Protein AF-A0A7K2BWK0-F1 (afdb_monomer)

Secondary structure (DSSP, 8-state):
-HHHHHTS-HHHHHHHHHHHHHHHHHHHHHHS----------TT----SS-TT---EEEEEEEE-BHHHHSTTSSSGGGHHHHHHHHHHHHHHTTSTTEEEEEEEESSSEEEEE-------TTS--SPPHHHHHHTT--SB-B-HHHHHHHHHHHHTTS-TTSEEEEEEEE-S--B-SSS--HHHHHHHHHHHHHIIIIIHHHHHHTTEEEEEEE-TTHHHHHHT-SSHHHHHHHHHHHHHHHHHH--TT-TTTTTSPPPGGGTT-----EEEEEHHHH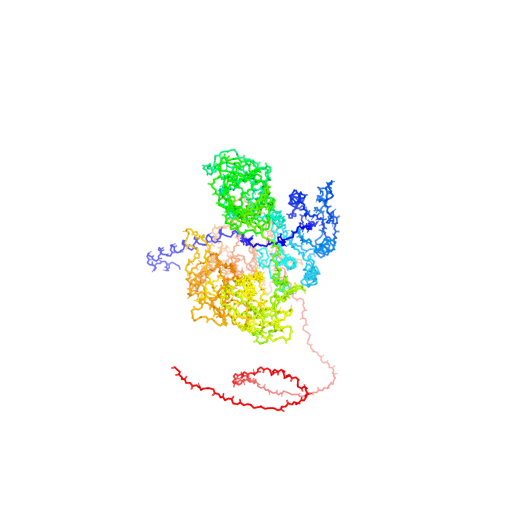TTHHHHHHGGG-TT-EE-TT--EE-TT-EEE---B--GGGEEEEEEEEESEEEEEEEEES-TTS-TTSS-PEEPPTT--EEEEEHHHHTTPPTTBEEEEEEEE-TT-S-SSEEEEEEEEESSSSEEEEEEEE-TT--B-SEEETT-EEEEEEE-TTS-SPEEEEEEEESS---PPP--EEEEETTTEEEEEEE----SS-EEEEEEEEEEEETTHHHHHGGG-PEEEEEEEEEEEEPPPP---------PPPPPEEEE--PPPEEEEEEETTEEEEEEEEEEEEEE--SS---TT-EEEEEEE-SSTTS-EEEE-TTSPEE-SEEPTTTS-SEEEEEEPPPPTT------EEEEEEEEEEBTTB----EEEEEEE-------SS--EEE-TTPPPEESS-TTSBPPSSPPEEEE--EEE--SSSEEEEEEEEEE-S---TTT-SPPTT--EEE-S-TT--TTSSEEEE-TT-EES-EEEEESSPPPSS-EEEEEEEEEEEEEE-TTS-EEEEEEEEEEEEEEEBPPP-HHHHHHHHHHHHHHHHHHHHHHHHHSS-PPPGGGEEEEEEEEEEEEETTEEEEETSTT--B-GGG-EEPEEETTEEEETTEEEEEEPPPTT-HHHHHTT-EEEEE-SSS-EEEEEESBPTT--TT-EESS-SSEEEEEEE---TT--S--EEEEEEEEETT-TT--B-HHHHHHHHHHHHHHHHHHSS-------PPP----------------PPPPP--PPP-PPPP-PPPPPPPPPP--------------PPPP---

Nearest PDB structures (foldseek):
  7b7p-assembly2_B  TM=6.180E-01  e=2.536E-04  Streptococcus sanguinis
  8fd7-assembly1_D  TM=4.315E-01  e=7.868E-04  Oryctolagus cuniculus
  8we9-assembly1_D  TM=4.384E-01  e=1.188E-03  Homo sapiens
  8x93-assembly1_B  TM=3.116E-01  e=3.879E-03  Homo sapiens
  8if4-assembly1_A  TM=3.061E-01  e=5.561E-03  Homo sapiens

Sequence (1068 aa):
MRIARRLMPARVRRGLAVCAAVAAASAAAVLHGASPATAQSSTGGGYRPCDPATRTVDLLLMMDESGSLNGPGGNDPGGEQRRSALEQIRGDLSKRPGVHVALIGFDEEPRLHAPSFAPAAADGDQHPSDAEIEAAMGAEFHTHYGVALEAAVAAFEQARPDSCRVMVWFTDGLHDPEPGFSEEETRTAEDLRGRLCGTMKQRFAHERIQTFAVLLGQSFQRGLSASDPYRRGMAEASMDVIRAFTGHLDSPVVAEVPTAPDCRDIRERSGEILTVANVLDLPNRLIEPTLTGFRDWTDCERLRDGSRVASGELPAGAFIEEIQVLAYGGEISRFRLLDSPQAGPDDGDWQRLPAGSRRLALASGDLQGLPAGWSLGLEVVQDGSSEYREVTLACYSRPVGEPLTMHATVVDAEGAVLAELAAGASHTLRVDMWPYECPLDEAAFVLVPEYPTTPIRNRACEQGQYADFDYRSGRPDDATRVVRLEGRVEPRFAANLWGRQSELVAEVAADFTVLAPPPTTTTTTAPPAPQPPTLECEESPPRVEGDWQGGAFSGRIVASECRVNLPEDGAPTDGAGSVGVAAPSGDVTYHLERPDGTRITGRLGRDDLPEQFRVVSEPLAPQGPWDLDGELQVTLDWQLPDRPAEPQAERLVVPPLPVPVPDPPTLDCSDSTPTLVNAGDGEVPVDPLRAVADCTATGPGIGELLLTAAWSADSAADDSGRGLPESLDWRFDSGPGLAADGSRLRLGSGERLTALEFVSTAPLDNARLEGAGSLTVEAVWLLPWSEQRVIAQEDLRVELDLRARSNPWLAALLALIAAVLTYTMLYGMMARSNRLPPAGGFFATRVEFATQRRPTGLHFAGLENFSLEAADMEAISGTRQQLRVFDLRIDAERPRWWQIASVLSSGWGRPSRPQGSHSFAAKPAGPRAQPGTTAGQFSELAVIALTDAGPGMADTPDGVAYVLVPKRREDRRFESRDLADLLRPVGELLAAESTPDAGTTSTSDAHEPGRDASPPARGASSPEAPPTRARDEPPSRTAPPPRPRPRTDGGPDDSPPRGREPPPRMPR

Mean predicted aligned error: 20.71 Å

Foldseek 3Di:
DVVVVVPDDPVVVVVVVVVVVVVVVVVVCVVVVPPPPPLQWPVVPPDQLDDLVAQAAEEEEEFEQACLQCPDVHLPDLCVLVLVLLVLLCVLQVPDFRYFYFYWYDFLAIRGLLLASDGPDPDDDSHRDSVSSSVRNHDHGFHAPVRSLVSLLVSLVNPDLRHRAEYEHEDQLFHQNDPDLDPVSLVVLVVVLLCLLPDSLVSCVVSLYAYEYEHGGCLLVCQCVDPDPSSNSRSLSSLLSVCQNQVPCVGSVCVPRDHDPSNVPSNDGRYDYHYSLQSLLVSVSVCVSNPRQKFWQPQFDWFAAQDKDKAFWAFQLLFFFKKKKFKGQWAFQWKDKFLAPPQPSPDDDIDGDPPSHRMDMQGSVNRLHRHTGIMMITGIHGDPSHSDRTMGMTMITHTDDPPAEWEWFKAAPVGDTAQEAEAFDKIKIKIFQPVHWDDWPDKFKAFVVGDPWDTWDFPDDPPTGITITITTHHQDPAWDWGFKIKIWIQGPRLCSGRNPPRIGIYIYTYTHIYHHHDPPDPDDDDPDDDDAWDKDWDLDAKDWDWDDDPQFTWTKIWQTKMFTHDDPPDDDQDKKKDKDKDWPDDQWDKFKADPVRHTDDDIDHPVRDDRIIIIMIDIHGRADPCQPFGKMKIWMWIDDPPDHTDIDIDIGTHPGDPPPFPFDKDKDQPPWAWDWPQCVVLAQDQWWTKTKTQIKIWAGQAFKKKKFKDKAFDPPPDPPNQEDPRQFDKFFPDDDQQDPVRGMRIGHHGDMDRMTMMTTPGRDDQAFHFGKIWIKMWIWGQGPVRDIDTDDIDTHMYGRGHHGDDDVVVVVVVVVVVVVVVVVVLVVLQVQLQFADAQQFKWKAKDKWFWDQDPVFIDTPPLQPDWDAPVRTHRWDDGRQWTGQPQKIWGFDGDDSVPVVCSVQSGKIAIDGPDADWFKDKPVADPPCPGRMHGRYDQKMKMKIWHDDDPPDPGTTMMMIMIIHGPVPNPDTPDSVNVCVRCVVVRVVVRVVPDPDPDPDDDDDDDDDDDDDDDDDDDDDDDDDDDDDDDDDDDDDDDDDDDDDDDDDDDDDDDDDDDDDDDDDDDD

pLDDT: mean 76.36, std 17.42, range [26.73, 97.38]

Radius of gyration: 49.66 Å; Cα contacts (8 Å, |Δi|>4): 2113; chains: 1; bounding box: 101×95×160 Å

Solvent-accessible surface area (backbone atoms only — not comparable to full-atom values): 60287 Å² total; per-residue (Å²): 108,78,65,66,63,75,74,59,58,73,67,57,53,52,50,52,52,50,53,49,49,50,52,47,49,53,48,48,51,57,71,73,56,71,58,79,82,75,72,77,64,77,82,77,68,88,78,67,83,44,62,58,87,38,72,29,37,40,36,36,40,38,29,52,13,16,19,68,32,27,25,96,86,28,56,31,51,78,23,54,64,60,48,54,49,49,54,49,42,44,67,68,41,68,79,39,86,48,50,24,40,20,32,34,23,23,20,80,54,66,40,76,63,33,66,49,64,57,77,62,54,99,83,64,84,52,49,72,47,74,68,40,52,59,64,39,34,47,74,68,45,38,29,29,60,72,44,43,54,53,50,50,51,61,42,54,74,72,41,68,91,79,39,38,33,36,37,40,36,42,37,44,46,59,52,43,71,62,93,65,89,36,74,67,56,40,48,51,40,48,51,49,35,55,45,37,52,44,65,49,43,52,49,38,59,72,66,51,46,22,28,39,40,33,34,36,65,57,57,30,59,53,21,58,67,39,89,49,68,50,48,18,50,29,19,49,33,29,47,48,44,54,33,55,58,11,20,39,64,78,36,60,91,49,52,84,57,83,78,50,83,75,49,67,81,62,72,67,65,32,37,38,76,40,46,61,59,51,50,82,36,44,52,52,67,64,46,58,34,65,48,60,80,46,41,65,28,73,66,51,62,79,37,59,68,70,40,71,48,64,49,64,47,28,38,28,19,45,54,35,34,32,40,40,38,35,36,34,39,27,24,41,47,28,38,38,81,34,88,42,77,84,57,52,101,82,65,80,84,70,46,74,47,62,89,79,27,32,62,49,77,43,47,33,90,78,25,49,86,41,60,58,39,19,25,52,34,40,34,38,41,52,40,92,71,26,88,47,90,43,27,37,47,50,36,34,34,20,64,42,68,79,59,36,76,34,42,34,47,40,22,49,98,88,65,50,80,44,58,68,40,61,44,65,41,79,39,34,36,37,32,42,38,67,83,38,63,53,58,62,74,47,55,47,57,43,49,64,76,82,57,94,52,74,78,27,47,78,75,50,64,60,90,47,47,35,43,34,25,49,36,54,43,53,78,51,92,52,71,42,75,47,55,44,31,43,31,38,37,24,49,33,44,24,48,54,46,37,38,97,64,29,65,40,47,32,35,35,41,29,74,36,30,38,38,42,72,80,76,85,81,82,84,79,94,69,80,89,65,83,72,72,68,45,78,50,64,50,92,49,78,58,44,78,55,63,52,80,59,95,89,29,44,54,31,30,46,39,45,36,56,33,34,52,49,70,61,91,82,77,73,69,94,82,41,49,31,34,69,50,67,47,64,85,57,92,88,60,60,62,45,43,23,35,90,86,67,49,73,65,81,64,77,31,49,73,92,65,58,60,60,46,35,31,44,33,39,53,76,49,65,51,84,58,88,71,80,48,64,51,58,36,38,39,35,42,36,45,35,49,99,89,47,81,58,64,69,46,72,48,80,44,75,36,66,73,59,83,73,83,71,65,56,74,57,47,74,48,48,96,86,35,59,46,42,62,73,62,37,84,86,35,32,47,36,86,54,47,52,34,33,40,24,65,27,36,35,37,19,10,62,67,39,33,30,38,36,37,60,45,65,45,64,55,89,72,57,54,94,80,79,44,35,64,64,88,77,65,47,56,26,48,68,65,66,66,61,51,40,95,85,21,58,36,36,34,28,46,58,76,37,74,42,70,53,48,34,33,28,37,81,55,54,60,72,83,45,60,38,46,48,48,28,35,40,37,38,38,35,32,39,38,40,87,85,79,49,74,42,80,77,46,73,46,76,31,56,38,77,43,70,26,37,40,55,81,58,69,67,60,53,52,51,50,52,51,52,50,53,51,51,54,51,51,51,54,51,52,45,57,67,55,20,51,38,36,64,59,26,88,49,30,30,29,39,77,46,78,33,46,37,43,84,47,101,92,34,62,41,64,50,73,55,83,80,42,68,51,56,79,87,72,42,44,78,36,45,61,44,38,50,33,38,36,50,91,72,42,35,32,35,45,44,76,60,58,88,86,40,56,71,44,44,71,60,32,18,26,25,39,65,47,54,94,73,74,64,63,53,42,40,36,42,57,49,16,88,85,70,53,84,30,22,20,36,13,66,68,76,49,40,41,37,39,38,34,44,61,68,58,99,85,64,90,70,61,45,53,32,37,37,37,41,36,43,44,58,92,53,83,86,64,76,51,53,36,64,62,52,49,67,62,46,48,65,50,40,52,55,54,38,67,73,64,63,74,85,83,74,87,79,84,83,80,89,80,90,87,89,88,85,89,84,87,86,89,79,92,83,88,83,83,92,80,80,82,85,84,77,79,92,75,81,84,85,75,86,79,78,82,84,82,78,86,78,82,89,84,84,87,86,82,88,89,86,87,89,87,81,92,82,85,86,82,89,84,84,134

Structure (mmCIF, N/CA/C/O backbone):
data_AF-A0A7K2BWK0-F1
#
_entry.id   AF-A0A7K2BWK0-F1
#
loop_
_atom_site.group_PDB
_atom_site.id
_atom_site.type_symbol
_atom_site.label_atom_id
_atom_site.label_alt_id
_atom_site.label_comp_id
_atom_site.label_asym_id
_atom_site.label_entity_id
_atom_site.label_seq_id
_atom_site.pdbx_PDB_ins_code
_atom_site.Cartn_x
_atom_site.Cartn_y
_atom_site.Cartn_z
_atom_site.occupancy
_atom_site.B_iso_or_equiv
_atom_site.auth_seq_id
_atom_site.auth_comp_id
_atom_site.auth_asym_id
_atom_site.auth_atom_id
_atom_site.pdbx_PDB_model_num
ATOM 1 N N . MET A 1 1 ? -3.182 -0.959 -64.143 1.00 35.00 1 MET A N 1
ATOM 2 C CA . MET A 1 1 ? -3.763 0.206 -63.423 1.00 35.00 1 MET A CA 1
ATOM 3 C C . MET A 1 1 ? -4.706 1.092 -64.252 1.00 35.00 1 MET A C 1
ATOM 5 O O . MET A 1 1 ? -5.789 1.380 -63.761 1.00 35.00 1 MET A O 1
ATOM 9 N N . ARG A 1 2 ? -4.382 1.523 -65.487 1.00 33.59 2 ARG A N 1
ATOM 10 C CA . ARG A 1 2 ? -5.317 2.349 -66.300 1.00 33.59 2 ARG A CA 1
ATOM 11 C C . ARG A 1 2 ? -6.608 1.617 -66.718 1.00 33.59 2 ARG A C 1
ATOM 13 O O . ARG A 1 2 ? -7.650 2.255 -66.795 1.00 33.59 2 ARG A O 1
ATOM 20 N N . ILE A 1 3 ? -6.549 0.295 -66.901 1.00 39.06 3 ILE A N 1
ATOM 21 C CA . ILE A 1 3 ? -7.714 -0.549 -67.233 1.00 39.06 3 ILE A CA 1
ATOM 22 C C . ILE A 1 3 ? -8.586 -0.806 -65.989 1.00 39.06 3 ILE A C 1
ATOM 24 O O . ILE A 1 3 ? -9.789 -0.581 -66.037 1.00 39.06 3 ILE A O 1
ATOM 28 N N . ALA A 1 4 ? -7.979 -1.113 -64.836 1.00 37.38 4 ALA A N 1
ATOM 29 C CA . ALA A 1 4 ? -8.693 -1.250 -63.557 1.00 37.38 4 ALA A CA 1
ATOM 30 C C . ALA A 1 4 ? -9.392 0.050 -63.113 1.00 37.38 4 ALA A C 1
ATOM 32 O O . ALA A 1 4 ? -10.470 0.009 -62.529 1.00 37.38 4 ALA A O 1
ATOM 33 N N . ARG A 1 5 ? -8.837 1.224 -63.461 1.00 41.59 5 ARG A N 1
ATOM 34 C CA . ARG A 1 5 ? -9.531 2.498 -63.246 1.00 41.59 5 ARG A CA 1
ATOM 35 C C . ARG A 1 5 ? -10.825 2.582 -64.056 1.00 41.59 5 ARG A C 1
ATOM 37 O O . ARG A 1 5 ? -11.792 3.093 -63.521 1.00 41.59 5 ARG A O 1
ATOM 44 N N . ARG A 1 6 ? -10.906 2.093 -65.296 1.00 46.28 6 ARG A N 1
ATOM 45 C CA . ARG A 1 6 ? -12.100 2.298 -66.145 1.00 46.28 6 ARG A CA 1
ATOM 46 C C . ARG A 1 6 ? -13.299 1.399 -65.815 1.00 46.28 6 ARG A C 1
ATOM 48 O O . ARG A 1 6 ? -14.389 1.727 -66.260 1.00 46.28 6 ARG A O 1
ATOM 55 N N . LEU A 1 7 ? -13.126 0.341 -65.020 1.00 47.97 7 LEU A N 1
ATOM 56 C CA . LEU A 1 7 ? -14.171 -0.667 -64.781 1.00 47.97 7 LEU A CA 1
ATOM 57 C C . LEU A 1 7 ? -14.845 -0.607 -63.397 1.00 47.97 7 LEU A C 1
ATOM 59 O O . LEU A 1 7 ? -15.779 -1.361 -63.156 1.00 47.97 7 LEU A O 1
ATOM 63 N N . MET A 1 8 ? -14.423 0.279 -62.485 1.00 41.50 8 MET A N 1
ATOM 64 C CA . MET A 1 8 ? -15.043 0.366 -61.152 1.00 41.50 8 MET A CA 1
ATOM 65 C C . MET A 1 8 ? -16.162 1.424 -61.089 1.00 41.50 8 MET A C 1
ATOM 67 O O . MET A 1 8 ? -15.903 2.584 -61.437 1.00 41.50 8 MET A O 1
ATOM 71 N N . PRO A 1 9 ? -17.367 1.075 -60.589 1.00 62.97 9 PRO A N 1
ATOM 72 C CA . PRO A 1 9 ? -18.463 2.019 -60.387 1.00 62.97 9 PRO A CA 1
ATOM 73 C C . PRO A 1 9 ? -18.053 3.162 -59.449 1.00 62.97 9 PRO A C 1
ATOM 75 O O . PRO A 1 9 ? -17.320 2.961 -58.479 1.00 62.97 9 PRO A O 1
ATOM 78 N N . ALA A 1 10 ? -18.567 4.370 -59.690 1.00 54.69 10 ALA A N 1
ATOM 79 C CA . ALA A 1 10 ? -18.209 5.569 -58.923 1.00 54.69 10 ALA A CA 1
ATOM 80 C C . ALA A 1 10 ? -18.446 5.437 -57.401 1.00 54.69 10 ALA A C 1
ATOM 82 O O . ALA A 1 10 ? -17.726 6.053 -56.616 1.00 54.69 10 ALA A O 1
ATOM 83 N N . ARG A 1 11 ? -19.396 4.589 -56.975 1.00 51.50 11 ARG A N 1
ATOM 84 C CA . ARG A 1 11 ? -19.649 4.281 -55.555 1.00 51.50 11 ARG A CA 1
ATOM 85 C C . ARG A 1 11 ? -18.518 3.471 -54.909 1.00 51.50 11 ARG A C 1
ATOM 87 O O . ARG A 1 11 ? -18.116 3.792 -53.798 1.00 51.50 11 ARG A O 1
ATOM 94 N N . VAL A 1 12 ? -17.925 2.521 -55.635 1.00 55.09 12 VAL A N 1
ATOM 95 C CA . VAL A 1 12 ? -16.768 1.734 -55.164 1.00 55.09 12 VAL A CA 1
ATOM 96 C C . VAL A 1 12 ? -15.527 2.617 -55.045 1.00 55.09 12 VAL A C 1
ATOM 98 O O . VAL A 1 12 ? -14.749 2.464 -54.113 1.00 55.09 12 VAL A O 1
ATOM 101 N N . ARG A 1 13 ? -15.371 3.615 -55.926 1.00 51.03 13 ARG A N 1
ATOM 102 C CA . ARG A 1 13 ? -14.276 4.595 -55.825 1.00 51.03 13 ARG A CA 1
ATOM 103 C C . ARG A 1 13 ? -14.393 5.511 -54.606 1.00 51.03 13 ARG A C 1
ATOM 105 O O . ARG A 1 13 ? -13.365 5.839 -54.027 1.00 51.03 13 ARG A O 1
ATOM 112 N N . ARG A 1 14 ? -15.610 5.919 -54.220 1.00 57.03 14 ARG A N 1
ATOM 113 C CA . ARG A 1 14 ? -15.824 6.692 -52.984 1.00 57.03 14 ARG A CA 1
ATOM 114 C C . ARG A 1 14 ? -15.580 5.828 -51.745 1.00 57.03 14 ARG A C 1
ATOM 116 O O . ARG A 1 14 ? -14.888 6.285 -50.849 1.00 57.03 14 ARG A O 1
ATOM 123 N N . GLY A 1 15 ? -16.030 4.570 -51.751 1.00 51.59 15 GLY A N 1
ATOM 124 C CA . GLY A 1 15 ? -15.727 3.608 -50.683 1.00 51.59 15 GLY A CA 1
ATOM 125 C C . GLY A 1 15 ? -14.226 3.348 -50.521 1.00 51.59 15 GLY A C 1
ATOM 126 O O . GLY A 1 15 ? -13.704 3.467 -49.422 1.00 51.59 15 GLY A O 1
ATOM 127 N N . LEU A 1 16 ? -13.496 3.104 -51.617 1.00 46.19 16 LEU A N 1
ATOM 128 C CA . LEU A 1 16 ? -12.043 2.893 -51.569 1.00 46.19 16 LEU A CA 1
ATOM 129 C C . LEU A 1 16 ? -11.264 4.147 -51.159 1.00 46.19 16 LEU A C 1
ATOM 131 O O . LEU A 1 16 ? -10.225 4.020 -50.525 1.00 46.19 16 LEU A O 1
ATOM 135 N N . ALA A 1 17 ? -11.735 5.345 -51.517 1.00 47.84 17 ALA A N 1
ATOM 136 C CA . ALA A 1 17 ? -11.103 6.594 -51.096 1.00 47.84 17 ALA A CA 1
ATOM 137 C C . ALA A 1 17 ? -11.322 6.867 -49.600 1.00 47.84 17 ALA A C 1
ATOM 139 O O . ALA A 1 17 ? -10.394 7.316 -48.939 1.00 47.84 17 ALA A O 1
ATOM 140 N N . VAL A 1 18 ? -12.502 6.541 -49.062 1.00 57.97 18 VAL A N 1
ATOM 141 C CA . VAL A 1 18 ? -12.787 6.635 -47.622 1.00 57.97 18 VAL A CA 1
ATOM 142 C C . VAL A 1 18 ? -12.008 5.570 -46.850 1.00 57.97 18 VAL A C 1
ATOM 144 O O . VAL A 1 18 ? -11.340 5.914 -45.888 1.00 57.97 18 VAL A O 1
ATOM 147 N N . CYS A 1 19 ? -11.967 4.315 -47.307 1.00 50.94 19 CYS A N 1
ATOM 148 C CA . CYS A 1 19 ? -11.146 3.277 -46.672 1.00 50.94 19 CYS A CA 1
ATOM 149 C C . CYS A 1 19 ? -9.644 3.575 -46.758 1.00 50.94 19 CYS A C 1
ATOM 151 O O . CYS A 1 19 ? -8.927 3.303 -45.807 1.00 50.94 19 CYS A O 1
ATOM 153 N N . ALA A 1 20 ? -9.157 4.159 -47.858 1.00 47.72 20 ALA A N 1
ATOM 154 C CA . ALA A 1 20 ? -7.760 4.577 -47.970 1.00 47.72 20 ALA A CA 1
ATOM 155 C C . ALA A 1 20 ? -7.449 5.811 -47.110 1.00 47.72 20 ALA A C 1
ATOM 157 O O . ALA A 1 20 ? -6.346 5.901 -46.589 1.00 47.72 20 ALA A O 1
ATOM 158 N N . ALA A 1 21 ? -8.398 6.737 -46.933 1.00 47.12 21 ALA A N 1
ATOM 159 C CA . ALA A 1 21 ? -8.248 7.882 -46.037 1.00 47.12 21 ALA A CA 1
ATOM 160 C C . ALA A 1 21 ? -8.300 7.462 -44.561 1.00 47.12 21 ALA A C 1
ATOM 162 O O . ALA A 1 21 ? -7.495 7.946 -43.778 1.00 47.12 21 ALA A O 1
ATOM 163 N N . VAL A 1 22 ? -9.174 6.517 -44.201 1.00 52.81 22 VAL A N 1
ATOM 164 C CA . VAL A 1 22 ? -9.228 5.919 -42.859 1.00 52.81 22 VAL A CA 1
ATOM 165 C C . VAL A 1 22 ? -7.966 5.100 -42.604 1.00 52.81 22 VAL A C 1
ATOM 167 O O . VAL A 1 22 ? -7.306 5.342 -41.611 1.00 52.81 22 VAL A O 1
ATOM 170 N N . ALA A 1 23 ? -7.533 4.238 -43.529 1.00 45.94 23 ALA A N 1
ATOM 171 C CA . ALA A 1 23 ? -6.286 3.483 -43.381 1.00 45.94 23 ALA A CA 1
ATOM 172 C C . ALA A 1 23 ? -5.037 4.383 -43.356 1.00 45.94 23 ALA A C 1
ATOM 174 O O . ALA A 1 23 ? -4.087 4.073 -42.646 1.00 45.94 23 ALA A O 1
ATOM 175 N N . ALA A 1 24 ? -5.026 5.504 -44.086 1.00 42.59 24 ALA A N 1
ATOM 176 C CA . ALA A 1 24 ? -3.943 6.485 -44.026 1.00 42.59 24 ALA A CA 1
ATOM 177 C C . ALA A 1 24 ? -3.978 7.319 -42.735 1.00 42.59 24 ALA A C 1
ATOM 179 O O . ALA A 1 24 ? -2.916 7.631 -42.210 1.00 42.59 24 ALA A O 1
ATOM 180 N N . ALA A 1 25 ? -5.160 7.637 -42.197 1.00 45.94 25 ALA A N 1
ATOM 181 C CA . ALA A 1 25 ? -5.308 8.285 -40.895 1.00 45.94 25 ALA A CA 1
ATOM 182 C C . ALA A 1 25 ? -4.920 7.338 -39.747 1.00 45.94 25 ALA A C 1
ATOM 184 O O . ALA A 1 25 ? -4.208 7.749 -38.839 1.00 45.94 25 ALA A O 1
ATOM 185 N N . SER A 1 26 ? -5.282 6.054 -39.832 1.00 42.75 26 SER A N 1
ATOM 186 C CA . SER A 1 26 ? -4.853 5.007 -38.898 1.00 42.75 26 SER A CA 1
ATOM 187 C C . SER A 1 26 ? -3.348 4.743 -38.992 1.00 42.75 26 SER A C 1
ATOM 189 O O . SER A 1 26 ? -2.686 4.634 -37.969 1.00 42.75 26 SER A O 1
ATOM 191 N N . ALA A 1 27 ? -2.768 4.711 -40.196 1.00 39.22 27 ALA A N 1
ATOM 192 C CA . ALA A 1 27 ? -1.323 4.559 -40.371 1.00 39.22 27 ALA A CA 1
ATOM 193 C C . ALA A 1 27 ? -0.542 5.806 -39.921 1.00 39.22 27 ALA A C 1
ATOM 195 O O . ALA A 1 27 ? 0.548 5.670 -39.378 1.00 39.22 27 ALA A O 1
ATOM 196 N N . ALA A 1 28 ? -1.089 7.014 -40.098 1.00 38.66 28 ALA A N 1
ATOM 197 C CA . ALA A 1 28 ? -0.490 8.248 -39.590 1.00 38.66 28 ALA A CA 1
ATOM 198 C C . ALA A 1 28 ? -0.581 8.355 -38.058 1.00 38.66 28 ALA A C 1
ATOM 200 O O . ALA A 1 28 ? 0.373 8.829 -37.449 1.00 38.66 28 ALA A O 1
ATOM 201 N N . ALA A 1 29 ? -1.661 7.856 -37.444 1.00 40.41 29 ALA A N 1
ATOM 202 C CA . ALA A 1 29 ? -1.792 7.738 -35.990 1.00 40.41 29 ALA A CA 1
ATOM 203 C C . ALA A 1 29 ? -0.828 6.693 -35.398 1.00 40.41 29 ALA A C 1
ATOM 205 O O . ALA A 1 29 ? -0.280 6.912 -34.327 1.00 40.41 29 ALA A O 1
ATOM 206 N N . VAL A 1 30 ? -0.541 5.603 -36.121 1.00 43.22 30 VAL A N 1
ATOM 207 C CA . VAL A 1 30 ? 0.469 4.605 -35.716 1.00 43.22 30 VAL A CA 1
ATOM 208 C C . VAL A 1 30 ? 1.903 5.114 -35.939 1.00 43.22 30 VAL A C 1
ATOM 210 O O . VAL A 1 30 ? 2.787 4.813 -35.147 1.00 43.22 30 VAL A O 1
ATOM 213 N N . LEU A 1 31 ? 2.154 5.928 -36.972 1.00 33.53 31 LEU A N 1
ATOM 214 C CA . LEU A 1 31 ? 3.492 6.468 -37.276 1.00 33.53 31 LEU A CA 1
ATOM 215 C C . LEU A 1 31 ? 3.853 7.754 -36.509 1.00 33.53 31 LEU A C 1
ATOM 217 O O . LEU A 1 31 ? 5.035 8.065 -36.417 1.00 33.53 31 LEU A O 1
ATOM 221 N N . HIS A 1 32 ? 2.879 8.488 -35.957 1.00 33.72 32 HIS A N 1
ATOM 222 C CA . HIS A 1 32 ? 3.110 9.600 -35.012 1.00 33.72 32 HIS A CA 1
ATOM 223 C C . HIS A 1 32 ? 2.807 9.219 -33.551 1.00 33.72 32 HIS A C 1
ATOM 225 O O . HIS A 1 32 ? 2.959 10.054 -32.667 1.00 33.72 32 HIS A O 1
ATOM 231 N N . GLY A 1 33 ? 2.382 7.976 -33.300 1.00 27.59 33 GLY A N 1
ATOM 232 C CA . GLY A 1 33 ? 2.081 7.438 -31.970 1.00 27.59 33 GLY A CA 1
ATOM 233 C C . GLY A 1 33 ? 3.168 6.535 -31.388 1.00 27.59 33 GLY A C 1
ATOM 234 O O . GLY A 1 33 ? 2.997 6.038 -30.282 1.00 27.59 33 GLY A O 1
ATOM 235 N N . ALA A 1 34 ? 4.291 6.335 -32.086 1.00 28.53 34 ALA A N 1
ATOM 236 C CA . ALA A 1 34 ? 5.487 5.755 -31.481 1.00 28.53 34 ALA A CA 1
ATOM 237 C C . ALA A 1 34 ? 6.211 6.825 -30.646 1.00 28.53 34 ALA A C 1
ATOM 239 O O . ALA A 1 34 ? 7.342 7.209 -30.938 1.00 28.53 34 ALA A O 1
ATOM 240 N N . SER A 1 35 ? 5.535 7.326 -29.610 1.00 28.62 35 SER A N 1
ATOM 241 C CA . SER A 1 35 ? 6.254 7.689 -28.393 1.00 28.62 35 SER A CA 1
ATOM 242 C C . SER A 1 35 ? 6.980 6.424 -27.918 1.00 28.62 35 SER A C 1
ATOM 244 O O . SER A 1 35 ? 6.419 5.333 -28.081 1.00 28.62 35 SER A O 1
ATOM 246 N N . PRO A 1 36 ? 8.208 6.510 -27.374 1.00 26.95 36 PRO A N 1
ATOM 247 C CA . PRO A 1 36 ? 8.771 5.374 -26.652 1.00 26.95 36 PRO A CA 1
ATOM 248 C C . PRO A 1 36 ? 7.708 4.908 -25.659 1.00 26.95 36 PRO A C 1
ATOM 250 O O . PRO A 1 36 ? 7.060 5.747 -25.033 1.00 26.95 36 PRO A O 1
ATOM 253 N N . ALA A 1 37 ? 7.455 3.600 -25.617 1.00 26.73 37 ALA A N 1
ATOM 254 C CA . ALA A 1 37 ? 6.508 3.010 -24.692 1.00 26.73 37 ALA A CA 1
ATOM 255 C C . ALA A 1 37 ? 6.851 3.507 -23.282 1.00 26.73 37 ALA A C 1
ATOM 257 O O . ALA A 1 37 ? 7.835 3.079 -22.687 1.00 26.73 37 ALA A O 1
ATOM 258 N N . THR A 1 38 ? 6.081 4.465 -22.773 1.00 30.30 38 THR A N 1
ATOM 259 C CA . THR A 1 38 ? 6.035 4.750 -21.350 1.00 30.30 38 THR A CA 1
ATOM 260 C C . THR A 1 38 ? 5.363 3.533 -20.745 1.00 30.30 38 THR A C 1
ATOM 262 O O . THR A 1 38 ? 4.146 3.371 -20.845 1.00 30.30 38 THR A O 1
ATOM 265 N N . ALA A 1 39 ? 6.187 2.619 -20.232 1.00 31.70 39 ALA A N 1
ATOM 266 C CA . ALA A 1 39 ? 5.741 1.499 -19.427 1.00 31.70 39 ALA A CA 1
ATOM 267 C C . ALA A 1 39 ? 4.791 2.057 -18.360 1.00 31.70 39 ALA A C 1
ATOM 269 O O . ALA A 1 39 ? 5.171 2.915 -17.565 1.00 31.70 39 ALA A O 1
ATOM 270 N N . GLN A 1 40 ? 3.519 1.661 -18.417 1.00 29.38 40 GLN A N 1
ATOM 271 C CA . GLN A 1 40 ? 2.578 1.983 -17.355 1.00 29.38 40 GLN A CA 1
ATOM 272 C C . GLN A 1 40 ? 3.032 1.217 -16.127 1.00 29.38 40 GLN A C 1
ATOM 274 O O . GLN A 1 40 ? 2.980 -0.012 -16.113 1.00 29.38 40 GLN A O 1
ATOM 279 N N . SER A 1 41 ? 3.512 1.959 -15.136 1.00 35.59 41 SER A N 1
ATOM 280 C CA . SER A 1 41 ? 3.942 1.376 -13.888 1.00 35.59 41 SER A CA 1
ATOM 281 C C . SER A 1 41 ? 2.755 0.983 -13.018 1.00 35.59 41 SER A C 1
ATOM 283 O O . SER A 1 41 ? 1.930 1.830 -12.685 1.00 35.59 41 SER A O 1
ATOM 285 N N . SER A 1 42 ? 2.663 -0.294 -12.644 1.00 33.38 42 SER A N 1
ATOM 286 C CA . SER A 1 42 ? 1.774 -0.802 -11.595 1.00 33.38 42 SER A CA 1
ATOM 287 C C . SER A 1 42 ? 2.356 -0.497 -10.206 1.00 33.38 42 SER A C 1
ATOM 289 O O . SER A 1 42 ? 2.557 -1.385 -9.389 1.00 33.38 42 SER A O 1
ATOM 291 N N . THR A 1 43 ? 2.655 0.769 -9.907 1.00 40.53 43 THR A N 1
ATOM 292 C CA . THR A 1 43 ? 3.242 1.199 -8.617 1.00 40.53 43 THR A CA 1
ATOM 293 C C . THR A 1 43 ? 2.222 1.352 -7.479 1.00 40.53 43 THR A C 1
ATOM 295 O O . THR A 1 43 ? 2.507 1.989 -6.469 1.00 40.53 43 THR A O 1
ATOM 298 N N . GLY A 1 44 ? 1.044 0.732 -7.608 1.00 42.06 44 GLY A N 1
ATOM 299 C CA . GLY A 1 44 ? 0.032 0.639 -6.549 1.00 42.06 44 GLY A CA 1
ATOM 300 C C . GLY A 1 44 ? 0.150 -0.602 -5.656 1.00 42.06 44 GLY A C 1
ATOM 301 O O . GLY A 1 44 ? -0.712 -0.806 -4.809 1.00 42.06 44 GLY A O 1
ATOM 302 N N . GLY A 1 45 ? 1.167 -1.451 -5.845 1.00 47.84 45 GLY A N 1
ATOM 303 C CA . GLY A 1 45 ? 1.358 -2.633 -5.004 1.00 47.84 45 GLY A CA 1
ATOM 304 C C . GLY A 1 45 ? 1.705 -2.201 -3.584 1.00 47.84 45 GLY A C 1
ATOM 305 O O . GLY A 1 45 ? 2.808 -1.705 -3.376 1.00 47.84 45 GLY A O 1
ATOM 306 N N . GLY A 1 46 ? 0.771 -2.364 -2.641 1.00 62.34 46 GLY A N 1
ATOM 307 C CA . GLY A 1 46 ? 0.860 -1.997 -1.219 1.00 62.34 46 GLY A CA 1
ATOM 308 C C . GLY A 1 46 ? 1.933 -2.752 -0.428 1.00 62.34 46 GLY A C 1
ATOM 309 O O . GLY A 1 46 ? 1.657 -3.340 0.612 1.00 62.34 46 GLY A O 1
ATOM 310 N N . TYR A 1 47 ? 3.161 -2.767 -0.935 1.00 81.25 47 TYR A N 1
ATOM 311 C CA . TYR A 1 47 ? 4.310 -3.357 -0.284 1.00 81.25 47 TYR A CA 1
ATOM 312 C C . TYR A 1 47 ? 4.686 -2.524 0.941 1.00 81.25 47 TYR A C 1
ATOM 314 O O . TYR A 1 47 ? 5.140 -1.384 0.825 1.00 81.25 47 TYR A O 1
ATOM 322 N N . ARG A 1 48 ? 4.502 -3.117 2.120 1.00 81.19 48 ARG A N 1
ATOM 323 C CA . ARG A 1 48 ? 4.897 -2.550 3.408 1.00 81.19 48 ARG A CA 1
ATOM 324 C C . ARG A 1 48 ? 6.158 -3.274 3.881 1.00 81.19 48 ARG A C 1
ATOM 326 O O . ARG A 1 48 ? 6.079 -4.467 4.161 1.00 81.19 48 ARG A O 1
ATOM 333 N N . PRO A 1 49 ? 7.323 -2.601 3.950 1.00 84.06 49 PRO A N 1
ATOM 334 C CA . PRO A 1 49 ? 8.575 -3.270 4.298 1.00 84.06 49 PRO A CA 1
ATOM 335 C C . PRO A 1 49 ? 8.573 -3.767 5.750 1.00 84.06 49 PRO A C 1
ATOM 337 O O . PRO A 1 49 ? 9.174 -4.788 6.056 1.00 84.06 49 PRO A O 1
ATOM 340 N N . CYS A 1 50 ? 7.894 -3.068 6.655 1.00 86.25 50 CYS A N 1
ATOM 341 C CA . CYS A 1 50 ? 7.904 -3.401 8.072 1.00 86.25 50 CYS A CA 1
ATOM 342 C C . CYS A 1 50 ? 6.506 -3.783 8.555 1.00 86.25 50 CYS A C 1
ATOM 344 O O . CYS A 1 50 ? 5.515 -3.190 8.127 1.00 86.25 50 CYS A O 1
ATOM 346 N N . ASP A 1 51 ? 6.456 -4.722 9.500 1.00 81.75 51 ASP A N 1
ATOM 347 C CA . ASP A 1 51 ? 5.260 -4.999 10.292 1.00 81.75 51 ASP A CA 1
ATOM 348 C C . ASP A 1 51 ? 4.892 -3.734 11.098 1.00 81.75 51 ASP A C 1
ATOM 350 O O . ASP A 1 51 ? 5.781 -3.191 11.771 1.00 81.75 51 ASP A O 1
ATOM 354 N N . PRO A 1 52 ? 3.627 -3.267 11.064 1.00 71.00 52 PRO A N 1
ATOM 355 C CA . PRO A 1 52 ? 3.145 -2.135 11.861 1.00 71.00 52 PRO A CA 1
ATOM 356 C C . PRO A 1 52 ? 3.430 -2.237 13.367 1.00 71.00 52 PRO A C 1
ATOM 358 O O . PRO A 1 52 ? 3.480 -1.218 14.051 1.00 71.00 52 PRO A O 1
ATOM 361 N N . ALA A 1 53 ? 3.621 -3.444 13.911 1.00 74.44 53 ALA A N 1
ATOM 362 C CA . ALA A 1 53 ? 3.991 -3.651 15.310 1.00 74.44 53 ALA A CA 1
ATOM 363 C C . ALA A 1 53 ? 5.453 -3.265 15.621 1.00 74.44 53 ALA A C 1
ATOM 365 O O . ALA A 1 53 ? 5.831 -3.128 16.791 1.00 74.44 53 ALA A O 1
ATOM 366 N N . THR A 1 54 ? 6.289 -3.090 14.596 1.00 78.69 54 THR A N 1
ATOM 367 C CA . THR A 1 54 ? 7.719 -2.820 14.756 1.00 78.69 54 THR A CA 1
ATOM 368 C C . THR A 1 54 ? 7.959 -1.373 15.175 1.00 78.69 54 THR A C 1
ATOM 370 O O . THR A 1 54 ? 7.545 -0.433 14.506 1.00 78.69 54 THR A O 1
ATOM 373 N N . ARG A 1 55 ? 8.684 -1.176 16.280 1.00 79.31 55 ARG A N 1
ATOM 374 C CA . ARG A 1 55 ? 8.941 0.164 16.846 1.00 79.31 55 ARG A CA 1
ATOM 375 C C . ARG A 1 55 ? 10.253 0.797 16.392 1.00 79.31 55 ARG A C 1
ATOM 377 O O . ARG A 1 55 ? 10.469 1.982 16.636 1.00 79.31 55 ARG A O 1
ATOM 384 N N . THR A 1 56 ? 11.152 0.015 15.800 1.00 87.00 56 THR A N 1
ATOM 385 C CA . THR A 1 56 ? 12.491 0.464 15.407 1.00 87.00 56 THR A CA 1
ATOM 386 C C . THR A 1 56 ? 12.788 0.096 13.960 1.00 87.00 56 THR A C 1
ATOM 388 O O . THR A 1 56 ? 12.542 -1.028 13.532 1.00 87.00 56 THR A O 1
ATOM 391 N N . VAL A 1 57 ? 13.331 1.045 13.204 1.00 89.50 57 VAL A N 1
ATOM 392 C CA . VAL A 1 57 ? 13.729 0.868 11.805 1.00 89.50 57 VAL A CA 1
ATOM 393 C C . VAL A 1 57 ? 15.216 1.174 11.689 1.00 89.50 57 VAL A C 1
ATOM 395 O O . VAL A 1 57 ? 15.642 2.295 11.960 1.00 89.50 57 VAL A O 1
ATOM 398 N N . ASP A 1 58 ? 15.994 0.182 11.273 1.00 92.31 58 ASP A N 1
ATOM 399 C CA . ASP A 1 58 ? 17.406 0.336 10.937 1.00 92.31 58 ASP A CA 1
ATOM 400 C C . ASP A 1 58 ? 17.507 0.455 9.405 1.00 92.31 58 ASP A C 1
ATOM 402 O O . ASP A 1 58 ? 17.264 -0.501 8.666 1.00 92.31 58 ASP A O 1
ATOM 406 N N . LEU A 1 59 ? 17.802 1.664 8.924 1.00 92.75 59 LEU A N 1
ATOM 407 C CA . LEU A 1 59 ? 17.839 2.042 7.514 1.00 92.75 59 LEU A CA 1
ATOM 408 C C . LEU A 1 59 ? 19.283 2.131 7.017 1.00 92.75 59 LEU A C 1
ATOM 410 O O . LEU A 1 59 ? 20.026 3.025 7.418 1.00 92.75 59 LEU A O 1
ATOM 414 N N . LEU A 1 60 ? 19.679 1.242 6.112 1.00 94.75 60 LEU A N 1
ATOM 415 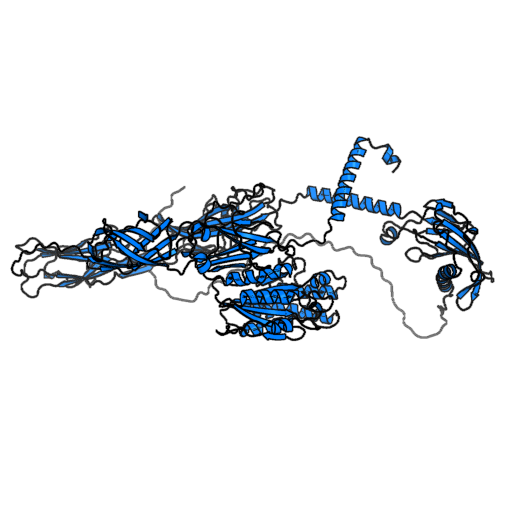C CA . LEU A 1 60 ? 20.964 1.304 5.426 1.00 94.75 60 LEU A CA 1
ATOM 416 C C . LEU A 1 60 ? 20.819 1.986 4.071 1.00 94.75 60 LEU A C 1
ATOM 418 O O . LEU A 1 60 ? 20.169 1.462 3.170 1.00 94.75 60 LEU A O 1
ATOM 422 N N . LEU A 1 61 ? 21.494 3.111 3.900 1.00 94.31 61 LEU A N 1
ATOM 423 C CA . LEU A 1 61 ? 21.663 3.780 2.620 1.00 94.31 61 LEU A CA 1
ATOM 424 C C . LEU A 1 61 ? 22.916 3.212 1.943 1.00 94.31 61 LEU A C 1
ATOM 426 O O . LEU A 1 61 ? 24.032 3.442 2.408 1.00 94.31 61 LEU A O 1
ATOM 430 N N . MET A 1 62 ? 22.723 2.444 0.873 1.00 96.00 62 MET A N 1
ATOM 431 C CA . MET A 1 62 ? 23.789 1.845 0.072 1.00 96.00 62 MET A CA 1
ATOM 432 C C . MET A 1 62 ? 23.978 2.646 -1.221 1.00 96.00 62 MET A C 1
ATOM 434 O O . MET A 1 62 ? 23.069 2.709 -2.053 1.00 96.00 62 MET A O 1
ATOM 438 N N . MET A 1 63 ? 25.151 3.254 -1.393 1.00 95.00 63 MET A N 1
ATOM 439 C CA . MET A 1 63 ? 25.426 4.240 -2.441 1.00 95.00 63 MET A CA 1
ATOM 440 C C . MET A 1 63 ? 26.444 3.734 -3.456 1.00 95.00 63 MET A C 1
ATOM 442 O O . MET A 1 63 ? 27.598 3.507 -3.121 1.00 95.00 63 MET A O 1
ATOM 446 N N . ASP A 1 64 ? 26.038 3.616 -4.712 1.00 94.44 64 ASP A N 1
ATOM 447 C CA . ASP A 1 64 ? 26.939 3.278 -5.815 1.00 94.44 64 ASP A CA 1
ATOM 448 C C . ASP A 1 64 ? 27.840 4.472 -6.186 1.00 94.44 64 ASP A C 1
ATOM 450 O O . ASP A 1 64 ? 27.403 5.433 -6.808 1.00 94.44 64 ASP A O 1
ATOM 454 N N . GLU A 1 65 ? 29.102 4.454 -5.779 1.00 93.69 65 GLU A N 1
ATOM 455 C CA . GLU A 1 65 ? 30.093 5.521 -5.984 1.00 93.69 65 GLU A CA 1
ATOM 456 C C . GLU A 1 65 ? 30.796 5.473 -7.351 1.00 93.69 65 GLU A C 1
ATOM 458 O O . GLU A 1 65 ? 31.788 6.181 -7.581 1.00 93.69 65 GLU A O 1
ATOM 463 N N . SER A 1 66 ? 30.297 4.649 -8.268 1.00 90.62 66 SER A N 1
ATOM 464 C CA . SER A 1 66 ? 30.919 4.442 -9.568 1.00 90.62 66 SER A CA 1
ATOM 465 C C . SER A 1 66 ? 30.926 5.687 -10.464 1.00 90.62 66 SER A C 1
ATOM 467 O O . SER A 1 66 ? 30.097 6.605 -10.389 1.00 90.62 66 SER A O 1
ATOM 469 N N . GLY A 1 67 ? 31.893 5.707 -11.383 1.00 86.38 67 GLY A N 1
ATOM 470 C CA . GLY A 1 67 ? 32.047 6.760 -12.383 1.00 86.38 67 GLY A CA 1
ATOM 471 C C . GLY A 1 67 ? 30.919 6.791 -13.422 1.00 86.38 67 GLY A C 1
ATOM 472 O O . GLY A 1 67 ? 30.666 7.850 -14.000 1.00 86.38 67 GLY A O 1
ATOM 473 N N . SER A 1 68 ? 30.212 5.675 -13.647 1.00 87.00 68 SER A N 1
ATOM 474 C CA . SER A 1 68 ? 29.059 5.601 -14.564 1.00 87.00 68 SER A CA 1
ATOM 475 C C . SER A 1 68 ? 27.889 6.480 -14.098 1.00 87.00 68 SER A C 1
ATOM 477 O O . SER A 1 68 ? 27.120 6.998 -14.920 1.00 87.00 68 SER A O 1
ATOM 479 N N . LEU A 1 69 ? 27.801 6.719 -12.787 1.00 87.06 69 LEU A N 1
ATOM 480 C CA . LEU A 1 69 ? 26.866 7.648 -12.170 1.00 87.06 69 LEU A CA 1
ATOM 481 C C . LEU A 1 69 ? 27.405 9.074 -12.147 1.00 87.06 69 LEU A C 1
ATOM 483 O O . LEU A 1 69 ? 26.784 9.958 -12.739 1.00 87.06 69 LEU A O 1
ATOM 487 N N . ASN A 1 70 ? 28.543 9.291 -11.478 1.00 85.62 70 ASN A N 1
ATOM 488 C CA . ASN A 1 70 ? 28.997 10.634 -11.103 1.00 85.62 70 ASN A CA 1
ATOM 489 C C . ASN A 1 70 ? 29.768 11.378 -12.213 1.00 85.62 70 ASN A C 1
ATOM 491 O O . ASN A 1 70 ? 29.899 12.605 -12.182 1.00 85.62 70 ASN A O 1
ATOM 495 N N . GLY A 1 71 ? 30.291 10.651 -13.205 1.00 81.62 71 GLY A N 1
ATOM 496 C CA . GLY A 1 71 ? 31.148 11.213 -14.244 1.00 81.62 71 GLY A CA 1
ATOM 497 C C . GLY A 1 71 ? 30.443 12.232 -15.158 1.00 81.62 71 GLY A C 1
ATOM 498 O O . GLY A 1 71 ? 29.213 12.256 -15.264 1.00 81.62 71 GLY A O 1
ATOM 499 N N . PRO A 1 72 ? 31.197 13.072 -15.896 1.00 78.06 72 PRO A N 1
ATOM 500 C CA . PRO A 1 72 ? 30.630 13.971 -16.900 1.00 78.06 72 PRO A CA 1
ATOM 501 C C . PRO A 1 72 ? 29.859 13.194 -17.983 1.00 78.06 72 PRO A C 1
ATOM 503 O O . PRO A 1 72 ? 30.454 12.526 -18.827 1.00 78.06 72 PRO A O 1
ATOM 506 N N . GLY A 1 73 ? 28.527 13.298 -17.975 1.00 79.06 73 GLY A N 1
ATOM 507 C CA . GLY A 1 73 ? 27.639 12.533 -18.865 1.00 79.06 73 GLY A CA 1
ATOM 508 C C . GLY A 1 73 ? 27.140 11.199 -18.293 1.00 79.06 73 GLY A C 1
ATOM 509 O O . GLY A 1 73 ? 26.494 10.446 -19.027 1.00 79.06 73 GLY A O 1
ATOM 510 N N . GLY A 1 74 ? 27.425 10.924 -17.017 1.00 82.38 74 GLY A N 1
ATOM 511 C CA . GLY A 1 74 ? 26.808 9.854 -16.239 1.00 82.38 74 GLY A CA 1
ATOM 512 C C . GLY A 1 74 ? 25.318 10.096 -15.985 1.00 82.38 74 GLY A C 1
ATOM 513 O O . GLY A 1 74 ? 24.752 11.115 -16.391 1.00 82.38 74 GLY A O 1
ATOM 514 N N . ASN A 1 75 ? 24.660 9.132 -15.345 1.00 84.94 75 ASN A N 1
ATOM 515 C CA . ASN A 1 75 ? 23.217 9.215 -15.082 1.00 84.94 75 ASN A CA 1
ATOM 516 C C . ASN A 1 75 ? 22.851 10.150 -13.921 1.00 84.94 75 ASN A C 1
ATOM 518 O O . ASN A 1 75 ? 21.696 10.571 -13.830 1.00 84.94 75 ASN A O 1
ATOM 522 N N . ASP A 1 76 ? 23.815 10.483 -13.063 1.00 86.88 76 ASP A N 1
ATOM 523 C CA . ASP A 1 76 ? 23.659 11.448 -11.977 1.00 86.88 76 ASP A CA 1
ATOM 524 C C . ASP A 1 76 ? 24.925 12.315 -11.846 1.00 86.88 76 ASP A C 1
ATOM 526 O O . ASP A 1 76 ? 25.687 12.168 -10.885 1.00 86.88 76 ASP A O 1
ATOM 530 N N . PRO A 1 77 ? 25.207 13.182 -12.841 1.00 85.88 77 PRO A N 1
ATOM 531 C CA . PRO A 1 77 ? 26.435 13.968 -12.863 1.00 85.88 77 PRO A CA 1
ATOM 532 C C . PRO A 1 77 ? 26.564 14.826 -11.602 1.00 85.88 77 PRO A C 1
ATOM 534 O O . PRO A 1 77 ? 25.662 15.596 -11.280 1.00 85.88 77 PRO A O 1
ATOM 537 N N . GLY A 1 78 ? 27.687 14.714 -10.891 1.00 84.38 78 GLY A N 1
ATOM 538 C CA . GLY A 1 78 ? 27.903 15.441 -9.635 1.00 84.38 78 GLY A CA 1
ATOM 539 C C . GLY A 1 78 ? 27.088 14.924 -8.440 1.00 84.38 78 GLY A C 1
ATOM 540 O O . GLY A 1 78 ? 27.082 15.577 -7.391 1.00 84.38 78 GLY A O 1
ATOM 541 N N . GLY A 1 79 ? 26.381 13.798 -8.587 1.00 86.81 79 GLY A N 1
ATOM 542 C CA . GLY A 1 79 ? 25.594 13.179 -7.523 1.00 86.81 79 GLY A CA 1
ATOM 543 C C . GLY A 1 79 ? 24.366 13.987 -7.094 1.00 86.81 79 GLY A C 1
ATOM 544 O O . GLY A 1 79 ? 23.897 13.825 -5.971 1.00 86.81 79 GLY A O 1
ATOM 545 N N . GLU A 1 80 ? 23.878 14.923 -7.916 1.00 86.06 80 GLU A N 1
ATOM 546 C CA . GLU A 1 80 ? 22.841 15.882 -7.510 1.00 86.06 80 GLU A CA 1
ATOM 547 C C . GLU A 1 80 ? 21.538 15.209 -7.058 1.00 86.06 80 GLU A C 1
ATOM 549 O O . GLU A 1 80 ? 20.984 15.587 -6.021 1.00 86.06 80 GLU A O 1
ATOM 554 N N . GLN A 1 81 ? 21.064 14.197 -7.791 1.00 82.94 81 GLN A N 1
ATOM 555 C CA . GLN A 1 81 ? 19.809 13.510 -7.473 1.00 82.94 81 GLN A CA 1
ATOM 556 C C . GLN A 1 81 ? 19.945 12.696 -6.189 1.00 82.94 81 GLN A C 1
ATOM 558 O O . GLN A 1 81 ? 19.085 12.773 -5.310 1.00 82.94 81 GLN A O 1
ATOM 563 N N . ARG A 1 82 ? 21.043 11.946 -6.052 1.00 88.69 82 ARG A N 1
ATOM 564 C CA . ARG A 1 82 ? 21.323 11.155 -4.850 1.00 88.69 82 ARG A CA 1
ATOM 565 C C . ARG A 1 82 ? 21.507 12.027 -3.618 1.00 88.69 82 ARG A C 1
ATOM 567 O O . ARG A 1 82 ? 20.887 11.748 -2.596 1.00 88.69 82 ARG A O 1
ATOM 574 N N . ARG A 1 83 ? 22.295 13.102 -3.719 1.00 89.94 83 ARG A N 1
ATOM 575 C CA . ARG A 1 83 ? 22.495 14.073 -2.635 1.00 89.94 83 ARG A CA 1
ATOM 576 C C . ARG A 1 83 ? 21.158 14.642 -2.169 1.00 89.94 83 ARG A C 1
ATOM 578 O O . ARG A 1 83 ? 20.850 14.565 -0.985 1.00 89.94 83 ARG A O 1
ATOM 585 N N . SER A 1 84 ? 20.334 15.128 -3.099 1.00 83.19 84 SER A N 1
ATOM 586 C CA . SER A 1 84 ? 19.028 15.704 -2.761 1.00 83.19 84 SER A CA 1
ATOM 587 C C . SER A 1 84 ? 18.090 14.686 -2.103 1.00 83.19 84 SER A C 1
ATOM 589 O O . SER A 1 84 ? 17.435 15.011 -1.111 1.00 83.19 84 SER A O 1
ATOM 591 N N . ALA A 1 85 ? 18.050 13.446 -2.603 1.00 83.12 85 ALA A N 1
ATOM 592 C CA . ALA A 1 85 ? 17.254 12.380 -1.999 1.00 83.12 85 ALA A CA 1
ATOM 593 C C . ALA A 1 85 ? 17.732 12.051 -0.574 1.00 83.12 85 ALA A C 1
ATOM 595 O O . ALA A 1 85 ? 16.916 11.929 0.336 1.00 83.12 85 ALA A O 1
ATOM 596 N N . LEU A 1 86 ? 19.047 11.956 -0.356 1.00 87.31 86 LEU A N 1
ATOM 597 C CA . LEU A 1 86 ? 19.629 11.671 0.955 1.00 87.31 86 LEU A CA 1
ATOM 598 C C . LEU A 1 86 ? 19.395 12.791 1.966 1.00 87.31 86 LEU A C 1
ATOM 600 O O . LEU A 1 86 ? 19.049 12.515 3.113 1.00 87.31 86 LEU A O 1
ATOM 604 N N . GLU A 1 87 ? 19.552 14.047 1.553 1.00 85.75 87 GLU A N 1
ATOM 605 C CA . GLU A 1 87 ? 19.280 15.207 2.400 1.00 85.75 87 GLU A CA 1
ATOM 606 C C . GLU A 1 87 ? 17.818 15.230 2.863 1.00 85.75 87 GLU A C 1
ATOM 608 O O . GLU A 1 87 ? 17.561 15.518 4.034 1.00 85.75 87 GLU A O 1
ATOM 613 N N . GLN A 1 88 ? 16.879 14.868 1.981 1.00 80.00 88 GLN A N 1
ATOM 614 C CA . GLN A 1 88 ? 15.453 14.755 2.303 1.00 80.00 88 GLN A CA 1
ATOM 615 C C . GLN A 1 88 ? 15.162 13.569 3.225 1.00 80.00 88 GLN A C 1
ATOM 617 O O . GLN A 1 88 ? 14.604 13.768 4.302 1.00 80.00 88 GLN A O 1
ATOM 622 N N . ILE A 1 89 ? 15.620 12.360 2.868 1.00 83.31 89 ILE A N 1
ATOM 623 C CA . ILE A 1 89 ? 15.476 11.154 3.702 1.00 83.31 89 ILE A CA 1
ATOM 624 C C . ILE A 1 89 ? 16.010 11.432 5.107 1.00 83.31 89 ILE A C 1
ATOM 626 O O . ILE A 1 89 ? 15.338 11.169 6.101 1.00 83.31 89 ILE A O 1
ATOM 630 N N . ARG A 1 90 ? 17.201 12.026 5.210 1.00 84.25 90 ARG A N 1
ATOM 631 C CA . ARG A 1 90 ? 17.770 12.425 6.492 1.00 84.25 90 ARG A CA 1
ATOM 632 C C . ARG A 1 90 ? 16.915 13.485 7.174 1.00 84.25 90 ARG A C 1
ATOM 634 O O . ARG A 1 90 ? 16.621 13.328 8.352 1.00 84.25 90 ARG A O 1
ATOM 641 N N . GLY A 1 91 ? 16.534 14.563 6.493 1.00 80.12 91 GLY A N 1
ATOM 642 C CA . GLY A 1 91 ? 15.748 15.654 7.078 1.00 80.12 91 GLY A CA 1
ATOM 643 C C . GLY A 1 91 ? 14.425 15.186 7.692 1.00 80.12 91 GLY A C 1
ATOM 644 O O . GLY A 1 91 ? 14.041 15.671 8.762 1.00 80.12 91 GLY A O 1
ATOM 645 N N . ASP A 1 92 ? 13.790 14.204 7.053 1.00 78.00 92 ASP A N 1
ATOM 646 C CA . ASP A 1 92 ? 12.500 13.649 7.454 1.00 78.00 92 ASP A CA 1
ATOM 647 C C . ASP A 1 92 ? 12.617 12.556 8.523 1.00 78.00 92 ASP A C 1
ATOM 649 O O . ASP A 1 92 ? 11.801 12.509 9.450 1.00 78.00 92 ASP A O 1
ATOM 653 N N . LEU A 1 93 ? 13.632 11.692 8.422 1.00 81.69 93 LEU A N 1
ATOM 654 C CA . LEU A 1 93 ? 13.799 10.542 9.315 1.00 81.69 93 LEU A CA 1
ATOM 655 C C . LEU A 1 93 ? 14.641 10.846 10.555 1.00 81.69 93 LEU A C 1
ATOM 657 O O . LEU A 1 93 ? 14.395 10.256 11.602 1.00 81.69 93 LEU A O 1
ATOM 661 N N . SER A 1 94 ? 15.589 11.786 10.482 1.00 73.75 94 SER A N 1
ATOM 662 C CA . SER A 1 94 ? 16.527 12.070 11.586 1.00 73.75 94 SER A CA 1
ATOM 663 C C . SER A 1 94 ? 15.871 12.568 12.870 1.00 73.75 94 SER A C 1
ATOM 665 O O . SER A 1 94 ? 16.440 12.493 13.955 1.00 73.75 94 SER A O 1
ATOM 667 N N . LYS A 1 95 ? 14.653 13.093 12.758 1.00 73.50 95 LYS A N 1
ATOM 668 C CA . LYS A 1 95 ? 13.892 13.628 13.888 1.00 73.50 95 LYS A CA 1
ATOM 669 C C . LYS A 1 95 ? 13.003 12.576 14.543 1.00 73.50 95 LYS A C 1
ATOM 671 O O . LYS A 1 95 ? 12.314 12.895 15.510 1.00 73.50 95 LYS A O 1
ATOM 676 N N . ARG A 1 96 ? 12.961 11.350 14.008 1.00 75.75 96 ARG A N 1
ATOM 677 C CA . ARG A 1 96 ? 12.060 10.309 14.497 1.00 75.75 96 ARG A CA 1
ATOM 678 C C . ARG A 1 96 ? 12.731 9.408 15.525 1.00 75.75 96 ARG A C 1
ATOM 680 O O . ARG A 1 96 ? 13.753 8.793 15.220 1.00 75.75 96 ARG A O 1
ATOM 687 N N . PRO A 1 97 ? 12.126 9.246 16.714 1.00 77.25 97 PRO A N 1
ATOM 688 C CA . PRO A 1 97 ? 12.577 8.222 17.636 1.00 77.25 97 PRO A CA 1
ATOM 689 C C . PRO A 1 97 ? 12.393 6.845 16.988 1.00 77.25 97 PRO A C 1
ATOM 691 O O . PRO A 1 97 ? 11.388 6.582 16.332 1.00 77.25 97 PRO A O 1
ATOM 694 N N . GLY A 1 98 ? 13.381 5.971 17.165 1.00 81.25 98 GLY A N 1
ATOM 695 C CA . GLY A 1 98 ? 13.332 4.602 16.655 1.00 81.25 98 GLY A CA 1
ATOM 696 C C . GLY A 1 98 ? 13.796 4.420 15.209 1.00 81.25 98 GLY A C 1
ATOM 697 O O . GLY A 1 98 ? 13.952 3.272 14.811 1.00 81.25 98 GLY A O 1
ATOM 698 N N . VAL A 1 99 ? 14.103 5.481 14.449 1.00 85.81 99 VAL A N 1
ATOM 699 C CA . VAL A 1 99 ? 14.697 5.357 13.101 1.00 85.81 99 VAL A CA 1
ATOM 700 C C . VAL A 1 99 ? 16.195 5.644 13.138 1.00 85.81 99 VAL A C 1
ATOM 702 O O . VAL A 1 99 ? 16.627 6.696 13.598 1.00 85.81 99 VAL A O 1
ATOM 705 N N . HIS A 1 100 ? 16.999 4.688 12.686 1.00 88.56 100 HIS A N 1
ATOM 706 C CA . HIS A 1 100 ? 18.457 4.729 12.741 1.00 88.56 100 HIS A CA 1
ATOM 707 C C . HIS A 1 100 ? 18.986 4.633 11.315 1.00 88.56 100 HIS A C 1
ATOM 709 O O . HIS A 1 100 ? 18.566 3.752 10.573 1.00 88.56 100 HIS A O 1
ATOM 715 N N . VAL A 1 101 ? 19.881 5.534 10.907 1.00 89.81 101 VAL A N 1
ATOM 716 C CA . VAL A 1 101 ? 20.304 5.633 9.503 1.00 89.81 101 VAL A CA 1
ATOM 717 C C . VAL A 1 101 ? 21.804 5.401 9.394 1.00 89.81 101 VAL A C 1
ATOM 719 O O . VAL A 1 101 ? 22.575 6.176 9.949 1.00 89.81 101 VAL A O 1
ATOM 722 N N . ALA A 1 102 ? 22.199 4.378 8.642 1.00 92.12 102 ALA A N 1
ATOM 723 C CA . ALA A 1 102 ? 23.582 4.119 8.265 1.00 92.12 102 ALA A CA 1
ATOM 724 C C . ALA A 1 102 ? 23.818 4.462 6.786 1.00 92.12 102 ALA A C 1
ATOM 726 O O . ALA A 1 102 ? 22.901 4.385 5.970 1.00 92.12 102 ALA A O 1
ATOM 727 N N . LEU A 1 103 ? 25.053 4.818 6.432 1.00 94.62 103 LEU A N 1
ATOM 728 C CA . LEU A 1 103 ? 25.477 5.147 5.070 1.00 94.62 103 LEU A CA 1
ATOM 729 C C . LEU A 1 103 ? 26.757 4.392 4.708 1.00 94.62 103 LEU A C 1
ATOM 731 O O . LEU A 1 103 ? 27.800 4.571 5.346 1.00 94.62 103 LEU A O 1
ATOM 735 N N . ILE A 1 104 ? 26.669 3.576 3.660 1.00 95.56 104 ILE A N 1
ATOM 736 C CA . ILE A 1 104 ? 27.792 2.852 3.064 1.00 95.56 104 ILE A CA 1
ATOM 737 C C . ILE A 1 104 ? 27.810 3.168 1.573 1.00 95.56 104 ILE A C 1
ATOM 739 O O . ILE A 1 104 ? 26.805 3.005 0.886 1.00 95.56 104 ILE A O 1
ATOM 743 N N . GLY A 1 105 ? 28.950 3.628 1.076 1.00 94.94 105 GLY A N 1
ATOM 744 C CA . GLY A 1 105 ? 29.205 3.723 -0.353 1.00 94.94 105 GLY A CA 1
ATOM 745 C C . GLY A 1 105 ? 29.929 2.489 -0.869 1.00 94.94 105 GLY A C 1
ATOM 746 O O . GLY A 1 105 ? 30.510 1.735 -0.088 1.00 94.94 105 GLY A O 1
ATOM 747 N N . PHE A 1 106 ? 29.900 2.251 -2.173 1.00 94.38 106 PHE A N 1
ATOM 748 C CA . PHE A 1 106 ? 30.646 1.159 -2.782 1.00 94.38 106 PHE A CA 1
ATOM 749 C C . PHE A 1 106 ? 31.043 1.474 -4.220 1.00 94.38 106 PHE A C 1
ATOM 751 O O . PHE A 1 106 ? 30.289 2.095 -4.961 1.00 94.38 106 PHE A O 1
ATOM 758 N N . ASP A 1 107 ? 32.208 0.987 -4.616 1.00 91.81 107 ASP A N 1
ATOM 759 C CA . ASP A 1 107 ? 32.654 0.908 -6.003 1.00 91.81 107 ASP A CA 1
ATOM 760 C C . ASP A 1 107 ? 33.252 -0.488 -6.259 1.00 91.81 107 ASP A C 1
ATOM 762 O O . ASP A 1 107 ? 32.508 -1.470 -6.341 1.00 91.81 107 ASP A O 1
ATOM 766 N N . GLU A 1 108 ? 34.579 -0.602 -6.292 1.00 89.81 108 GLU A N 1
ATOM 767 C CA . GLU A 1 108 ? 35.328 -1.857 -6.213 1.00 89.81 108 GLU A CA 1
ATOM 768 C C . GLU A 1 108 ? 35.410 -2.359 -4.760 1.00 89.81 108 GLU A C 1
ATOM 770 O O . GLU A 1 108 ? 35.467 -3.565 -4.518 1.00 89.81 108 GLU A O 1
ATOM 775 N N . GLU A 1 109 ? 35.374 -1.442 -3.785 1.00 91.94 109 GLU A N 1
ATOM 776 C CA . GLU A 1 109 ? 35.439 -1.724 -2.348 1.00 91.94 109 GLU A CA 1
ATOM 777 C C . GLU A 1 109 ? 34.295 -1.018 -1.590 1.00 91.94 109 GLU A C 1
ATOM 779 O O . GLU A 1 109 ? 33.773 -0.001 -2.056 1.00 91.94 109 GLU A O 1
ATOM 784 N N . PRO A 1 110 ? 33.870 -1.515 -0.410 1.00 93.69 110 PRO A N 1
ATOM 785 C CA . PRO A 1 110 ? 32.866 -0.831 0.389 1.00 93.69 110 PRO A CA 1
ATOM 786 C C . PRO A 1 110 ? 33.525 0.285 1.210 1.00 93.69 110 PRO A C 1
ATOM 788 O O . PRO A 1 110 ? 34.554 0.087 1.860 1.00 93.69 110 PRO A O 1
ATOM 791 N N . ARG A 1 111 ? 32.902 1.460 1.237 1.00 94.44 111 ARG A N 1
ATOM 792 C CA . ARG A 1 111 ? 33.361 2.650 1.956 1.00 94.44 111 ARG A CA 1
ATOM 793 C C . ARG A 1 111 ? 32.371 3.010 3.050 1.00 94.44 111 ARG A C 1
ATOM 795 O O . ARG A 1 111 ? 31.203 3.300 2.808 1.00 94.44 111 ARG A O 1
ATOM 802 N N . LEU A 1 112 ? 32.852 2.967 4.284 1.00 92.81 112 LEU A N 1
ATOM 803 C CA . LEU A 1 112 ? 32.042 3.217 5.467 1.00 92.81 112 LEU A CA 1
ATOM 804 C C . LEU A 1 112 ? 32.032 4.720 5.770 1.00 92.81 112 LEU A C 1
ATOM 806 O O . LEU A 1 112 ? 32.995 5.228 6.339 1.00 92.81 112 LEU A O 1
ATOM 810 N N . HIS A 1 113 ? 30.956 5.416 5.400 1.00 91.88 113 HIS A N 1
ATOM 811 C CA . HIS A 1 113 ? 30.804 6.846 5.704 1.00 91.88 113 HIS A CA 1
ATOM 812 C C . HIS A 1 113 ? 30.205 7.046 7.091 1.00 91.88 113 HIS A C 1
ATOM 814 O O . HIS A 1 113 ? 30.826 7.670 7.938 1.00 91.88 113 HIS A O 1
ATOM 820 N N . ALA A 1 114 ? 29.055 6.421 7.351 1.00 88.62 114 ALA A N 1
ATOM 821 C CA . ALA A 1 114 ? 28.399 6.406 8.657 1.00 88.62 114 ALA A CA 1
ATOM 822 C C . ALA A 1 114 ? 27.808 5.006 8.918 1.00 88.62 114 ALA A C 1
ATOM 824 O O . ALA A 1 114 ? 26.603 4.809 8.803 1.00 88.62 114 ALA A O 1
ATOM 825 N N . PRO A 1 115 ? 28.629 3.982 9.209 1.00 79.56 115 PRO A N 1
ATOM 826 C CA . PRO A 1 115 ? 28.217 2.573 9.125 1.00 79.56 115 PRO A CA 1
ATOM 827 C C . PRO A 1 115 ? 27.424 2.045 10.334 1.00 79.56 115 PRO A C 1
ATOM 829 O O . PRO A 1 115 ? 27.162 0.849 10.412 1.00 79.56 115 PRO A O 1
ATOM 832 N N . SER A 1 116 ? 27.107 2.889 11.317 1.00 80.88 116 SER A N 1
ATOM 833 C CA . SER A 1 116 ? 26.570 2.454 12.610 1.00 80.88 116 SER A CA 1
ATOM 834 C C . SER A 1 116 ? 25.076 2.740 12.731 1.00 80.88 116 SER A C 1
ATOM 836 O O . SER A 1 116 ? 24.655 3.877 12.553 1.00 80.88 116 SER A O 1
ATOM 838 N N . PHE A 1 117 ? 24.294 1.741 13.153 1.00 83.69 117 PHE A N 1
ATOM 839 C CA . PHE A 1 117 ? 22.896 1.910 13.578 1.00 83.69 117 PHE A CA 1
ATOM 840 C C . PHE A 1 117 ? 22.777 2.304 15.059 1.00 83.69 117 PHE A C 1
ATOM 842 O O . PHE A 1 117 ? 21.838 1.897 15.748 1.00 83.69 117 PHE A O 1
ATOM 849 N N . ALA A 1 118 ? 23.748 3.034 15.610 1.00 71.88 118 ALA A N 1
ATOM 850 C CA . ALA A 1 118 ? 23.688 3.445 17.008 1.00 71.88 118 ALA A CA 1
ATOM 851 C C . ALA A 1 118 ? 22.450 4.339 17.273 1.00 71.88 118 ALA A C 1
ATOM 853 O O . ALA A 1 118 ? 22.003 5.055 16.377 1.00 71.88 118 ALA A O 1
ATOM 854 N N . PRO A 1 119 ? 21.844 4.272 18.477 1.00 61.53 119 PRO A N 1
ATOM 855 C CA . PRO A 1 119 ? 20.766 5.178 18.849 1.00 61.53 119 PRO A CA 1
ATOM 856 C C . PRO A 1 119 ? 21.308 6.590 19.014 1.00 61.53 119 PRO A C 1
ATOM 858 O O . PRO A 1 119 ? 22.239 6.784 19.805 1.00 61.53 119 PRO A O 1
ATOM 861 N N . ALA A 1 120 ? 20.676 7.555 18.334 1.00 56.03 120 ALA A N 1
ATOM 862 C CA . ALA A 1 120 ? 20.983 8.973 18.465 1.00 56.03 120 ALA A CA 1
ATOM 863 C C . ALA A 1 120 ? 21.144 9.337 19.947 1.00 56.03 120 ALA A C 1
ATOM 865 O O . ALA A 1 120 ? 20.224 9.174 20.753 1.00 56.03 120 ALA A O 1
ATOM 866 N N . ALA A 1 121 ? 22.350 9.761 20.329 1.00 54.25 121 ALA A N 1
ATOM 867 C CA . ALA A 1 121 ? 22.593 10.265 21.669 1.00 54.25 121 ALA A CA 1
ATOM 868 C C . ALA A 1 121 ? 21.659 11.460 21.909 1.00 54.25 121 ALA A C 1
ATOM 870 O O . ALA A 1 121 ? 21.340 12.194 20.976 1.00 54.25 121 ALA A O 1
ATOM 871 N N . ALA A 1 122 ? 21.238 11.663 23.160 1.00 49.59 122 ALA A N 1
ATOM 872 C CA . ALA A 1 122 ? 20.273 12.704 23.530 1.00 49.59 122 ALA A CA 1
ATOM 873 C C . ALA A 1 122 ? 20.672 14.132 23.085 1.00 49.59 122 ALA A C 1
ATOM 875 O O . ALA A 1 122 ? 19.800 14.989 22.991 1.00 49.59 122 ALA A O 1
ATOM 876 N N . ASP A 1 123 ? 21.950 14.358 22.755 1.00 44.72 123 ASP A N 1
ATOM 877 C CA . ASP A 1 123 ? 22.510 15.620 22.267 1.00 44.72 123 ASP A CA 1
ATOM 878 C C . ASP A 1 123 ? 23.214 15.456 20.892 1.00 44.72 123 ASP A C 1
ATOM 880 O O . ASP A 1 123 ? 24.427 15.621 20.786 1.00 44.72 123 ASP A O 1
ATOM 884 N N . GLY A 1 124 ? 22.467 15.152 19.824 1.00 51.41 124 GLY A N 1
ATOM 885 C CA . GLY A 1 124 ? 22.853 15.501 18.441 1.00 51.41 124 GLY A CA 1
ATOM 886 C C . GLY A 1 124 ? 23.574 14.448 17.573 1.00 51.41 124 GLY A C 1
ATOM 887 O O . GLY A 1 124 ? 24.445 13.709 18.023 1.00 51.41 124 GLY A O 1
ATOM 888 N N . ASP A 1 125 ? 23.176 14.449 16.293 1.00 54.66 125 ASP A N 1
ATOM 889 C CA . ASP A 1 125 ? 23.834 13.953 15.071 1.00 54.66 125 ASP A CA 1
ATOM 890 C C . ASP A 1 125 ? 24.448 12.541 15.082 1.00 54.66 125 ASP A C 1
ATOM 892 O O . ASP A 1 125 ? 25.663 12.364 15.057 1.00 54.66 125 ASP A O 1
ATOM 896 N N . GLN A 1 126 ? 23.596 11.512 15.009 1.00 66.88 126 GLN A N 1
ATOM 897 C CA . GLN A 1 126 ? 24.010 10.163 14.568 1.00 66.88 126 GLN A CA 1
ATOM 898 C C . GLN A 1 126 ? 23.464 9.775 13.188 1.00 66.88 126 GLN A C 1
ATOM 900 O O . GLN A 1 126 ? 23.532 8.616 12.792 1.00 66.88 126 GLN A O 1
ATOM 905 N N . HIS A 1 127 ? 22.931 10.742 12.444 1.00 80.44 127 HIS A N 1
ATOM 906 C CA . HIS A 1 127 ? 22.578 10.557 11.039 1.00 80.44 127 HIS A CA 1
ATOM 907 C C . HIS A 1 127 ? 23.721 11.061 10.151 1.00 80.44 127 HIS A C 1
ATOM 909 O O . HIS A 1 127 ? 24.456 11.947 10.592 1.00 80.44 127 HIS A O 1
ATOM 915 N N . PRO A 1 128 ? 23.851 10.563 8.907 1.00 87.31 128 PRO A N 1
ATOM 916 C CA . PRO A 1 128 ? 24.908 11.001 8.001 1.00 87.31 128 PRO A CA 1
ATOM 917 C C . PRO A 1 128 ? 24.947 12.530 7.848 1.00 87.31 128 PRO A C 1
ATOM 919 O O . PRO A 1 128 ? 23.968 13.168 7.452 1.00 87.31 128 PRO A O 1
ATOM 922 N N . SER A 1 129 ? 26.082 13.135 8.174 1.00 88.94 129 SER A N 1
ATOM 923 C CA . SER A 1 129 ? 26.342 14.564 8.006 1.00 88.94 129 SER A CA 1
ATOM 924 C C . SER A 1 129 ? 26.373 14.957 6.525 1.00 88.94 129 SER A C 1
ATOM 926 O O . SER A 1 129 ? 26.566 14.117 5.649 1.00 88.94 129 SER A O 1
ATOM 928 N N . ASP A 1 130 ? 26.229 16.253 6.222 1.00 89.56 130 ASP A N 1
ATOM 929 C CA . ASP A 1 130 ? 26.368 16.756 4.840 1.00 89.56 130 ASP A CA 1
ATOM 930 C C . ASP A 1 130 ? 27.717 16.369 4.223 1.00 89.56 130 ASP A C 1
ATOM 932 O O . ASP A 1 130 ? 27.801 16.063 3.038 1.00 89.56 130 ASP A O 1
ATOM 936 N N . ALA A 1 131 ? 28.776 16.343 5.038 1.00 91.56 131 ALA A N 1
ATOM 937 C CA . ALA A 1 131 ? 30.111 15.960 4.597 1.00 91.56 131 ALA A CA 1
ATOM 938 C C . ALA A 1 131 ? 30.212 14.464 4.261 1.00 91.56 131 ALA A C 1
ATOM 940 O O . ALA A 1 131 ? 30.870 14.108 3.287 1.00 91.56 131 ALA A O 1
ATOM 941 N N . GLU A 1 132 ? 29.561 13.596 5.040 1.00 92.81 132 GLU A N 1
ATOM 942 C CA . GLU A 1 132 ? 29.497 12.152 4.767 1.00 92.81 132 GLU A CA 1
ATOM 943 C C . GLU A 1 132 ? 28.628 11.851 3.541 1.00 92.81 132 GLU A C 1
ATOM 945 O O . GLU A 1 132 ? 29.002 11.016 2.722 1.00 92.81 132 GLU A O 1
ATOM 950 N N . ILE A 1 133 ? 27.509 12.567 3.366 1.00 92.56 133 ILE A N 1
ATOM 951 C CA . ILE A 1 133 ? 26.683 12.480 2.152 1.00 92.56 133 ILE A CA 1
ATOM 952 C C . ILE A 1 133 ? 27.499 12.903 0.927 1.00 92.56 133 ILE A C 1
ATOM 954 O O . ILE A 1 133 ? 27.502 12.194 -0.075 1.00 92.56 133 ILE A O 1
ATOM 958 N N . GLU A 1 134 ? 28.221 14.023 1.004 1.00 91.69 134 GLU A N 1
ATOM 959 C CA . GLU A 1 134 ? 29.053 14.501 -0.103 1.00 91.69 134 GLU A CA 1
ATOM 960 C C . GLU A 1 134 ? 30.180 13.517 -0.441 1.00 91.69 134 GLU A C 1
ATOM 962 O O . GLU A 1 134 ? 30.441 13.244 -1.613 1.00 91.69 134 GLU A O 1
ATOM 967 N N . ALA A 1 135 ? 30.820 12.936 0.578 1.00 90.88 135 ALA A N 1
ATOM 968 C CA . ALA A 1 135 ? 31.853 11.923 0.391 1.00 90.88 135 ALA A CA 1
ATOM 969 C C . ALA A 1 135 ? 31.319 10.654 -0.299 1.00 90.88 135 ALA A C 1
ATOM 971 O O . ALA A 1 135 ? 32.063 10.016 -1.042 1.00 90.88 135 ALA A O 1
ATOM 972 N N . ALA A 1 136 ? 30.037 10.325 -0.108 1.00 91.56 136 ALA A N 1
ATOM 973 C CA . ALA A 1 136 ? 29.377 9.161 -0.698 1.00 91.56 136 ALA A CA 1
ATOM 974 C C . ALA A 1 136 ? 28.943 9.338 -2.167 1.00 91.56 136 ALA A C 1
ATOM 976 O O . ALA A 1 136 ? 28.290 8.455 -2.724 1.00 91.56 136 ALA A O 1
ATOM 977 N N . MET A 1 137 ? 29.260 10.465 -2.818 1.00 91.12 137 MET A N 1
ATOM 978 C CA . MET A 1 137 ? 28.902 10.686 -4.229 1.00 91.12 137 MET A CA 1
ATOM 979 C C . MET A 1 137 ? 29.875 10.021 -5.218 1.00 91.12 137 MET A C 1
ATOM 981 O O . MET A 1 137 ? 29.519 9.829 -6.385 1.00 91.12 137 MET A O 1
ATOM 985 N N . GLY A 1 138 ? 31.057 9.605 -4.750 1.00 82.88 138 GLY A N 1
ATOM 986 C CA . GLY A 1 138 ? 32.040 8.852 -5.533 1.00 82.88 138 GLY A CA 1
ATOM 987 C C . GLY A 1 138 ? 32.905 9.712 -6.454 1.00 82.88 138 GLY A C 1
ATOM 988 O O . GLY A 1 138 ? 32.745 10.930 -6.509 1.00 82.88 138 GLY A O 1
ATOM 989 N N . ALA A 1 139 ? 33.846 9.096 -7.179 1.00 66.31 139 ALA A N 1
ATOM 990 C CA . ALA A 1 139 ? 34.796 9.843 -8.013 1.00 66.31 139 ALA A CA 1
ATOM 991 C C . ALA A 1 139 ? 35.008 9.282 -9.425 1.00 66.31 139 ALA A C 1
ATOM 993 O O . ALA A 1 139 ? 34.949 10.094 -10.338 1.00 66.31 139 ALA A O 1
ATOM 994 N N . GLU A 1 140 ? 35.249 7.976 -9.651 1.00 67.56 140 GLU A N 1
ATOM 995 C CA . GLU A 1 140 ? 35.604 7.503 -11.015 1.00 67.56 140 GLU A CA 1
ATOM 996 C C . GLU A 1 140 ? 35.668 5.964 -11.253 1.00 67.56 140 GLU A C 1
ATOM 998 O O . GLU A 1 140 ? 36.100 5.554 -12.328 1.00 67.56 140 GLU A O 1
ATOM 1003 N N . PHE A 1 141 ? 35.259 5.102 -10.308 1.00 79.62 141 PHE A N 1
ATOM 1004 C CA . PHE A 1 141 ? 35.544 3.646 -10.348 1.00 79.62 141 PHE A CA 1
ATOM 1005 C C . PHE A 1 141 ? 34.393 2.764 -10.884 1.00 79.62 141 PHE A C 1
ATOM 1007 O O . PHE A 1 141 ? 33.335 3.273 -11.252 1.00 79.62 141 PHE A O 1
ATOM 1014 N N . HIS A 1 142 ? 34.638 1.451 -10.963 1.00 87.81 142 HIS A N 1
ATOM 1015 C CA . HIS A 1 142 ? 33.729 0.391 -11.427 1.00 87.81 142 HIS A CA 1
ATOM 1016 C C . HIS A 1 142 ? 32.653 0.004 -10.398 1.00 87.81 142 HIS A C 1
ATOM 1018 O O . HIS A 1 142 ? 32.816 0.262 -9.206 1.00 87.81 142 HIS A O 1
ATOM 1024 N N . THR A 1 143 ? 31.573 -0.652 -10.837 1.00 91.50 143 THR A N 1
ATOM 1025 C CA . THR A 1 143 ? 30.441 -1.021 -9.975 1.00 91.50 143 THR A CA 1
ATOM 1026 C C . THR A 1 143 ? 30.466 -2.499 -9.577 1.00 91.50 143 THR A C 1
ATOM 1028 O O . THR A 1 143 ? 30.072 -3.378 -10.353 1.00 91.50 143 THR A O 1
ATOM 1031 N N . HIS A 1 144 ? 30.829 -2.813 -8.326 1.00 93.12 144 HIS A N 1
ATOM 1032 C CA . HIS A 1 144 ? 30.890 -4.192 -7.828 1.00 93.12 144 HIS A CA 1
ATOM 1033 C C . HIS A 1 144 ? 29.768 -4.556 -6.829 1.00 93.12 144 HIS A C 1
ATOM 1035 O O . HIS A 1 144 ? 29.947 -4.585 -5.610 1.00 93.12 144 HIS A O 1
ATOM 1041 N N . TYR A 1 145 ? 28.617 -5.007 -7.341 1.00 94.12 145 TYR A N 1
ATOM 1042 C CA . TYR A 1 145 ? 27.433 -5.376 -6.540 1.00 94.12 145 TYR A CA 1
ATOM 1043 C C . TYR A 1 145 ? 27.701 -6.409 -5.438 1.00 94.12 145 TYR A C 1
ATOM 1045 O O . TYR A 1 145 ? 27.174 -6.294 -4.335 1.00 94.12 145 TYR A O 1
ATOM 1053 N N . GLY A 1 146 ? 28.547 -7.412 -5.698 1.00 93.12 146 GLY A N 1
ATOM 1054 C CA . GLY A 1 146 ? 28.865 -8.428 -4.688 1.00 93.12 146 GLY A CA 1
ATOM 1055 C C . GLY A 1 146 ? 29.499 -7.856 -3.414 1.00 93.12 146 GLY A C 1
ATOM 1056 O O . GLY A 1 146 ? 29.251 -8.372 -2.330 1.00 93.12 146 GLY A O 1
ATOM 1057 N N . VAL A 1 147 ? 30.270 -6.774 -3.533 1.00 93.19 147 VAL A N 1
ATOM 1058 C CA . VAL A 1 147 ? 30.940 -6.121 -2.405 1.00 93.19 147 VAL A CA 1
ATOM 1059 C C . VAL A 1 147 ? 29.940 -5.288 -1.606 1.00 93.19 147 VAL A C 1
ATOM 1061 O O . VAL A 1 147 ? 29.913 -5.381 -0.380 1.00 93.19 147 VAL A O 1
ATOM 1064 N N . ALA A 1 148 ? 29.065 -4.555 -2.300 1.00 93.44 148 ALA A N 1
ATOM 1065 C CA . ALA A 1 148 ? 27.970 -3.807 -1.686 1.00 93.44 148 ALA A CA 1
ATOM 1066 C C . ALA A 1 148 ? 27.076 -4.713 -0.828 1.00 93.44 148 ALA A C 1
ATOM 1068 O O . ALA A 1 148 ? 26.781 -4.410 0.326 1.00 93.44 148 ALA A O 1
ATOM 1069 N N . LEU A 1 149 ? 26.678 -5.862 -1.379 1.00 94.56 149 LEU A N 1
ATOM 1070 C CA . LEU A 1 149 ? 25.747 -6.777 -0.722 1.00 94.56 149 LEU A CA 1
ATOM 1071 C C . LEU A 1 149 ? 26.364 -7.480 0.492 1.00 94.56 149 LEU A C 1
ATOM 1073 O O . LEU A 1 149 ? 25.693 -7.615 1.512 1.00 94.56 149 LEU A O 1
ATOM 1077 N N . GLU A 1 150 ? 27.637 -7.876 0.430 1.00 94.88 150 GLU A N 1
ATOM 1078 C CA . GLU A 1 150 ? 28.344 -8.402 1.608 1.00 94.88 150 GLU A CA 1
ATOM 1079 C C . GLU A 1 150 ? 28.478 -7.337 2.706 1.00 94.88 150 GLU A C 1
ATOM 1081 O O . GLU A 1 150 ? 28.256 -7.630 3.881 1.00 94.88 150 GLU A O 1
ATOM 1086 N N . ALA A 1 151 ? 28.775 -6.086 2.333 1.00 95.44 151 ALA A N 1
ATOM 1087 C CA . ALA A 1 151 ? 28.843 -4.979 3.283 1.00 95.44 151 ALA A CA 1
ATOM 1088 C C . ALA A 1 151 ? 27.479 -4.681 3.928 1.00 95.44 151 ALA A C 1
ATOM 1090 O O . ALA A 1 151 ? 27.420 -4.417 5.128 1.00 95.44 151 ALA A O 1
ATOM 1091 N N . ALA A 1 152 ? 26.383 -4.780 3.166 1.00 95.25 152 ALA A N 1
ATOM 1092 C CA . ALA A 1 152 ? 25.032 -4.622 3.696 1.00 95.25 152 ALA A CA 1
ATOM 1093 C C . ALA A 1 152 ? 24.700 -5.674 4.754 1.00 95.25 152 ALA A C 1
ATOM 1095 O O . ALA A 1 152 ? 24.245 -5.330 5.844 1.00 95.25 152 ALA A O 1
ATOM 1096 N N . VAL A 1 153 ? 24.963 -6.951 4.459 1.00 94.94 153 VAL A N 1
ATOM 1097 C CA . VAL A 1 153 ? 24.715 -8.030 5.421 1.00 94.94 153 VAL A CA 1
ATOM 1098 C C . VAL A 1 153 ? 25.578 -7.840 6.666 1.00 94.94 153 VAL A C 1
ATOM 1100 O O . VAL A 1 153 ? 25.051 -7.882 7.772 1.00 94.94 153 VAL A O 1
ATOM 1103 N N . ALA A 1 154 ? 26.869 -7.536 6.508 1.00 94.75 154 ALA A N 1
ATOM 1104 C CA . ALA A 1 154 ? 27.765 -7.297 7.639 1.00 94.75 154 ALA A CA 1
ATOM 1105 C C . ALA A 1 154 ? 27.329 -6.107 8.517 1.00 94.75 154 ALA A C 1
ATOM 1107 O O . ALA A 1 154 ? 27.563 -6.116 9.728 1.00 94.75 154 ALA A O 1
ATOM 1108 N N . ALA A 1 155 ? 26.703 -5.082 7.929 1.00 94.06 155 ALA A N 1
ATOM 1109 C CA . ALA A 1 155 ? 26.116 -3.979 8.681 1.00 94.06 155 ALA A CA 1
ATOM 1110 C C . ALA A 1 155 ? 24.879 -4.439 9.471 1.00 94.06 155 ALA A C 1
ATOM 1112 O O . ALA A 1 155 ? 24.783 -4.168 10.667 1.00 94.06 155 ALA A O 1
ATOM 1113 N N . PHE A 1 156 ? 23.952 -5.172 8.844 1.00 94.94 156 PHE A N 1
ATOM 1114 C CA . PHE A 1 156 ? 22.732 -5.645 9.512 1.00 94.94 156 PHE A CA 1
ATOM 1115 C C . PHE A 1 156 ? 22.963 -6.758 10.539 1.00 94.94 156 PHE A C 1
ATOM 1117 O O . PHE A 1 156 ? 22.226 -6.831 11.519 1.00 94.94 156 PHE A O 1
ATOM 1124 N N . GLU A 1 157 ? 24.021 -7.556 10.398 1.00 92.88 157 GLU A N 1
ATOM 1125 C CA . GLU A 1 157 ? 24.467 -8.502 11.433 1.00 92.88 157 GLU A CA 1
ATOM 1126 C C . GLU A 1 157 ? 24.855 -7.777 12.742 1.00 92.88 157 GLU A C 1
ATOM 1128 O O . GLU A 1 157 ? 24.800 -8.362 13.824 1.00 92.88 157 GLU A O 1
ATOM 1133 N N . GLN A 1 158 ? 25.219 -6.491 12.664 1.00 89.25 158 GLN A N 1
ATOM 1134 C CA . GLN A 1 158 ? 25.501 -5.631 13.821 1.00 89.25 158 GLN A CA 1
ATOM 1135 C C . GLN A 1 158 ? 24.274 -4.829 14.286 1.00 89.25 158 GLN A C 1
ATOM 1137 O O . GLN A 1 158 ? 24.326 -4.180 15.334 1.00 89.25 158 GLN A O 1
ATOM 1142 N N . ALA A 1 159 ? 23.181 -4.853 13.517 1.00 89.00 159 ALA A N 1
ATOM 1143 C CA . ALA A 1 159 ? 21.930 -4.187 13.849 1.00 89.00 159 ALA A CA 1
ATOM 1144 C C . ALA A 1 159 ? 21.158 -4.955 14.931 1.00 89.00 159 ALA A C 1
ATOM 1146 O O . ALA A 1 159 ? 21.464 -6.102 15.273 1.00 89.00 159 ALA A O 1
ATOM 1147 N N . ARG A 1 160 ? 20.113 -4.332 15.478 1.00 87.94 160 ARG A N 1
ATOM 1148 C CA . ARG A 1 160 ? 19.280 -4.997 16.490 1.00 87.94 160 ARG A CA 1
ATOM 1149 C C . ARG A 1 160 ? 18.502 -6.160 15.851 1.00 87.94 160 ARG A C 1
ATOM 1151 O O . ARG A 1 160 ? 18.135 -6.075 14.680 1.00 87.94 160 ARG A O 1
ATOM 1158 N N . PRO A 1 161 ? 18.279 -7.274 16.569 1.00 86.81 161 PRO A N 1
ATOM 1159 C CA . PRO A 1 161 ? 17.543 -8.420 16.026 1.00 86.81 161 PRO A CA 1
ATOM 1160 C C . PRO A 1 161 ? 16.038 -8.154 15.859 1.00 86.81 161 PRO A C 1
ATOM 1162 O O . PRO A 1 161 ? 15.372 -8.823 15.078 1.00 86.81 161 PRO A O 1
ATOM 1165 N N . ASP A 1 162 ? 15.512 -7.183 16.598 1.00 88.06 162 ASP A N 1
ATOM 1166 C CA . ASP A 1 162 ? 14.100 -6.820 16.716 1.00 88.06 162 ASP A CA 1
ATOM 1167 C C . ASP A 1 162 ? 13.717 -5.555 15.921 1.00 88.06 162 ASP A C 1
ATOM 1169 O O . ASP A 1 162 ? 12.562 -5.133 15.956 1.00 88.06 162 ASP A O 1
ATOM 1173 N N . SER A 1 163 ? 14.657 -4.965 15.173 1.00 90.31 163 SER A N 1
ATOM 1174 C CA . SER A 1 163 ? 14.376 -3.849 14.265 1.00 90.31 163 SER A CA 1
ATOM 1175 C C . SER A 1 163 ? 13.900 -4.320 12.890 1.00 90.31 163 SER A C 1
ATOM 1177 O O . SER A 1 163 ? 14.285 -5.380 12.393 1.00 90.31 163 SER A O 1
ATOM 1179 N N . CYS A 1 164 ? 13.090 -3.488 12.234 1.00 92.88 164 CYS A N 1
ATOM 1180 C CA . CYS A 1 164 ? 12.848 -3.613 10.805 1.00 92.88 164 CYS A CA 1
ATOM 1181 C C . CYS A 1 164 ? 14.089 -3.133 10.055 1.00 92.88 164 CYS A C 1
ATOM 1183 O O . CYS A 1 164 ? 14.505 -1.983 10.198 1.00 92.88 164 CYS A O 1
ATOM 1185 N N . ARG A 1 165 ? 14.682 -4.013 9.254 1.00 94.88 165 ARG A N 1
ATOM 1186 C CA . ARG A 1 165 ? 15.951 -3.769 8.567 1.00 94.88 165 ARG A CA 1
ATOM 1187 C C . ARG A 1 165 ? 15.680 -3.441 7.113 1.00 94.88 165 ARG A C 1
ATOM 1189 O O . ARG A 1 165 ? 15.220 -4.296 6.359 1.00 94.88 165 ARG A O 1
ATOM 1196 N N . VAL A 1 166 ? 15.954 -2.202 6.721 1.00 94.19 166 VAL A N 1
ATOM 1197 C CA . VAL A 1 166 ? 15.637 -1.700 5.384 1.00 94.19 166 VAL A CA 1
ATOM 1198 C C . VAL A 1 166 ? 16.901 -1.213 4.697 1.00 94.19 166 VAL A C 1
ATOM 1200 O O . VAL A 1 166 ? 17.573 -0.317 5.190 1.00 94.19 166 VAL A O 1
ATOM 1203 N N . MET A 1 167 ? 17.219 -1.769 3.537 1.00 95.62 167 MET A N 1
ATOM 1204 C CA . MET A 1 167 ? 18.271 -1.283 2.654 1.00 95.62 167 MET A CA 1
ATOM 1205 C C . MET A 1 167 ? 17.664 -0.430 1.541 1.00 95.62 167 MET A C 1
ATOM 1207 O O . MET A 1 167 ? 16.781 -0.883 0.819 1.00 95.62 167 MET A O 1
ATOM 1211 N N . VAL A 1 168 ? 18.170 0.783 1.352 1.00 94.12 168 VAL A N 1
ATOM 1212 C CA . VAL A 1 168 ? 17.890 1.618 0.181 1.00 94.12 168 VAL A CA 1
ATOM 1213 C C . VAL A 1 168 ? 19.146 1.651 -0.663 1.00 94.12 168 VAL A C 1
ATOM 1215 O O . VAL A 1 168 ? 20.157 2.222 -0.263 1.00 94.12 168 VAL A O 1
ATOM 1218 N N . TRP A 1 169 ? 19.086 1.018 -1.824 1.00 95.25 169 TRP A N 1
ATOM 1219 C CA . TRP A 1 169 ? 20.225 0.839 -2.702 1.00 95.25 169 TRP A CA 1
ATOM 1220 C C . TRP A 1 169 ? 20.108 1.721 -3.941 1.00 95.25 169 TRP A C 1
ATOM 1222 O O . TRP A 1 169 ? 19.303 1.453 -4.828 1.00 95.25 169 TRP A O 1
ATOM 1232 N N . PHE A 1 170 ? 20.938 2.757 -4.011 1.00 94.12 170 PHE A N 1
ATOM 1233 C CA . PHE A 1 170 ? 21.062 3.641 -5.165 1.00 94.12 170 PHE A CA 1
ATOM 1234 C C . PHE A 1 170 ? 22.096 3.095 -6.149 1.00 94.12 170 PHE A C 1
ATOM 1236 O O . PHE A 1 170 ? 23.250 2.925 -5.764 1.00 94.12 170 PHE A O 1
ATOM 1243 N N . THR A 1 171 ? 21.708 2.856 -7.403 1.00 94.31 171 THR A N 1
ATOM 1244 C CA . THR A 1 171 ? 22.602 2.380 -8.481 1.00 94.31 171 THR A CA 1
ATOM 1245 C C . THR A 1 171 ? 22.070 2.784 -9.859 1.00 94.31 171 THR A C 1
ATOM 1247 O O . THR A 1 171 ? 20.889 3.094 -10.000 1.00 94.31 171 THR A O 1
ATOM 1250 N N . ASP A 1 172 ? 22.900 2.781 -10.905 1.00 91.88 172 ASP A N 1
ATOM 1251 C CA . ASP A 1 172 ? 22.442 2.975 -12.293 1.00 91.88 172 ASP A CA 1
ATOM 1252 C C . ASP A 1 172 ? 21.855 1.705 -12.945 1.00 91.88 172 ASP A C 1
ATOM 1254 O O . ASP A 1 172 ? 21.395 1.731 -14.098 1.00 91.88 172 ASP A O 1
ATOM 1258 N N . GLY A 1 173 ? 21.857 0.600 -12.193 1.00 93.06 173 GLY A N 1
ATOM 1259 C CA . GLY A 1 173 ? 21.357 -0.703 -12.611 1.00 93.06 173 GLY A CA 1
ATOM 1260 C C . GLY A 1 173 ? 22.352 -1.523 -13.434 1.00 93.06 173 GLY A C 1
ATOM 1261 O O . GLY A 1 173 ? 21.942 -2.521 -14.027 1.00 93.06 173 GLY A O 1
ATOM 1262 N N . LEU A 1 174 ? 23.622 -1.121 -13.518 1.00 91.56 174 LEU A N 1
ATOM 1263 C CA . LEU A 1 174 ? 24.667 -1.891 -14.182 1.00 91.56 174 LEU A CA 1
ATOM 1264 C C . LEU A 1 174 ? 25.750 -2.313 -13.187 1.00 91.56 174 LEU A C 1
ATOM 1266 O O . LEU A 1 174 ? 26.429 -1.494 -12.583 1.00 91.56 174 LEU A O 1
ATOM 1270 N N . HIS A 1 175 ? 25.940 -3.621 -13.067 1.00 91.31 175 HIS A N 1
ATOM 1271 C CA . HIS A 1 175 ? 27.143 -4.207 -12.496 1.00 91.31 175 HIS A CA 1
ATOM 1272 C C . HIS A 1 175 ? 28.221 -4.261 -13.585 1.00 91.31 175 HIS A C 1
ATOM 1274 O O . HIS A 1 175 ? 27.984 -4.879 -14.620 1.00 91.31 175 HIS A O 1
ATOM 1280 N N . ASP A 1 176 ? 29.376 -3.633 -13.372 1.00 89.00 176 ASP A N 1
ATOM 1281 C CA . ASP A 1 176 ? 30.511 -3.614 -14.309 1.00 89.00 176 ASP A CA 1
ATOM 1282 C C . ASP A 1 176 ? 31.857 -3.671 -13.556 1.00 89.00 176 ASP A C 1
ATOM 1284 O O . ASP A 1 176 ? 32.621 -2.708 -13.542 1.00 89.00 176 ASP A O 1
ATOM 1288 N N . PRO A 1 177 ? 32.159 -4.791 -12.871 1.00 84.69 177 PRO A N 1
ATOM 1289 C CA . PRO A 1 177 ? 33.252 -4.864 -11.899 1.00 84.69 177 PRO A CA 1
ATOM 1290 C C . PRO A 1 177 ? 34.655 -4.712 -12.506 1.00 84.69 177 PRO A C 1
ATOM 1292 O O . PRO A 1 177 ? 35.612 -4.555 -11.753 1.00 84.69 177 PRO A O 1
ATOM 1295 N N . GLU A 1 178 ? 34.801 -4.789 -13.833 1.00 84.00 178 GLU A N 1
ATOM 1296 C CA . GLU A 1 178 ? 36.086 -4.711 -14.527 1.00 84.00 178 GLU A CA 1
ATOM 1297 C C . GLU A 1 178 ? 36.020 -3.802 -15.770 1.00 84.00 178 GLU A C 1
ATOM 1299 O O . GLU A 1 178 ? 34.976 -3.657 -16.407 1.00 84.00 178 GLU A O 1
ATOM 1304 N N . PRO A 1 179 ? 37.145 -3.197 -16.194 1.00 72.81 179 PRO A N 1
ATOM 1305 C CA . PRO A 1 179 ? 37.169 -2.367 -17.388 1.00 72.81 179 PRO A CA 1
ATOM 1306 C C . PRO A 1 179 ? 37.089 -3.193 -18.676 1.00 72.81 179 PRO A C 1
ATOM 1308 O O . PRO A 1 179 ? 38.050 -3.841 -19.092 1.00 72.81 179 PRO A O 1
ATOM 1311 N N . GLY A 1 180 ? 35.987 -3.010 -19.400 1.00 66.94 180 GLY A N 1
ATOM 1312 C CA . GLY A 1 180 ? 35.855 -3.389 -20.802 1.00 66.94 180 GLY A CA 1
ATOM 1313 C C . GLY A 1 180 ? 35.032 -4.652 -20.998 1.00 66.94 180 GLY A C 1
ATOM 1314 O O . GLY A 1 180 ? 35.568 -5.744 -20.892 1.00 66.94 180 GLY A O 1
ATOM 1315 N N . PHE A 1 181 ? 33.775 -4.452 -21.413 1.00 74.69 181 PHE A N 1
ATOM 1316 C CA . PHE A 1 181 ? 32.768 -5.473 -21.734 1.00 74.69 181 PHE A CA 1
ATOM 1317 C C . PHE A 1 181 ? 33.357 -6.725 -22.398 1.00 74.69 181 PHE A C 1
ATOM 1319 O O . PHE A 1 181 ? 33.490 -6.795 -23.626 1.00 74.69 181 PHE A O 1
ATOM 1326 N N . SER A 1 182 ? 33.721 -7.707 -21.575 1.00 80.81 182 SER A N 1
ATOM 1327 C CA . SER A 1 182 ? 34.393 -8.935 -21.995 1.00 80.81 182 SER A CA 1
ATOM 1328 C C . SER A 1 182 ? 33.576 -10.173 -21.628 1.00 80.81 182 SER A C 1
ATOM 1330 O O . SER A 1 182 ? 32.612 -10.127 -20.862 1.00 80.81 182 SER A O 1
ATOM 1332 N N . GLU A 1 183 ? 33.955 -11.318 -22.196 1.00 81.94 183 GLU A N 1
ATOM 1333 C CA . GLU A 1 183 ? 33.338 -12.599 -21.843 1.00 81.94 183 GLU A CA 1
ATOM 1334 C C . GLU A 1 183 ? 33.616 -12.987 -20.383 1.00 81.94 183 GLU A C 1
ATOM 1336 O O . GLU A 1 183 ? 32.770 -13.600 -19.741 1.00 81.94 183 GLU A O 1
ATOM 1341 N N . GLU A 1 184 ? 34.788 -12.625 -19.855 1.00 84.75 184 GLU A N 1
ATOM 1342 C CA . GLU A 1 184 ? 35.166 -12.881 -18.462 1.00 84.75 184 GLU A CA 1
ATOM 1343 C C . GLU A 1 184 ? 34.282 -12.085 -17.501 1.00 84.75 184 GLU A C 1
ATOM 1345 O O . GLU A 1 184 ? 33.712 -12.660 -16.580 1.00 84.75 184 GLU A O 1
ATOM 1350 N N . GLU A 1 185 ? 34.042 -10.813 -17.808 1.00 81.75 185 GLU A N 1
ATOM 1351 C CA . GLU A 1 185 ? 33.153 -9.945 -17.034 1.00 81.75 185 GLU A CA 1
ATOM 1352 C C . GLU A 1 185 ? 31.701 -10.455 -17.035 1.00 81.75 185 GLU A C 1
ATOM 1354 O O . GLU A 1 185 ? 31.043 -10.498 -15.995 1.00 81.75 185 GLU A O 1
ATOM 1359 N N . THR A 1 186 ? 31.230 -10.954 -18.186 1.00 81.69 186 THR A N 1
ATOM 1360 C CA . THR A 1 186 ? 29.906 -11.593 -18.288 1.00 81.69 186 THR A CA 1
ATOM 1361 C C . THR A 1 186 ? 29.816 -12.824 -17.387 1.00 81.69 186 THR A C 1
ATOM 1363 O O . THR A 1 186 ? 28.821 -12.988 -16.684 1.00 81.69 186 THR A O 1
ATOM 1366 N N . ARG A 1 187 ? 30.862 -13.664 -17.339 1.00 84.75 187 ARG A N 1
ATOM 1367 C CA . ARG A 1 187 ? 30.900 -14.809 -16.414 1.00 84.75 187 ARG A CA 1
ATOM 1368 C C . ARG A 1 187 ? 30.911 -14.362 -14.956 1.00 84.75 187 ARG A C 1
ATOM 1370 O O . ARG A 1 187 ? 30.213 -14.969 -14.156 1.00 84.75 187 ARG A O 1
ATOM 1377 N N . THR A 1 188 ? 31.632 -13.298 -14.609 1.00 86.25 188 THR A N 1
ATOM 1378 C CA . THR A 1 188 ? 31.626 -12.741 -13.245 1.00 86.25 188 THR A CA 1
ATOM 1379 C C . THR A 1 188 ? 30.225 -12.282 -12.833 1.00 86.25 188 THR A C 1
ATOM 1381 O O . THR A 1 188 ? 29.783 -12.572 -11.718 1.00 86.25 188 THR A O 1
ATOM 1384 N N . ALA A 1 189 ? 29.484 -11.636 -13.738 1.00 85.00 189 ALA A N 1
ATOM 1385 C CA . ALA A 1 189 ? 28.097 -11.247 -13.495 1.00 85.00 189 ALA A CA 1
ATOM 1386 C C . ALA A 1 189 ? 27.157 -12.462 -13.365 1.00 85.00 189 ALA A C 1
ATOM 1388 O O . ALA A 1 189 ? 26.286 -12.482 -12.491 1.00 85.00 189 ALA A O 1
ATOM 1389 N N . GLU A 1 190 ? 27.348 -13.503 -14.180 1.00 84.69 190 GLU A N 1
ATOM 1390 C CA . GLU A 1 190 ? 26.602 -14.763 -14.069 1.00 84.69 190 GLU A CA 1
ATOM 1391 C C . GLU A 1 190 ? 26.909 -15.519 -12.765 1.00 84.69 190 GLU A C 1
ATOM 1393 O O . GLU A 1 190 ? 25.988 -16.022 -12.118 1.00 84.69 190 GLU A O 1
ATOM 1398 N N . ASP A 1 191 ? 28.170 -15.548 -12.334 1.00 88.19 191 ASP A N 1
ATOM 1399 C CA . ASP A 1 191 ? 28.604 -16.152 -11.071 1.00 88.19 191 ASP A CA 1
ATOM 1400 C C . ASP A 1 191 ? 28.032 -15.394 -9.868 1.00 88.19 191 ASP A C 1
ATOM 1402 O O . ASP A 1 191 ? 27.600 -16.000 -8.880 1.00 88.19 191 ASP A O 1
ATOM 1406 N N . LEU A 1 192 ? 27.995 -14.057 -9.935 1.00 88.12 192 LEU A N 1
ATOM 1407 C CA . LEU A 1 192 ? 27.318 -13.238 -8.936 1.00 88.12 192 LEU A CA 1
ATOM 1408 C C . LEU A 1 192 ? 25.823 -13.581 -8.886 1.00 88.12 192 LEU A C 1
ATOM 1410 O O . LEU A 1 192 ? 25.314 -13.860 -7.801 1.00 88.12 192 LEU A O 1
ATOM 1414 N N . ARG A 1 193 ? 25.142 -13.646 -10.037 1.00 88.19 193 ARG A N 1
ATOM 1415 C CA . ARG A 1 193 ? 23.732 -14.062 -10.124 1.00 88.19 193 ARG A CA 1
ATOM 1416 C C . ARG A 1 193 ? 23.502 -15.438 -9.488 1.00 88.19 193 ARG A C 1
ATOM 1418 O O . ARG A 1 193 ? 22.591 -15.581 -8.677 1.00 88.19 193 ARG A O 1
ATOM 1425 N N . GLY A 1 194 ? 24.346 -16.426 -9.790 1.00 86.31 194 GLY A N 1
ATOM 1426 C CA . GLY A 1 194 ? 24.247 -17.775 -9.222 1.00 86.31 194 GLY A CA 1
ATOM 1427 C C . GLY A 1 194 ? 24.418 -17.802 -7.698 1.00 86.31 194 GLY A C 1
ATOM 1428 O O . GLY A 1 194 ? 23.621 -18.418 -6.988 1.00 86.31 194 GLY A O 1
ATOM 1429 N N . ARG A 1 195 ? 25.412 -17.079 -7.161 1.00 87.69 195 ARG A N 1
ATOM 1430 C CA . ARG A 1 195 ? 25.591 -16.928 -5.702 1.00 87.69 195 ARG A CA 1
ATOM 1431 C C . ARG A 1 195 ? 24.417 -16.208 -5.045 1.00 87.69 195 ARG A C 1
ATOM 1433 O O . ARG A 1 195 ? 24.045 -16.543 -3.918 1.00 87.69 195 ARG A O 1
ATOM 1440 N N . LEU A 1 196 ? 23.844 -15.228 -5.740 1.00 85.06 196 LEU A N 1
ATOM 1441 C CA . LEU A 1 196 ? 22.749 -14.418 -5.227 1.00 85.06 196 LEU A CA 1
ATOM 1442 C C . LEU A 1 196 ? 21.452 -15.191 -5.116 1.00 85.06 196 LEU A C 1
ATOM 1444 O O . LEU A 1 196 ? 20.869 -15.227 -4.036 1.00 85.06 196 LEU A O 1
ATOM 1448 N N . CYS A 1 197 ? 21.053 -15.858 -6.194 1.00 82.94 197 CYS A N 1
ATOM 1449 C CA . CYS A 1 197 ? 19.848 -16.680 -6.211 1.00 82.94 197 CYS A CA 1
ATOM 1450 C C . CYS A 1 197 ? 19.983 -17.947 -5.342 1.00 82.94 197 CYS A C 1
ATOM 1452 O O . CYS A 1 197 ? 18.986 -18.594 -5.037 1.00 82.94 197 CYS A O 1
ATOM 1454 N N . GLY A 1 198 ? 21.200 -18.259 -4.877 1.00 83.06 198 GLY A N 1
ATOM 1455 C CA . GLY A 1 198 ? 21.486 -19.260 -3.852 1.00 83.06 198 GLY A CA 1
ATOM 1456 C C . GLY A 1 198 ? 21.694 -18.672 -2.449 1.00 83.06 198 GLY A C 1
ATOM 1457 O O . GLY A 1 198 ? 20.759 -18.255 -1.765 1.00 83.06 198 GLY A O 1
ATOM 1458 N N . THR A 1 199 ? 22.941 -18.709 -1.973 1.00 86.31 199 THR A N 1
ATOM 1459 C CA . THR A 1 199 ? 23.290 -18.513 -0.555 1.00 86.31 199 THR A CA 1
ATOM 1460 C C . THR A 1 199 ? 23.075 -17.091 -0.053 1.00 86.31 199 THR A C 1
ATOM 1462 O O . THR A 1 199 ? 22.727 -16.906 1.110 1.00 86.31 199 THR A O 1
ATOM 1465 N N . MET A 1 200 ? 23.279 -16.072 -0.892 1.00 88.88 200 MET A N 1
ATOM 1466 C CA . MET A 1 200 ? 23.149 -14.687 -0.430 1.00 88.88 200 MET A CA 1
ATOM 1467 C C . MET A 1 200 ? 21.687 -14.308 -0.179 1.00 88.88 200 MET A C 1
ATOM 1469 O O . MET A 1 200 ? 21.396 -13.712 0.853 1.00 88.88 200 MET A O 1
ATOM 1473 N N . LYS A 1 201 ? 20.747 -14.692 -1.056 1.00 87.38 201 LYS A N 1
ATOM 1474 C CA . LYS A 1 201 ? 19.316 -14.442 -0.816 1.00 87.38 201 LYS A CA 1
ATOM 1475 C C . LYS A 1 201 ? 18.847 -15.090 0.485 1.00 87.38 201 LYS A C 1
ATOM 1477 O O . LYS A 1 201 ? 18.084 -14.477 1.221 1.00 87.38 201 LYS A O 1
ATOM 1482 N N . GLN A 1 202 ? 19.347 -16.285 0.802 1.00 88.31 202 GLN A N 1
ATOM 1483 C CA . GLN A 1 202 ? 19.062 -16.941 2.080 1.00 88.31 202 GLN A CA 1
ATOM 1484 C C . GLN A 1 202 ? 19.585 -16.137 3.272 1.00 88.31 202 GLN A C 1
ATOM 1486 O O . GLN A 1 202 ? 18.888 -16.055 4.276 1.00 88.31 202 GLN A O 1
ATOM 1491 N N . ARG A 1 203 ? 20.764 -15.507 3.167 1.00 92.50 203 ARG A N 1
ATOM 1492 C CA . ARG A 1 203 ? 21.271 -14.593 4.207 1.00 92.50 203 ARG A CA 1
ATOM 1493 C C . ARG A 1 203 ? 20.400 -13.345 4.337 1.00 92.50 203 ARG A C 1
ATOM 1495 O O . ARG A 1 203 ? 20.024 -13.003 5.447 1.00 92.50 203 ARG A O 1
ATOM 1502 N N . PHE A 1 204 ? 20.003 -12.723 3.227 1.00 92.75 204 PHE A N 1
ATOM 1503 C CA . PHE A 1 204 ? 19.077 -11.582 3.247 1.00 92.75 204 PHE A CA 1
ATOM 1504 C C . PHE A 1 204 ? 17.732 -11.937 3.891 1.00 92.75 204 PHE A C 1
ATOM 1506 O O . PHE A 1 204 ? 17.235 -11.184 4.723 1.00 92.75 204 PHE A O 1
ATOM 1513 N N . ALA A 1 205 ? 17.172 -13.100 3.550 1.00 90.38 205 ALA A N 1
ATOM 1514 C CA . ALA A 1 205 ? 15.938 -13.602 4.145 1.00 90.38 205 ALA A CA 1
ATOM 1515 C C . ALA A 1 205 ? 16.116 -13.940 5.635 1.00 90.38 205 ALA A C 1
ATOM 1517 O O . ALA A 1 205 ? 15.259 -13.604 6.449 1.00 90.38 205 ALA A O 1
ATOM 1518 N N . HIS A 1 206 ? 17.245 -14.553 6.011 1.00 91.88 206 HIS A N 1
ATOM 1519 C CA . HIS A 1 206 ? 17.577 -14.855 7.405 1.00 91.88 206 HIS A CA 1
ATOM 1520 C C . HIS A 1 206 ? 17.660 -13.585 8.257 1.00 91.88 206 HIS A C 1
ATOM 1522 O O . HIS A 1 206 ? 17.057 -13.523 9.325 1.00 91.88 206 HIS A O 1
ATOM 1528 N N . GLU A 1 207 ? 18.338 -12.558 7.744 1.00 93.31 207 GLU A N 1
ATOM 1529 C CA . GLU A 1 207 ? 18.462 -11.252 8.389 1.00 93.31 207 GLU A CA 1
ATOM 1530 C C . GLU A 1 207 ? 17.218 -10.365 8.205 1.00 93.31 207 GLU A C 1
ATOM 1532 O O . GLU A 1 207 ? 17.195 -9.253 8.731 1.00 93.31 207 GLU A O 1
ATOM 1537 N N . ARG A 1 208 ? 16.186 -10.838 7.487 1.00 93.75 208 ARG A N 1
ATOM 1538 C CA . ARG A 1 208 ? 14.928 -10.124 7.191 1.00 93.75 208 ARG A CA 1
ATOM 1539 C C . ARG A 1 208 ? 15.141 -8.734 6.579 1.00 93.75 208 ARG A C 1
ATOM 1541 O O . ARG A 1 208 ? 14.435 -7.784 6.914 1.00 93.75 208 ARG A O 1
ATOM 1548 N N . ILE A 1 209 ? 16.127 -8.617 5.691 1.00 94.38 209 ILE A N 1
ATOM 1549 C CA . ILE A 1 209 ? 16.477 -7.350 5.043 1.00 94.38 209 ILE A CA 1
ATOM 1550 C C . ILE A 1 209 ? 15.479 -7.055 3.924 1.00 94.38 209 ILE A C 1
ATOM 1552 O O . ILE A 1 209 ? 15.391 -7.787 2.937 1.00 94.38 209 ILE A O 1
ATOM 1556 N N . GLN A 1 210 ? 14.782 -5.934 4.057 1.00 94.69 210 GLN A N 1
ATOM 1557 C CA . GLN A 1 210 ? 13.867 -5.397 3.057 1.00 94.69 210 GLN A CA 1
ATOM 1558 C C . GLN A 1 210 ? 14.614 -4.431 2.156 1.00 94.69 210 GLN A C 1
ATOM 1560 O O . GLN A 1 210 ? 15.363 -3.600 2.659 1.00 94.69 210 GLN A O 1
ATOM 1565 N N . THR A 1 211 ? 14.431 -4.501 0.839 1.00 94.62 211 THR A N 1
ATOM 1566 C CA . THR A 1 211 ? 15.266 -3.704 -0.071 1.00 94.62 211 THR A CA 1
ATOM 1567 C C . THR A 1 211 ? 14.481 -2.814 -1.024 1.00 94.62 211 THR A C 1
ATOM 1569 O O . THR A 1 211 ? 13.684 -3.298 -1.817 1.00 94.62 211 THR A O 1
ATOM 1572 N N . PHE A 1 212 ? 14.796 -1.522 -1.040 1.00 94.06 212 PHE A N 1
ATOM 1573 C CA . PHE A 1 212 ? 14.395 -0.584 -2.084 1.00 94.06 212 PHE A CA 1
ATOM 1574 C C . PHE A 1 212 ? 15.558 -0.367 -3.054 1.00 94.06 212 PHE A C 1
ATOM 1576 O O . PHE A 1 212 ? 16.539 0.284 -2.704 1.00 94.06 212 PHE A O 1
ATOM 1583 N N . ALA A 1 213 ? 15.467 -0.902 -4.270 1.00 94.62 213 ALA A N 1
ATOM 1584 C CA . ALA A 1 213 ? 16.433 -0.626 -5.334 1.00 94.62 213 ALA A CA 1
ATOM 1585 C C . ALA A 1 213 ? 16.031 0.650 -6.078 1.00 94.62 213 ALA A C 1
ATOM 1587 O O . ALA A 1 213 ? 15.049 0.643 -6.814 1.00 94.62 213 ALA A O 1
ATOM 1588 N N . VAL A 1 214 ? 16.780 1.733 -5.902 1.00 92.88 214 VAL A N 1
ATOM 1589 C CA . VAL A 1 214 ? 16.569 3.010 -6.588 1.00 92.88 214 VAL A CA 1
ATOM 1590 C C . VAL A 1 214 ? 17.455 3.058 -7.828 1.00 92.88 214 VAL A C 1
ATOM 1592 O O . VAL A 1 214 ? 18.673 3.220 -7.733 1.00 92.88 214 VAL A O 1
ATOM 1595 N N . LEU A 1 215 ? 16.833 2.928 -8.999 1.00 91.94 215 LEU A N 1
ATOM 1596 C CA . LEU A 1 215 ? 17.525 2.944 -10.283 1.00 91.94 215 LEU A CA 1
ATOM 1597 C C . LEU A 1 215 ? 17.646 4.361 -10.834 1.00 91.94 215 LEU A C 1
ATOM 1599 O O . LEU A 1 215 ? 16.650 5.056 -11.066 1.00 91.94 215 LEU A O 1
ATOM 1603 N N . LEU A 1 216 ? 18.890 4.764 -11.073 1.00 89.25 216 LEU A N 1
ATOM 1604 C CA . LEU A 1 216 ? 19.275 6.093 -11.518 1.00 89.25 216 LEU A CA 1
ATOM 1605 C C . LEU A 1 216 ? 19.543 6.109 -13.027 1.00 89.25 216 LEU A C 1
ATOM 1607 O O . LEU A 1 216 ? 20.486 5.497 -13.534 1.00 89.25 216 LEU A O 1
ATOM 1611 N N . GLY A 1 217 ? 18.720 6.861 -13.755 1.00 84.50 217 GLY A N 1
ATOM 1612 C CA . GLY A 1 217 ? 18.834 7.045 -15.202 1.00 84.50 217 GLY A CA 1
ATOM 1613 C C . GLY A 1 217 ? 18.422 5.826 -16.036 1.00 84.50 217 GLY A C 1
ATOM 1614 O O . GLY A 1 217 ? 17.600 5.012 -15.631 1.00 84.50 217 GLY A O 1
ATOM 1615 N N . GLN A 1 218 ? 18.950 5.743 -17.263 1.00 85.25 218 GLN A N 1
ATOM 1616 C CA . GLN A 1 218 ? 18.540 4.756 -18.280 1.00 85.25 218 GLN A CA 1
ATOM 1617 C C . GLN A 1 218 ? 19.694 3.842 -18.725 1.00 85.25 218 GLN A C 1
ATOM 1619 O O . GLN A 1 218 ? 19.646 3.251 -19.807 1.00 85.25 218 GLN A O 1
ATOM 1624 N N . SER A 1 219 ? 20.773 3.746 -17.941 1.00 84.69 219 SER A N 1
ATOM 1625 C CA . SER A 1 219 ? 21.927 2.895 -18.281 1.00 84.69 219 SER A CA 1
ATOM 1626 C C . SER A 1 219 ? 21.520 1.439 -18.489 1.00 84.69 219 SER A C 1
ATOM 1628 O O . SER A 1 219 ? 21.821 0.884 -19.548 1.00 84.69 219 SER A O 1
ATOM 1630 N N . PHE A 1 220 ? 20.742 0.864 -17.570 1.00 87.19 220 PHE A N 1
ATOM 1631 C CA . PHE A 1 220 ? 20.237 -0.500 -17.720 1.00 87.19 220 PHE A CA 1
ATOM 1632 C C . PHE A 1 220 ? 19.380 -0.682 -18.988 1.00 87.19 220 PHE A C 1
ATOM 1634 O O . PHE A 1 220 ? 19.602 -1.627 -19.739 1.00 87.19 220 PHE A O 1
ATOM 1641 N N . GLN A 1 221 ? 18.475 0.252 -19.316 1.00 88.88 221 GLN A N 1
ATOM 1642 C CA . GLN A 1 221 ? 17.638 0.173 -20.528 1.00 88.88 221 GLN A CA 1
ATOM 1643 C C . GLN A 1 221 ? 18.476 0.213 -21.810 1.00 88.88 221 GLN A C 1
ATOM 1645 O O . GLN A 1 221 ? 18.224 -0.538 -22.760 1.00 88.88 221 GLN A O 1
ATOM 1650 N N . ARG A 1 222 ? 19.498 1.079 -21.835 1.00 89.06 222 ARG A N 1
ATOM 1651 C CA . ARG A 1 222 ? 20.469 1.149 -22.935 1.00 89.06 222 ARG A CA 1
ATOM 1652 C C . ARG A 1 222 ? 21.264 -0.150 -23.050 1.00 89.06 222 ARG A C 1
ATOM 1654 O O . ARG A 1 222 ? 21.505 -0.591 -24.171 1.00 89.06 222 ARG A O 1
ATOM 1661 N N . GLY A 1 223 ? 21.630 -0.759 -21.922 1.00 88.25 223 GLY A N 1
ATOM 1662 C CA . GLY A 1 223 ? 22.284 -2.066 -21.852 1.00 88.25 223 GLY A CA 1
ATOM 1663 C C . GLY A 1 223 ? 21.409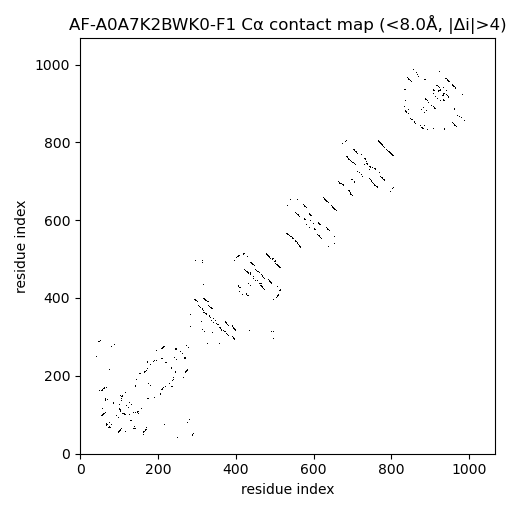 -3.186 -22.417 1.00 88.25 223 GLY A C 1
ATOM 1664 O O . GLY A 1 223 ? 21.815 -3.852 -23.366 1.00 88.25 223 GLY A O 1
ATOM 1665 N N . LEU A 1 224 ? 20.169 -3.319 -21.937 1.00 90.38 224 LEU A N 1
ATOM 1666 C CA . LEU A 1 224 ? 19.191 -4.307 -22.416 1.00 90.38 224 LEU A CA 1
ATOM 1667 C C . LEU A 1 224 ? 18.922 -4.168 -23.928 1.00 90.38 224 LEU A C 1
ATOM 1669 O O . LEU A 1 224 ? 18.831 -5.153 -24.667 1.00 90.38 224 LEU A O 1
ATOM 1673 N N . SER A 1 225 ? 18.872 -2.928 -24.421 1.00 90.69 225 SER A N 1
ATOM 1674 C CA . SER A 1 225 ? 18.645 -2.620 -25.839 1.00 90.69 225 SER A CA 1
ATOM 1675 C C . SER A 1 225 ? 19.906 -2.705 -26.711 1.00 90.69 225 SER A C 1
ATOM 1677 O O . SER A 1 225 ? 19.812 -2.581 -27.937 1.00 90.69 225 SER A O 1
ATOM 1679 N N . ALA A 1 226 ? 21.094 -2.898 -26.130 1.00 90.44 226 ALA A N 1
ATOM 1680 C CA . ALA A 1 226 ? 22.354 -2.875 -26.867 1.00 90.44 226 ALA A CA 1
ATOM 1681 C C . ALA A 1 226 ? 22.420 -4.017 -27.888 1.00 90.44 226 ALA A C 1
ATOM 1683 O O . ALA A 1 226 ? 22.025 -5.141 -27.600 1.00 90.44 226 ALA A O 1
ATOM 1684 N N . SER A 1 227 ? 22.939 -3.760 -29.094 1.00 88.94 227 SER A N 1
ATOM 1685 C CA . SER A 1 227 ? 23.169 -4.816 -30.095 1.00 88.94 227 SER A CA 1
ATOM 1686 C C . SER A 1 227 ? 24.354 -5.721 -29.753 1.00 88.94 227 SER A C 1
ATOM 1688 O O . SER A 1 227 ? 24.471 -6.808 -30.313 1.00 88.94 227 SER A O 1
ATOM 1690 N N . ASP A 1 228 ? 25.246 -5.236 -28.891 1.00 88.62 228 ASP A N 1
ATOM 1691 C CA . ASP A 1 228 ? 26.399 -5.968 -28.385 1.00 88.62 228 ASP A CA 1
ATOM 1692 C C . ASP A 1 228 ? 25.935 -7.015 -27.353 1.00 88.62 228 ASP A C 1
ATOM 1694 O O . ASP A 1 228 ? 25.349 -6.628 -26.336 1.00 88.62 228 ASP A O 1
ATOM 1698 N N . PRO A 1 229 ? 26.155 -8.321 -27.604 1.00 86.06 229 PRO A N 1
ATOM 1699 C CA . PRO A 1 229 ? 25.696 -9.379 -26.711 1.00 86.06 229 PRO A CA 1
ATOM 1700 C C . PRO A 1 229 ? 26.299 -9.283 -25.306 1.00 86.06 229 PRO A C 1
ATOM 1702 O O . PRO A 1 229 ? 25.611 -9.641 -24.356 1.00 86.06 229 PRO A O 1
ATOM 1705 N N . TYR A 1 230 ? 27.524 -8.766 -25.155 1.00 86.75 230 TYR A N 1
ATOM 1706 C CA . TYR A 1 230 ? 28.170 -8.652 -23.843 1.00 86.75 230 TYR A CA 1
ATOM 1707 C C . TYR A 1 230 ? 27.487 -7.586 -22.985 1.00 86.75 230 TYR A C 1
ATOM 1709 O O . TYR A 1 230 ? 27.060 -7.857 -21.868 1.00 86.75 230 TYR A O 1
ATOM 1717 N N . ARG A 1 231 ? 27.265 -6.391 -23.546 1.00 87.69 231 ARG A N 1
ATOM 1718 C CA . ARG A 1 231 ? 26.537 -5.308 -22.859 1.00 87.69 231 ARG A CA 1
ATOM 1719 C C . ARG A 1 231 ? 25.115 -5.701 -22.480 1.00 87.69 231 ARG A C 1
ATOM 1721 O O . ARG A 1 231 ? 24.653 -5.339 -21.401 1.00 87.69 231 ARG A O 1
ATOM 1728 N N . ARG A 1 232 ? 24.427 -6.433 -23.361 1.00 90.25 232 ARG A N 1
ATOM 1729 C CA . ARG A 1 232 ? 23.092 -6.952 -23.061 1.00 90.25 232 ARG A CA 1
ATOM 1730 C C . ARG A 1 232 ? 23.139 -7.980 -21.931 1.00 90.25 232 ARG A C 1
ATOM 1732 O O . ARG A 1 232 ? 22.372 -7.836 -20.989 1.00 90.25 232 ARG A O 1
ATOM 1739 N N . GLY A 1 233 ? 24.052 -8.951 -21.996 1.00 88.38 233 GLY A N 1
ATOM 1740 C CA . GLY A 1 233 ? 24.205 -9.984 -20.968 1.00 88.38 233 GLY A CA 1
ATOM 1741 C C . GLY A 1 233 ? 24.516 -9.411 -19.584 1.00 88.38 233 GLY A C 1
ATOM 1742 O O . GLY A 1 233 ? 23.900 -9.819 -18.605 1.00 88.38 233 GLY A O 1
ATOM 1743 N N . MET A 1 234 ? 25.386 -8.398 -19.505 1.00 88.38 234 MET A N 1
ATOM 1744 C CA . MET A 1 234 ? 25.673 -7.687 -18.251 1.00 88.38 234 MET A CA 1
ATOM 1745 C C . MET A 1 234 ? 24.430 -6.997 -17.680 1.00 88.38 234 MET A C 1
ATOM 1747 O O . MET A 1 234 ? 24.149 -7.113 -16.487 1.00 88.38 234 MET A O 1
ATOM 1751 N N . ALA A 1 235 ? 23.654 -6.307 -18.522 1.00 90.88 235 ALA A N 1
ATOM 1752 C CA . ALA A 1 235 ? 22.433 -5.638 -18.082 1.00 90.88 235 ALA A CA 1
ATOM 1753 C C . ALA A 1 235 ? 21.358 -6.644 -17.634 1.00 90.88 235 ALA A C 1
ATOM 1755 O O . ALA A 1 235 ? 20.713 -6.431 -16.611 1.00 90.88 235 ALA A O 1
ATOM 1756 N N . GLU A 1 236 ? 21.199 -7.760 -18.353 1.00 90.69 236 GLU A N 1
ATOM 1757 C CA . GLU A 1 236 ? 20.297 -8.856 -17.973 1.00 90.69 236 GLU A CA 1
ATOM 1758 C C . GLU A 1 236 ? 20.692 -9.460 -16.617 1.00 90.69 236 GLU A C 1
ATOM 1760 O O . GLU A 1 236 ? 19.853 -9.548 -15.723 1.00 90.69 236 GLU A O 1
ATOM 1765 N N . ALA A 1 237 ? 21.975 -9.789 -16.422 1.00 89.19 237 ALA A N 1
ATOM 1766 C CA . ALA A 1 237 ? 22.480 -10.302 -15.150 1.00 89.19 237 ALA A CA 1
ATOM 1767 C C . ALA A 1 237 ? 22.287 -9.290 -14.006 1.00 89.19 237 ALA A C 1
ATOM 1769 O O . ALA A 1 237 ? 21.831 -9.667 -12.929 1.00 89.19 237 ALA A O 1
ATOM 1770 N N . SER A 1 238 ? 22.565 -8.003 -14.242 1.00 92.00 238 SER A N 1
ATOM 1771 C CA . SER A 1 238 ? 22.375 -6.935 -13.243 1.00 92.00 238 SER A CA 1
ATOM 1772 C C . SER A 1 238 ? 20.910 -6.799 -12.815 1.00 92.00 238 SER A C 1
ATOM 1774 O O . SER A 1 238 ? 20.612 -6.665 -11.628 1.00 92.00 238 SER A O 1
ATOM 1776 N N . MET A 1 239 ? 19.975 -6.879 -13.767 1.00 91.88 239 MET A N 1
ATOM 1777 C CA . MET A 1 239 ? 18.536 -6.835 -13.483 1.00 91.88 239 MET A CA 1
ATOM 1778 C C . MET A 1 239 ? 18.039 -8.103 -12.783 1.00 91.88 239 MET A C 1
ATOM 1780 O O . MET A 1 239 ? 17.187 -8.002 -11.902 1.00 91.88 239 MET A O 1
ATOM 1784 N N . ASP A 1 240 ? 18.581 -9.279 -13.116 1.00 89.75 240 ASP A N 1
ATOM 1785 C CA . ASP A 1 240 ? 18.314 -10.520 -12.378 1.00 89.75 240 ASP A CA 1
ATOM 1786 C C . ASP A 1 240 ? 18.770 -10.401 -10.914 1.00 89.75 240 ASP A C 1
ATOM 1788 O O . ASP A 1 240 ? 18.036 -10.808 -10.015 1.00 89.75 240 ASP A O 1
ATOM 1792 N N . VAL A 1 241 ? 19.939 -9.796 -10.657 1.00 90.75 241 VAL A N 1
ATOM 1793 C CA . VAL A 1 241 ? 20.403 -9.483 -9.294 1.00 90.75 241 VAL A CA 1
ATOM 1794 C C . VAL A 1 241 ? 19.399 -8.581 -8.579 1.00 90.75 241 VAL A C 1
ATOM 1796 O O . VAL A 1 241 ? 18.952 -8.928 -7.485 1.00 90.75 241 VAL A O 1
ATOM 1799 N N . ILE A 1 242 ? 18.992 -7.478 -9.217 1.00 92.81 242 ILE A N 1
ATOM 1800 C CA . ILE A 1 242 ? 18.017 -6.524 -8.666 1.00 92.81 242 ILE A CA 1
ATOM 1801 C C . ILE A 1 242 ? 16.679 -7.167 -8.330 1.00 92.81 242 ILE A C 1
ATOM 1803 O O . ILE A 1 242 ? 16.127 -7.001 -7.236 1.00 92.81 242 ILE A O 1
ATOM 1807 N N . ARG A 1 243 ? 16.188 -7.988 -9.245 1.00 91.19 243 ARG A N 1
ATOM 1808 C CA . ARG A 1 243 ? 14.978 -8.767 -9.050 1.00 91.19 243 ARG A CA 1
ATOM 1809 C C . ARG A 1 243 ? 15.123 -9.778 -7.915 1.00 91.19 243 ARG A C 1
ATOM 1811 O O . ARG A 1 243 ? 14.189 -9.936 -7.137 1.00 91.19 243 ARG A O 1
ATOM 1818 N N . ALA A 1 244 ? 16.264 -10.453 -7.797 1.00 88.81 244 ALA A N 1
ATOM 1819 C CA . ALA A 1 244 ? 16.458 -11.511 -6.814 1.00 88.81 244 ALA A CA 1
ATOM 1820 C C . ALA A 1 244 ? 16.342 -11.002 -5.368 1.00 88.81 244 ALA A C 1
ATOM 1822 O O . ALA A 1 244 ? 15.659 -11.619 -4.546 1.00 88.81 244 ALA A O 1
ATOM 1823 N N . PHE A 1 245 ? 16.965 -9.870 -5.031 1.00 88.56 245 PHE A N 1
ATOM 1824 C CA . PHE A 1 245 ? 16.910 -9.363 -3.656 1.00 88.56 245 PHE A CA 1
ATOM 1825 C C . PHE A 1 245 ? 15.629 -8.579 -3.352 1.00 88.56 245 PHE A C 1
ATOM 1827 O O . PHE A 1 245 ? 15.176 -8.625 -2.213 1.00 88.56 245 PHE A O 1
ATOM 1834 N N . THR A 1 246 ? 15.006 -7.922 -4.336 1.00 92.94 246 THR A N 1
ATOM 1835 C CA . THR A 1 246 ? 13.711 -7.249 -4.113 1.00 92.94 246 THR A CA 1
ATOM 1836 C C . THR A 1 246 ? 12.535 -8.223 -4.143 1.00 92.94 246 THR A C 1
ATOM 1838 O O . THR A 1 246 ? 11.530 -8.003 -3.482 1.00 92.94 246 THR A O 1
ATOM 1841 N N . GLY A 1 247 ? 12.615 -9.302 -4.923 1.00 91.06 247 GLY A N 1
ATOM 1842 C CA . GLY A 1 247 ? 11.458 -10.148 -5.227 1.00 91.06 247 GLY A CA 1
ATOM 1843 C C . GLY A 1 247 ? 10.345 -9.414 -5.992 1.00 91.06 247 GLY A C 1
ATOM 1844 O O . GLY A 1 247 ? 9.234 -9.923 -6.090 1.00 91.06 247 GLY A O 1
ATOM 1845 N N . HIS A 1 248 ? 10.617 -8.224 -6.544 1.00 91.69 248 HIS A N 1
ATOM 1846 C CA . HIS A 1 248 ? 9.637 -7.391 -7.247 1.00 91.69 248 HIS A CA 1
ATOM 1847 C C . HIS A 1 248 ? 9.559 -7.790 -8.732 1.00 91.69 248 HIS A C 1
ATOM 1849 O O . HIS A 1 248 ? 9.991 -7.059 -9.627 1.00 91.69 248 HIS A O 1
ATOM 1855 N N . LEU A 1 249 ? 9.083 -9.016 -8.983 1.00 88.38 249 LEU A N 1
ATOM 1856 C CA . LEU A 1 249 ? 9.091 -9.665 -10.304 1.00 88.38 249 LEU A CA 1
ATOM 1857 C C . LEU A 1 249 ? 8.236 -8.931 -11.349 1.00 88.38 249 LEU A C 1
ATOM 1859 O O . LEU A 1 249 ? 8.554 -8.954 -12.536 1.00 88.38 249 LEU A O 1
ATOM 1863 N N . ASP A 1 250 ? 7.156 -8.306 -10.895 1.00 86.62 250 ASP A N 1
ATOM 1864 C CA . ASP A 1 250 ? 6.155 -7.579 -11.673 1.00 86.62 250 ASP A CA 1
ATOM 1865 C C . ASP A 1 250 ? 6.508 -6.101 -11.880 1.00 86.62 250 ASP A C 1
ATOM 1867 O O . ASP A 1 250 ? 5.769 -5.381 -12.552 1.00 86.62 250 ASP A O 1
ATOM 1871 N N . SER A 1 251 ? 7.653 -5.643 -11.358 1.00 87.31 251 SER A N 1
ATOM 1872 C CA . SER A 1 251 ? 8.101 -4.273 -11.577 1.00 87.31 251 SER A CA 1
ATOM 1873 C C . SER A 1 251 ? 8.226 -3.984 -13.079 1.00 87.31 251 SER A C 1
ATOM 1875 O O . SER A 1 251 ? 8.966 -4.684 -13.773 1.00 87.31 251 SER A O 1
ATOM 1877 N N . PRO A 1 252 ? 7.608 -2.912 -13.593 1.00 83.50 252 PRO A N 1
ATOM 1878 C CA . PRO A 1 252 ? 7.633 -2.548 -15.014 1.00 83.50 252 PRO A CA 1
ATOM 1879 C C . PRO A 1 252 ? 9.041 -2.345 -15.572 1.00 83.50 252 PRO A C 1
ATOM 1881 O O . PRO A 1 252 ? 9.278 -2.543 -16.759 1.00 83.50 252 PRO A O 1
ATOM 1884 N N . VAL A 1 253 ? 9.977 -1.951 -14.705 1.00 84.31 253 VAL A N 1
ATOM 1885 C CA . VAL A 1 253 ? 11.394 -1.767 -15.029 1.00 84.31 253 VAL A CA 1
ATOM 1886 C C . VAL A 1 253 ? 12.022 -3.082 -15.482 1.00 84.31 253 VAL A C 1
ATOM 1888 O O . VAL A 1 253 ? 12.810 -3.096 -16.427 1.00 84.31 253 VAL A O 1
ATOM 1891 N N . VAL A 1 254 ? 11.681 -4.182 -14.808 1.00 86.25 254 VAL A N 1
ATOM 1892 C CA . VAL A 1 254 ? 12.287 -5.487 -15.065 1.00 86.25 254 VAL A CA 1
ATOM 1893 C C . VAL A 1 254 ? 11.321 -6.477 -15.697 1.00 86.25 254 VAL A C 1
ATOM 1895 O O . VAL A 1 254 ? 11.803 -7.486 -16.173 1.00 86.25 254 VAL A O 1
ATOM 1898 N N . ALA A 1 255 ? 10.012 -6.240 -15.777 1.00 84.94 255 ALA A N 1
ATOM 1899 C CA . ALA A 1 255 ? 9.017 -7.236 -16.202 1.00 84.94 255 ALA A CA 1
ATOM 1900 C C . ALA A 1 255 ? 9.322 -7.900 -17.563 1.00 84.94 255 ALA A C 1
ATOM 1902 O O . ALA A 1 255 ? 8.997 -9.067 -17.775 1.00 84.94 255 ALA A O 1
ATOM 1903 N N . GLU A 1 256 ? 9.986 -7.185 -18.476 1.00 83.50 256 GLU A N 1
ATOM 1904 C CA . GLU A 1 256 ? 10.371 -7.700 -19.799 1.00 83.50 256 GLU A CA 1
ATOM 1905 C C . GLU A 1 256 ? 11.726 -8.436 -19.823 1.00 83.50 256 GLU A C 1
ATOM 1907 O O . GLU A 1 256 ? 12.065 -9.078 -20.819 1.00 83.50 256 GLU A O 1
ATOM 1912 N N . VAL A 1 257 ? 12.510 -8.371 -18.744 1.00 84.69 257 VAL A N 1
ATOM 1913 C CA . VAL A 1 257 ? 13.819 -9.032 -18.649 1.00 84.69 257 VAL A CA 1
ATOM 1914 C C . VAL A 1 257 ? 13.619 -10.524 -18.342 1.00 84.69 257 VAL A C 1
ATOM 1916 O O . VAL A 1 257 ? 12.989 -10.857 -17.330 1.00 84.69 257 VAL A O 1
ATOM 1919 N N . PRO A 1 258 ? 14.139 -11.454 -19.165 1.00 83.25 258 PRO A N 1
ATOM 1920 C CA . PRO A 1 258 ? 13.981 -12.888 -18.929 1.00 83.25 258 PRO A CA 1
ATOM 1921 C C . PRO A 1 258 ? 14.553 -13.313 -17.572 1.00 83.25 258 PRO A C 1
ATOM 1923 O O . PRO A 1 258 ? 15.721 -13.068 -17.305 1.00 83.25 258 PRO A O 1
ATOM 1926 N N . THR A 1 259 ? 13.762 -13.989 -16.730 1.00 83.81 259 THR A N 1
ATOM 1927 C CA . THR A 1 259 ? 14.272 -14.535 -15.460 1.00 83.81 259 THR A CA 1
ATOM 1928 C C . THR A 1 259 ? 15.218 -15.701 -15.723 1.00 83.81 259 THR A C 1
ATOM 1930 O O . THR A 1 259 ? 14.818 -16.701 -16.342 1.00 83.81 259 THR A O 1
ATOM 1933 N N . ALA A 1 260 ? 16.437 -15.624 -15.190 1.00 82.88 260 ALA A N 1
ATOM 1934 C CA . ALA A 1 260 ? 17.354 -16.757 -15.195 1.00 82.88 260 ALA A CA 1
ATOM 1935 C C . ALA A 1 260 ? 16.731 -18.011 -14.550 1.00 82.88 260 ALA A C 1
ATOM 1937 O O . ALA A 1 260 ? 16.002 -17.894 -13.560 1.00 82.88 260 ALA A O 1
ATOM 1938 N N . PRO A 1 261 ? 17.025 -19.225 -15.060 1.00 83.56 261 PRO A N 1
ATOM 1939 C CA . PRO A 1 261 ? 16.530 -20.477 -14.483 1.00 83.56 261 PRO A CA 1
ATOM 1940 C C . PRO A 1 261 ? 16.799 -20.603 -12.981 1.00 83.56 261 PRO A C 1
ATOM 1942 O O . PRO A 1 261 ? 15.915 -21.032 -12.245 1.00 83.56 261 PRO A O 1
ATOM 1945 N N . ASP A 1 262 ? 17.977 -20.157 -12.547 1.00 82.00 262 ASP A N 1
ATOM 1946 C CA . ASP A 1 262 ? 18.468 -20.293 -11.173 1.00 82.00 262 ASP A CA 1
ATOM 1947 C C . ASP A 1 262 ? 17.752 -19.352 -10.188 1.00 82.00 262 ASP A C 1
ATOM 1949 O O . ASP A 1 262 ? 17.824 -19.547 -8.981 1.00 82.00 262 ASP A O 1
ATOM 1953 N N . CYS A 1 263 ? 17.027 -18.350 -10.696 1.00 81.19 263 CYS A N 1
ATOM 1954 C CA . CYS A 1 263 ? 16.322 -17.336 -9.908 1.00 81.19 263 CYS A CA 1
ATOM 1955 C C . CYS A 1 263 ? 14.791 -17.500 -9.959 1.00 81.19 263 CYS A C 1
ATOM 1957 O O . CYS A 1 263 ? 14.057 -16.634 -9.488 1.00 81.19 263 CYS A O 1
ATOM 1959 N N . ARG A 1 264 ? 14.281 -18.599 -10.539 1.00 79.94 264 ARG A N 1
ATOM 1960 C CA . ARG A 1 264 ? 12.832 -18.830 -10.721 1.00 79.94 264 ARG A CA 1
ATOM 1961 C C . ARG A 1 264 ? 12.063 -19.086 -9.429 1.00 79.94 264 ARG A C 1
ATOM 1963 O O . ARG A 1 264 ? 10.860 -18.841 -9.395 1.00 79.94 264 ARG A O 1
ATOM 1970 N N . ASP A 1 265 ? 12.739 -19.573 -8.396 1.00 77.81 265 ASP A N 1
ATOM 1971 C CA . ASP A 1 265 ? 12.102 -19.931 -7.125 1.00 77.81 265 ASP A CA 1
ATOM 1972 C C . ASP A 1 265 ? 11.966 -18.734 -6.167 1.00 77.81 265 ASP A C 1
ATOM 1974 O O . ASP A 1 265 ? 11.390 -18.860 -5.087 1.00 77.81 265 ASP A O 1
ATOM 1978 N N . ILE A 1 266 ? 12.440 -17.550 -6.567 1.00 74.19 266 ILE A N 1
ATOM 1979 C CA . ILE A 1 266 ? 12.326 -16.320 -5.782 1.00 74.19 266 ILE A CA 1
ATOM 1980 C C . ILE A 1 266 ? 10.905 -15.775 -5.935 1.00 74.19 266 ILE A C 1
ATOM 1982 O O . ILE A 1 266 ? 10.625 -14.984 -6.830 1.00 74.19 266 ILE A O 1
ATOM 1986 N N . ARG A 1 267 ? 9.991 -16.248 -5.085 1.00 75.44 267 ARG A N 1
ATOM 1987 C CA . ARG A 1 267 ? 8.587 -15.796 -5.058 1.00 75.44 267 ARG A CA 1
ATOM 1988 C C . ARG A 1 267 ? 8.288 -14.787 -3.958 1.00 75.44 267 ARG A C 1
ATOM 1990 O O . ARG A 1 267 ? 7.308 -14.062 -4.057 1.00 75.44 267 ARG A O 1
ATOM 1997 N N . GLU A 1 268 ? 9.107 -14.761 -2.914 1.00 84.25 268 GLU A N 1
ATOM 1998 C CA . GLU A 1 268 ? 8.895 -13.875 -1.776 1.00 84.25 268 GLU A CA 1
ATOM 1999 C C . GLU A 1 268 ? 9.342 -12.453 -2.124 1.00 84.25 268 GLU A C 1
ATOM 2001 O O . GLU A 1 268 ? 10.515 -12.205 -2.435 1.00 84.25 268 GLU A O 1
ATOM 2006 N N . ARG A 1 269 ? 8.384 -11.525 -2.081 1.00 88.94 269 ARG A N 1
ATOM 2007 C CA . ARG A 1 269 ? 8.629 -10.095 -2.239 1.00 88.94 269 ARG A CA 1
ATOM 2008 C C . ARG A 1 269 ? 9.242 -9.562 -0.946 1.00 88.94 269 ARG A C 1
ATOM 2010 O O . ARG A 1 269 ? 8.564 -9.480 0.068 1.00 88.94 269 ARG A O 1
ATOM 2017 N N . SER A 1 270 ? 10.518 -9.197 -1.001 1.00 90.81 270 SER A N 1
ATOM 2018 C CA . SER A 1 270 ? 11.295 -8.643 0.120 1.00 90.81 270 SER A CA 1
ATOM 2019 C C . SER A 1 270 ? 11.835 -7.253 -0.221 1.00 90.81 270 SER A C 1
ATOM 2021 O O . SER A 1 270 ? 12.951 -6.877 0.148 1.00 90.81 270 SER A O 1
ATOM 2023 N N . GLY A 1 271 ? 11.107 -6.524 -1.062 1.00 91.94 271 GLY A N 1
ATOM 2024 C CA . GLY A 1 271 ? 11.556 -5.252 -1.580 1.00 91.94 271 GLY A CA 1
ATOM 2025 C C . GLY A 1 271 ? 10.735 -4.698 -2.731 1.00 91.94 271 GLY A C 1
ATOM 2026 O O . GLY A 1 271 ? 9.728 -5.255 -3.176 1.00 91.94 271 GLY A O 1
ATOM 2027 N N . GLU A 1 272 ? 11.222 -3.571 -3.229 1.00 92.06 272 GLU A N 1
ATOM 2028 C CA . GLU A 1 272 ? 10.646 -2.837 -4.340 1.00 92.06 272 GLU A CA 1
ATOM 2029 C C . GLU A 1 272 ? 11.752 -2.222 -5.201 1.00 92.06 272 GLU A C 1
ATOM 2031 O O . GLU A 1 272 ? 12.857 -1.943 -4.742 1.00 92.06 272 GLU A O 1
ATOM 2036 N N . ILE A 1 273 ? 11.439 -2.008 -6.474 1.00 91.69 273 ILE A N 1
ATOM 2037 C CA . ILE A 1 273 ? 12.320 -1.368 -7.449 1.00 91.69 273 ILE A CA 1
ATOM 2038 C C . ILE A 1 273 ? 11.666 -0.032 -7.764 1.00 91.69 273 ILE A C 1
ATOM 2040 O O . ILE A 1 273 ? 10.526 -0.003 -8.230 1.00 91.69 273 ILE A O 1
ATOM 2044 N N . LEU A 1 274 ? 12.382 1.047 -7.481 1.00 88.44 274 LEU A N 1
ATOM 2045 C CA . LEU A 1 274 ? 11.956 2.425 -7.654 1.00 88.44 274 LEU A CA 1
ATOM 2046 C C . LEU A 1 274 ? 12.797 3.085 -8.749 1.00 88.44 274 LEU A C 1
ATOM 2048 O O . LEU A 1 274 ? 13.984 2.802 -8.906 1.00 88.44 274 LEU A O 1
ATOM 2052 N N . THR A 1 275 ? 12.191 4.003 -9.490 1.00 83.62 275 THR A N 1
ATOM 2053 C CA . THR A 1 275 ? 12.909 4.935 -10.366 1.00 83.62 275 THR A CA 1
ATOM 2054 C C . THR A 1 275 ? 13.183 6.234 -9.607 1.00 83.62 275 THR A C 1
ATOM 2056 O O . THR A 1 275 ? 12.540 6.512 -8.591 1.00 83.62 275 THR A O 1
ATOM 2059 N N . VAL A 1 276 ? 14.116 7.063 -10.089 1.00 72.94 276 VAL A N 1
ATOM 2060 C CA . VAL A 1 276 ? 14.418 8.366 -9.453 1.00 72.94 276 VAL A CA 1
ATOM 2061 C C . VAL A 1 276 ? 13.172 9.238 -9.303 1.00 72.94 276 VAL A C 1
ATOM 2063 O O . VAL A 1 276 ? 13.001 9.889 -8.281 1.00 72.94 276 VAL A O 1
ATOM 2066 N N . ALA A 1 277 ? 12.264 9.204 -10.281 1.00 68.19 277 ALA A N 1
ATOM 2067 C CA . ALA A 1 277 ? 11.010 9.957 -10.240 1.00 68.19 277 ALA A CA 1
ATOM 2068 C C . ALA A 1 277 ? 10.156 9.637 -8.997 1.00 68.19 277 ALA A C 1
ATOM 2070 O O . ALA A 1 277 ? 9.388 10.476 -8.535 1.00 68.19 277 ALA A O 1
ATOM 2071 N N . ASN A 1 278 ? 10.328 8.439 -8.434 1.00 74.81 278 ASN A N 1
ATOM 2072 C CA . ASN A 1 278 ? 9.584 7.950 -7.279 1.00 74.81 278 ASN A CA 1
ATOM 2073 C C . ASN A 1 278 ? 10.427 7.969 -5.989 1.00 74.81 278 ASN A C 1
ATOM 2075 O O . ASN A 1 278 ? 9.911 7.644 -4.922 1.00 74.81 278 ASN A O 1
ATOM 2079 N N . VAL A 1 279 ? 11.711 8.358 -6.045 1.00 76.44 279 VAL A N 1
ATOM 2080 C CA . VAL A 1 279 ? 12.590 8.372 -4.860 1.00 76.44 279 VAL A CA 1
ATOM 2081 C C . VAL A 1 279 ? 12.109 9.358 -3.803 1.00 76.44 279 VAL A C 1
ATOM 2083 O O . VAL A 1 279 ? 12.278 9.126 -2.612 1.00 76.44 279 VAL A O 1
ATOM 2086 N N . LEU A 1 280 ? 11.462 10.439 -4.236 1.00 77.50 280 LEU A N 1
ATOM 2087 C CA . LEU A 1 280 ? 10.933 11.462 -3.342 1.00 77.50 280 LEU A CA 1
ATOM 2088 C C . LEU A 1 280 ? 9.751 10.950 -2.504 1.00 77.50 280 LEU A C 1
ATOM 2090 O O . LEU A 1 280 ? 9.458 11.524 -1.463 1.00 77.50 280 LEU A O 1
ATOM 2094 N N . ASP A 1 281 ? 9.107 9.850 -2.907 1.00 80.69 281 ASP A N 1
ATOM 2095 C CA . ASP A 1 281 ? 8.054 9.194 -2.122 1.00 80.69 281 ASP A CA 1
ATOM 2096 C C . ASP A 1 281 ? 8.608 8.187 -1.103 1.00 80.69 281 ASP A C 1
ATOM 2098 O O . ASP A 1 281 ? 7.881 7.718 -0.223 1.00 80.69 281 ASP A O 1
ATOM 2102 N N . LEU A 1 282 ? 9.891 7.828 -1.207 1.00 81.50 282 LEU A N 1
ATOM 2103 C CA . LEU A 1 282 ? 10.517 6.842 -0.333 1.00 81.50 282 LEU A CA 1
ATOM 2104 C C . LEU A 1 282 ? 10.480 7.244 1.153 1.00 81.50 282 LEU A C 1
ATOM 2106 O O . LEU A 1 282 ? 10.138 6.375 1.955 1.00 81.50 282 LEU A O 1
ATOM 2110 N N . PRO A 1 283 ? 10.748 8.507 1.560 1.00 83.31 283 PRO A N 1
ATOM 2111 C CA . PRO A 1 283 ? 10.600 8.912 2.958 1.00 83.31 283 PRO A CA 1
ATOM 2112 C C . PRO A 1 283 ? 9.212 8.584 3.516 1.00 83.31 283 PRO A C 1
ATOM 2114 O O . PRO A 1 283 ? 9.113 8.029 4.606 1.00 83.31 283 PRO A O 1
ATOM 2117 N N . ASN A 1 284 ? 8.147 8.829 2.746 1.00 84.88 284 ASN A N 1
ATOM 2118 C CA . ASN A 1 284 ? 6.777 8.526 3.162 1.00 84.88 284 ASN A CA 1
ATOM 2119 C C . ASN A 1 284 ? 6.561 7.016 3.351 1.00 84.88 284 ASN A C 1
ATOM 2121 O O . ASN A 1 284 ? 6.026 6.605 4.380 1.00 84.88 284 ASN A O 1
ATOM 2125 N N . ARG A 1 285 ? 7.064 6.179 2.430 1.00 81.62 285 ARG A N 1
ATOM 2126 C CA . ARG A 1 285 ? 7.001 4.705 2.550 1.00 81.62 285 ARG A CA 1
ATOM 2127 C C . ARG A 1 285 ? 7.780 4.162 3.753 1.00 81.62 285 ARG A C 1
ATOM 2129 O O . ARG A 1 285 ? 7.395 3.147 4.322 1.00 81.62 285 ARG A O 1
ATOM 2136 N N . LEU A 1 286 ? 8.875 4.818 4.136 1.00 77.94 286 LEU A N 1
ATOM 2137 C CA . LEU A 1 286 ? 9.681 4.443 5.304 1.00 77.94 286 LEU A CA 1
ATOM 2138 C C . LEU A 1 286 ? 9.083 4.952 6.621 1.00 77.94 286 LEU A C 1
ATOM 2140 O O . LEU A 1 286 ? 9.280 4.336 7.665 1.00 77.94 286 LEU A O 1
ATOM 2144 N N . ILE A 1 287 ? 8.365 6.076 6.580 1.00 79.31 287 ILE A N 1
ATOM 2145 C CA . ILE A 1 287 ? 7.706 6.671 7.744 1.00 79.31 287 ILE A CA 1
ATOM 2146 C C . ILE A 1 287 ? 6.450 5.900 8.122 1.00 79.31 287 ILE A C 1
ATOM 2148 O O . ILE A 1 287 ? 6.222 5.717 9.316 1.00 79.31 287 ILE A O 1
ATOM 2152 N N . GLU A 1 288 ? 5.650 5.471 7.146 1.00 81.38 288 GLU A N 1
ATOM 2153 C CA . GLU A 1 288 ? 4.349 4.831 7.373 1.00 81.38 288 GLU A CA 1
ATOM 2154 C C . GLU A 1 288 ? 4.401 3.708 8.432 1.00 81.38 288 GLU A C 1
ATOM 2156 O O . GLU A 1 288 ? 3.643 3.790 9.397 1.00 81.38 288 GLU A O 1
ATOM 2161 N N . PRO A 1 289 ? 5.350 2.750 8.403 1.00 73.56 289 PRO A N 1
ATOM 2162 C CA . PRO A 1 289 ? 5.409 1.708 9.429 1.00 73.56 289 PRO A CA 1
ATOM 2163 C C . PRO A 1 289 ? 5.831 2.199 10.820 1.00 73.56 289 PRO A C 1
ATOM 2165 O O . PRO A 1 289 ? 5.606 1.515 11.811 1.00 73.56 289 PRO A O 1
ATOM 2168 N N . THR A 1 290 ? 6.439 3.385 10.923 1.00 75.62 290 THR A N 1
ATOM 2169 C CA . THR A 1 290 ? 6.794 3.996 12.218 1.00 75.62 290 THR A CA 1
ATOM 2170 C C . THR A 1 290 ? 5.601 4.668 12.895 1.00 75.62 290 THR A C 1
ATOM 2172 O O . THR A 1 290 ? 5.711 5.100 14.045 1.00 75.62 290 THR A O 1
ATOM 2175 N N . LEU A 1 291 ? 4.454 4.770 12.212 1.00 79.62 291 LEU A N 1
ATOM 2176 C CA . LEU A 1 291 ? 3.216 5.363 12.721 1.00 79.62 291 LEU A CA 1
ATOM 2177 C C . LEU A 1 291 ? 2.482 4.418 13.686 1.00 79.62 291 LEU A C 1
ATOM 2179 O O . LEU A 1 291 ? 1.269 4.245 13.632 1.00 79.62 291 LEU A O 1
ATOM 2183 N N . THR A 1 292 ? 3.221 3.840 14.630 1.00 76.00 292 THR A N 1
ATOM 2184 C CA . THR A 1 292 ? 2.659 3.042 15.723 1.00 76.00 292 THR A CA 1
ATOM 2185 C C . THR A 1 292 ? 1.648 3.857 16.536 1.00 76.00 292 THR A C 1
ATOM 2187 O O . THR A 1 292 ? 1.890 5.013 16.884 1.00 76.00 292 THR A O 1
ATOM 2190 N N . GLY A 1 293 ? 0.488 3.256 16.818 1.00 78.00 293 GLY A N 1
ATOM 2191 C CA . GLY A 1 293 ? -0.612 3.910 17.537 1.00 78.00 293 GLY A CA 1
ATOM 2192 C C . GLY A 1 293 ? -1.417 4.919 16.712 1.00 78.00 293 GLY A C 1
ATOM 2193 O O . GLY A 1 293 ? -2.371 5.491 17.236 1.00 78.00 293 GLY A O 1
ATOM 2194 N N . PHE A 1 294 ? -1.070 5.140 15.440 1.00 86.62 294 PHE A N 1
ATOM 2195 C CA . PHE A 1 294 ? -1.954 5.843 14.519 1.00 86.62 294 PHE A CA 1
ATOM 2196 C C . PHE A 1 294 ? -3.026 4.893 13.973 1.00 86.62 294 PHE A C 1
ATOM 2198 O O . PHE A 1 294 ? -2.807 3.691 13.833 1.00 86.62 294 PHE A O 1
ATOM 2205 N N . ARG A 1 295 ? -4.180 5.466 13.651 1.00 88.38 295 ARG A N 1
ATOM 2206 C CA . ARG A 1 295 ? -5.300 4.848 12.949 1.00 88.38 295 ARG A CA 1
ATOM 2207 C C . ARG A 1 295 ? -5.402 5.464 11.554 1.00 88.38 295 ARG A C 1
ATOM 2209 O O . ARG A 1 295 ? -5.162 6.667 11.388 1.00 88.38 295 ARG A O 1
ATOM 2216 N N . ASP A 1 296 ? -5.757 4.639 10.576 1.00 86.56 296 ASP A N 1
ATOM 2217 C CA . ASP A 1 296 ? -5.986 5.075 9.199 1.00 86.56 296 ASP A CA 1
ATOM 2218 C C . ASP A 1 296 ? -7.208 5.994 9.144 1.00 86.56 296 ASP A C 1
ATOM 2220 O O . ASP A 1 296 ? -8.264 5.682 9.698 1.00 86.56 296 ASP A O 1
ATOM 2224 N N . TRP A 1 297 ? -7.063 7.131 8.470 1.00 86.94 297 TRP A N 1
ATOM 2225 C CA . TRP A 1 297 ? -8.154 8.076 8.284 1.00 86.94 297 TRP A CA 1
ATOM 2226 C C . TRP A 1 297 ? -8.965 7.707 7.040 1.00 86.94 297 TRP A C 1
ATOM 2228 O O . TRP A 1 297 ? -8.518 7.881 5.906 1.00 86.94 297 TRP A O 1
ATOM 2238 N N . THR A 1 298 ? -10.180 7.214 7.273 1.00 70.25 298 THR A N 1
ATOM 2239 C CA . THR A 1 298 ? -11.067 6.609 6.268 1.00 70.25 298 THR A CA 1
ATOM 2240 C C . THR A 1 298 ? -11.482 7.524 5.113 1.00 70.25 298 THR A C 1
ATOM 2242 O O . THR A 1 298 ? -11.686 7.025 4.011 1.00 70.25 298 THR A O 1
ATOM 2245 N N . ASP A 1 299 ? -11.554 8.840 5.326 1.00 72.19 299 ASP A N 1
ATOM 2246 C CA . ASP A 1 299 ? -12.058 9.808 4.333 1.00 72.19 299 ASP A CA 1
ATOM 2247 C C . ASP A 1 299 ? -10.946 10.465 3.486 1.00 72.19 299 ASP A C 1
ATOM 2249 O O . ASP A 1 299 ? -11.163 11.470 2.806 1.00 72.19 299 ASP A O 1
ATOM 2253 N N . CYS A 1 300 ? -9.722 9.936 3.532 1.00 72.56 300 CYS A N 1
ATOM 2254 C CA . CYS A 1 300 ? -8.589 10.466 2.776 1.00 72.56 300 CYS A CA 1
ATOM 2255 C C . CYS A 1 300 ? -8.534 9.856 1.359 1.00 72.56 300 CYS A C 1
ATOM 2257 O O . CYS A 1 300 ? -8.019 8.759 1.154 1.00 72.56 300 CYS A O 1
ATOM 2259 N N . GLU A 1 301 ? -9.111 10.555 0.373 1.00 66.81 301 GLU A N 1
ATOM 2260 C CA . GLU A 1 301 ? -9.249 10.089 -1.020 1.00 66.81 301 GLU A CA 1
ATOM 2261 C C . GLU A 1 301 ? -7.984 10.252 -1.904 1.00 66.81 301 GLU A C 1
ATOM 2263 O O . GLU A 1 301 ? -7.057 11.011 -1.608 1.00 66.81 301 GLU A O 1
ATOM 2268 N N . ARG A 1 302 ? -7.983 9.569 -3.068 1.00 58.28 302 ARG A N 1
ATOM 2269 C CA . ARG A 1 302 ? -7.046 9.782 -4.196 1.00 58.28 302 ARG A CA 1
ATOM 2270 C C . ARG A 1 302 ? -7.421 11.046 -4.975 1.00 58.28 302 ARG A C 1
ATOM 2272 O O . ARG A 1 302 ? -8.582 11.219 -5.336 1.00 58.28 302 ARG A O 1
ATOM 2279 N N . LEU A 1 303 ? -6.447 11.902 -5.292 1.00 59.62 303 LEU A N 1
ATOM 2280 C CA . LEU A 1 303 ? -6.692 13.239 -5.842 1.00 59.62 303 LEU A CA 1
ATOM 2281 C C . LEU A 1 303 ? -6.116 13.433 -7.244 1.00 59.62 303 LEU A C 1
ATOM 2283 O O . LEU A 1 303 ? -4.985 13.053 -7.545 1.00 59.62 303 LEU A O 1
ATOM 2287 N N . ARG A 1 304 ? -6.862 14.136 -8.101 1.00 53.72 304 ARG A N 1
ATOM 2288 C CA . ARG A 1 304 ? -6.348 14.638 -9.387 1.00 53.72 304 ARG A CA 1
ATOM 2289 C C . ARG A 1 304 ? -5.515 15.911 -9.196 1.00 53.72 304 ARG A C 1
ATOM 2291 O O . ARG A 1 304 ? -5.654 16.608 -8.196 1.00 53.72 304 ARG A O 1
ATOM 2298 N N . ASP A 1 305 ? -4.649 16.220 -10.154 1.00 49.97 305 ASP A N 1
ATOM 2299 C CA . ASP A 1 305 ? -3.696 17.340 -10.089 1.00 49.97 305 ASP A CA 1
ATOM 2300 C C . ASP A 1 305 ? -4.342 18.722 -9.851 1.00 49.97 305 ASP A C 1
ATOM 2302 O O . ASP A 1 305 ? -5.423 19.013 -10.368 1.00 49.97 305 ASP A O 1
ATOM 2306 N N . GLY A 1 306 ? -3.668 19.582 -9.077 1.00 57.25 306 GLY A N 1
ATOM 2307 C CA . GLY A 1 306 ? -4.101 20.947 -8.747 1.00 57.25 306 GLY A CA 1
ATOM 2308 C C . GLY A 1 306 ? -5.367 21.037 -7.888 1.00 57.25 306 GLY A C 1
ATOM 2309 O O . GLY A 1 306 ? -5.972 22.110 -7.793 1.00 57.25 306 GLY A O 1
ATOM 2310 N N . SER A 1 307 ? -5.792 19.923 -7.289 1.00 69.88 307 SER A N 1
ATOM 2311 C CA . SER A 1 307 ? -7.008 19.857 -6.483 1.00 69.88 307 SER A CA 1
ATOM 2312 C C . SER A 1 307 ? -6.778 20.437 -5.093 1.00 69.88 307 SER A C 1
ATOM 2314 O O . SER A 1 307 ? -5.844 20.070 -4.378 1.00 69.88 307 SER A O 1
ATOM 2316 N N . ARG A 1 308 ? -7.684 21.324 -4.685 1.00 83.00 308 ARG A N 1
ATOM 2317 C CA . ARG A 1 308 ? -7.905 21.618 -3.271 1.00 83.00 308 ARG A CA 1
ATOM 2318 C C . ARG A 1 308 ? -8.866 20.585 -2.732 1.00 83.00 308 ARG A C 1
ATOM 2320 O O . ARG A 1 308 ? -9.932 20.396 -3.316 1.00 83.00 308 ARG A O 1
ATOM 2327 N N . VAL A 1 309 ? -8.512 19.972 -1.617 1.00 83.50 309 VAL A N 1
ATOM 2328 C CA . VAL A 1 309 ? -9.407 19.070 -0.903 1.00 83.50 309 VAL A CA 1
ATOM 2329 C C . VAL A 1 309 ? -9.662 19.544 0.499 1.00 83.50 309 VAL A C 1
ATOM 2331 O O . VAL A 1 309 ? -8.855 20.266 1.077 1.00 83.50 309 VAL A O 1
ATOM 2334 N N . ALA A 1 310 ? -10.812 19.152 1.017 1.00 84.69 310 ALA A N 1
ATOM 2335 C CA . ALA A 1 310 ? -11.169 19.313 2.405 1.00 84.69 310 ALA A CA 1
ATOM 2336 C C . ALA A 1 310 ? -11.634 17.955 2.913 1.00 84.69 310 ALA A C 1
ATOM 2338 O O . ALA A 1 310 ? -12.312 17.228 2.187 1.00 84.69 310 ALA A O 1
ATOM 2339 N N . SER A 1 311 ? -11.259 17.623 4.138 1.00 87.44 311 SER A N 1
ATOM 2340 C CA . SER A 1 311 ? -11.826 16.467 4.808 1.00 87.44 311 SER A CA 1
ATOM 2341 C C . SER A 1 311 ? -13.304 16.663 5.148 1.00 87.44 311 SER A C 1
ATOM 2343 O O . SER A 1 311 ? -13.814 17.787 5.126 1.00 87.44 311 SER A O 1
ATOM 2345 N N . GLY A 1 312 ? -13.963 15.582 5.574 1.00 87.06 312 GLY A N 1
ATOM 2346 C CA . GLY A 1 312 ? -15.189 15.678 6.363 1.00 87.06 312 GLY A CA 1
ATOM 2347 C C . GLY A 1 312 ? -14.988 16.425 7.692 1.00 87.06 312 GLY A C 1
ATOM 2348 O O . GLY A 1 312 ? -13.881 16.856 8.033 1.00 87.06 312 GLY A O 1
ATOM 2349 N N . GLU A 1 313 ? -16.083 16.576 8.438 1.00 90.06 313 GLU A N 1
ATOM 2350 C CA . GLU A 1 313 ? -16.075 17.123 9.800 1.00 90.06 313 GLU A CA 1
ATOM 2351 C C . GLU A 1 313 ? -15.260 16.218 10.738 1.00 90.06 313 GLU A C 1
ATOM 2353 O O . GLU A 1 313 ? -15.385 14.997 10.681 1.00 90.06 313 GLU A O 1
ATOM 2358 N N . LEU A 1 314 ? -14.441 16.809 11.606 1.00 92.06 314 LEU A N 1
ATOM 2359 C CA . LEU A 1 314 ? -13.523 16.112 12.506 1.00 92.06 314 LEU A CA 1
ATOM 2360 C C . LEU A 1 314 ? -13.902 16.297 13.980 1.00 92.06 314 LEU A C 1
ATOM 2362 O O . LEU A 1 314 ? -14.533 17.304 14.332 1.00 92.06 314 LEU A O 1
ATOM 2366 N N . PRO A 1 315 ? -13.519 15.357 14.869 1.00 92.12 315 PRO A N 1
ATOM 2367 C CA . PRO A 1 315 ? -13.729 15.525 16.302 1.00 92.12 315 PRO A CA 1
ATOM 2368 C C . PRO A 1 315 ? -12.898 16.694 16.835 1.00 92.12 315 PRO A C 1
ATOM 2370 O O . PRO A 1 315 ? -11.925 17.111 16.204 1.00 92.12 315 PRO A O 1
ATOM 2373 N N . ALA A 1 316 ? -13.272 17.233 18.000 1.00 91.38 316 ALA A N 1
ATOM 2374 C CA . ALA A 1 316 ? -12.525 18.330 18.617 1.00 91.38 316 ALA A CA 1
ATOM 2375 C C . ALA A 1 316 ? -11.038 17.964 18.728 1.00 91.38 316 ALA A C 1
ATOM 2377 O O . ALA A 1 316 ? -10.693 16.836 19.093 1.00 91.38 316 ALA A O 1
ATOM 2378 N N . GLY A 1 317 ? -10.149 18.907 18.419 1.00 92.81 317 GLY A N 1
ATOM 2379 C CA . GLY A 1 317 ? -8.721 18.610 18.335 1.00 92.81 317 GLY A CA 1
ATOM 2380 C C . GLY A 1 317 ? -8.094 18.215 19.677 1.00 92.81 317 GLY A C 1
ATOM 2381 O O . GLY A 1 317 ? -7.045 17.583 19.691 1.00 92.81 317 GLY A O 1
ATOM 2382 N N . ALA A 1 318 ? -8.777 18.467 20.800 1.00 91.19 318 ALA A N 1
ATOM 2383 C CA . ALA A 1 318 ? -8.423 17.932 22.115 1.00 91.19 318 ALA A CA 1
ATOM 2384 C C . ALA A 1 318 ? -8.433 16.389 22.201 1.00 91.19 318 ALA A C 1
ATOM 2386 O O . ALA A 1 318 ? -7.786 15.838 23.087 1.00 91.19 318 ALA A O 1
ATOM 2387 N N . PHE A 1 319 ? -9.135 15.686 21.303 1.00 91.88 319 PHE A N 1
ATOM 2388 C CA . PHE A 1 319 ? -9.127 14.216 21.229 1.00 91.88 319 PHE A CA 1
ATOM 2389 C C . PHE A 1 319 ? -8.030 13.658 20.313 1.00 91.88 319 PHE A C 1
ATOM 2391 O O . PHE A 1 319 ? -7.837 12.443 20.261 1.00 91.88 319 PHE A O 1
ATOM 2398 N N . ILE A 1 320 ? -7.310 14.518 19.588 1.00 93.38 320 ILE A N 1
ATOM 2399 C CA . ILE A 1 320 ? -6.327 14.116 18.583 1.00 93.38 320 ILE A CA 1
ATOM 2400 C C . ILE A 1 320 ? -4.927 14.528 19.054 1.00 93.38 320 ILE A C 1
ATOM 2402 O O . ILE A 1 320 ? -4.627 15.705 19.245 1.00 93.38 320 ILE A O 1
ATOM 2406 N N . GLU A 1 321 ? -4.049 13.546 19.242 1.00 93.12 321 GLU A N 1
ATOM 2407 C CA . GLU A 1 321 ? -2.651 13.788 19.594 1.00 93.12 321 GLU A CA 1
ATOM 2408 C C . GLU A 1 321 ? -1.861 14.286 18.386 1.00 93.12 321 GLU A C 1
ATOM 2410 O O . GLU A 1 321 ? -1.055 15.208 18.500 1.00 93.12 321 GLU A O 1
ATOM 2415 N N . GLU A 1 322 ? -2.068 13.663 17.226 1.00 94.12 322 GLU A N 1
ATOM 2416 C CA . GLU A 1 322 ? -1.340 14.004 16.010 1.00 94.12 322 GLU A CA 1
ATOM 2417 C C . GLU A 1 322 ? -2.126 13.605 14.759 1.00 94.12 322 GLU A C 1
ATOM 2419 O O . GLU A 1 322 ? -2.731 12.534 14.716 1.00 94.12 322 GLU A O 1
ATOM 2424 N N . ILE A 1 323 ? -2.063 14.430 13.715 1.00 94.56 323 ILE A N 1
ATOM 2425 C CA . ILE A 1 323 ? -2.475 14.071 12.353 1.00 94.56 323 ILE A CA 1
ATOM 2426 C C . ILE A 1 323 ? -1.239 14.055 11.469 1.00 94.56 323 ILE A C 1
ATOM 2428 O O . ILE A 1 323 ? -0.428 14.981 11.506 1.00 94.56 323 ILE A O 1
ATOM 2432 N N . GLN A 1 324 ? -1.120 13.031 10.633 1.00 93.44 324 GLN A N 1
ATOM 2433 C CA . GLN A 1 324 ? -0.114 12.963 9.588 1.00 93.44 324 GLN A CA 1
ATOM 2434 C C . GLN A 1 324 ? -0.750 12.707 8.231 1.00 93.44 324 GLN A C 1
ATOM 2436 O O . GLN A 1 324 ? -1.515 11.766 8.066 1.00 93.44 324 GLN A O 1
ATOM 2441 N N . VAL A 1 325 ? -0.391 13.525 7.247 1.00 93.75 325 VAL A N 1
ATOM 2442 C CA . VAL A 1 325 ? -0.788 13.345 5.851 1.00 93.75 325 VAL A CA 1
ATOM 2443 C C . VAL A 1 325 ? 0.465 13.187 5.009 1.00 93.75 325 VAL A C 1
ATOM 2445 O O . VAL A 1 325 ? 1.355 14.036 5.065 1.00 93.75 325 VAL A O 1
ATOM 2448 N N . LEU A 1 326 ? 0.527 12.109 4.235 1.00 91.94 326 LEU A N 1
ATOM 2449 C CA . LEU A 1 326 ? 1.616 11.764 3.329 1.00 91.94 326 LEU A CA 1
ATOM 2450 C C . LEU A 1 326 ? 1.106 11.859 1.888 1.00 91.94 326 LEU A C 1
ATOM 2452 O O . LEU A 1 326 ? 0.100 11.241 1.554 1.00 91.94 326 LEU A O 1
ATOM 2456 N N . ALA A 1 327 ? 1.783 12.625 1.038 1.00 90.56 327 ALA A N 1
ATOM 2457 C CA . ALA A 1 327 ? 1.479 12.741 -0.384 1.00 90.56 327 ALA A CA 1
ATOM 2458 C C . ALA A 1 327 ? 2.451 11.904 -1.225 1.00 90.56 327 ALA A C 1
ATOM 2460 O O . ALA A 1 327 ? 3.665 11.988 -1.049 1.00 90.56 327 ALA A O 1
ATOM 2461 N N . TYR A 1 328 ? 1.912 11.122 -2.157 1.00 87.31 328 TYR A N 1
ATOM 2462 C CA . TYR A 1 328 ? 2.657 10.311 -3.120 1.00 87.31 328 TYR A CA 1
ATOM 2463 C C . TYR A 1 328 ? 2.411 10.845 -4.532 1.00 87.31 328 TYR A C 1
ATOM 2465 O O . TYR A 1 328 ? 1.272 11.164 -4.884 1.00 87.31 328 TYR A O 1
ATOM 2473 N N . GLY A 1 329 ? 3.467 10.958 -5.341 1.00 85.75 329 GLY A N 1
ATOM 2474 C CA . GLY A 1 329 ? 3.378 11.525 -6.694 1.00 85.75 329 GLY A CA 1
ATOM 2475 C C . GLY A 1 329 ? 3.167 13.047 -6.755 1.00 85.75 329 GLY A C 1
ATOM 2476 O O . GLY A 1 329 ? 2.891 13.600 -7.820 1.00 85.75 329 GLY A O 1
ATOM 2477 N N . GLY A 1 330 ? 3.299 13.753 -5.631 1.00 88.50 330 GLY A N 1
ATOM 2478 C CA . GLY A 1 330 ? 3.134 15.203 -5.558 1.00 88.50 330 GLY A CA 1
ATOM 2479 C C . GLY A 1 330 ? 3.574 15.789 -4.223 1.00 88.50 330 GLY A C 1
ATOM 2480 O O . GLY A 1 330 ? 4.106 15.087 -3.367 1.00 88.50 330 GLY A O 1
ATOM 2481 N N . GLU A 1 331 ? 3.347 17.087 -4.052 1.00 90.50 331 GLU A N 1
ATOM 2482 C CA . GLU A 1 331 ? 3.631 17.829 -2.824 1.00 90.50 331 GLU A CA 1
ATOM 2483 C C . GLU A 1 331 ? 2.364 18.475 -2.247 1.00 90.50 331 GLU A C 1
ATOM 2485 O O . GLU A 1 331 ? 1.444 18.865 -2.968 1.00 90.50 331 GLU A O 1
ATOM 2490 N N . ILE A 1 332 ? 2.333 18.621 -0.926 1.00 92.50 332 ILE A N 1
ATOM 2491 C CA . ILE A 1 332 ? 1.365 19.421 -0.182 1.00 92.50 332 ILE A CA 1
ATOM 2492 C C . ILE A 1 332 ? 1.925 20.841 -0.129 1.00 92.50 332 ILE A C 1
ATOM 2494 O O . ILE A 1 332 ? 2.830 21.157 0.640 1.00 92.50 332 ILE A O 1
ATOM 2498 N N . SER A 1 333 ? 1.393 21.718 -0.971 1.00 92.69 333 SER A N 1
ATOM 2499 C CA . SER A 1 333 ? 1.892 23.088 -1.086 1.00 92.69 333 SER A CA 1
ATOM 2500 C C . SER A 1 333 ? 1.363 23.994 0.031 1.00 92.69 333 SER A C 1
ATOM 2502 O O . SER A 1 333 ? 2.069 24.895 0.505 1.00 92.69 333 SER A O 1
ATOM 2504 N N . ARG A 1 334 ? 0.111 23.775 0.461 1.00 93.56 334 ARG A N 1
ATOM 2505 C CA . ARG A 1 334 ? -0.562 24.542 1.518 1.00 93.56 334 ARG A CA 1
ATOM 2506 C C . ARG A 1 334 ? -1.560 23.689 2.282 1.00 93.56 334 ARG A C 1
ATOM 2508 O O . ARG A 1 334 ? -2.100 22.725 1.746 1.00 93.56 334 ARG A O 1
ATOM 2515 N N . PHE A 1 335 ? -1.857 24.112 3.504 1.00 94.19 335 PHE A N 1
ATOM 2516 C CA . PHE A 1 335 ? -2.944 23.558 4.302 1.00 94.19 335 PHE A CA 1
ATOM 2517 C C . PHE A 1 335 ? -3.708 24.657 5.045 1.00 94.19 335 PHE A C 1
ATOM 2519 O O . PHE A 1 335 ? -3.256 25.804 5.133 1.00 94.19 335 PHE A O 1
ATOM 2526 N N . ARG A 1 336 ? -4.879 24.309 5.572 1.00 91.56 336 ARG A N 1
ATOM 2527 C CA . ARG A 1 336 ? -5.691 25.175 6.432 1.00 91.56 336 ARG A CA 1
ATOM 2528 C C . ARG A 1 336 ? -6.565 24.356 7.375 1.00 91.56 336 ARG A C 1
ATOM 2530 O O . ARG A 1 336 ? -6.970 23.248 7.035 1.00 91.56 336 ARG A O 1
ATOM 2537 N N . LEU A 1 337 ? -6.898 24.946 8.515 1.00 92.19 337 LEU A N 1
ATOM 2538 C CA . LEU A 1 337 ? -7.829 24.402 9.503 1.00 92.19 337 LEU A CA 1
ATOM 2539 C C . LEU A 1 337 ? -9.101 25.253 9.441 1.00 92.19 337 LEU A C 1
ATOM 2541 O O . LEU A 1 337 ? -9.016 26.480 9.503 1.00 92.19 337 LEU A O 1
ATOM 2545 N N . LEU A 1 338 ? -10.252 24.625 9.214 1.00 84.94 338 LEU A N 1
ATOM 2546 C CA . LEU A 1 338 ? -11.527 25.305 8.993 1.00 84.94 338 LEU A CA 1
ATOM 2547 C C . LEU A 1 338 ? -12.455 25.086 10.179 1.00 84.94 338 LEU A C 1
ATOM 2549 O O . LEU A 1 338 ? -12.918 23.970 10.381 1.00 84.94 338 LEU A O 1
ATOM 2553 N N . ASP A 1 339 ? -12.804 26.159 10.884 1.00 80.31 339 ASP A N 1
ATOM 2554 C CA . ASP A 1 339 ? -13.695 26.111 12.054 1.00 80.31 339 ASP A CA 1
ATOM 2555 C C . ASP A 1 339 ? -15.160 25.771 11.704 1.00 80.31 339 ASP A C 1
ATOM 2557 O O . ASP A 1 339 ? -15.991 25.587 12.591 1.00 80.31 339 ASP A O 1
ATOM 2561 N N . SER A 1 340 ? -15.520 25.725 10.414 1.00 71.19 340 SER A N 1
ATOM 2562 C CA . SER A 1 340 ? -16.864 25.361 9.961 1.00 71.19 340 SER A CA 1
ATOM 2563 C C . SER A 1 340 ? -16.841 24.658 8.599 1.00 71.19 340 SER A C 1
ATOM 2565 O O . SER A 1 340 ? -16.202 25.162 7.671 1.00 71.19 340 SER A O 1
ATOM 2567 N N . PRO A 1 341 ? -17.614 23.572 8.416 1.00 58.91 341 PRO A N 1
ATOM 2568 C CA . PRO A 1 341 ? -17.705 22.831 7.151 1.00 58.91 341 PRO A CA 1
ATOM 2569 C C . PRO A 1 341 ? -18.387 23.626 6.026 1.00 58.91 341 PRO A C 1
ATOM 2571 O O . PRO A 1 341 ? -18.359 23.220 4.868 1.00 58.91 341 PRO A O 1
ATOM 2574 N N . GLN A 1 342 ? -19.023 24.762 6.341 1.00 63.94 342 GLN A N 1
ATOM 2575 C CA . GLN A 1 342 ? -19.658 25.631 5.343 1.00 63.94 342 GLN A CA 1
ATOM 2576 C C . GLN A 1 342 ? -18.664 26.565 4.638 1.00 63.94 342 GLN A C 1
ATOM 2578 O O . GLN A 1 342 ? -19.027 27.182 3.636 1.00 63.94 342 GLN A O 1
ATOM 2583 N N . ALA A 1 343 ? -17.430 26.683 5.139 1.00 62.56 343 ALA A N 1
ATOM 2584 C CA . ALA A 1 343 ? -16.378 27.442 4.475 1.00 62.56 343 ALA A CA 1
ATOM 2585 C C . ALA A 1 343 ? -15.864 26.642 3.267 1.00 62.56 343 ALA A C 1
ATOM 2587 O O . ALA A 1 343 ? -15.202 25.614 3.418 1.00 62.56 343 ALA A O 1
ATOM 2588 N N . GLY A 1 344 ? -16.175 27.101 2.051 1.00 61.03 344 GLY A N 1
ATOM 2589 C CA . GLY A 1 344 ? -15.752 26.416 0.828 1.00 61.03 344 GLY A CA 1
ATOM 2590 C C . GLY A 1 344 ? -14.221 26.377 0.687 1.00 61.03 344 GLY A C 1
ATOM 2591 O O . GLY A 1 344 ? -13.539 27.173 1.340 1.00 61.03 344 GLY A O 1
ATOM 2592 N N . PRO A 1 345 ? -13.648 25.509 -0.180 1.00 63.22 345 PRO A N 1
ATOM 2593 C CA . PRO A 1 345 ? -12.197 25.384 -0.443 1.00 63.22 345 PRO A CA 1
ATOM 2594 C C . PRO A 1 345 ? -11.477 26.710 -0.761 1.00 63.22 345 PRO A C 1
ATOM 2596 O O . PRO A 1 345 ? -10.254 26.787 -0.678 1.00 63.22 345 PRO A O 1
ATOM 2599 N N . ASP A 1 346 ? -12.219 27.770 -1.083 1.00 69.19 346 ASP A N 1
ATOM 2600 C CA . ASP A 1 346 ? -11.682 29.083 -1.435 1.00 69.19 346 ASP A CA 1
ATOM 2601 C C . ASP A 1 346 ? -11.760 30.139 -0.311 1.00 69.19 346 ASP A C 1
ATOM 2603 O O . ASP A 1 346 ? -11.149 31.198 -0.448 1.00 69.19 346 ASP A O 1
ATOM 2607 N N . ASP A 1 347 ? -12.440 29.864 0.809 1.00 63.69 347 ASP A N 1
ATOM 2608 C CA . ASP A 1 347 ? -12.624 30.828 1.908 1.00 63.69 347 ASP A CA 1
ATOM 2609 C C . ASP A 1 347 ? -11.540 30.693 3.000 1.00 63.69 347 ASP A C 1
ATOM 2611 O O . ASP A 1 347 ? -11.420 29.637 3.617 1.00 63.69 347 ASP A O 1
ATOM 2615 N N . GLY A 1 348 ? -10.768 31.753 3.279 1.00 67.94 348 GLY A N 1
ATOM 2616 C CA . GLY A 1 348 ? -9.825 31.832 4.416 1.00 67.94 348 GLY A CA 1
ATOM 2617 C C . GLY A 1 348 ? -8.326 31.878 4.063 1.00 67.94 348 GLY A C 1
ATOM 2618 O O . GLY A 1 348 ? -7.934 31.761 2.900 1.00 67.94 348 GLY A O 1
ATOM 2619 N N . ASP A 1 349 ? -7.483 32.064 5.088 1.00 84.31 349 ASP A N 1
ATOM 2620 C CA . ASP A 1 349 ? -6.023 32.193 4.959 1.00 84.31 349 ASP A CA 1
ATOM 2621 C C . ASP A 1 349 ? -5.330 30.817 4.943 1.00 84.31 349 ASP A C 1
ATOM 2623 O O . ASP A 1 349 ? -5.322 30.081 5.928 1.00 84.31 349 ASP A O 1
ATOM 2627 N N . TRP A 1 350 ? -4.716 30.475 3.809 1.00 89.19 350 TRP A N 1
ATOM 2628 C CA . TRP A 1 350 ? -3.949 29.241 3.627 1.00 89.19 350 TRP A CA 1
ATOM 2629 C C . TRP A 1 350 ? -2.522 29.372 4.172 1.00 89.19 350 TRP A C 1
ATOM 2631 O O . TRP A 1 350 ? -1.786 30.287 3.788 1.00 89.19 350 TRP A O 1
ATOM 2641 N N . GLN A 1 351 ? -2.089 28.413 4.991 1.00 92.88 351 GLN A N 1
ATOM 2642 C CA . GLN A 1 351 ? -0.707 28.327 5.458 1.00 92.88 351 GLN A CA 1
ATOM 2643 C C . GLN A 1 351 ? 0.159 27.639 4.404 1.00 92.88 351 GLN A C 1
ATOM 2645 O O . GLN A 1 351 ? -0.178 26.567 3.904 1.00 92.88 351 GLN A O 1
ATOM 2650 N N . ARG A 1 352 ? 1.280 28.266 4.037 1.00 92.25 352 ARG A N 1
ATOM 2651 C CA . ARG A 1 352 ? 2.195 27.742 3.017 1.00 92.25 352 ARG A CA 1
ATOM 2652 C C . ARG A 1 352 ? 3.244 26.838 3.655 1.00 92.25 352 ARG A C 1
ATOM 2654 O O . ARG A 1 352 ? 3.937 27.271 4.572 1.00 92.25 352 ARG A O 1
ATOM 2661 N N . LEU A 1 353 ? 3.397 25.635 3.111 1.00 89.81 353 LEU A N 1
ATOM 2662 C CA . LEU A 1 353 ? 4.487 24.730 3.462 1.00 89.81 353 LEU A CA 1
ATOM 2663 C C . LEU A 1 353 ? 5.738 25.038 2.616 1.00 89.81 353 LEU A C 1
ATOM 2665 O O . LEU A 1 353 ? 5.629 25.660 1.552 1.00 89.81 353 LEU A O 1
ATOM 2669 N N . PRO A 1 354 ? 6.945 24.653 3.072 1.00 88.38 354 PRO A N 1
ATOM 2670 C CA . PRO A 1 354 ? 8.143 24.705 2.240 1.00 88.38 354 PRO A CA 1
ATOM 2671 C C . PRO A 1 354 ? 7.928 23.996 0.896 1.00 88.38 354 PRO A C 1
ATOM 2673 O O . PRO A 1 354 ? 7.222 22.990 0.829 1.00 88.38 354 PRO A O 1
ATOM 2676 N N . ALA A 1 355 ? 8.546 24.500 -0.174 1.00 83.88 355 ALA A N 1
ATOM 2677 C CA . ALA A 1 355 ? 8.491 23.819 -1.468 1.00 83.88 355 ALA A CA 1
ATOM 2678 C C . ALA A 1 355 ? 9.089 22.408 -1.337 1.00 83.88 355 ALA A C 1
ATOM 2680 O O . ALA A 1 355 ? 10.085 22.236 -0.633 1.00 83.88 355 ALA A O 1
ATOM 2681 N N . GLY A 1 356 ? 8.480 21.418 -1.983 1.00 81.75 356 GLY A N 1
ATOM 2682 C CA . GLY A 1 356 ? 8.848 20.008 -1.860 1.00 81.75 356 GLY A CA 1
ATOM 2683 C C . GLY A 1 356 ? 8.205 19.272 -0.683 1.00 81.75 356 GLY A C 1
ATOM 2684 O O . GLY A 1 356 ? 8.488 18.091 -0.502 1.00 81.75 356 GLY A O 1
ATOM 2685 N N . SER A 1 357 ? 7.357 19.914 0.131 1.00 87.12 357 SER A N 1
ATOM 2686 C CA . SER A 1 357 ? 6.759 19.250 1.300 1.00 87.12 357 SER A CA 1
ATOM 2687 C C . SER A 1 357 ? 5.795 18.147 0.875 1.00 87.12 357 SER A C 1
ATOM 2689 O O . SER A 1 357 ? 4.690 18.425 0.431 1.00 87.12 357 SER A O 1
ATOM 2691 N N . ARG A 1 358 ? 6.168 16.879 1.055 1.00 89.06 358 ARG A N 1
ATOM 2692 C CA . ARG A 1 358 ? 5.286 15.720 0.796 1.00 89.06 358 ARG A CA 1
ATOM 2693 C C . ARG A 1 358 ? 4.580 15.202 2.038 1.00 89.06 358 ARG A C 1
ATOM 2695 O O . ARG A 1 358 ? 3.914 14.172 1.994 1.00 89.06 358 ARG A O 1
ATOM 2702 N N . ARG A 1 359 ? 4.746 15.905 3.153 1.00 90.81 359 ARG A N 1
ATOM 2703 C CA . ARG A 1 359 ? 4.201 15.530 4.446 1.00 90.81 359 ARG A CA 1
ATOM 2704 C C . ARG A 1 359 ? 3.663 16.753 5.168 1.00 90.81 359 ARG A C 1
ATOM 2706 O O . ARG A 1 359 ? 4.310 17.797 5.208 1.00 90.81 359 ARG A O 1
ATOM 2713 N N . LEU A 1 360 ? 2.509 16.577 5.792 1.00 93.38 360 LEU A N 1
ATOM 2714 C CA . LEU A 1 360 ? 1.960 17.474 6.796 1.00 93.38 360 LEU A CA 1
ATOM 2715 C C . LEU A 1 360 ? 1.876 16.703 8.110 1.00 93.38 360 LEU A C 1
ATOM 2717 O O . LEU A 1 360 ? 1.353 15.592 8.139 1.00 93.38 360 LEU A O 1
ATOM 2721 N N . ALA A 1 361 ? 2.394 17.284 9.186 1.00 92.25 361 ALA A N 1
ATOM 2722 C CA . ALA A 1 361 ? 2.210 16.775 10.537 1.00 92.25 361 ALA A CA 1
ATOM 2723 C C . ALA A 1 361 ? 1.638 17.902 11.396 1.00 92.25 361 ALA A C 1
ATOM 2725 O O . ALA A 1 361 ? 2.217 18.987 11.433 1.00 92.25 361 ALA A O 1
ATOM 2726 N N . LEU A 1 362 ? 0.507 17.641 12.042 1.00 94.88 362 LEU A N 1
ATOM 2727 C CA . LEU A 1 362 ? -0.147 18.549 12.978 1.00 94.88 362 LEU A CA 1
ATOM 2728 C C . LEU A 1 362 ? -0.085 17.896 14.349 1.00 94.88 362 LEU A C 1
ATOM 2730 O O . LEU A 1 362 ? -0.666 16.828 14.538 1.00 94.88 362 LEU A O 1
ATOM 2734 N N . ALA A 1 363 ? 0.652 18.497 15.275 1.00 93.94 363 ALA A N 1
ATOM 2735 C CA . ALA A 1 363 ? 0.785 17.983 16.631 1.00 93.94 363 ALA A CA 1
ATOM 2736 C C . ALA A 1 363 ? -0.369 18.477 17.513 1.00 93.94 363 ALA A C 1
ATOM 2738 O O . ALA A 1 363 ? -1.079 19.415 17.160 1.00 93.94 363 ALA A O 1
ATOM 2739 N N . SER A 1 364 ? -0.510 17.908 18.710 1.00 91.56 364 SER A N 1
ATOM 2740 C CA . SER A 1 364 ? -1.566 18.275 19.661 1.00 91.56 364 SER A CA 1
ATOM 2741 C C . SER A 1 364 ? -1.641 19.786 19.916 1.00 91.56 364 SER A C 1
ATOM 2743 O O . SER A 1 364 ? -2.730 20.344 19.974 1.00 91.56 364 SER A O 1
ATOM 2745 N N . GLY A 1 365 ? -0.500 20.487 19.962 1.00 92.94 365 GLY A N 1
ATOM 2746 C CA . GLY A 1 365 ? -0.469 21.946 20.128 1.00 92.94 365 GLY A CA 1
ATOM 2747 C C . GLY A 1 365 ? -1.113 22.734 18.978 1.00 92.94 365 GLY A C 1
ATOM 2748 O O . GLY A 1 365 ? -1.646 23.815 19.218 1.00 92.94 365 GLY A O 1
ATOM 2749 N N . ASP A 1 366 ? -1.106 22.189 17.759 1.00 93.56 366 ASP A N 1
ATOM 2750 C CA . ASP A 1 366 ? -1.771 22.775 16.588 1.00 93.56 366 ASP A CA 1
ATOM 2751 C C . ASP A 1 366 ? -3.286 22.493 16.588 1.00 93.56 366 ASP A C 1
ATOM 2753 O O . ASP A 1 366 ? -4.049 23.202 15.934 1.00 93.56 366 ASP A O 1
ATOM 2757 N N . LEU A 1 367 ? -3.719 21.455 17.316 1.00 94.19 367 LEU A N 1
ATOM 2758 C CA . LEU A 1 367 ? -5.077 20.906 17.277 1.00 94.19 367 LEU A CA 1
ATOM 2759 C C . LEU A 1 367 ? -5.917 21.263 18.515 1.00 94.19 367 LEU A C 1
ATOM 2761 O O . LEU A 1 367 ? -7.128 21.410 18.402 1.00 94.19 367 LEU A O 1
ATOM 2765 N N . GLN A 1 368 ? -5.308 21.440 19.690 1.00 89.44 368 GLN A N 1
ATOM 2766 C CA . GLN A 1 368 ? -5.993 21.487 20.993 1.00 89.44 368 GLN A CA 1
ATOM 2767 C C . GLN A 1 368 ? -7.106 22.547 21.107 1.00 89.44 368 GLN A C 1
ATOM 2769 O O . GLN A 1 368 ? -8.021 22.375 21.904 1.00 89.44 368 GLN A O 1
ATOM 2774 N N . GLY A 1 369 ? -7.043 23.632 20.329 1.00 87.62 369 GLY A N 1
ATOM 2775 C CA . GLY A 1 369 ? -8.052 24.700 20.328 1.00 87.62 369 GLY A CA 1
ATOM 2776 C C . GLY A 1 369 ? -9.169 24.554 19.289 1.00 87.62 369 GLY A C 1
ATOM 2777 O O . GLY A 1 369 ? -9.989 25.463 19.173 1.00 87.62 369 GLY A O 1
ATOM 2778 N N . LEU A 1 370 ? -9.176 23.479 18.496 1.00 90.94 370 LEU A N 1
ATOM 2779 C CA . LEU A 1 370 ? -10.150 23.284 17.422 1.00 90.94 370 LEU A CA 1
ATOM 2780 C C . LEU A 1 370 ? -11.437 22.642 17.970 1.00 90.94 370 LEU A C 1
ATOM 2782 O O . LEU A 1 370 ? -11.369 21.525 18.498 1.00 90.94 370 LEU A O 1
ATOM 2786 N N . PRO A 1 371 ? -12.608 23.292 17.818 1.00 90.00 371 PRO A N 1
ATOM 2787 C CA . PRO A 1 371 ? -13.879 22.744 18.285 1.00 90.00 371 PRO A CA 1
ATOM 2788 C C . PRO A 1 371 ? -14.332 21.582 17.396 1.00 90.00 371 PRO A C 1
ATOM 2790 O O . PRO A 1 371 ? -13.963 21.515 16.227 1.00 90.00 371 PRO A O 1
ATOM 2793 N N . ALA A 1 372 ? -15.188 20.690 17.902 1.00 89.19 372 ALA A N 1
ATOM 2794 C CA . ALA A 1 372 ? -15.754 19.607 17.090 1.00 89.19 372 ALA A CA 1
ATOM 2795 C C . ALA A 1 372 ? -16.498 20.138 15.845 1.00 89.19 372 ALA A C 1
ATOM 2797 O O . ALA A 1 372 ? -17.265 21.100 15.933 1.00 89.19 372 ALA A O 1
ATOM 2798 N N . GLY A 1 373 ? -16.315 19.473 14.701 1.00 89.50 373 GLY A N 1
ATOM 2799 C CA . GLY A 1 373 ? -16.902 19.849 13.408 1.00 89.50 373 GLY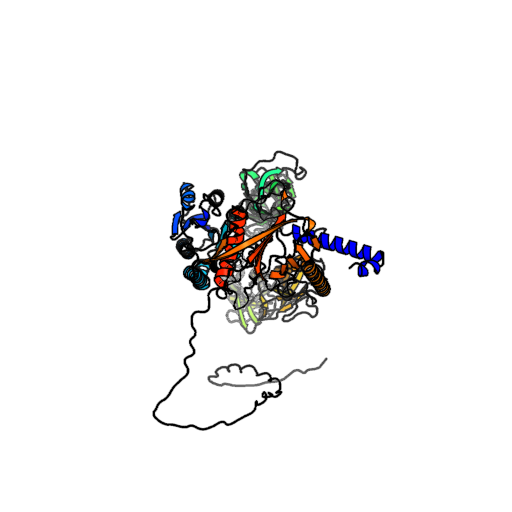 A CA 1
ATOM 2800 C C . GLY A 1 373 ? -15.968 20.635 12.484 1.00 89.50 373 GLY A C 1
ATOM 2801 O O . GLY A 1 373 ? -16.375 21.028 11.392 1.00 89.50 373 GLY A O 1
ATOM 2802 N N . TRP A 1 374 ? -14.721 20.870 12.893 1.00 92.00 374 TRP A N 1
ATOM 2803 C CA . TRP A 1 374 ? -13.711 21.482 12.032 1.00 92.00 374 TRP A CA 1
ATOM 2804 C C . TRP A 1 374 ? -13.306 20.553 10.870 1.00 92.00 374 TRP A C 1
ATOM 2806 O O . TRP A 1 374 ? -13.600 19.362 10.889 1.00 92.00 374 TRP A O 1
ATOM 2816 N N . SER A 1 375 ? -12.638 21.076 9.839 1.00 91.44 375 SER A N 1
ATOM 2817 C CA . SER A 1 375 ? -12.107 20.263 8.725 1.00 91.44 375 SER A CA 1
ATOM 2818 C C . SER A 1 375 ? -10.700 20.690 8.299 1.00 91.44 375 SER A C 1
ATOM 2820 O O . SER A 1 375 ? -10.300 21.846 8.468 1.00 91.44 375 SER A O 1
ATOM 2822 N N . LEU A 1 376 ? -9.933 19.749 7.739 1.00 91.88 376 LEU A N 1
ATOM 2823 C CA . LEU A 1 376 ? -8.588 19.978 7.212 1.00 91.88 376 LEU A CA 1
ATOM 2824 C C . LEU A 1 376 ? -8.652 20.214 5.702 1.00 91.88 376 LEU A C 1
ATOM 2826 O O . LEU A 1 376 ? -9.038 19.324 4.948 1.00 91.88 376 LEU A O 1
ATOM 2830 N N . GLY A 1 377 ? -8.239 21.400 5.254 1.00 90.94 377 GLY A N 1
ATOM 2831 C CA . GLY A 1 377 ? -8.072 21.715 3.836 1.00 90.94 377 GLY A CA 1
ATOM 2832 C C . GLY A 1 377 ? -6.624 21.544 3.375 1.00 90.94 377 GLY A C 1
ATOM 2833 O O . GLY A 1 377 ? -5.717 22.031 4.047 1.00 90.94 377 GLY A O 1
ATOM 2834 N N . LEU A 1 378 ? -6.400 20.923 2.215 1.00 92.12 378 LEU A N 1
ATOM 2835 C CA . LEU A 1 378 ? -5.085 20.703 1.601 1.00 92.12 378 LEU A CA 1
ATOM 2836 C C . LEU A 1 378 ? -5.070 21.202 0.149 1.00 92.12 378 LEU A C 1
ATOM 2838 O O . LEU A 1 378 ? -6.029 21.007 -0.593 1.00 92.12 378 LEU A O 1
ATOM 2842 N N . GLU A 1 379 ? -3.970 21.831 -0.264 1.00 91.62 379 GLU A N 1
ATOM 2843 C CA . GLU A 1 379 ? -3.692 22.202 -1.657 1.00 91.62 379 GLU A CA 1
ATOM 2844 C C . GLU A 1 379 ? -2.488 21.387 -2.135 1.00 91.62 379 GLU A C 1
ATOM 2846 O O . GLU A 1 379 ? -1.351 21.646 -1.719 1.00 91.62 379 GLU A O 1
ATOM 2851 N N . VAL A 1 380 ? -2.740 20.399 -2.997 1.00 91.12 380 VAL A N 1
ATOM 2852 C CA . VAL A 1 380 ? -1.704 19.509 -3.536 1.00 91.12 380 VAL A CA 1
ATOM 2853 C C . VAL A 1 380 ? -1.309 19.903 -4.955 1.00 91.12 380 VAL A C 1
ATOM 2855 O O . VAL A 1 380 ? -2.138 20.350 -5.749 1.00 91.12 380 VAL A O 1
ATOM 2858 N N . VAL A 1 381 ? -0.030 19.736 -5.275 1.00 89.88 381 VAL A N 1
ATOM 2859 C CA . VAL A 1 381 ? 0.534 19.986 -6.604 1.00 89.88 381 VAL A CA 1
ATOM 2860 C C . VAL A 1 381 ? 1.195 18.697 -7.071 1.00 89.88 381 VAL A C 1
ATOM 2862 O O . VAL A 1 381 ? 2.051 18.161 -6.366 1.00 89.88 381 VAL A O 1
ATOM 2865 N N . GLN A 1 382 ? 0.797 18.171 -8.231 1.00 86.19 382 GLN A N 1
ATOM 2866 C CA . GLN A 1 382 ? 1.453 16.997 -8.794 1.00 86.19 382 GLN A CA 1
ATOM 2867 C C . GLN A 1 382 ? 2.883 17.344 -9.179 1.00 86.19 382 GLN A C 1
ATOM 2869 O O . GLN A 1 382 ? 3.180 18.405 -9.738 1.00 86.19 382 GLN A O 1
ATOM 2874 N N . ASP A 1 383 ? 3.780 16.406 -8.916 1.00 78.69 383 ASP A N 1
ATOM 2875 C CA . ASP A 1 383 ? 5.127 16.507 -9.429 1.00 78.69 383 ASP A CA 1
ATOM 2876 C C . ASP A 1 383 ? 5.096 16.137 -10.915 1.00 78.69 383 ASP A C 1
ATOM 2878 O O . ASP A 1 383 ? 4.844 14.986 -11.280 1.00 78.69 383 ASP A O 1
ATOM 2882 N N . GLY A 1 384 ? 5.342 17.123 -11.784 1.00 71.38 384 GLY A N 1
ATOM 2883 C CA . GLY A 1 384 ? 5.353 16.942 -13.238 1.00 71.38 384 GLY A CA 1
ATOM 2884 C C . GLY A 1 384 ? 6.439 15.985 -13.745 1.00 71.38 384 GLY A C 1
ATOM 2885 O O . GLY A 1 384 ? 6.452 15.663 -14.934 1.00 71.38 384 GLY A O 1
ATOM 2886 N N . SER A 1 385 ? 7.349 15.547 -12.870 1.00 63.91 385 SER A N 1
ATOM 2887 C CA . SER A 1 385 ? 8.342 14.509 -13.149 1.00 63.91 385 SER A CA 1
ATOM 2888 C C . SER A 1 385 ? 7.925 13.109 -12.691 1.00 63.91 385 SER A C 1
ATOM 2890 O O . SER A 1 385 ? 8.561 12.134 -13.092 1.00 63.91 385 SER A O 1
ATOM 2892 N N . SER A 1 386 ? 6.864 12.992 -11.887 1.00 61.75 386 SER A N 1
ATOM 2893 C CA . SER A 1 386 ? 6.447 11.714 -11.318 1.00 61.75 386 SER A CA 1
ATOM 2894 C C . SER A 1 386 ? 5.733 10.830 -12.343 1.00 61.75 386 SER A C 1
ATOM 2896 O O . SER A 1 386 ? 5.020 11.299 -13.232 1.00 61.75 386 SER A O 1
ATOM 2898 N N . GLU A 1 387 ? 5.925 9.515 -12.226 1.00 63.78 387 GLU A N 1
ATOM 2899 C CA . GLU A 1 387 ? 5.219 8.531 -13.059 1.00 63.78 387 GLU A CA 1
ATOM 2900 C C . GLU A 1 387 ? 3.738 8.391 -12.664 1.00 63.78 387 GLU A C 1
ATOM 2902 O O . GLU A 1 387 ? 2.932 7.839 -13.424 1.00 63.78 387 GLU A O 1
ATOM 2907 N N . TYR A 1 388 ? 3.369 8.901 -11.486 1.00 61.31 388 TYR A N 1
ATOM 2908 C CA . TYR A 1 388 ? 1.995 8.923 -11.011 1.00 61.31 388 TYR A CA 1
ATOM 2909 C C . TYR A 1 388 ? 1.169 9.871 -11.869 1.00 61.31 388 TYR A C 1
ATOM 2911 O O . TYR A 1 388 ? 1.561 11.001 -12.142 1.00 61.31 388 TYR A O 1
ATOM 2919 N N . ARG A 1 389 ? -0.009 9.410 -12.293 1.00 69.69 389 ARG A N 1
ATOM 2920 C CA . ARG A 1 389 ? -0.972 10.246 -13.027 1.00 69.69 389 ARG A CA 1
ATOM 2921 C C . ARG A 1 389 ? -1.831 11.111 -12.107 1.00 69.69 389 ARG A C 1
ATOM 2923 O O . ARG A 1 389 ? -2.472 12.033 -12.598 1.00 69.69 389 ARG A O 1
ATOM 2930 N N . GLU A 1 390 ? -1.862 10.781 -10.820 1.00 79.44 390 GLU A N 1
ATOM 2931 C CA . GLU A 1 390 ? -2.707 11.371 -9.784 1.00 79.44 390 GLU A CA 1
ATOM 2932 C C . GLU A 1 390 ? -1.922 11.385 -8.462 1.00 79.44 390 GLU A C 1
ATOM 2934 O O . GLU A 1 390 ? -1.101 10.497 -8.224 1.00 79.44 390 GLU A O 1
ATOM 2939 N N . VAL A 1 391 ? -2.160 12.389 -7.616 1.00 84.56 391 VAL A N 1
ATOM 2940 C CA . VAL A 1 391 ? -1.542 12.481 -6.287 1.00 84.56 391 VAL A CA 1
ATOM 2941 C C . VAL A 1 391 ? -2.355 11.617 -5.332 1.00 84.56 391 VAL A C 1
ATOM 2943 O O . VAL A 1 391 ? -3.563 11.801 -5.189 1.00 84.56 391 VAL A O 1
ATOM 2946 N N . THR A 1 392 ? -1.707 10.670 -4.662 1.00 86.56 392 THR A N 1
ATOM 2947 C CA . THR A 1 392 ? -2.370 9.853 -3.635 1.00 86.56 392 THR A CA 1
ATOM 2948 C C . THR A 1 392 ? -2.027 10.399 -2.261 1.00 86.56 392 THR A C 1
ATOM 2950 O O . THR A 1 392 ? -0.859 10.672 -1.992 1.00 86.56 392 THR A O 1
ATOM 2953 N N . LEU A 1 393 ? -3.027 10.560 -1.397 1.00 89.38 393 LEU A N 1
ATOM 2954 C CA . LEU A 1 393 ? -2.814 10.905 0.001 1.00 89.38 393 LEU A CA 1
ATOM 2955 C C . LEU A 1 393 ? -2.989 9.659 0.870 1.00 89.38 393 LEU A C 1
ATOM 2957 O O . LEU A 1 393 ? -3.926 8.893 0.670 1.00 89.38 393 LEU A O 1
ATOM 2961 N N . ALA A 1 394 ? -2.092 9.470 1.833 1.00 89.69 394 ALA A N 1
ATOM 2962 C CA . ALA A 1 394 ? -2.295 8.560 2.950 1.00 89.69 394 ALA A CA 1
ATOM 2963 C C . ALA A 1 394 ? -2.364 9.389 4.229 1.00 89.69 394 ALA A C 1
ATOM 2965 O O . ALA A 1 394 ? -1.426 10.122 4.556 1.00 89.69 394 ALA A O 1
ATOM 2966 N N . CYS A 1 395 ? -3.490 9.305 4.925 1.00 91.50 395 CYS A N 1
ATOM 2967 C CA . CYS A 1 395 ? -3.750 10.103 6.106 1.00 91.50 395 CYS A CA 1
ATOM 2968 C C . CYS A 1 395 ? -3.890 9.207 7.334 1.00 91.50 395 CYS A C 1
ATOM 2970 O O . CYS A 1 395 ? -4.581 8.192 7.314 1.00 91.50 395 CYS A O 1
ATOM 2972 N N . TYR A 1 396 ? -3.271 9.640 8.420 1.00 92.19 396 TYR A N 1
ATOM 2973 C CA . TYR A 1 396 ? -3.194 8.925 9.678 1.00 92.19 396 TYR A CA 1
ATOM 2974 C C . TYR A 1 396 ? -3.501 9.890 10.811 1.00 92.19 396 TYR A C 1
ATOM 2976 O O . TYR A 1 396 ? -3.130 11.065 10.760 1.00 92.19 396 TYR A O 1
ATOM 2984 N N . SER A 1 397 ? -4.125 9.397 11.871 1.00 93.25 397 SER A N 1
ATOM 2985 C CA . SER A 1 397 ? -4.307 10.179 13.092 1.00 93.25 397 SER A CA 1
ATOM 2986 C C . SER A 1 397 ? -4.082 9.329 14.329 1.00 93.25 397 SER A C 1
ATOM 2988 O O . SER A 1 397 ? -4.335 8.130 14.321 1.00 93.25 397 SER A O 1
ATOM 2990 N N . ARG A 1 398 ? -3.583 9.936 15.398 1.00 92.00 398 ARG A N 1
ATOM 2991 C CA . ARG A 1 398 ? -3.368 9.271 16.681 1.00 92.00 398 ARG A CA 1
ATOM 2992 C C . ARG A 1 398 ? -4.246 9.932 17.742 1.00 92.00 398 ARG A C 1
ATOM 2994 O O . ARG A 1 398 ? -4.178 11.156 17.867 1.00 92.00 398 ARG A O 1
ATOM 3001 N N . PRO A 1 399 ? -5.083 9.175 18.472 1.00 91.44 399 PRO A N 1
ATOM 3002 C CA . PRO A 1 399 ? -5.879 9.727 19.562 1.00 91.44 399 PRO A CA 1
ATOM 3003 C C . PRO A 1 399 ? -4.989 10.127 20.747 1.00 91.44 399 PRO A C 1
ATOM 3005 O O . PRO A 1 399 ? -3.909 9.567 20.937 1.00 91.44 399 PRO A O 1
ATOM 3008 N N . VAL A 1 400 ? -5.440 11.094 21.549 1.00 89.94 400 VAL A N 1
ATOM 3009 C CA . VAL A 1 400 ? -4.760 11.467 22.804 1.00 89.94 400 VAL A CA 1
ATOM 3010 C C . VAL A 1 400 ? -4.745 10.277 23.763 1.00 89.94 400 VAL A C 1
ATOM 3012 O O . VAL A 1 400 ? -5.768 9.622 23.934 1.00 89.94 400 VAL A O 1
ATOM 3015 N N . GLY A 1 401 ? -3.569 10.023 24.359 1.00 76.44 401 GLY A N 1
ATOM 3016 C CA . GLY A 1 401 ? -3.214 8.867 25.191 1.00 76.44 401 GLY A CA 1
ATOM 3017 C C . GLY A 1 401 ? -4.385 8.097 25.799 1.00 76.44 401 GLY A C 1
ATOM 3018 O O . GLY A 1 401 ? -5.026 8.565 26.737 1.00 76.44 401 GLY A O 1
ATOM 3019 N N . GLU A 1 402 ? -4.622 6.895 25.274 1.00 72.81 402 GLU A N 1
ATOM 3020 C CA . GLU A 1 402 ? -5.616 5.971 25.808 1.00 72.81 402 GLU A CA 1
ATOM 3021 C C . GLU A 1 402 ? -5.051 5.214 27.028 1.00 72.81 402 GLU A C 1
ATOM 3023 O O . GLU A 1 402 ? -3.931 4.691 26.961 1.00 72.81 402 GLU A O 1
ATOM 3028 N N . PRO A 1 403 ? -5.816 5.109 28.129 1.00 82.81 403 PRO A N 1
ATOM 3029 C CA . PRO A 1 403 ? -7.172 5.633 28.298 1.00 82.81 403 PRO A CA 1
ATOM 3030 C C . PRO A 1 403 ? -7.221 7.128 28.679 1.00 82.81 403 PRO A C 1
ATOM 3032 O O . PRO A 1 403 ? -6.406 7.616 29.464 1.00 82.81 403 PRO A O 1
ATOM 3035 N N . LEU A 1 404 ? -8.236 7.843 28.178 1.00 85.75 404 LEU A N 1
ATOM 3036 C CA . LEU A 1 404 ? -8.488 9.251 28.496 1.00 85.75 404 LEU A CA 1
ATOM 3037 C C . LEU A 1 404 ? -8.781 9.411 29.987 1.00 85.75 404 LEU A C 1
ATOM 3039 O O . LEU A 1 404 ? -9.743 8.837 30.484 1.00 85.75 404 LEU A O 1
ATOM 3043 N N . THR A 1 405 ? -8.011 10.222 30.707 1.00 87.06 405 THR A N 1
ATOM 3044 C CA . THR A 1 405 ? -8.269 10.473 32.133 1.00 87.06 405 THR A CA 1
ATOM 3045 C C . THR A 1 405 ? -9.150 11.708 32.321 1.00 87.06 405 THR A C 1
ATOM 3047 O O . THR A 1 405 ? -8.783 12.800 31.889 1.00 87.06 405 THR A O 1
ATOM 3050 N N . MET A 1 406 ? -10.289 11.546 32.993 1.00 86.31 406 MET A N 1
ATOM 3051 C CA . MET A 1 406 ? -11.253 12.605 33.312 1.00 86.31 406 MET A CA 1
ATOM 3052 C C . MET A 1 406 ? -11.594 12.598 34.807 1.00 86.31 406 MET A C 1
ATOM 3054 O O . MET A 1 406 ? -11.387 11.605 35.508 1.00 86.31 406 MET A O 1
ATOM 3058 N N . HIS A 1 407 ? -12.144 13.700 35.311 1.00 88.38 407 HIS A N 1
ATOM 3059 C CA . HIS A 1 407 ? -12.612 13.804 36.694 1.00 88.38 407 HIS A CA 1
ATOM 3060 C C . HIS A 1 407 ? -14.134 13.842 36.737 1.00 88.38 407 HIS A C 1
ATOM 3062 O O . HIS A 1 407 ? -14.760 14.427 35.864 1.00 88.38 407 HIS A O 1
ATOM 3068 N N . ALA A 1 408 ? -14.751 13.259 37.761 1.00 88.25 408 ALA A N 1
ATOM 3069 C CA . ALA A 1 408 ? -16.186 13.392 37.959 1.00 88.25 408 ALA A CA 1
ATOM 3070 C C . ALA A 1 408 ? -16.570 13.643 39.410 1.00 88.25 408 ALA A C 1
ATOM 3072 O O . ALA A 1 408 ? -15.889 13.255 40.360 1.00 88.25 408 ALA A O 1
ATOM 3073 N N . THR A 1 409 ? -17.715 14.294 39.558 1.00 89.88 409 THR A N 1
ATOM 3074 C CA . THR A 1 409 ? -18.357 14.582 40.837 1.00 89.88 409 THR A CA 1
ATOM 3075 C C . THR A 1 409 ? -19.798 14.106 40.784 1.00 89.88 409 THR A C 1
ATOM 3077 O O . THR A 1 409 ? -20.427 14.145 39.733 1.00 89.88 409 THR A O 1
ATOM 3080 N N . VAL A 1 410 ? -20.342 13.630 41.900 1.00 87.75 410 VAL A N 1
ATOM 3081 C CA . VAL A 1 410 ? -21.763 13.271 41.968 1.00 87.75 410 VAL A CA 1
ATOM 3082 C C . VAL A 1 410 ? -22.535 14.463 42.510 1.00 87.75 410 VAL A C 1
ATOM 3084 O O . VAL A 1 410 ? -22.135 15.043 43.519 1.00 87.75 410 VAL A O 1
ATOM 3087 N N . VAL A 1 411 ? -23.627 14.835 41.847 1.00 89.06 411 VAL A N 1
ATOM 3088 C CA . VAL A 1 411 ? -24.493 15.951 42.241 1.00 89.06 411 VAL A CA 1
ATOM 3089 C C . VAL A 1 411 ? -25.939 15.498 42.462 1.00 89.06 411 VAL A C 1
ATOM 3091 O O . VAL A 1 411 ? -26.398 14.509 41.877 1.00 89.06 411 VAL A O 1
ATOM 3094 N N . ASP A 1 412 ? -26.655 16.200 43.340 1.00 88.19 412 ASP A N 1
ATOM 3095 C CA . ASP A 1 412 ? -28.097 16.023 43.543 1.00 88.19 412 ASP A CA 1
ATOM 3096 C C . ASP A 1 412 ? -28.945 16.745 42.473 1.00 88.19 412 ASP A C 1
ATOM 3098 O O . ASP A 1 412 ? -28.427 17.299 41.500 1.00 88.19 412 ASP A O 1
ATOM 3102 N N . ALA A 1 413 ? -30.273 16.707 42.629 1.00 85.38 413 ALA A N 1
ATOM 3103 C CA . ALA A 1 413 ? -31.213 17.341 41.701 1.00 85.38 413 ALA A CA 1
ATOM 3104 C C . ALA A 1 413 ? -31.109 18.878 41.698 1.00 85.38 413 ALA A C 1
ATOM 3106 O O . ALA A 1 413 ? -31.489 19.522 40.719 1.00 85.38 413 ALA A O 1
ATOM 3107 N N . GLU A 1 414 ? -30.590 19.462 42.777 1.00 88.00 414 GLU A N 1
ATOM 3108 C CA . GLU A 1 414 ? -30.331 20.887 42.947 1.00 88.00 414 GLU A CA 1
ATOM 3109 C C . GLU A 1 414 ? -28.915 21.293 42.483 1.00 88.00 414 GLU A C 1
ATOM 3111 O O . GLU A 1 414 ? -28.595 22.484 42.456 1.00 88.00 414 GLU A O 1
ATOM 3116 N N . GLY A 1 415 ? -28.081 20.325 42.081 1.00 85.38 415 GLY A N 1
ATOM 3117 C CA . GLY A 1 415 ? -26.713 20.525 41.606 1.00 85.38 415 GLY A CA 1
ATOM 3118 C C . GLY A 1 415 ? -25.657 20.627 42.713 1.00 85.38 415 GLY A C 1
ATOM 3119 O O . GLY A 1 415 ? -24.528 21.032 42.429 1.00 85.38 415 GLY A O 1
ATOM 3120 N N . ALA A 1 416 ? -25.985 20.290 43.962 1.00 89.62 416 ALA A N 1
ATOM 3121 C CA . ALA A 1 416 ? -25.023 20.263 45.058 1.00 89.62 416 ALA A CA 1
ATOM 3122 C C . ALA A 1 416 ? -24.169 18.987 45.012 1.00 89.62 416 ALA A C 1
ATOM 3124 O O . ALA A 1 416 ? -24.679 17.889 44.801 1.00 89.62 416 ALA A O 1
ATOM 3125 N N . VAL A 1 417 ? -22.858 19.134 45.230 1.00 90.56 417 VAL A N 1
ATOM 3126 C CA . VAL A 1 417 ? -21.896 18.020 45.224 1.00 90.56 417 VAL A CA 1
ATOM 3127 C C . VAL A 1 417 ? -22.092 17.136 46.456 1.00 90.56 417 VAL A C 1
ATOM 3129 O O . VAL A 1 417 ? -22.104 17.626 47.587 1.00 90.56 417 VAL A O 1
ATOM 3132 N N . LEU A 1 418 ? -22.196 15.827 46.236 1.00 90.12 418 LEU A N 1
ATOM 3133 C CA . LEU A 1 418 ? -22.395 14.810 47.262 1.00 90.12 418 LEU A CA 1
ATOM 3134 C C . LEU A 1 418 ? -21.131 13.956 47.436 1.00 90.12 418 LEU A C 1
ATOM 3136 O O . LEU A 1 418 ? -20.653 13.350 46.482 1.00 90.12 418 LEU A O 1
ATOM 3140 N N . ALA A 1 419 ? -20.624 13.858 48.668 1.00 87.94 419 ALA A N 1
ATOM 3141 C CA . ALA A 1 419 ? -19.544 12.927 49.026 1.00 87.94 419 ALA A CA 1
ATOM 3142 C C . ALA A 1 419 ? -20.071 11.560 49.507 1.00 87.94 419 ALA A C 1
ATOM 3144 O O . ALA A 1 419 ? -19.344 10.566 49.496 1.00 87.94 419 ALA A O 1
ATOM 3145 N N . GLU A 1 420 ? -21.338 11.510 49.926 1.00 88.06 420 GLU A N 1
ATOM 3146 C CA . GLU A 1 420 ? -22.008 10.325 50.457 1.00 88.06 420 GLU A CA 1
ATOM 3147 C C . GLU A 1 420 ? -23.355 10.132 49.751 1.00 88.06 420 GLU A C 1
ATOM 3149 O O . GLU A 1 420 ? -24.159 11.062 49.666 1.00 88.06 420 GLU A O 1
ATOM 3154 N N . LEU A 1 421 ? -23.603 8.926 49.239 1.00 86.50 421 LEU A N 1
ATOM 3155 C CA . LEU A 1 421 ? -24.790 8.581 48.458 1.00 86.50 421 LEU A CA 1
ATOM 3156 C C . LEU A 1 421 ? -25.615 7.527 49.187 1.00 86.50 421 LEU A C 1
ATOM 3158 O O . LEU A 1 421 ? -25.080 6.513 49.627 1.00 86.50 421 LEU A O 1
ATOM 3162 N N . ALA A 1 422 ? -26.929 7.716 49.274 1.00 82.31 422 ALA A N 1
ATOM 3163 C CA . ALA A 1 422 ? -27.811 6.681 49.803 1.00 82.31 422 ALA A CA 1
ATOM 3164 C C . ALA A 1 422 ? -27.942 5.524 48.795 1.00 82.31 422 ALA A C 1
ATOM 3166 O O . ALA A 1 422 ? -28.140 5.762 47.601 1.00 82.31 422 ALA A O 1
ATOM 3167 N N . ALA A 1 423 ? -27.869 4.273 49.258 1.00 78.44 423 ALA A N 1
ATOM 3168 C CA . ALA A 1 423 ? -28.060 3.095 48.410 1.00 78.44 423 ALA A CA 1
ATOM 3169 C C . ALA A 1 423 ? -29.419 3.095 47.677 1.00 78.44 423 ALA A C 1
ATOM 3171 O O . ALA A 1 423 ? -30.478 3.284 48.284 1.00 78.44 423 ALA A O 1
ATOM 3172 N N . GLY A 1 424 ? -29.402 2.823 46.368 1.00 75.75 424 GLY A N 1
ATOM 3173 C CA . GLY A 1 424 ? -30.590 2.719 45.516 1.00 75.75 424 GLY A CA 1
ATOM 3174 C C . GLY A 1 424 ? -31.200 4.047 45.049 1.00 75.75 424 GLY A C 1
ATOM 3175 O O . GLY A 1 424 ? -32.198 4.011 44.316 1.00 75.75 424 GLY A O 1
ATOM 3176 N N . ALA A 1 425 ? -30.631 5.188 45.451 1.00 80.75 425 ALA A N 1
ATOM 3177 C CA . ALA A 1 425 ? -31.053 6.512 45.009 1.00 80.75 425 ALA A CA 1
ATOM 3178 C C . ALA A 1 425 ? -30.506 6.846 43.610 1.00 80.75 425 ALA A C 1
ATOM 3180 O O . ALA A 1 425 ? -29.469 6.341 43.175 1.00 80.75 425 ALA A O 1
ATOM 3181 N N . SER A 1 426 ? -31.246 7.688 42.889 1.00 81.12 426 SER A N 1
ATOM 3182 C CA . SER A 1 426 ? -30.824 8.240 41.602 1.00 81.12 426 SER A CA 1
ATOM 3183 C C . SER A 1 426 ? -30.103 9.566 41.829 1.00 81.12 426 SER A C 1
ATOM 3185 O O . SER A 1 426 ? -30.631 10.444 42.508 1.00 81.12 426 SER A O 1
ATOM 3187 N N . HIS A 1 427 ? -28.924 9.697 41.238 1.00 85.69 427 HIS A N 1
ATOM 3188 C CA . HIS A 1 427 ? -28.048 10.861 41.286 1.00 85.69 427 HIS A CA 1
ATOM 3189 C C . HIS A 1 427 ? -27.573 11.209 39.870 1.00 85.69 427 HIS A C 1
ATOM 3191 O O . HIS A 1 427 ? -27.747 10.421 38.938 1.00 85.69 427 HIS A O 1
ATOM 3197 N N . THR A 1 428 ? -26.941 12.369 39.713 1.00 86.50 428 THR A N 1
ATOM 3198 C CA . THR A 1 428 ? -26.277 12.737 38.460 1.00 86.50 428 THR A CA 1
ATOM 3199 C C . THR A 1 428 ? -24.771 12.636 38.663 1.00 86.50 428 THR A C 1
ATOM 3201 O O . THR A 1 428 ? -24.220 13.287 39.549 1.00 86.50 428 THR A O 1
ATOM 3204 N N . LEU A 1 429 ? -24.094 11.820 37.862 1.00 85.12 429 LEU A N 1
ATOM 3205 C CA . LEU A 1 429 ? -22.642 11.869 37.736 1.00 85.12 429 LEU A CA 1
ATOM 3206 C C . LEU A 1 429 ? -22.304 13.010 36.768 1.00 85.12 429 LEU A C 1
ATOM 3208 O O . LEU A 1 429 ? -22.759 13.018 35.632 1.00 85.12 429 LEU A O 1
ATOM 3212 N N . ARG A 1 430 ? -21.540 13.995 37.223 1.00 86.88 430 ARG A N 1
ATOM 3213 C CA . ARG A 1 430 ? -21.074 15.125 36.422 1.00 86.88 430 ARG A CA 1
ATOM 3214 C C . ARG A 1 430 ? -19.600 14.930 36.109 1.00 86.88 430 ARG A C 1
ATOM 3216 O O . ARG A 1 430 ? -18.766 15.076 37.004 1.00 86.88 430 ARG A O 1
ATOM 3223 N N . VAL A 1 431 ? -19.297 14.580 34.865 1.00 85.06 431 VAL A N 1
ATOM 3224 C CA . VAL A 1 431 ? -17.927 14.392 34.370 1.00 85.06 431 VAL A CA 1
ATOM 3225 C C . VAL A 1 431 ? -17.413 15.735 33.860 1.00 85.06 431 VAL A C 1
ATOM 3227 O O . VAL A 1 431 ? -18.033 16.342 32.988 1.00 85.06 431 VAL A O 1
ATOM 3230 N N . ASP A 1 432 ? -16.313 16.207 34.439 1.00 85.31 432 ASP A N 1
ATOM 3231 C CA . ASP A 1 432 ? -15.524 17.321 33.923 1.00 85.31 432 ASP A CA 1
ATOM 3232 C C . ASP A 1 432 ? -14.791 16.841 32.675 1.00 85.31 432 ASP A C 1
ATOM 3234 O O . ASP A 1 432 ? -13.941 15.946 32.737 1.00 85.31 432 ASP A O 1
ATOM 3238 N N . MET A 1 433 ? -15.187 17.408 31.540 1.00 79.94 433 MET A N 1
ATOM 3239 C CA . MET A 1 433 ? -14.653 17.006 30.252 1.00 79.94 433 MET A CA 1
ATOM 3240 C C . MET A 1 433 ? -13.291 17.646 29.994 1.00 79.94 433 MET A C 1
ATOM 3242 O O . MET A 1 433 ? -12.567 17.126 29.163 1.00 79.94 433 MET A O 1
ATOM 3246 N N . TRP A 1 434 ? -12.878 18.700 30.711 1.00 79.75 434 TRP A N 1
ATOM 3247 C CA . TRP A 1 434 ? -11.628 19.411 30.426 1.00 79.75 434 TRP A CA 1
ATOM 3248 C C . TRP A 1 434 ? -10.390 18.488 30.462 1.00 79.75 434 TRP A C 1
ATOM 3250 O O . TRP A 1 434 ? -10.189 17.766 31.441 1.00 79.75 434 TRP A O 1
ATOM 3260 N N . PRO A 1 435 ? -9.493 18.538 29.454 1.00 75.75 435 PRO A N 1
ATOM 3261 C CA . PRO A 1 435 ? -9.434 19.479 28.325 1.00 75.75 435 PRO A CA 1
ATOM 3262 C C . PRO A 1 435 ? -10.259 19.071 27.091 1.00 75.75 435 PRO A C 1
ATOM 3264 O O . PRO A 1 435 ? -10.170 19.725 26.058 1.00 75.75 435 PRO A O 1
ATOM 3267 N N . TYR A 1 436 ? -11.016 17.985 27.169 1.00 81.50 436 TYR A N 1
ATOM 3268 C CA . TYR A 1 436 ? -11.867 17.461 26.109 1.00 81.50 436 TYR A CA 1
ATOM 3269 C C . TYR A 1 436 ? -13.181 18.257 26.016 1.00 81.50 436 TYR A C 1
ATOM 3271 O O . TYR A 1 436 ? -13.758 18.670 27.021 1.00 81.50 436 TYR A O 1
ATOM 3279 N N . GLU A 1 437 ? -13.660 18.512 24.800 1.00 73.38 437 GLU A N 1
ATOM 3280 C CA . GLU A 1 437 ? -14.861 19.325 24.569 1.00 73.38 437 GLU A CA 1
ATOM 3281 C C . GLU A 1 437 ? -16.045 18.456 24.123 1.00 73.38 437 GLU A C 1
ATOM 3283 O O . GLU A 1 437 ? -15.896 17.505 23.359 1.00 73.38 437 GLU A O 1
ATOM 3288 N N . CYS A 1 438 ? -17.250 18.801 24.577 1.00 72.75 438 CYS A N 1
ATOM 3289 C CA . CYS A 1 438 ? -18.504 18.246 24.054 1.00 72.75 438 CYS A CA 1
ATOM 3290 C C . CYS A 1 438 ? -18.792 18.727 22.609 1.00 72.75 438 CYS A C 1
ATOM 3292 O O . CYS A 1 438 ? -18.360 19.823 22.248 1.00 72.75 438 CYS A O 1
ATOM 3294 N N . PRO A 1 439 ? -19.612 18.009 21.803 1.00 67.31 439 PRO A N 1
ATOM 3295 C CA . PRO A 1 439 ? -20.488 16.888 22.177 1.00 67.31 439 PRO A CA 1
ATOM 3296 C C . PRO A 1 439 ? -19.823 15.505 22.088 1.00 67.31 439 PRO A C 1
ATOM 3298 O O . PRO A 1 439 ? -18.942 15.288 21.261 1.00 67.31 439 PRO A O 1
ATOM 3301 N N . LEU A 1 440 ? -20.323 14.562 22.891 1.00 73.88 440 LEU A N 1
ATOM 3302 C CA . LEU A 1 440 ? -20.116 13.119 22.710 1.00 73.88 440 LEU A CA 1
ATOM 3303 C C . LEU A 1 440 ? -21.380 12.529 22.070 1.00 73.88 440 LEU A C 1
ATOM 3305 O O . LEU A 1 440 ? -22.479 12.860 22.528 1.00 73.88 440 LEU A O 1
ATOM 3309 N N . ASP A 1 441 ? -21.232 11.687 21.046 1.00 71.75 441 ASP A N 1
ATOM 3310 C CA . ASP A 1 441 ? -22.370 11.032 20.383 1.00 71.75 441 ASP A CA 1
ATOM 3311 C C . ASP A 1 441 ? -22.872 9.851 21.228 1.00 71.75 441 ASP A C 1
ATOM 3313 O O . ASP A 1 441 ? -24.067 9.759 21.521 1.00 71.75 441 ASP A O 1
ATOM 3317 N N . GLU A 1 442 ? -21.952 9.028 21.739 1.00 66.06 442 GLU A N 1
ATOM 3318 C CA . GLU A 1 442 ? -22.235 7.957 22.694 1.00 66.06 442 GLU A CA 1
ATOM 3319 C C . GLU A 1 442 ? -21.188 7.932 23.818 1.00 66.06 442 GLU A C 1
ATOM 3321 O O . GLU A 1 442 ? -20.019 8.270 23.635 1.00 66.06 442 GLU A O 1
ATOM 3326 N N . ALA A 1 443 ? -21.612 7.575 25.030 1.00 63.22 443 ALA A N 1
ATOM 3327 C CA . ALA A 1 443 ? -20.710 7.363 26.155 1.00 63.22 443 ALA A CA 1
ATOM 3328 C C . ALA A 1 443 ? -21.306 6.319 27.100 1.00 63.22 443 ALA A C 1
ATOM 3330 O O . ALA A 1 443 ? -22.470 6.423 27.494 1.00 63.22 443 ALA A O 1
ATOM 3331 N N . ALA A 1 444 ? -20.502 5.327 27.468 1.00 65.62 444 ALA A N 1
ATOM 3332 C CA . ALA A 1 444 ? -20.886 4.250 28.365 1.00 65.62 444 ALA A CA 1
ATOM 3333 C C . ALA A 1 444 ? -19.802 4.063 29.429 1.00 65.62 444 ALA A C 1
ATOM 3335 O O . ALA A 1 444 ? -18.657 3.766 29.105 1.00 65.62 444 ALA A O 1
ATOM 3336 N N . PHE A 1 445 ? -20.167 4.214 30.702 1.00 67.12 445 PHE A N 1
ATOM 3337 C CA . PHE A 1 445 ? -19.259 4.032 31.837 1.00 67.12 445 PHE A CA 1
ATOM 3338 C C . PHE A 1 445 ? -19.736 2.898 32.741 1.00 67.12 445 PHE A C 1
ATOM 3340 O O . PHE A 1 445 ? -20.937 2.743 32.976 1.00 67.12 445 PHE A O 1
ATOM 3347 N N . VAL A 1 446 ? -18.778 2.141 33.270 1.00 65.81 446 VAL A N 1
ATOM 3348 C CA . VAL A 1 446 ? -18.955 1.021 34.195 1.00 65.81 446 VAL A CA 1
ATOM 3349 C C . VAL A 1 446 ? -18.117 1.283 35.454 1.00 65.81 446 VAL A C 1
ATOM 3351 O O . VAL A 1 446 ? -17.025 1.852 35.406 1.00 65.81 446 VAL A O 1
ATOM 3354 N N . LEU A 1 447 ? -18.645 0.912 36.620 1.00 63.94 447 LEU A N 1
ATOM 3355 C CA . LEU A 1 447 ? -17.897 0.959 37.879 1.00 63.94 447 LEU A CA 1
ATOM 3356 C C . LEU A 1 447 ? -16.869 -0.169 37.927 1.00 63.94 447 LEU A C 1
ATOM 3358 O O . LEU A 1 447 ? -17.195 -1.294 37.568 1.00 63.94 447 LEU A O 1
ATOM 3362 N N . VAL A 1 448 ? -15.672 0.109 38.445 1.00 62.72 448 VAL A N 1
ATOM 3363 C CA . VAL A 1 448 ? -14.671 -0.930 38.722 1.00 62.72 448 VAL A CA 1
ATOM 3364 C C . VAL A 1 448 ? -14.410 -0.983 40.233 1.00 62.72 448 VAL A C 1
ATOM 3366 O O . VAL A 1 448 ? -13.972 0.024 40.801 1.00 62.72 448 VAL A O 1
ATOM 3369 N N . PRO A 1 449 ? -14.658 -2.129 40.910 1.00 55.41 449 PRO A N 1
ATOM 3370 C CA . PRO A 1 449 ? -15.144 -3.414 40.371 1.00 55.41 449 PRO A CA 1
ATOM 3371 C C . PRO A 1 449 ? -16.615 -3.368 39.907 1.00 55.41 449 PRO A C 1
ATOM 3373 O O . PRO A 1 449 ? -17.386 -2.556 40.414 1.00 55.41 449 PRO A O 1
ATOM 3376 N N . GLU A 1 450 ? -16.979 -4.227 38.944 1.00 57.81 450 GLU A N 1
ATOM 3377 C CA . GLU A 1 450 ? -18.298 -4.252 38.287 1.00 57.81 450 GLU A CA 1
ATOM 3378 C C . GLU A 1 450 ? -19.442 -4.393 39.299 1.00 57.81 450 GLU A C 1
ATOM 3380 O O . GLU A 1 450 ? -19.663 -5.449 39.890 1.00 57.81 450 GLU A O 1
ATOM 3385 N N . TYR A 1 451 ? -20.206 -3.316 39.476 1.00 57.97 451 TYR A N 1
ATOM 3386 C CA . TYR A 1 451 ? -21.506 -3.356 40.140 1.00 57.97 451 TYR A CA 1
ATOM 3387 C C . TYR A 1 451 ? -22.606 -3.392 39.074 1.00 57.97 451 TYR A C 1
ATOM 3389 O O . TYR A 1 451 ? -22.441 -2.770 38.023 1.00 57.97 451 TYR A O 1
ATOM 3397 N N . PRO A 1 452 ? -23.755 -4.050 39.328 1.00 46.91 452 PRO A N 1
ATOM 3398 C CA . PRO A 1 452 ? -24.893 -4.057 38.415 1.00 46.91 452 PRO A CA 1
ATOM 3399 C C . PRO A 1 452 ? -25.548 -2.671 38.390 1.00 46.91 452 PRO A C 1
ATOM 3401 O O . PRO A 1 452 ? -26.585 -2.420 39.007 1.00 46.91 452 PRO A O 1
ATOM 3404 N N . THR A 1 453 ? -24.918 -1.733 37.697 1.00 52.31 453 THR A N 1
ATOM 3405 C CA . THR A 1 453 ? -25.485 -0.430 37.393 1.00 52.31 453 THR A CA 1
ATOM 3406 C C . THR A 1 453 ? -26.123 -0.483 36.020 1.00 52.31 453 THR A C 1
ATOM 3408 O O . THR A 1 453 ? -25.550 -0.990 35.061 1.00 52.31 453 THR A O 1
ATOM 3411 N N . THR A 1 454 ? -27.328 0.070 35.912 1.00 52.03 454 THR A N 1
ATOM 3412 C CA . THR A 1 454 ? -27.902 0.430 34.614 1.00 52.03 454 THR A CA 1
ATOM 3413 C C . THR A 1 454 ? -26.913 1.309 33.844 1.00 52.03 454 THR A C 1
ATOM 3415 O O . THR A 1 454 ? -26.335 2.201 34.471 1.00 52.03 454 THR A O 1
ATOM 3418 N N . PRO A 1 455 ? -26.738 1.100 32.524 1.00 52.03 455 PRO A N 1
ATOM 3419 C CA . PRO A 1 455 ? -25.843 1.913 31.713 1.00 52.03 455 PRO A CA 1
ATOM 3420 C C . PRO A 1 455 ? -26.196 3.384 31.887 1.00 52.03 455 PRO A C 1
ATOM 3422 O O . PRO A 1 455 ? -27.363 3.787 31.803 1.00 52.03 455 PRO A O 1
ATOM 3425 N N . ILE A 1 456 ? -25.166 4.156 32.187 1.00 56.22 456 ILE A N 1
ATOM 3426 C CA . ILE A 1 456 ? -25.258 5.568 32.490 1.00 56.22 456 ILE A CA 1
ATOM 3427 C C . ILE A 1 456 ? -25.571 6.312 31.183 1.00 56.22 456 ILE A C 1
ATOM 3429 O O . ILE A 1 456 ? -24.770 6.299 30.255 1.00 56.22 456 ILE A O 1
ATOM 3433 N N . ARG A 1 457 ? -26.754 6.932 31.078 1.00 54.88 457 ARG A N 1
ATOM 3434 C CA . ARG A 1 457 ? -27.190 7.634 29.855 1.00 54.88 457 ARG A CA 1
ATOM 3435 C C . ARG A 1 457 ? -26.853 9.123 29.930 1.00 54.88 457 ARG A C 1
ATOM 3437 O O . ARG A 1 457 ? -27.170 9.768 30.930 1.00 54.88 457 ARG A O 1
ATOM 3444 N N . ASN A 1 458 ? -26.245 9.648 28.866 1.00 60.44 458 ASN A N 1
ATOM 3445 C CA . ASN A 1 458 ? -25.927 11.067 28.691 1.00 60.44 458 ASN A CA 1
ATOM 3446 C C . ASN A 1 458 ? -27.221 11.905 28.667 1.00 60.44 458 ASN A C 1
ATOM 3448 O O . ASN A 1 458 ? -28.105 11.659 27.841 1.00 60.44 458 ASN A O 1
ATOM 3452 N N . ARG A 1 459 ? -27.361 12.864 29.590 1.00 56.16 459 ARG A N 1
ATOM 3453 C CA . ARG A 1 459 ? -28.550 13.726 29.704 1.00 56.16 459 ARG A CA 1
ATOM 3454 C C . ARG A 1 459 ? -28.448 15.004 28.882 1.00 56.16 459 ARG A C 1
ATOM 3456 O O . ARG A 1 459 ? -29.463 15.436 28.341 1.00 56.16 459 ARG A O 1
ATOM 3463 N N . ALA A 1 460 ? -27.268 15.612 28.826 1.00 57.38 460 ALA A N 1
ATOM 3464 C CA . ALA A 1 460 ? -26.974 16.819 28.061 1.00 57.38 460 ALA A CA 1
ATOM 3465 C C . ALA A 1 460 ? -25.500 17.203 28.252 1.00 57.38 460 ALA A C 1
ATOM 3467 O O . ALA A 1 460 ? -24.989 17.194 29.370 1.00 57.38 460 ALA A O 1
ATOM 3468 N N . CYS A 1 461 ? -24.854 17.643 27.174 1.00 66.06 461 CYS A N 1
ATOM 3469 C CA . CYS A 1 461 ? -23.648 18.460 27.260 1.00 66.06 461 CYS A CA 1
ATOM 3470 C C . CYS A 1 461 ? -24.063 19.915 27.534 1.00 66.06 461 CYS A C 1
ATOM 3472 O O . CYS A 1 461 ? -24.371 20.664 26.603 1.00 66.06 461 CYS A O 1
ATOM 3474 N N . GLU A 1 462 ? -24.126 20.326 28.802 1.00 54.81 462 GLU A N 1
ATOM 3475 C CA . GLU A 1 462 ? -24.414 21.721 29.146 1.00 54.81 462 GLU A CA 1
ATOM 3476 C C . GLU A 1 462 ? -23.150 22.580 28.978 1.00 54.81 462 GLU A C 1
ATOM 3478 O O . GLU A 1 462 ? -22.148 22.406 29.666 1.00 54.81 462 GLU A O 1
ATOM 3483 N N . GLN A 1 463 ? -23.199 23.533 28.040 1.00 56.56 463 GLN A N 1
ATOM 3484 C CA . GLN A 1 463 ? -22.207 24.611 27.880 1.00 56.56 463 GLN A CA 1
ATOM 3485 C C . GLN A 1 463 ? -20.742 24.167 27.673 1.00 56.56 463 GLN A C 1
ATOM 3487 O O . GLN A 1 463 ? -19.824 24.938 27.939 1.00 56.56 463 GLN A O 1
ATOM 3492 N N . GLY A 1 464 ? -20.513 22.954 27.162 1.00 57.84 464 GLY A N 1
ATOM 3493 C CA . GLY A 1 464 ? -19.200 22.500 26.687 1.00 57.84 464 GLY A CA 1
ATOM 3494 C C . GLY A 1 464 ? -18.210 22.042 27.763 1.00 57.84 464 GLY A C 1
ATOM 3495 O O . GLY A 1 464 ? -17.157 21.538 27.396 1.00 57.84 464 GLY A O 1
ATOM 3496 N N . GLN A 1 465 ? -18.531 22.182 29.055 1.00 68.19 465 GLN A N 1
ATOM 3497 C CA . GLN A 1 465 ? -17.593 21.883 30.154 1.00 68.19 465 GLN A CA 1
ATOM 3498 C C . GLN A 1 465 ? -17.879 20.568 30.882 1.00 68.19 465 GLN A C 1
ATOM 3500 O O . GLN A 1 465 ? -16.959 19.949 31.409 1.00 68.19 465 GLN A O 1
ATOM 3505 N N . TYR A 1 466 ? -19.140 20.131 30.913 1.00 77.56 466 TYR A N 1
ATOM 3506 C CA . TYR A 1 466 ? -19.539 18.951 31.673 1.00 77.56 466 TYR A CA 1
ATOM 3507 C C . TYR A 1 466 ? -20.446 18.035 30.859 1.00 77.56 466 TYR A C 1
ATOM 3509 O O . TYR A 1 466 ? -21.286 18.501 30.082 1.00 77.56 466 TYR A O 1
ATOM 3517 N N . ALA A 1 467 ? -20.299 16.735 31.095 1.00 76.88 467 ALA A N 1
ATOM 3518 C CA . ALA A 1 467 ? -21.240 15.719 30.655 1.00 76.88 467 ALA A CA 1
ATOM 3519 C C . ALA A 1 467 ? -21.975 15.157 31.879 1.00 76.88 467 ALA A C 1
ATOM 3521 O O . ALA A 1 467 ? -21.357 14.630 32.810 1.00 76.88 467 ALA A O 1
ATOM 3522 N N . ASP A 1 468 ? -23.300 15.310 31.879 1.00 79.81 468 ASP A N 1
ATOM 3523 C CA . ASP A 1 468 ? -24.166 14.845 32.958 1.00 79.81 468 ASP A CA 1
ATOM 3524 C C . ASP A 1 468 ? -24.768 13.480 32.614 1.00 79.81 468 ASP A C 1
ATOM 3526 O O . ASP A 1 468 ? -25.291 13.237 31.522 1.00 79.81 468 ASP A O 1
ATOM 3530 N N . PHE A 1 469 ? -24.723 12.592 33.593 1.00 76.94 469 PHE A N 1
ATOM 3531 C CA . PHE A 1 469 ? -24.903 11.165 33.422 1.00 76.94 469 PHE A CA 1
ATOM 3532 C C . PHE A 1 469 ? -25.829 10.613 34.505 1.00 76.94 469 PHE A C 1
ATOM 3534 O O . PHE A 1 469 ? -25.610 10.841 35.695 1.00 76.94 469 PHE A O 1
ATOM 3541 N N . ASP A 1 470 ? -26.864 9.869 34.112 1.00 74.50 470 ASP A N 1
ATOM 3542 C CA . ASP A 1 470 ? -27.776 9.251 35.079 1.00 74.50 470 ASP A CA 1
ATOM 3543 C C . ASP A 1 470 ? -27.082 8.120 35.849 1.00 74.50 470 ASP A C 1
ATOM 3545 O O . ASP A 1 470 ? -26.824 7.048 35.301 1.00 74.50 470 ASP A O 1
ATOM 3549 N N . TYR A 1 471 ? -26.814 8.342 37.137 1.00 78.31 471 TYR A N 1
ATOM 3550 C CA . TYR A 1 471 ? -26.164 7.376 38.016 1.00 78.31 471 TYR A CA 1
ATOM 3551 C C . TYR A 1 471 ? -27.142 6.846 39.062 1.00 78.31 471 TYR A C 1
ATOM 3553 O O . TYR A 1 471 ? -27.798 7.600 39.780 1.00 78.31 471 TYR A O 1
ATOM 3561 N N . ARG A 1 472 ? -27.237 5.522 39.190 1.00 75.81 472 ARG A N 1
ATOM 3562 C CA . ARG A 1 472 ? -28.019 4.884 40.251 1.00 75.81 472 ARG A CA 1
ATOM 3563 C C . ARG A 1 472 ? -27.085 4.076 41.129 1.00 75.81 472 ARG A C 1
ATOM 3565 O O . ARG A 1 472 ? -26.473 3.125 40.651 1.00 75.81 472 ARG A O 1
ATOM 3572 N N . SER A 1 473 ? -26.992 4.449 42.402 1.00 71.62 473 SER A N 1
ATOM 3573 C CA . SER A 1 473 ? -26.163 3.718 43.356 1.00 71.62 473 SER A CA 1
ATOM 3574 C C . SER A 1 473 ? -26.712 2.298 43.534 1.00 71.62 473 SER A C 1
ATOM 3576 O O . SER A 1 473 ? -27.917 2.096 43.723 1.00 71.62 473 SER A O 1
ATOM 3578 N N . GLY A 1 474 ? -25.827 1.301 43.462 1.00 68.19 474 GLY A N 1
ATOM 3579 C CA . GLY A 1 474 ? -26.161 -0.075 43.826 1.00 68.19 474 GLY A CA 1
ATOM 3580 C C . GLY A 1 474 ? -26.583 -0.185 45.297 1.00 68.19 474 GLY A C 1
ATOM 3581 O O . GLY A 1 474 ? -26.521 0.785 46.058 1.00 68.19 474 GLY A O 1
ATOM 3582 N N . ARG A 1 475 ? -27.022 -1.375 45.716 1.00 67.62 475 ARG A N 1
ATOM 3583 C CA . ARG A 1 475 ? -27.164 -1.719 47.138 1.00 67.62 475 ARG A CA 1
ATOM 3584 C C . ARG A 1 475 ? -25.911 -2.475 47.570 1.00 67.62 475 ARG A C 1
ATOM 3586 O O . ARG A 1 475 ? -25.906 -3.691 47.419 1.00 67.62 475 ARG A O 1
ATOM 3593 N N . PRO A 1 476 ? -24.852 -1.793 48.029 1.00 64.94 476 PRO A N 1
ATOM 3594 C CA . PRO A 1 476 ? -23.727 -2.502 48.598 1.00 64.94 476 PRO A CA 1
ATOM 3595 C C . PRO A 1 476 ? -24.109 -3.012 49.995 1.00 64.94 476 PRO A C 1
ATOM 3597 O O . PRO A 1 476 ? -24.873 -2.355 50.713 1.00 64.94 476 PRO A O 1
ATOM 3600 N N . ASP A 1 477 ? -23.588 -4.182 50.358 1.00 61.59 477 ASP A N 1
ATOM 3601 C CA . ASP A 1 477 ? -23.775 -4.768 51.690 1.00 61.59 477 ASP A CA 1
ATOM 3602 C C . ASP A 1 477 ? -23.057 -3.938 52.770 1.00 61.59 477 ASP A C 1
ATOM 3604 O O . ASP A 1 477 ? -23.555 -3.819 53.888 1.00 61.59 477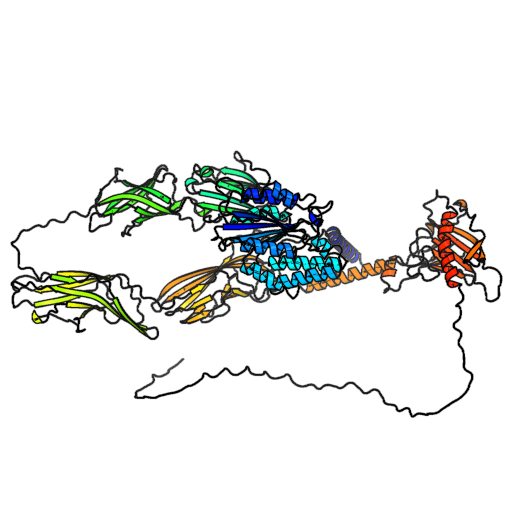 ASP A O 1
ATOM 3608 N N . ASP A 1 478 ? -21.963 -3.265 52.387 1.00 67.50 478 ASP A N 1
ATOM 3609 C CA . ASP A 1 478 ? -21.176 -2.350 53.216 1.00 67.50 478 ASP A CA 1
ATOM 3610 C C . ASP A 1 478 ? -20.933 -0.995 52.536 1.00 67.50 478 ASP A C 1
ATOM 3612 O O . ASP A 1 478 ? -21.004 -0.848 51.313 1.00 67.50 478 ASP A O 1
ATOM 3616 N N . ALA A 1 479 ? -20.599 0.027 53.331 1.00 72.62 479 ALA A N 1
ATOM 3617 C CA . ALA A 1 479 ? -20.239 1.333 52.789 1.00 72.62 479 ALA A CA 1
ATOM 3618 C C . ALA A 1 479 ? -19.030 1.214 51.843 1.00 72.62 479 ALA A C 1
ATOM 3620 O O . ALA A 1 479 ? -17.924 0.888 52.271 1.00 72.62 479 ALA A O 1
ATOM 3621 N N . THR A 1 480 ? -19.243 1.490 50.555 1.00 75.44 480 THR A N 1
ATOM 3622 C CA . THR A 1 480 ? -18.234 1.282 49.509 1.00 75.44 480 THR A CA 1
ATOM 3623 C C . THR A 1 480 ? -17.772 2.623 48.961 1.00 75.44 480 THR A C 1
ATOM 3625 O O . THR A 1 480 ? -18.583 3.419 48.483 1.00 75.44 480 THR A O 1
ATOM 3628 N N . ARG A 1 481 ? -16.461 2.875 49.015 1.00 78.31 481 ARG A N 1
ATOM 3629 C CA . ARG A 1 481 ? -15.843 4.032 48.362 1.00 78.31 481 ARG A CA 1
ATOM 3630 C C . ARG A 1 481 ? -15.570 3.701 46.900 1.00 78.31 481 ARG A C 1
ATOM 3632 O O . ARG A 1 481 ? -14.823 2.771 46.609 1.00 78.31 481 ARG A O 1
ATOM 3639 N N . VAL A 1 482 ? -16.153 4.481 46.002 1.00 71.44 482 VAL A N 1
ATOM 3640 C CA . VAL A 1 482 ? -15.849 4.444 44.572 1.00 71.44 482 VAL A CA 1
ATOM 3641 C C . VAL A 1 482 ? -14.755 5.470 44.313 1.00 71.44 482 VAL A C 1
ATOM 3643 O O . VAL A 1 482 ? -14.849 6.591 44.806 1.00 71.44 482 VAL A O 1
ATOM 3646 N N . VAL A 1 483 ? -13.708 5.059 43.592 1.00 73.19 483 VAL A N 1
ATOM 3647 C CA . VAL A 1 483 ? -12.562 5.921 43.240 1.00 73.19 483 VAL A CA 1
ATOM 3648 C C . VAL A 1 483 ? -12.367 6.015 41.721 1.00 73.19 483 VAL A C 1
ATOM 3650 O O . VAL A 1 483 ? -11.834 7.006 41.221 1.00 73.19 483 VAL A O 1
ATOM 3653 N N . ARG A 1 484 ? -12.798 4.992 40.972 1.00 79.69 484 ARG A N 1
ATOM 3654 C CA . ARG A 1 484 ? -12.548 4.872 39.535 1.00 79.69 484 ARG A CA 1
ATOM 3655 C C . ARG A 1 484 ? -13.750 4.271 38.813 1.00 79.69 484 ARG A C 1
ATOM 3657 O O . ARG A 1 484 ? -14.356 3.308 39.281 1.00 79.69 484 ARG A O 1
ATOM 3664 N N . LEU A 1 485 ? -14.061 4.861 37.672 1.00 77.44 485 LEU A N 1
ATOM 3665 C CA . LEU A 1 485 ? -15.009 4.392 36.672 1.00 77.44 485 LEU A CA 1
ATOM 3666 C C . LEU A 1 485 ? -14.219 4.175 35.378 1.00 77.44 485 LEU A C 1
ATOM 3668 O O . LEU A 1 485 ? -13.378 5.003 35.031 1.00 77.44 485 LEU A O 1
ATOM 3672 N N . GLU A 1 486 ? -14.490 3.092 34.666 1.00 80.88 486 GLU A N 1
ATOM 3673 C CA . GLU A 1 486 ? -13.891 2.815 33.358 1.00 80.88 486 GLU A CA 1
ATOM 3674 C C . GLU A 1 486 ? -15.008 2.744 32.320 1.00 80.88 486 GLU A C 1
ATOM 3676 O O . GLU A 1 486 ? -16.095 2.238 32.586 1.00 80.88 486 GLU A O 1
ATOM 3681 N N . GLY A 1 487 ? -14.788 3.310 31.143 1.00 77.31 487 GLY A N 1
ATOM 3682 C CA . GLY A 1 487 ? -15.821 3.419 30.128 1.00 77.31 487 GLY A CA 1
ATOM 3683 C C . GLY A 1 487 ? -15.271 3.660 28.738 1.00 77.31 487 GLY A C 1
ATOM 3684 O O . GLY A 1 487 ? -14.063 3.669 28.512 1.00 77.31 487 GLY A O 1
ATOM 3685 N N . ARG A 1 488 ? -16.185 3.857 27.797 1.00 82.06 488 ARG A N 1
ATOM 3686 C CA . ARG A 1 488 ? -15.893 4.247 26.424 1.00 82.06 488 ARG A CA 1
ATOM 3687 C C . ARG A 1 488 ? -16.656 5.512 26.084 1.00 82.06 488 ARG A C 1
ATOM 3689 O O . ARG A 1 488 ? -17.804 5.679 26.501 1.00 82.06 488 ARG A O 1
ATOM 3696 N N . VAL A 1 489 ? -16.008 6.394 25.340 1.00 83.00 489 VAL A N 1
ATOM 3697 C CA . VAL A 1 489 ? -16.605 7.620 24.815 1.00 83.00 489 VAL A CA 1
ATOM 3698 C C . VAL A 1 489 ? -16.398 7.667 23.312 1.00 83.00 489 VAL A C 1
ATOM 3700 O O . VAL A 1 489 ? -15.321 7.344 22.823 1.00 83.00 489 VAL A O 1
ATOM 3703 N N . GLU A 1 490 ? -17.417 8.091 22.582 1.00 86.56 490 GLU A N 1
ATOM 3704 C CA . GLU A 1 490 ? -17.332 8.374 21.157 1.00 86.56 490 GLU A CA 1
ATOM 3705 C C . GLU A 1 490 ? -17.460 9.891 20.958 1.00 86.56 490 GLU A C 1
ATOM 3707 O O . GLU A 1 490 ? -18.559 10.453 21.086 1.00 86.56 490 GLU A O 1
ATOM 3712 N N . PRO A 1 491 ? -16.342 10.596 20.697 1.00 87.69 491 PRO A N 1
ATOM 3713 C CA . PRO A 1 491 ? -16.390 12.009 20.363 1.00 87.69 491 PRO A CA 1
ATOM 3714 C C . PRO A 1 491 ? -17.226 12.235 19.108 1.00 87.69 491 PRO A C 1
ATOM 3716 O O . PRO A 1 491 ? -17.159 11.457 18.155 1.00 87.69 491 PRO A O 1
ATOM 3719 N N . ARG A 1 492 ? -17.970 13.340 19.060 1.00 86.81 492 ARG A N 1
ATOM 3720 C CA . ARG A 1 492 ? -18.735 13.667 17.858 1.00 86.81 492 ARG A CA 1
ATOM 3721 C C . ARG A 1 492 ? -17.825 13.765 16.633 1.00 86.81 492 ARG A C 1
ATOM 3723 O O . ARG A 1 492 ? -16.775 14.400 16.701 1.00 86.81 492 ARG A O 1
ATOM 3730 N N . PHE A 1 493 ? -18.254 13.170 15.519 1.00 89.50 493 PHE A N 1
ATOM 3731 C CA . PHE A 1 493 ? -17.495 13.051 14.260 1.00 89.50 493 PHE A CA 1
ATOM 3732 C C . PHE A 1 493 ? -16.241 12.161 14.313 1.00 89.50 493 PHE A C 1
ATOM 3734 O O . PHE A 1 493 ? -15.519 12.079 13.320 1.00 89.50 493 PHE A O 1
ATOM 3741 N N . ALA A 1 494 ? -15.983 11.448 15.415 1.00 89.38 494 ALA A N 1
ATOM 3742 C CA . ALA A 1 494 ? -14.865 10.506 15.504 1.00 89.38 494 ALA A CA 1
ATOM 3743 C C . ALA A 1 494 ? -14.911 9.425 14.410 1.00 89.38 494 ALA A C 1
ATOM 3745 O O . ALA A 1 494 ? -13.864 9.028 13.902 1.00 89.38 494 ALA A O 1
ATOM 3746 N N . ALA A 1 495 ? -16.106 9.008 13.983 1.00 88.25 495 ALA A N 1
ATOM 3747 C CA . ALA A 1 495 ? -16.288 8.037 12.905 1.00 88.25 495 ALA A CA 1
ATOM 3748 C C . ALA A 1 495 ? -15.713 8.491 11.547 1.00 88.25 495 ALA A C 1
ATOM 3750 O O . ALA A 1 495 ? -15.234 7.651 10.791 1.00 88.25 495 ALA A O 1
ATOM 3751 N N . ASN A 1 496 ? -15.684 9.797 11.250 1.00 87.31 496 ASN A N 1
ATOM 3752 C CA . ASN A 1 496 ? -15.084 10.317 10.008 1.00 87.31 496 ASN A CA 1
ATOM 3753 C C . ASN A 1 496 ? -13.548 10.210 10.020 1.00 87.31 496 ASN A C 1
ATOM 3755 O O . ASN A 1 496 ? -12.903 10.252 8.973 1.00 87.31 496 ASN A O 1
ATOM 3759 N N . LEU A 1 497 ? -12.953 10.106 11.215 1.00 88.62 497 LEU A N 1
ATOM 3760 C CA . LEU A 1 497 ? -11.508 10.035 11.412 1.00 88.62 497 LEU A CA 1
ATOM 3761 C C . LEU A 1 497 ? -11.016 8.604 11.688 1.00 88.62 497 LEU A C 1
ATOM 3763 O O . LEU A 1 497 ? -9.953 8.237 11.203 1.00 88.62 497 LEU A O 1
ATOM 3767 N N . TRP A 1 498 ? -11.771 7.799 12.443 1.00 89.31 498 TRP A N 1
ATOM 3768 C CA . TRP A 1 498 ? -11.369 6.459 12.910 1.00 89.31 498 TRP A CA 1
ATOM 3769 C C . TRP A 1 498 ? -12.321 5.328 12.484 1.00 89.31 498 TRP A C 1
ATOM 3771 O O . TRP A 1 498 ? -12.169 4.183 12.921 1.00 89.31 498 TRP A O 1
ATOM 3781 N N . GLY A 1 499 ? -13.310 5.613 11.633 1.00 86.25 499 GLY A N 1
ATOM 3782 C CA . GLY A 1 499 ? -14.267 4.620 11.148 1.00 86.25 499 GLY A CA 1
ATOM 3783 C C . GLY A 1 499 ? -15.034 3.932 12.282 1.00 86.25 499 GLY A C 1
ATOM 3784 O O . GLY A 1 499 ? -15.481 4.570 13.229 1.00 86.25 499 GLY A O 1
ATOM 3785 N N . ARG A 1 500 ? -15.170 2.599 12.202 1.00 74.69 500 ARG A N 1
ATOM 3786 C CA . ARG A 1 500 ? -15.863 1.776 13.219 1.00 74.69 500 ARG A CA 1
ATOM 3787 C C . ARG A 1 500 ? -15.108 1.654 14.552 1.00 74.69 500 ARG A C 1
ATOM 3789 O O . ARG A 1 500 ? -15.649 1.085 15.491 1.00 74.69 500 ARG A O 1
ATOM 3796 N N . GLN A 1 501 ? -13.868 2.141 14.632 1.00 72.62 501 GLN A N 1
ATOM 3797 C CA . GLN A 1 501 ? -13.056 2.160 15.853 1.00 72.62 501 GLN A CA 1
ATOM 3798 C C . GLN A 1 501 ? -13.081 3.551 16.509 1.00 72.62 501 GLN A C 1
ATOM 3800 O O . GLN A 1 501 ? -12.064 4.026 17.004 1.00 72.62 501 GLN A O 1
ATOM 3805 N N . SER A 1 502 ? -14.215 4.247 16.467 1.00 79.50 502 SER A N 1
ATOM 3806 C CA . SER A 1 502 ? -14.378 5.611 16.986 1.00 79.50 502 SER A CA 1
ATOM 3807 C C . SER A 1 502 ? -14.484 5.697 18.515 1.00 79.50 502 SER A C 1
ATOM 3809 O O . SER A 1 502 ? -14.302 6.778 19.075 1.00 79.50 502 SER A O 1
ATOM 3811 N N . GLU A 1 503 ? -14.731 4.575 19.197 1.00 83.00 503 GLU A N 1
ATOM 3812 C CA . GLU A 1 503 ? -14.774 4.506 20.658 1.00 83.00 503 GLU A CA 1
ATOM 3813 C C . GLU A 1 503 ? -13.368 4.639 21.267 1.00 83.00 503 GLU A C 1
ATOM 3815 O O . GLU A 1 503 ? -12.474 3.832 20.998 1.00 83.00 503 GLU A O 1
ATOM 3820 N N . LEU A 1 504 ? -13.189 5.633 22.134 1.00 83.94 504 LEU A N 1
ATOM 3821 C CA . LEU A 1 504 ? -11.983 5.838 22.933 1.00 83.94 504 LEU A CA 1
ATOM 3822 C C . LEU A 1 504 ? -12.207 5.310 24.351 1.00 83.94 504 LEU A C 1
ATOM 3824 O O . LEU A 1 504 ? -13.254 5.557 24.958 1.00 83.94 504 LEU A O 1
ATOM 3828 N N . VAL A 1 505 ? -11.218 4.609 24.907 1.00 85.38 505 VAL A N 1
ATOM 3829 C CA . VAL A 1 505 ? -11.273 4.158 26.306 1.00 85.38 505 VAL A CA 1
ATOM 3830 C C . VAL A 1 505 ? -11.081 5.358 27.228 1.00 85.38 505 VAL A C 1
ATOM 3832 O O . VAL A 1 505 ? -10.167 6.157 27.038 1.00 85.38 505 VAL A O 1
ATOM 3835 N N . ALA A 1 506 ? -11.930 5.469 28.242 1.00 84.00 506 ALA A N 1
ATOM 3836 C CA . ALA A 1 506 ? -11.946 6.552 29.206 1.00 84.00 506 ALA A CA 1
ATOM 3837 C C . ALA A 1 506 ? -11.901 6.024 30.642 1.00 84.00 506 ALA A C 1
ATOM 3839 O O . ALA A 1 506 ? -12.634 5.115 31.024 1.00 84.00 506 ALA A O 1
ATOM 3840 N N . GLU A 1 507 ? -11.081 6.661 31.461 1.00 87.12 507 GLU A N 1
ATOM 3841 C CA . GLU A 1 507 ? -10.998 6.473 32.898 1.00 87.12 507 GLU A CA 1
ATOM 3842 C C . GLU A 1 507 ? -11.469 7.736 33.602 1.00 87.12 507 GLU A C 1
ATOM 3844 O O . GLU A 1 507 ? -10.895 8.814 33.454 1.00 87.12 507 GLU A O 1
ATOM 3849 N N . VAL A 1 508 ? -12.514 7.598 34.406 1.00 83.81 508 VAL A N 1
ATOM 3850 C CA . VAL A 1 508 ? -13.099 8.704 35.152 1.00 83.81 508 VAL A CA 1
ATOM 3851 C C . VAL A 1 508 ? -12.800 8.505 36.633 1.00 83.81 508 VAL A C 1
ATOM 3853 O O . VAL A 1 508 ? -13.280 7.568 37.273 1.00 83.81 508 VAL A O 1
ATOM 3856 N N . ALA A 1 509 ? -12.002 9.403 37.199 1.00 85.56 509 ALA A N 1
ATOM 3857 C CA . ALA A 1 509 ? -11.747 9.451 38.629 1.00 85.56 509 ALA A CA 1
ATOM 3858 C C . ALA A 1 509 ? -12.904 10.173 39.333 1.00 85.56 509 ALA A C 1
ATOM 3860 O O . ALA A 1 509 ? -13.111 11.371 39.129 1.00 85.56 509 ALA A O 1
ATOM 3861 N N . ALA A 1 510 ? -13.638 9.456 40.181 1.00 84.31 510 ALA A N 1
ATOM 3862 C CA . ALA A 1 510 ? -14.737 9.992 40.980 1.00 84.31 510 ALA A CA 1
ATOM 3863 C C . ALA A 1 510 ? -14.576 9.522 42.423 1.00 84.31 510 ALA A C 1
ATOM 3865 O O . ALA A 1 510 ? -14.382 8.333 42.634 1.00 84.31 510 ALA A O 1
ATOM 3866 N N . ASP A 1 511 ? -14.664 10.427 43.399 1.00 86.44 511 ASP A N 1
ATOM 3867 C CA . ASP A 1 511 ? -14.493 10.097 44.820 1.00 86.44 511 ASP A CA 1
ATOM 3868 C C . ASP A 1 511 ? -15.801 10.324 45.583 1.00 86.44 511 ASP A C 1
ATOM 3870 O O . ASP A 1 511 ? -16.179 11.461 45.874 1.00 86.44 511 ASP A O 1
ATOM 3874 N N . PHE A 1 512 ? -16.512 9.236 45.880 1.00 85.62 512 PHE A N 1
ATOM 3875 C CA . PHE A 1 512 ? -17.719 9.257 46.705 1.00 85.62 512 PHE A CA 1
ATOM 3876 C C . PHE A 1 512 ? -17.916 7.925 47.437 1.00 85.62 512 PHE A C 1
ATOM 3878 O O . PHE A 1 512 ? -17.419 6.876 47.026 1.00 85.62 512 PHE A O 1
ATOM 3885 N N . THR A 1 513 ? -18.671 7.955 48.534 1.00 84.62 513 THR A N 1
ATOM 3886 C CA . THR A 1 513 ? -19.004 6.768 49.333 1.00 84.62 513 THR A CA 1
ATOM 3887 C C . THR A 1 513 ? -20.481 6.431 49.184 1.00 84.62 513 THR A C 1
ATOM 3889 O O . THR A 1 513 ? -21.336 7.280 49.414 1.00 84.62 513 THR A O 1
ATOM 3892 N N . VAL A 1 514 ? -20.814 5.192 48.827 1.00 81.38 514 VAL A N 1
ATOM 3893 C CA . VAL A 1 514 ? -22.200 4.705 48.852 1.00 81.38 514 VAL A CA 1
ATOM 3894 C C . VAL A 1 514 ? -22.485 4.139 50.239 1.00 81.38 514 VAL A C 1
ATOM 3896 O O . VAL A 1 514 ? -21.849 3.174 50.650 1.00 81.38 514 VAL A O 1
ATOM 3899 N N . LEU A 1 515 ? -23.418 4.744 50.969 1.00 82.44 515 LEU A N 1
ATOM 3900 C CA . LEU A 1 515 ? -23.833 4.322 52.302 1.00 82.44 515 LEU A CA 1
ATOM 3901 C C . LEU A 1 515 ? -24.778 3.117 52.218 1.00 82.44 515 LEU A C 1
ATOM 3903 O O . LEU A 1 515 ? -25.753 3.138 51.459 1.00 82.44 515 LEU A O 1
ATOM 3907 N N . ALA A 1 516 ? -24.527 2.107 53.052 1.00 75.19 516 ALA A N 1
ATOM 3908 C CA . ALA A 1 516 ? -25.434 0.980 53.242 1.00 75.19 516 ALA A CA 1
ATOM 3909 C C . ALA A 1 516 ? -26.821 1.466 53.725 1.00 75.19 516 ALA A C 1
ATOM 3911 O O . ALA A 1 516 ? -26.917 2.476 54.438 1.00 75.19 516 ALA A O 1
ATOM 3912 N N . PRO A 1 517 ? -27.919 0.779 53.356 1.00 71.62 517 PRO A N 1
ATOM 3913 C CA . PRO A 1 517 ? -29.245 1.127 53.849 1.00 71.62 517 PRO A CA 1
ATOM 3914 C C . PRO A 1 517 ? -29.282 1.059 55.388 1.00 71.62 517 PRO A C 1
ATOM 3916 O O . PRO A 1 517 ? -28.676 0.163 55.977 1.00 71.62 517 PRO A O 1
ATOM 3919 N N . PRO A 1 518 ? -29.992 1.981 56.069 1.00 65.56 518 PRO A N 1
ATOM 3920 C CA . PRO A 1 518 ? -30.069 1.965 57.522 1.00 65.56 518 PRO A CA 1
ATOM 3921 C C . PRO A 1 518 ? -30.638 0.617 57.992 1.00 65.56 518 PRO A C 1
ATOM 3923 O O . PRO A 1 518 ? -31.677 0.192 57.474 1.00 65.56 518 PRO A O 1
ATOM 3926 N N . PRO A 1 519 ? -30.000 -0.058 58.967 1.00 57.66 519 PRO A N 1
ATOM 3927 C CA . PRO A 1 519 ? -30.488 -1.335 59.459 1.00 57.66 519 PRO A CA 1
ATOM 3928 C C . PRO A 1 519 ? -31.897 -1.142 60.022 1.00 57.66 519 PRO A C 1
ATOM 3930 O O . PRO A 1 519 ? -32.117 -0.342 60.938 1.00 57.66 519 PRO A O 1
ATOM 3933 N N . THR A 1 520 ? -32.871 -1.864 59.468 1.00 46.84 520 THR A N 1
ATOM 3934 C CA . THR A 1 520 ? -34.233 -1.934 60.006 1.00 46.84 520 THR A CA 1
ATOM 3935 C C . THR A 1 520 ? -34.171 -2.502 61.420 1.00 46.84 520 THR A C 1
ATOM 3937 O O . THR A 1 520 ? -34.024 -3.702 61.637 1.00 46.84 520 THR A O 1
ATOM 3940 N N . THR A 1 521 ? -34.230 -1.608 62.401 1.00 40.75 521 THR A N 1
ATOM 3941 C CA . THR A 1 521 ? -34.089 -1.908 63.824 1.00 40.75 521 THR A CA 1
ATOM 3942 C C . THR A 1 521 ? -35.424 -2.390 64.383 1.00 40.75 521 THR A C 1
ATOM 3944 O O . THR A 1 521 ? -36.253 -1.608 64.839 1.00 40.75 521 THR A O 1
ATOM 3947 N N . THR A 1 522 ? -35.630 -3.706 64.386 1.00 38.94 522 THR A N 1
ATOM 3948 C CA . THR A 1 522 ? -36.604 -4.363 65.272 1.00 38.94 522 THR A CA 1
ATOM 3949 C C . THR A 1 522 ? -35.847 -5.029 66.413 1.00 38.94 522 THR A C 1
ATOM 3951 O O . THR A 1 522 ? -35.468 -6.192 66.336 1.00 38.94 522 THR A O 1
ATOM 3954 N N . THR A 1 523 ? -35.603 -4.274 67.485 1.00 37.53 523 THR A N 1
ATOM 3955 C CA . THR A 1 523 ? -34.946 -4.773 68.700 1.00 37.53 523 THR A CA 1
ATOM 3956 C C . THR A 1 523 ? -36.012 -5.085 69.751 1.00 37.53 523 THR A C 1
ATOM 3958 O O . THR A 1 523 ? -36.601 -4.171 70.321 1.00 37.53 523 THR A O 1
ATOM 3961 N N . THR A 1 524 ? -36.268 -6.368 70.029 1.00 34.12 524 THR A N 1
ATOM 3962 C CA . THR A 1 524 ? -36.996 -6.801 71.237 1.00 34.12 524 THR A CA 1
ATOM 3963 C C . THR A 1 524 ? -36.082 -7.702 72.056 1.00 34.12 524 THR A C 1
ATOM 3965 O O . THR A 1 524 ? -35.731 -8.801 71.641 1.00 34.12 524 THR A O 1
ATOM 3968 N N . THR A 1 525 ? -35.664 -7.202 73.214 1.00 41.09 525 THR A N 1
ATOM 3969 C CA . THR A 1 525 ? -34.744 -7.857 74.145 1.00 41.09 525 THR A CA 1
ATOM 3970 C C . THR A 1 525 ? -35.487 -8.925 74.952 1.00 41.09 525 THR A C 1
ATOM 3972 O O . THR A 1 525 ? -36.310 -8.602 75.808 1.00 41.09 525 THR A O 1
ATOM 3975 N N . ALA A 1 526 ? -35.182 -10.197 74.702 1.00 35.47 526 ALA A N 1
ATOM 3976 C CA . ALA A 1 526 ? -35.558 -11.335 75.540 1.00 35.47 526 ALA A CA 1
ATOM 3977 C C . ALA A 1 526 ? -34.274 -12.059 76.002 1.00 35.47 526 ALA A C 1
ATOM 3979 O O . ALA A 1 526 ? -33.271 -12.015 75.288 1.00 35.47 526 ALA A O 1
ATOM 3980 N N . PRO A 1 527 ? -34.260 -12.672 77.202 1.00 44.78 527 PRO A N 1
ATOM 3981 C CA . PRO A 1 527 ? -33.073 -13.328 77.758 1.00 44.78 527 PRO A CA 1
ATOM 3982 C C . PRO A 1 527 ? -32.587 -14.461 76.838 1.00 44.78 527 PRO A C 1
ATOM 3984 O O . PRO A 1 527 ? -33.416 -15.030 76.123 1.00 44.78 527 PRO A O 1
ATOM 3987 N N . PRO A 1 528 ? -31.278 -14.793 76.841 1.00 43.41 528 PRO A N 1
ATOM 3988 C CA . PRO A 1 528 ? -30.680 -15.675 75.845 1.00 43.41 528 PRO A CA 1
ATOM 3989 C C . PRO A 1 528 ? -31.381 -17.031 75.865 1.00 43.41 528 PRO A C 1
ATOM 3991 O O . PRO A 1 528 ? -31.299 -17.788 76.834 1.00 43.41 528 PRO A O 1
ATOM 3994 N N . ALA A 1 529 ? -32.130 -17.292 74.796 1.00 50.12 529 ALA A N 1
ATOM 3995 C CA . ALA A 1 529 ? -32.667 -18.607 74.518 1.00 50.12 529 ALA A CA 1
ATOM 3996 C C . ALA A 1 529 ? -31.493 -19.568 74.254 1.00 50.12 529 ALA A C 1
ATOM 3998 O O . ALA A 1 529 ? -30.455 -19.120 73.759 1.00 50.12 529 ALA A O 1
ATOM 3999 N N . PRO A 1 530 ? -31.640 -20.865 74.582 1.00 54.28 530 PRO A N 1
ATOM 4000 C CA . PRO A 1 530 ? -30.669 -21.880 74.180 1.00 54.28 530 PRO A CA 1
ATOM 4001 C C . PRO A 1 530 ? -30.394 -21.736 72.681 1.00 54.28 530 PRO A C 1
ATOM 4003 O O . PRO A 1 530 ? -31.340 -21.626 71.895 1.00 54.28 530 PRO A O 1
ATOM 4006 N N . GLN A 1 531 ? -29.114 -21.645 72.317 1.00 57.50 531 GLN A N 1
ATOM 4007 C CA . GLN A 1 531 ? -28.714 -21.414 70.934 1.00 57.50 531 GLN A CA 1
ATOM 4008 C C . GLN A 1 531 ? -29.218 -22.581 70.072 1.00 57.50 531 GLN A C 1
ATOM 4010 O O . GLN A 1 531 ? -29.026 -23.737 70.458 1.00 57.50 531 GLN A O 1
ATOM 4015 N N . PRO A 1 532 ? -29.916 -22.313 68.955 1.00 64.06 532 PRO A N 1
ATOM 4016 C CA . PRO A 1 532 ? -30.242 -23.358 67.998 1.00 64.06 532 PRO A CA 1
ATOM 4017 C C . PRO A 1 532 ? -28.946 -23.926 67.393 1.00 64.06 532 PRO A C 1
ATOM 4019 O O . PRO A 1 532 ? -27.917 -23.247 67.420 1.00 64.06 532 PRO A O 1
ATOM 4022 N N . PRO A 1 533 ? -28.973 -25.160 66.861 1.00 70.50 533 PRO A N 1
ATOM 4023 C CA . PRO A 1 533 ? -27.852 -25.668 66.078 1.00 70.50 533 PRO A CA 1
ATOM 4024 C C . PRO A 1 533 ? -27.530 -24.706 64.931 1.00 70.50 533 PRO A C 1
ATOM 4026 O O . PRO A 1 533 ? -28.447 -24.210 64.273 1.00 70.50 533 PRO A O 1
ATOM 4029 N N . THR A 1 534 ? -26.244 -24.438 64.710 1.00 78.19 534 THR A N 1
ATOM 4030 C CA . THR A 1 534 ? -25.789 -23.604 63.593 1.00 78.19 534 THR A CA 1
ATOM 4031 C C . THR A 1 534 ? -25.363 -24.484 62.424 1.00 78.19 534 THR A C 1
ATOM 4033 O O . THR A 1 534 ? -24.835 -25.585 62.607 1.00 78.19 534 THR A O 1
ATOM 4036 N N . LEU A 1 535 ? -25.657 -24.009 61.218 1.00 83.56 535 LEU A N 1
ATOM 4037 C CA . LEU A 1 535 ? -25.162 -24.562 59.966 1.00 83.56 535 LEU A CA 1
ATOM 4038 C C . LEU A 1 53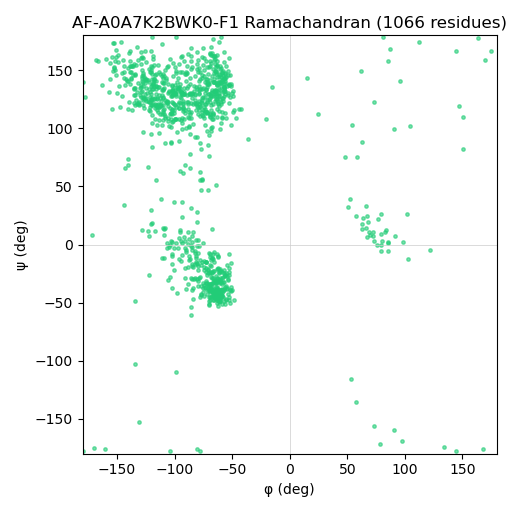5 ? -24.030 -23.644 59.495 1.00 83.56 535 LEU A C 1
ATOM 4040 O O . LEU A 1 535 ? -24.212 -22.428 59.504 1.00 83.56 535 LEU A O 1
ATOM 4044 N N . GLU A 1 536 ? -22.881 -24.228 59.177 1.00 84.12 536 GLU A N 1
ATOM 4045 C CA . GLU A 1 536 ? -21.730 -23.525 58.607 1.00 84.12 536 GLU A CA 1
ATOM 4046 C C . GLU A 1 536 ? -21.239 -24.304 57.389 1.00 84.12 536 GLU A C 1
ATOM 4048 O O . GLU A 1 536 ? -20.862 -25.472 57.511 1.00 84.12 536 GLU A O 1
ATOM 4053 N N . CYS A 1 537 ? -21.216 -23.678 56.222 1.00 83.50 537 CYS A N 1
ATOM 4054 C CA . CYS A 1 537 ? -20.673 -24.243 54.999 1.00 83.50 537 CYS A CA 1
ATOM 4055 C C . CYS A 1 537 ? -19.372 -23.531 54.629 1.00 83.50 537 CYS A C 1
ATOM 4057 O O . CYS A 1 537 ? -19.275 -22.307 54.660 1.00 83.50 537 CYS A O 1
ATOM 4059 N N . GLU A 1 538 ? -18.345 -24.294 54.255 1.00 81.06 538 GLU A N 1
ATOM 4060 C CA . GLU A 1 538 ? -17.119 -23.691 53.737 1.00 81.06 538 GLU A CA 1
ATOM 4061 C C . GLU A 1 538 ? -17.381 -23.042 52.368 1.00 81.06 538 GLU A C 1
ATOM 4063 O O . GLU A 1 538 ? -17.878 -23.701 51.449 1.00 81.06 538 GLU A O 1
ATOM 4068 N N . GLU A 1 539 ? -16.955 -21.785 52.202 1.00 69.69 539 GLU A N 1
ATOM 4069 C CA . GLU A 1 539 ? -16.913 -21.051 50.924 1.00 69.69 539 GLU A CA 1
ATOM 4070 C C . GLU A 1 539 ? -15.810 -21.588 49.988 1.00 69.69 539 GLU A C 1
ATOM 4072 O O . GLU A 1 539 ? -14.993 -20.855 49.429 1.00 69.69 539 GLU A O 1
ATOM 4077 N N . SER A 1 540 ? -15.733 -22.907 49.833 1.00 70.69 540 SER A N 1
ATOM 4078 C CA . SER A 1 540 ? -14.899 -23.506 48.802 1.00 70.69 540 SER A CA 1
ATOM 4079 C C . SER A 1 540 ? -15.590 -23.344 47.446 1.00 70.69 540 SER A C 1
ATOM 4081 O O . SER A 1 540 ? -16.785 -23.621 47.350 1.00 70.69 540 SER A O 1
ATOM 4083 N N . PRO A 1 541 ? -14.873 -22.938 46.381 1.00 64.62 541 PRO A N 1
ATOM 4084 C CA . PRO A 1 541 ? -15.462 -22.892 45.053 1.00 64.62 541 PRO A CA 1
ATOM 4085 C C . PRO A 1 541 ? -15.909 -24.304 44.640 1.00 64.62 541 PRO A C 1
ATOM 4087 O O . PRO A 1 541 ? -15.165 -25.268 44.888 1.00 64.62 541 PRO A O 1
ATOM 4090 N N . PRO A 1 542 ? -17.081 -24.437 43.990 1.00 70.50 542 PRO A N 1
ATOM 4091 C CA . PRO A 1 542 ? -17.574 -25.710 43.507 1.00 70.50 542 PRO A CA 1
ATOM 4092 C C . PRO A 1 542 ? -16.524 -26.398 42.645 1.00 70.50 542 PRO A C 1
ATOM 4094 O O . PRO A 1 542 ? -15.883 -25.779 41.792 1.00 70.50 542 PRO A O 1
ATOM 4097 N N . ARG A 1 543 ? -16.359 -27.701 42.844 1.00 73.44 543 ARG A N 1
ATOM 4098 C CA . ARG A 1 543 ? -15.475 -28.533 42.030 1.00 73.44 543 ARG A CA 1
ATOM 4099 C C . ARG A 1 543 ? -16.305 -29.469 41.176 1.00 73.44 543 ARG A C 1
ATOM 4101 O O . ARG A 1 543 ? -17.286 -30.052 41.632 1.00 73.44 543 ARG A O 1
ATOM 4108 N N . VAL A 1 544 ? -15.881 -29.626 39.931 1.00 71.75 544 VAL A N 1
ATOM 4109 C CA . VAL A 1 544 ? -16.449 -30.600 39.006 1.00 71.75 544 VAL A CA 1
ATOM 4110 C C . VAL A 1 544 ? -15.653 -31.896 39.151 1.00 71.75 544 VAL A C 1
ATOM 4112 O O . VAL A 1 544 ? -14.467 -31.942 38.835 1.00 71.75 544 VAL A O 1
ATOM 4115 N N . GLU A 1 545 ? -16.295 -32.946 39.658 1.00 78.94 545 GLU A N 1
ATOM 4116 C CA . GLU A 1 545 ? -15.730 -34.296 39.718 1.00 78.94 545 GLU A CA 1
ATOM 4117 C C . GLU A 1 545 ? -16.231 -35.091 38.505 1.00 78.94 545 GLU A C 1
ATOM 4119 O O . GLU A 1 545 ? -17.408 -35.449 38.450 1.00 78.94 545 GLU A O 1
ATOM 4124 N N . GLY A 1 546 ? -15.367 -35.373 37.525 1.00 71.62 546 GLY A N 1
ATOM 4125 C CA . GLY A 1 546 ? -15.727 -36.176 36.353 1.00 71.62 546 GLY A CA 1
ATOM 4126 C C . GLY A 1 546 ? -14.625 -36.279 35.303 1.00 71.62 546 GLY A C 1
ATOM 4127 O O . GLY A 1 546 ? -13.671 -35.507 35.325 1.00 71.62 546 GLY A O 1
ATOM 4128 N N . ASP A 1 547 ? -14.801 -37.217 34.370 1.00 66.50 547 ASP A N 1
ATOM 4129 C CA . ASP A 1 547 ? -13.889 -37.459 33.248 1.00 66.50 547 ASP A CA 1
ATOM 4130 C C . ASP A 1 547 ? -14.614 -37.303 31.902 1.00 66.50 547 ASP A C 1
ATOM 4132 O O . ASP A 1 547 ? -15.797 -37.632 31.755 1.00 66.50 547 ASP A O 1
ATOM 4136 N N . TRP A 1 548 ? -13.868 -36.849 30.891 1.00 58.66 548 TRP A N 1
ATOM 4137 C CA . TRP A 1 548 ? -14.293 -36.867 29.492 1.00 58.66 548 TRP A CA 1
ATOM 4138 C C . TRP A 1 548 ? -13.915 -38.207 28.857 1.00 58.66 548 TRP A C 1
ATOM 4140 O O . TRP A 1 548 ? -12.734 -38.506 28.675 1.00 58.66 548 TRP A O 1
ATOM 4150 N N . GLN A 1 549 ? -14.906 -39.016 28.477 1.00 61.19 549 GLN A N 1
ATOM 4151 C CA . GLN A 1 549 ? -14.678 -40.250 27.718 1.00 61.19 549 GLN A CA 1
ATOM 4152 C C . GLN A 1 549 ? -15.532 -40.261 26.449 1.00 61.19 549 GLN A C 1
ATOM 4154 O O . GLN A 1 549 ? -16.758 -40.265 26.502 1.00 61.19 549 GLN A O 1
ATOM 4159 N N . GLY A 1 550 ? -14.875 -40.278 25.283 1.00 57.53 550 GLY A N 1
ATOM 4160 C CA . GLY A 1 550 ? -15.543 -40.443 23.986 1.00 57.53 550 GLY A CA 1
ATOM 4161 C C . GLY A 1 550 ? -16.461 -39.287 23.566 1.00 57.53 550 GLY A C 1
ATOM 4162 O O . GLY A 1 550 ? -17.474 -39.540 22.922 1.00 57.53 550 GLY A O 1
ATOM 4163 N N . GLY A 1 551 ? -16.137 -38.041 23.936 1.00 54.88 551 GLY A N 1
ATOM 4164 C CA . GLY A 1 551 ? -16.942 -36.857 23.592 1.00 54.88 551 GLY A CA 1
ATOM 4165 C C . GLY A 1 551 ? -18.177 -36.644 24.477 1.00 54.88 551 GLY A C 1
ATOM 4166 O O . GLY A 1 551 ? -19.006 -35.789 24.180 1.00 54.88 551 GLY A O 1
ATOM 4167 N N . ALA A 1 552 ? -18.305 -37.414 25.560 1.00 56.38 552 ALA A N 1
ATOM 4168 C CA . ALA A 1 552 ? -19.317 -37.236 26.590 1.00 56.38 552 ALA A CA 1
ATOM 4169 C C . ALA A 1 552 ? -18.635 -36.955 27.933 1.00 56.38 552 ALA A C 1
ATOM 4171 O O . ALA A 1 552 ? -17.682 -37.642 28.315 1.00 56.38 552 ALA A O 1
ATOM 4172 N N . PHE A 1 553 ? -19.137 -35.956 28.650 1.00 64.50 553 PHE A N 1
ATOM 4173 C CA . PHE A 1 553 ? -18.730 -35.695 30.022 1.00 64.50 553 PHE A CA 1
ATOM 4174 C C . PHE A 1 553 ? -19.597 -36.509 30.981 1.00 64.50 553 PHE A C 1
ATOM 4176 O O . PHE A 1 553 ? -20.823 -36.473 30.898 1.00 64.50 553 PHE A O 1
ATOM 4183 N N . SER A 1 554 ? -18.970 -37.240 31.898 1.00 68.88 554 SER A N 1
ATOM 4184 C CA . SER A 1 554 ? -19.665 -37.901 33.001 1.00 68.88 554 SER A CA 1
ATOM 4185 C C . SER A 1 554 ? -19.095 -37.368 34.305 1.00 68.88 554 SER A C 1
ATOM 4187 O O . SER A 1 554 ? -18.078 -37.866 34.791 1.00 68.88 554 SER A O 1
ATOM 4189 N N . GLY A 1 555 ? -19.754 -36.364 34.874 1.00 76.06 555 GLY A N 1
ATOM 4190 C CA . GLY A 1 555 ? -19.347 -35.786 36.145 1.00 76.06 555 GLY A CA 1
ATOM 4191 C C . GLY A 1 555 ? -20.494 -35.178 36.931 1.00 76.06 555 GLY A C 1
ATOM 4192 O O . GLY A 1 555 ? -21.633 -35.112 36.470 1.00 76.06 555 GLY A O 1
ATOM 4193 N N . ARG A 1 556 ? -20.175 -34.766 38.149 1.00 84.81 556 ARG A N 1
ATOM 4194 C CA . ARG A 1 556 ? -21.083 -34.146 39.113 1.00 84.81 556 ARG A CA 1
ATOM 4195 C C . ARG A 1 556 ? -20.422 -32.914 39.715 1.00 84.81 556 ARG A C 1
ATOM 4197 O O . ARG A 1 556 ? -19.196 -32.823 39.769 1.00 84.81 556 ARG A O 1
ATOM 4204 N N . ILE A 1 557 ? -21.237 -31.979 40.173 1.00 77.75 557 ILE A N 1
ATOM 4205 C CA . ILE A 1 557 ? -20.781 -30.765 40.842 1.00 77.75 557 ILE A CA 1
ATOM 4206 C C . ILE A 1 557 ? -20.797 -31.023 42.341 1.00 77.75 557 ILE A C 1
ATOM 4208 O O . ILE A 1 557 ? -21.795 -31.505 42.879 1.00 77.75 557 ILE A O 1
ATOM 4212 N N . VAL A 1 558 ? -19.708 -30.670 43.013 1.00 82.81 558 VAL A N 1
ATOM 4213 C CA . VAL A 1 558 ? -19.593 -30.683 44.470 1.00 82.81 558 VAL A CA 1
ATOM 4214 C C . VAL A 1 558 ? -19.367 -29.245 44.919 1.00 82.81 558 VAL A C 1
ATOM 4216 O O . VAL A 1 558 ? -18.306 -28.688 44.651 1.00 82.81 558 VAL A O 1
ATOM 4219 N N . ALA A 1 559 ? -20.376 -28.627 45.539 1.00 73.62 559 ALA A N 1
ATOM 4220 C CA . ALA A 1 559 ? -20.367 -27.189 45.819 1.00 73.62 559 ALA A CA 1
ATOM 4221 C C . ALA A 1 559 ? -19.623 -26.824 47.115 1.00 73.62 559 ALA A C 1
ATOM 4223 O O . ALA A 1 559 ? -18.778 -25.940 47.073 1.00 73.62 559 ALA A O 1
ATOM 4224 N N . SER A 1 560 ? -19.870 -27.529 48.232 1.00 77.81 560 SER A N 1
ATOM 4225 C CA . SER A 1 560 ? -19.292 -27.195 49.552 1.00 77.81 560 SER A CA 1
ATOM 4226 C C . SER A 1 560 ? -19.303 -28.377 50.532 1.00 77.81 560 SER A C 1
ATOM 4228 O O . SER A 1 560 ? -20.103 -29.307 50.377 1.00 77.81 560 SER A O 1
ATOM 4230 N N . GLU A 1 561 ? -18.455 -28.313 51.568 1.00 83.75 561 GLU A N 1
ATOM 4231 C CA . GLU A 1 561 ? -18.582 -29.107 52.800 1.00 83.75 561 GLU A CA 1
ATOM 4232 C C . GLU A 1 561 ? -19.309 -28.273 53.864 1.00 83.75 561 GLU A C 1
ATOM 4234 O O . GLU A 1 561 ? -18.864 -27.182 54.213 1.00 83.75 561 GLU A O 1
ATOM 4239 N N . CYS A 1 562 ? -20.432 -28.778 54.370 1.00 83.12 562 CYS A N 1
ATOM 4240 C CA . CYS A 1 562 ? -21.237 -28.136 55.403 1.00 83.12 562 CYS A CA 1
ATOM 4241 C C . CYS A 1 562 ? -21.158 -28.916 56.712 1.00 83.12 562 CYS A C 1
ATOM 4243 O O . CYS A 1 562 ? -21.203 -30.151 56.720 1.00 83.12 562 CYS A O 1
ATOM 4245 N N . ARG A 1 563 ? -21.077 -28.191 57.825 1.00 85.31 563 ARG A N 1
ATOM 4246 C CA . ARG A 1 563 ? -21.001 -28.713 59.184 1.00 85.31 563 ARG A CA 1
ATOM 4247 C C . ARG A 1 563 ? -22.215 -28.263 59.991 1.00 85.31 563 ARG A C 1
ATOM 4249 O O . ARG A 1 563 ? -22.603 -27.100 59.948 1.00 85.31 563 ARG A O 1
ATOM 4256 N N . VAL A 1 564 ? -22.800 -29.186 60.754 1.00 82.00 564 VAL A N 1
ATOM 4257 C CA . VAL A 1 564 ? -23.838 -28.854 61.743 1.00 82.00 564 VAL A CA 1
ATOM 4258 C C . VAL A 1 564 ? -23.193 -28.812 63.118 1.00 82.00 564 VAL A C 1
ATOM 4260 O O . VAL A 1 564 ? -22.766 -29.844 63.639 1.00 82.00 564 VAL A O 1
ATOM 4263 N N . ASN A 1 565 ? -23.138 -27.631 63.724 1.00 79.75 565 ASN A N 1
ATOM 4264 C CA . ASN A 1 565 ? -22.617 -27.457 65.073 1.00 79.75 565 ASN A CA 1
ATOM 4265 C C . ASN A 1 565 ? -23.774 -27.570 66.077 1.00 79.75 565 ASN A C 1
ATOM 4267 O O . ASN A 1 565 ? -24.641 -26.698 66.178 1.00 79.75 565 ASN A O 1
ATOM 4271 N N . LEU A 1 566 ? -23.808 -28.682 66.815 1.00 75.56 566 LEU A N 1
ATOM 4272 C CA . LEU A 1 566 ? -24.766 -28.904 67.900 1.00 75.56 566 LEU A CA 1
ATOM 4273 C C . LEU A 1 566 ? -24.255 -28.229 69.193 1.00 75.56 566 LEU A C 1
ATOM 4275 O O . LEU A 1 566 ? -23.079 -28.385 69.520 1.00 75.56 566 LEU A O 1
ATOM 4279 N N . PRO A 1 567 ? -25.103 -27.529 69.971 1.00 70.38 567 PRO A N 1
ATOM 4280 C CA . PRO A 1 567 ? -24.684 -26.933 71.241 1.00 70.38 567 PRO A CA 1
ATOM 4281 C C . PRO A 1 567 ? -24.288 -28.011 72.267 1.00 70.38 567 PRO A C 1
ATOM 4283 O O . PRO A 1 567 ? -25.046 -28.961 72.482 1.00 70.38 567 PRO A O 1
ATOM 4286 N N . GLU A 1 568 ? -23.143 -27.846 72.941 1.00 62.06 568 GLU A N 1
ATOM 4287 C CA . GLU A 1 568 ? -22.641 -28.801 73.953 1.00 62.06 568 GLU A CA 1
ATOM 4288 C C . GLU A 1 568 ? -23.530 -28.866 75.214 1.00 62.06 568 GLU A C 1
ATOM 4290 O O . GLU A 1 568 ? -23.662 -29.928 75.826 1.00 62.06 568 GLU A O 1
ATOM 4295 N N . ASP A 1 569 ? -24.222 -27.772 75.556 1.00 53.72 569 ASP A N 1
ATOM 4296 C CA . ASP A 1 569 ? -25.011 -27.646 76.784 1.00 53.72 569 ASP A CA 1
ATOM 4297 C C . ASP A 1 569 ? -26.523 -27.530 76.500 1.00 53.72 569 ASP A C 1
ATOM 4299 O O . ASP A 1 569 ? -27.066 -26.448 76.277 1.00 53.72 569 ASP A O 1
ATOM 4303 N N . GLY A 1 570 ? -27.240 -28.660 76.576 1.00 54.25 570 GLY A N 1
ATOM 4304 C CA . GLY A 1 570 ? -28.692 -28.660 76.822 1.00 54.25 570 GLY A CA 1
ATOM 4305 C C . GLY A 1 570 ? -29.640 -28.889 75.637 1.00 54.25 570 GLY A C 1
ATOM 4306 O O . GLY A 1 570 ? -30.797 -28.472 75.712 1.00 54.25 570 GLY A O 1
ATOM 4307 N N . ALA A 1 571 ? -29.227 -29.578 74.570 1.00 47.16 571 ALA A N 1
ATOM 4308 C CA . ALA A 1 571 ? -30.155 -29.953 73.498 1.00 47.16 571 ALA A CA 1
ATOM 4309 C C . ALA A 1 571 ? -31.252 -30.928 74.004 1.00 47.16 571 ALA A C 1
ATOM 4311 O O . ALA A 1 571 ? -30.909 -31.991 74.544 1.00 47.16 571 ALA A O 1
ATOM 4312 N N . PRO A 1 572 ? -32.555 -30.622 73.823 1.00 49.41 572 PRO A N 1
ATOM 4313 C CA . PRO A 1 572 ? -33.638 -31.523 74.206 1.00 49.41 572 PRO A CA 1
ATOM 4314 C C . PRO A 1 572 ? -33.511 -32.854 73.459 1.00 49.41 572 PRO A C 1
ATOM 4316 O O . PRO A 1 572 ? -33.176 -32.896 72.277 1.00 49.41 572 PRO A O 1
ATOM 4319 N N . THR A 1 573 ? -33.757 -33.954 74.163 1.00 55.34 573 THR A N 1
ATOM 4320 C CA . THR A 1 573 ? -33.578 -35.327 73.665 1.00 55.34 573 THR A CA 1
ATOM 4321 C C . THR A 1 573 ? -34.549 -35.724 72.550 1.00 55.34 573 THR A C 1
ATOM 4323 O O . THR A 1 573 ? -34.296 -36.718 71.880 1.00 55.34 573 THR A O 1
ATOM 4326 N N . ASP A 1 574 ? -35.592 -34.925 72.296 1.00 57.41 574 ASP A N 1
ATOM 4327 C CA . ASP A 1 574 ? -36.731 -35.316 71.450 1.00 57.41 574 ASP A CA 1
ATOM 4328 C C . ASP A 1 574 ? -36.948 -34.397 70.222 1.00 57.41 574 ASP A C 1
ATOM 4330 O O . ASP A 1 574 ? -38.027 -34.386 69.631 1.00 57.41 574 ASP A O 1
ATOM 4334 N N . GLY A 1 575 ? -35.946 -33.599 69.832 1.00 57.84 575 GLY A N 1
ATOM 4335 C CA . GLY A 1 575 ? -36.012 -32.762 68.624 1.00 57.84 575 GLY A CA 1
ATOM 4336 C C . GLY A 1 575 ? -35.751 -33.568 67.347 1.00 57.84 575 GLY A C 1
ATOM 4337 O O . GLY A 1 575 ? -34.757 -34.286 67.265 1.00 57.84 575 GLY A O 1
ATOM 4338 N N . ALA A 1 576 ? -36.626 -33.439 66.348 1.00 59.09 576 ALA A N 1
ATOM 4339 C CA . ALA A 1 576 ? -36.395 -33.957 65.000 1.00 59.09 576 ALA A CA 1
ATOM 4340 C C . ALA A 1 576 ? -35.962 -32.806 64.083 1.00 59.09 576 ALA A C 1
ATOM 4342 O O . ALA A 1 576 ? -36.633 -31.770 64.032 1.00 59.09 576 ALA A O 1
ATOM 4343 N N . GLY A 1 577 ? -34.857 -33.002 63.363 1.00 63.94 577 GLY A N 1
ATOM 4344 C CA . GLY A 1 577 ? -34.355 -32.058 62.369 1.00 63.94 577 GLY A CA 1
ATOM 4345 C C . GLY A 1 577 ? -34.614 -32.551 60.946 1.00 63.94 577 GLY A C 1
ATOM 4346 O O . GLY A 1 577 ? -34.710 -33.753 60.692 1.00 63.94 577 GLY A O 1
ATOM 4347 N N . SER A 1 578 ? -34.715 -31.638 59.989 1.00 73.69 578 SER A N 1
ATOM 4348 C CA . SER A 1 578 ? -34.595 -31.960 58.565 1.00 73.69 578 SER A CA 1
ATOM 4349 C C . SER A 1 578 ? -33.597 -31.023 57.911 1.00 73.69 578 SER A C 1
ATOM 4351 O O . SER A 1 578 ? -33.618 -29.824 58.165 1.00 73.69 578 SER A O 1
ATOM 4353 N N . VAL A 1 579 ? -32.743 -31.580 57.057 1.00 73.69 579 VAL A N 1
ATOM 4354 C CA . VAL A 1 579 ? -31.826 -30.809 56.216 1.00 73.69 579 VAL A CA 1
ATOM 4355 C C . VAL A 1 579 ? -32.290 -30.950 54.774 1.00 73.69 579 VAL A C 1
ATOM 4357 O O . VAL A 1 579 ? -32.608 -32.056 54.330 1.00 73.69 579 VAL A O 1
ATOM 4360 N N . GLY A 1 580 ? -32.365 -29.834 54.060 1.00 78.25 580 GLY A N 1
ATOM 4361 C CA . GLY A 1 580 ? -32.769 -29.772 52.662 1.00 78.25 580 GLY A CA 1
ATOM 4362 C C . GLY A 1 580 ? -31.843 -28.870 51.858 1.00 78.25 580 GLY A C 1
ATOM 4363 O O . GLY A 1 580 ? -31.217 -27.968 52.405 1.00 78.25 580 GLY A O 1
ATOM 4364 N N . VAL A 1 581 ? -31.770 -29.120 50.554 1.00 79.25 581 VAL A N 1
ATOM 4365 C CA . VAL A 1 581 ? -31.153 -28.216 49.582 1.00 79.25 581 VAL A CA 1
ATOM 4366 C C . VAL A 1 581 ? -32.207 -27.839 48.551 1.00 79.25 581 VAL A C 1
ATOM 4368 O O . VAL A 1 581 ? -32.923 -28.706 48.046 1.00 79.25 581 VAL A O 1
ATOM 4371 N N . ALA A 1 582 ? -32.326 -26.547 48.273 1.00 76.94 582 ALA A N 1
ATOM 4372 C CA . ALA A 1 582 ? -33.198 -26.007 47.245 1.00 76.94 582 ALA A CA 1
ATOM 4373 C C . ALA A 1 582 ? -32.349 -25.249 46.220 1.00 76.94 582 ALA A C 1
ATOM 4375 O O . ALA A 1 582 ? -31.595 -24.343 46.577 1.00 76.94 582 ALA A O 1
ATOM 4376 N N . ALA A 1 583 ? -32.480 -25.631 44.950 1.00 70.75 583 ALA A N 1
ATOM 4377 C CA . ALA A 1 583 ? -31.917 -24.891 43.828 1.00 70.75 583 ALA A CA 1
ATOM 4378 C C . ALA A 1 583 ? -32.991 -23.950 43.242 1.00 70.75 583 ALA A C 1
ATOM 4380 O O . ALA A 1 583 ? -34.149 -24.362 43.121 1.00 70.75 583 ALA A O 1
ATOM 4381 N N . PRO A 1 584 ? -32.646 -22.701 42.888 1.00 54.94 584 PRO A N 1
ATOM 4382 C CA . PRO A 1 584 ? -33.591 -21.719 42.362 1.00 54.94 584 PRO A CA 1
ATOM 4383 C C . PRO A 1 584 ? -34.000 -21.990 40.904 1.00 54.94 584 PRO A C 1
ATOM 4385 O O . PRO A 1 584 ? -35.056 -21.513 40.485 1.00 54.94 584 PRO A O 1
ATOM 4388 N N . SER A 1 585 ? -33.224 -22.773 40.143 1.00 56.59 585 SER A N 1
ATOM 4389 C CA . SER A 1 585 ? -33.500 -23.146 38.747 1.00 56.59 585 SER A CA 1
ATOM 4390 C C . SER A 1 585 ? -33.484 -24.673 38.553 1.00 56.59 585 SER A C 1
ATOM 4392 O O . SER A 1 585 ? -32.744 -25.403 39.207 1.00 56.59 585 SER A O 1
ATOM 4394 N N . GLY A 1 586 ? -34.383 -25.176 37.701 1.00 55.09 586 GLY A N 1
ATOM 4395 C CA . GLY A 1 586 ? -34.782 -26.590 37.641 1.00 55.09 586 GLY A CA 1
ATOM 4396 C C . GLY A 1 586 ? -33.914 -27.527 36.796 1.00 55.09 586 GLY A C 1
ATOM 4397 O O . GLY A 1 586 ? -34.310 -28.678 36.620 1.00 55.09 586 GLY A O 1
ATOM 4398 N N . ASP A 1 587 ? -32.772 -27.078 36.274 1.00 63.28 587 ASP A N 1
ATOM 4399 C CA . ASP A 1 587 ? -32.006 -27.859 35.289 1.00 63.28 587 ASP A CA 1
ATOM 4400 C C . ASP A 1 587 ? -30.998 -28.831 35.920 1.00 63.28 587 ASP A C 1
ATOM 4402 O O . ASP A 1 587 ? -30.624 -29.828 35.300 1.00 63.28 587 ASP A O 1
ATOM 4406 N N . VAL A 1 588 ? -30.618 -28.615 37.185 1.00 69.56 588 VAL A N 1
ATOM 4407 C CA . VAL A 1 588 ? -29.739 -29.519 37.938 1.00 69.56 588 VAL A CA 1
ATOM 4408 C C . VAL A 1 588 ? -30.332 -29.796 39.314 1.00 69.56 588 VAL A C 1
ATOM 4410 O O . VAL A 1 588 ? -30.580 -28.895 40.110 1.00 69.56 588 VAL A O 1
ATOM 4413 N N . THR A 1 589 ? -30.576 -31.075 39.605 1.00 81.56 589 THR A N 1
ATOM 4414 C CA . THR A 1 589 ? -31.050 -31.501 40.927 1.00 81.56 589 THR A CA 1
ATOM 4415 C C . THR A 1 589 ? -29.854 -31.722 41.843 1.00 81.56 589 THR A C 1
ATOM 4417 O O . THR A 1 589 ? -28.926 -32.437 41.475 1.00 81.56 589 THR A O 1
ATOM 4420 N N . TYR A 1 590 ? -29.895 -31.142 43.041 1.00 83.94 590 TYR A N 1
ATOM 4421 C CA . TYR A 1 590 ? -28.881 -31.333 44.075 1.00 83.94 590 TYR A CA 1
ATOM 4422 C C . TYR A 1 590 ? -29.425 -32.190 45.215 1.00 83.94 590 TYR A C 1
ATOM 4424 O O . TYR A 1 590 ? -30.618 -32.172 45.530 1.00 83.94 590 TYR A O 1
ATOM 4432 N N . HIS A 1 591 ? -28.538 -32.930 45.865 1.00 87.12 591 HIS A N 1
ATOM 4433 C CA . HIS A 1 591 ? -28.819 -33.657 47.093 1.00 87.12 591 HIS A CA 1
ATOM 4434 C C . HIS A 1 591 ? -27.650 -33.562 48.064 1.00 87.12 591 HIS A C 1
ATOM 4436 O O . HIS A 1 591 ? -26.543 -33.156 47.721 1.00 87.12 591 HIS A O 1
ATOM 4442 N N . LEU A 1 592 ? -27.925 -33.922 49.312 1.00 87.62 592 LEU A N 1
ATOM 4443 C CA . LEU A 1 592 ? -26.933 -33.933 50.374 1.00 87.62 592 LEU A CA 1
ATOM 4444 C C . LEU A 1 592 ? -26.328 -35.339 50.472 1.00 87.62 592 LEU A C 1
ATOM 4446 O O . LEU A 1 592 ? -27.070 -36.323 50.530 1.00 87.62 592 LEU A O 1
ATOM 4450 N N . GLU A 1 593 ? -25.004 -35.449 50.493 1.00 87.62 593 GLU A N 1
ATOM 4451 C CA . GLU A 1 593 ? -24.268 -36.706 50.693 1.00 87.62 593 GLU A CA 1
ATOM 4452 C C . GLU A 1 593 ? -23.414 -36.630 51.962 1.00 87.62 593 GLU A C 1
ATOM 4454 O O . GLU A 1 593 ? -22.822 -35.600 52.275 1.00 87.62 593 GLU A O 1
ATOM 4459 N N . ARG A 1 594 ? -23.318 -37.735 52.703 1.00 88.19 594 ARG A N 1
ATOM 4460 C CA . ARG A 1 594 ? -22.318 -37.892 53.769 1.00 88.19 594 ARG A CA 1
ATOM 4461 C C . ARG A 1 594 ? -20.905 -38.005 53.168 1.00 88.19 594 ARG A C 1
ATOM 4463 O O . ARG A 1 594 ? -20.776 -38.348 51.993 1.00 88.19 594 ARG A O 1
ATOM 4470 N N . PRO A 1 595 ? -19.831 -37.822 53.963 1.00 83.00 595 PRO A N 1
ATOM 4471 C CA . PRO A 1 595 ? -18.455 -38.019 53.496 1.00 83.00 595 PRO A CA 1
ATOM 4472 C C . PRO A 1 595 ? -18.176 -39.424 52.934 1.00 83.00 595 PRO A C 1
ATOM 4474 O O . PRO A 1 595 ? -17.244 -39.601 52.155 1.00 83.00 595 PRO A O 1
ATOM 4477 N N . ASP A 1 596 ? -18.988 -40.420 53.305 1.00 83.69 596 ASP A N 1
ATOM 4478 C CA . ASP A 1 596 ? -18.933 -41.792 52.785 1.00 83.69 596 ASP A CA 1
ATOM 4479 C C . ASP A 1 596 ? -19.715 -42.005 51.467 1.00 83.69 596 ASP A C 1
ATOM 4481 O O . ASP A 1 596 ? -19.755 -43.124 50.955 1.00 83.69 596 ASP A O 1
ATOM 4485 N N . GLY A 1 597 ? -20.324 -40.950 50.910 1.00 83.56 597 GLY A N 1
ATOM 4486 C CA . GLY A 1 597 ? -21.120 -40.973 49.677 1.00 83.56 597 GLY A CA 1
ATOM 4487 C C . GLY A 1 597 ? -22.591 -41.361 49.868 1.00 83.56 597 GLY A C 1
ATOM 4488 O O . GLY A 1 597 ? -23.337 -41.461 48.895 1.00 83.56 597 GLY A O 1
ATOM 4489 N N . THR A 1 598 ? -23.049 -41.592 51.101 1.00 86.44 598 THR A N 1
ATOM 4490 C CA . THR A 1 598 ? -24.447 -41.971 51.348 1.00 86.44 598 THR A CA 1
ATOM 4491 C C . THR A 1 598 ? -25.369 -40.755 51.239 1.00 86.44 598 THR A C 1
ATOM 4493 O O . THR A 1 598 ? -25.201 -39.779 51.972 1.00 86.44 598 THR A O 1
ATOM 4496 N N . ARG A 1 599 ? -26.388 -40.824 50.371 1.00 86.88 599 ARG A N 1
ATOM 4497 C CA . ARG A 1 599 ? -27.409 -39.772 50.223 1.00 86.88 599 ARG A CA 1
ATOM 4498 C C . ARG A 1 599 ? -28.226 -39.607 51.506 1.00 86.88 599 ARG A C 1
ATOM 4500 O O . ARG A 1 599 ? -28.729 -40.579 52.069 1.00 86.88 599 ARG A O 1
ATOM 4507 N N . ILE A 1 600 ? -28.403 -38.364 51.932 1.00 83.12 600 ILE A N 1
ATOM 4508 C CA . ILE A 1 600 ? -29.205 -37.978 53.091 1.00 83.12 600 ILE A CA 1
ATOM 4509 C C . ILE A 1 600 ? -30.621 -37.663 52.597 1.00 83.12 600 ILE A C 1
ATOM 4511 O O . ILE A 1 600 ? -30.820 -36.764 51.782 1.00 83.12 600 ILE A O 1
ATOM 4515 N N . THR A 1 601 ? -31.621 -38.408 53.073 1.00 76.25 601 THR A N 1
ATOM 4516 C CA . THR A 1 601 ? -33.031 -38.197 52.704 1.00 76.25 601 THR A CA 1
ATOM 4517 C C . THR A 1 601 ? -33.935 -38.225 53.934 1.00 76.25 601 THR A C 1
ATOM 4519 O O . THR A 1 601 ? -33.927 -39.210 54.669 1.00 76.25 601 THR A O 1
ATOM 4522 N N . GLY A 1 602 ? -34.785 -37.207 54.106 1.00 63.62 602 GLY A N 1
ATOM 4523 C CA . GLY A 1 602 ? -35.889 -37.213 55.077 1.00 63.62 602 GLY A CA 1
ATOM 4524 C C . GLY A 1 602 ? -35.606 -36.524 56.419 1.00 63.62 602 GLY A C 1
ATOM 4525 O O . GLY A 1 602 ? -34.633 -35.792 56.573 1.00 63.62 602 GLY A O 1
ATOM 4526 N N . ARG A 1 603 ? -36.516 -36.727 57.387 1.00 63.81 603 ARG A N 1
ATOM 4527 C CA . ARG A 1 603 ? -36.351 -36.265 58.776 1.00 63.81 603 ARG A CA 1
ATOM 4528 C C . ARG A 1 603 ? -35.294 -37.121 59.461 1.00 63.81 603 ARG A C 1
ATOM 4530 O O . ARG A 1 603 ? -35.448 -38.339 59.513 1.00 63.81 603 ARG A O 1
ATOM 4537 N N . LEU A 1 604 ? -34.266 -36.479 59.994 1.00 66.88 604 LEU A N 1
ATOM 4538 C CA . LEU A 1 604 ? -33.177 -37.127 60.706 1.00 66.88 604 LEU A CA 1
ATOM 4539 C C . LEU A 1 604 ? -33.447 -37.050 62.210 1.00 66.88 604 LEU A C 1
ATOM 4541 O O . LEU A 1 604 ? -33.826 -36.000 62.741 1.00 66.88 604 LEU A O 1
ATOM 4545 N N . GLY A 1 605 ? -33.268 -38.177 62.898 1.00 63.12 605 GLY A N 1
ATOM 4546 C CA . GLY A 1 605 ? -33.130 -38.170 64.349 1.00 63.12 605 GLY A CA 1
ATOM 4547 C C . GLY A 1 605 ? -31.812 -37.506 64.753 1.00 63.12 605 GLY A C 1
ATOM 4548 O O . GLY A 1 605 ? -30.900 -37.373 63.938 1.00 63.12 605 GLY A O 1
ATOM 4549 N N . ARG A 1 606 ? -31.694 -37.112 66.024 1.00 66.56 606 ARG A N 1
ATOM 4550 C CA . ARG A 1 606 ? -30.469 -36.516 66.588 1.00 66.56 606 ARG A CA 1
ATOM 4551 C C . ARG A 1 606 ? -29.208 -37.339 66.290 1.00 66.56 606 ARG A C 1
ATOM 4553 O O . ARG A 1 606 ? -28.179 -36.754 65.982 1.00 66.56 606 ARG A O 1
ATOM 4560 N N . ASP A 1 607 ? -29.315 -38.664 66.345 1.00 67.44 607 ASP A N 1
ATOM 4561 C CA . ASP A 1 607 ? -28.191 -39.584 66.123 1.00 67.44 607 ASP A CA 1
ATOM 4562 C C . ASP A 1 607 ? -27.899 -39.839 64.629 1.00 67.44 607 ASP A C 1
ATOM 4564 O O . ASP A 1 607 ? -26.879 -40.434 64.291 1.00 67.44 607 ASP A O 1
ATOM 4568 N N . ASP A 1 608 ? -28.778 -39.384 63.728 1.00 67.12 608 ASP A N 1
ATOM 4569 C CA . ASP A 1 608 ? -28.670 -39.597 62.279 1.00 67.12 608 ASP A CA 1
ATOM 4570 C C . ASP A 1 608 ? -28.165 -38.363 61.517 1.00 67.12 608 ASP A C 1
ATOM 4572 O O . ASP A 1 608 ? -27.856 -38.465 60.319 1.00 67.12 608 ASP A O 1
ATOM 4576 N N . LEU A 1 609 ? -28.087 -37.209 62.193 1.00 70.25 609 LEU A N 1
ATOM 4577 C CA . LEU A 1 609 ? -27.520 -35.978 61.655 1.00 70.25 609 LEU A CA 1
ATOM 4578 C C . LEU A 1 609 ? -26.006 -36.118 61.544 1.00 70.25 609 LEU A C 1
ATOM 4580 O O . LEU A 1 609 ? -25.323 -36.235 62.562 1.00 70.25 609 LEU A O 1
ATOM 4584 N N . PRO A 1 610 ? -25.465 -36.122 60.321 1.00 74.06 610 PRO A N 1
ATOM 4585 C CA . PRO A 1 610 ? -24.032 -36.189 60.164 1.00 74.06 610 PRO A CA 1
ATOM 4586 C C . PRO A 1 610 ? -23.419 -34.857 60.605 1.00 74.06 610 PRO A C 1
ATOM 4588 O O . PRO A 1 610 ? -23.927 -33.790 60.264 1.00 74.06 610 PRO A O 1
ATOM 4591 N N . GLU A 1 611 ? -22.305 -34.924 61.337 1.00 79.06 611 GLU A N 1
ATOM 4592 C CA . GLU A 1 611 ? -21.543 -33.727 61.715 1.00 79.06 611 GLU A CA 1
ATOM 4593 C C . GLU A 1 611 ? -21.080 -32.947 60.477 1.00 79.06 611 GLU A C 1
ATOM 4595 O O . GLU A 1 611 ? -20.954 -31.731 60.545 1.00 79.06 611 GLU A O 1
ATOM 4600 N N . GLN A 1 612 ? -20.868 -33.637 59.348 1.00 84.69 612 GLN A N 1
ATOM 4601 C CA . GLN A 1 612 ? -20.444 -33.071 58.068 1.00 84.69 612 GLN A CA 1
ATOM 4602 C C . GLN A 1 612 ? -21.217 -33.690 56.900 1.00 84.69 612 GLN A C 1
ATOM 4604 O O . GLN A 1 612 ? -21.469 -34.896 56.887 1.00 84.69 612 GLN A O 1
ATOM 4609 N N . PHE A 1 613 ? -21.548 -32.894 55.889 1.00 86.62 613 PHE A N 1
ATOM 4610 C CA . PHE A 1 613 ? -22.140 -33.363 54.636 1.00 86.62 613 PHE A CA 1
ATOM 4611 C C . PHE A 1 613 ? -21.725 -32.478 53.456 1.00 86.62 613 PHE A C 1
ATOM 4613 O O . PHE A 1 613 ? -21.250 -31.362 53.639 1.00 86.62 613 PHE A O 1
ATOM 4620 N N . ARG A 1 614 ? -21.893 -32.980 52.233 1.00 88.94 614 ARG A N 1
ATOM 4621 C CA . ARG A 1 614 ? -21.581 -32.281 50.982 1.00 88.94 614 ARG A CA 1
ATOM 4622 C C . ARG A 1 614 ? -22.838 -32.048 50.164 1.00 88.94 614 ARG A C 1
ATOM 4624 O O . ARG A 1 614 ? -23.737 -32.889 50.165 1.00 88.94 614 ARG A O 1
ATOM 4631 N N . VAL A 1 615 ? -22.875 -30.936 49.436 1.00 86.44 615 VAL A N 1
ATOM 4632 C CA . VAL A 1 615 ? -23.917 -30.658 48.438 1.00 86.44 615 VAL A CA 1
ATOM 4633 C C . VAL A 1 615 ? -23.432 -31.152 47.079 1.00 86.44 615 VAL A C 1
ATOM 4635 O O . VAL A 1 615 ? -22.439 -30.645 46.554 1.00 86.44 615 VAL A O 1
ATOM 4638 N N . VAL A 1 616 ? -24.114 -32.157 46.530 1.00 87.38 616 VAL A N 1
ATOM 4639 C CA . VAL A 1 616 ? -23.707 -32.869 45.313 1.00 87.38 616 VAL A CA 1
ATOM 4640 C C . VAL A 1 616 ? -24.836 -32.817 44.289 1.00 87.38 616 VAL A C 1
ATOM 4642 O O . VAL A 1 616 ? -25.996 -33.034 44.636 1.00 87.38 616 VAL A O 1
ATOM 4645 N N . SER A 1 617 ? -24.520 -32.515 43.030 1.00 87.00 617 SER A N 1
ATOM 4646 C CA . SER A 1 617 ? -25.499 -32.615 41.946 1.00 87.00 617 SER A CA 1
ATOM 4647 C C . SER A 1 617 ? -25.742 -34.072 41.544 1.00 87.00 617 SER A C 1
ATOM 4649 O O . SER A 1 617 ? -24.854 -34.922 41.638 1.00 87.00 617 SER A O 1
ATOM 4651 N N . GLU A 1 618 ? -26.915 -34.363 40.991 1.00 84.31 618 GLU A N 1
ATOM 4652 C CA . GLU A 1 618 ? -27.087 -35.548 40.149 1.00 84.31 618 GLU A CA 1
ATOM 4653 C C . GLU A 1 618 ? -26.080 -35.505 38.972 1.00 84.31 618 GLU A C 1
ATOM 4655 O O . GLU A 1 618 ? -25.591 -34.420 38.618 1.00 84.31 618 GLU A O 1
ATOM 4660 N N . PRO A 1 619 ? -25.730 -36.659 38.369 1.00 81.31 619 PRO A N 1
ATOM 4661 C CA . PRO A 1 619 ? -24.827 -36.703 37.224 1.00 81.31 619 PRO A CA 1
ATOM 4662 C C . PRO A 1 619 ? -25.287 -35.750 36.122 1.00 81.31 619 PRO A C 1
ATOM 4664 O O . PRO A 1 619 ? -26.437 -35.808 35.676 1.00 81.31 619 PRO A O 1
ATOM 4667 N N . LEU A 1 620 ? -24.380 -34.877 35.686 1.00 76.31 620 LEU A N 1
ATOM 4668 C CA . LEU A 1 620 ? -24.654 -33.926 34.622 1.00 76.31 620 LEU A CA 1
ATOM 4669 C C . LEU A 1 620 ? -24.953 -34.684 33.330 1.00 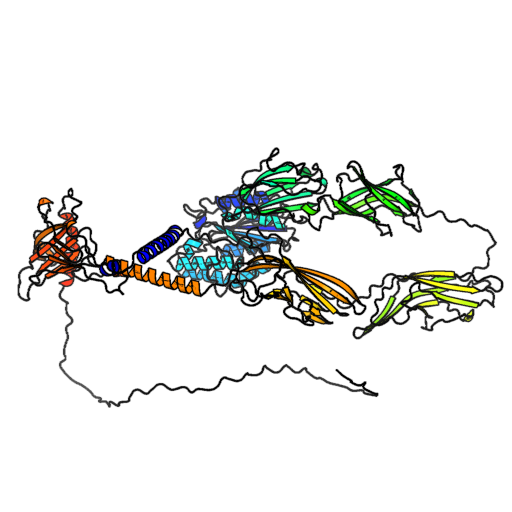76.31 620 LEU A C 1
ATOM 4671 O O . LEU A 1 620 ? -24.297 -35.676 32.997 1.00 76.31 620 LEU A O 1
ATOM 4675 N N . ALA A 1 621 ? -25.969 -34.226 32.598 1.00 67.69 621 ALA A N 1
ATOM 4676 C CA . ALA A 1 621 ? -26.293 -34.816 31.312 1.00 67.69 621 ALA A CA 1
ATOM 4677 C C . ALA A 1 621 ? -25.083 -34.663 30.373 1.00 67.69 621 ALA A C 1
ATOM 4679 O O . ALA A 1 621 ? -24.565 -33.551 30.254 1.00 67.69 621 ALA A O 1
ATOM 4680 N N . PRO A 1 622 ? -24.664 -35.723 29.658 1.00 60.47 622 PRO A N 1
ATOM 4681 C CA . PRO A 1 622 ? -23.403 -35.737 28.916 1.00 60.47 622 PRO A CA 1
ATOM 4682 C C . PRO A 1 622 ? -23.281 -34.705 27.785 1.00 60.47 622 PRO A C 1
ATOM 4684 O O . PRO A 1 622 ? -22.190 -34.558 27.240 1.00 60.47 622 PRO A O 1
ATOM 4687 N N . GLN A 1 623 ? -24.372 -34.017 27.419 1.00 58.22 623 GLN A N 1
ATOM 4688 C CA . GLN A 1 623 ? -24.427 -33.006 26.352 1.00 58.22 623 GLN A CA 1
ATOM 4689 C C . GLN A 1 623 ? -25.373 -31.827 26.675 1.00 58.22 623 GLN A C 1
ATOM 4691 O O . GLN A 1 623 ? -26.058 -31.320 25.789 1.00 58.22 623 GLN A O 1
ATOM 4696 N N . GLY A 1 624 ? -25.474 -31.424 27.944 1.00 55.97 624 GLY A N 1
ATOM 4697 C CA . GLY A 1 624 ? -26.275 -30.254 28.330 1.00 55.97 624 GLY A CA 1
ATOM 4698 C C . GLY A 1 624 ? -25.458 -28.954 28.314 1.00 55.97 624 GLY A C 1
ATOM 4699 O O . GLY A 1 624 ? -24.279 -29.005 28.664 1.00 55.97 624 GLY A O 1
ATOM 4700 N N . PRO A 1 625 ? -26.052 -27.796 27.970 1.00 53.31 625 PRO A N 1
ATOM 4701 C CA . PRO A 1 625 ? -25.476 -26.508 28.334 1.00 53.31 625 PRO A CA 1
ATOM 4702 C C . PRO A 1 625 ? -25.566 -26.386 29.855 1.00 53.31 625 PRO A C 1
ATOM 4704 O O . PRO A 1 625 ? -26.643 -26.160 30.404 1.00 53.31 625 PRO A O 1
ATOM 4707 N N . TRP A 1 626 ? -24.466 -26.629 30.563 1.00 60.50 626 TRP A N 1
ATOM 4708 C CA . TRP A 1 626 ? -24.442 -26.396 32.004 1.00 60.50 626 TRP A CA 1
ATOM 4709 C C . TRP A 1 626 ? -24.075 -24.930 32.227 1.00 60.50 626 TRP A C 1
ATOM 4711 O O . TRP A 1 626 ? -22.927 -24.603 32.517 1.00 60.50 626 TRP A O 1
ATOM 4721 N N . ASP A 1 627 ? -25.055 -24.048 32.043 1.00 55.38 627 ASP A N 1
ATOM 4722 C CA . ASP A 1 627 ? -24.965 -22.678 32.541 1.00 55.38 627 ASP A CA 1
ATOM 4723 C C . ASP A 1 627 ? -25.237 -22.728 34.049 1.00 55.38 627 ASP A C 1
ATOM 4725 O O . ASP A 1 627 ? -26.370 -22.661 34.525 1.00 55.38 627 ASP A O 1
ATOM 4729 N N . LEU A 1 628 ? -24.185 -23.059 34.795 1.00 60.81 628 LEU A N 1
ATOM 4730 C CA . LEU A 1 628 ? -24.237 -23.299 36.234 1.00 60.81 628 LEU A CA 1
ATOM 4731 C C . LEU A 1 628 ? -23.919 -21.997 36.960 1.00 60.81 628 LEU A C 1
ATOM 4733 O O . LEU A 1 628 ? -22.915 -21.914 37.663 1.00 60.81 628 LEU A O 1
ATOM 4737 N N . ASP A 1 629 ? -24.754 -20.987 36.748 1.00 57.59 629 ASP A N 1
ATOM 4738 C CA . ASP A 1 629 ? -24.770 -19.779 37.565 1.00 57.59 629 ASP A CA 1
ATOM 4739 C C . ASP A 1 629 ? -26.019 -19.806 38.457 1.00 57.59 629 ASP A C 1
ATOM 4741 O O . ASP A 1 629 ? -27.149 -19.986 37.985 1.00 57.59 629 ASP A O 1
ATOM 4745 N N . GLY A 1 630 ? -25.826 -19.706 39.773 1.00 65.69 630 GLY A N 1
ATOM 4746 C CA . GLY A 1 630 ? -26.943 -19.685 40.712 1.00 65.69 630 GLY A CA 1
ATOM 4747 C C . GLY A 1 630 ? -26.574 -19.807 42.190 1.00 65.69 630 GLY A C 1
ATOM 4748 O O . GLY A 1 630 ? -25.525 -20.321 42.572 1.00 65.69 630 GLY A O 1
ATOM 4749 N N . GLU A 1 631 ? -27.489 -19.354 43.049 1.00 71.25 631 GLU A N 1
ATOM 4750 C CA . GLU A 1 631 ? -27.391 -19.500 44.507 1.00 71.25 631 GLU A CA 1
ATOM 4751 C C . GLU A 1 631 ? -28.117 -20.768 44.971 1.00 71.25 631 GLU A C 1
ATOM 4753 O O . GLU A 1 631 ? -29.336 -20.857 44.858 1.00 71.25 631 GLU A O 1
ATOM 4758 N N . LEU A 1 632 ? -27.414 -21.740 45.551 1.00 74.19 632 LEU A N 1
ATOM 4759 C CA . LEU A 1 632 ? -28.045 -22.869 46.240 1.00 74.19 632 LEU A CA 1
ATOM 4760 C C . LEU A 1 632 ? -28.398 -22.463 47.674 1.00 74.19 632 LEU A C 1
ATOM 4762 O O . LEU A 1 632 ? -27.559 -21.930 48.399 1.00 74.19 632 LEU A O 1
ATOM 4766 N N . GLN A 1 633 ? -29.624 -22.750 48.114 1.00 79.56 633 GLN A N 1
ATOM 4767 C CA . GLN A 1 633 ? -30.037 -22.525 49.499 1.00 79.56 633 GLN A CA 1
ATOM 4768 C C . GLN A 1 633 ? -30.042 -23.854 50.258 1.00 79.56 633 GLN A C 1
ATOM 4770 O O . GLN A 1 633 ? -30.836 -24.749 49.954 1.00 79.56 633 GLN A O 1
ATOM 4775 N N . VAL A 1 634 ? -29.176 -23.986 51.264 1.00 79.12 634 VAL A N 1
ATOM 4776 C CA . VAL A 1 634 ? -29.179 -25.128 52.189 1.00 79.12 634 VAL A CA 1
ATOM 4777 C C . VAL A 1 634 ? -29.962 -24.728 53.432 1.00 79.12 634 VAL A C 1
ATOM 4779 O O . VAL A 1 634 ? -29.644 -23.735 54.080 1.00 79.12 634 VAL A O 1
ATOM 4782 N N . THR A 1 635 ? -31.011 -25.479 53.757 1.00 78.50 635 THR A N 1
ATOM 4783 C CA . THR A 1 635 ? -31.907 -25.196 54.885 1.00 78.50 635 THR A CA 1
ATOM 4784 C C . THR A 1 635 ? -31.820 -26.290 55.939 1.00 78.50 635 THR A C 1
ATOM 4786 O O . THR A 1 635 ? -32.047 -27.465 55.637 1.00 78.50 635 THR A O 1
ATOM 4789 N N . LEU A 1 636 ? -31.557 -25.898 57.182 1.00 79.19 636 LEU A N 1
ATOM 4790 C CA . LEU A 1 636 ? -31.653 -26.721 58.379 1.00 79.19 636 LEU A CA 1
ATOM 4791 C C . LEU A 1 636 ? -32.904 -26.309 59.166 1.00 79.19 636 LEU A C 1
ATOM 4793 O O . LEU A 1 636 ? -32.952 -25.246 59.782 1.00 79.19 636 LEU A O 1
ATOM 4797 N N . ASP A 1 637 ? -33.912 -27.175 59.166 1.00 74.88 637 ASP A N 1
ATOM 4798 C CA . ASP A 1 637 ? -35.131 -27.022 59.956 1.00 74.88 637 ASP A CA 1
ATOM 4799 C C . ASP A 1 637 ? -35.020 -27.834 61.246 1.00 74.88 637 ASP A C 1
ATOM 4801 O O . ASP A 1 637 ? -34.890 -29.060 61.208 1.00 74.88 637 ASP A O 1
ATOM 4805 N N . TRP A 1 638 ? -35.124 -27.171 62.399 1.00 71.25 638 TRP A N 1
ATOM 4806 C CA . TRP A 1 638 ? -35.093 -27.829 63.705 1.00 71.25 638 TRP A CA 1
ATOM 4807 C C . TRP A 1 638 ? -36.370 -27.551 64.501 1.00 71.25 638 TRP A C 1
ATOM 4809 O O . TRP A 1 638 ? -36.635 -26.414 64.896 1.00 71.25 638 TRP A O 1
ATOM 4819 N N . GLN A 1 639 ? -37.169 -28.589 64.769 1.00 64.12 639 GLN A N 1
ATOM 4820 C CA . GLN A 1 639 ? -38.364 -28.460 65.607 1.00 64.12 639 GLN A CA 1
ATOM 4821 C C . GLN A 1 639 ? -38.039 -28.732 67.075 1.00 64.12 639 GLN A C 1
ATOM 4823 O O . GLN A 1 639 ? -37.708 -29.853 67.466 1.00 64.12 639 GLN A O 1
ATOM 4828 N N . LEU A 1 640 ? -38.198 -27.700 67.904 1.00 63.69 640 LEU A N 1
ATOM 4829 C CA . LEU A 1 640 ? -38.269 -27.841 69.356 1.00 63.69 640 LEU A CA 1
ATOM 4830 C C . LEU A 1 640 ? -39.730 -28.126 69.759 1.00 63.69 640 LEU A C 1
ATOM 4832 O O . LEU A 1 640 ? -40.629 -27.526 69.175 1.00 63.69 640 LEU A O 1
ATOM 4836 N N . PRO A 1 641 ? -39.997 -28.974 70.772 1.00 61.78 641 PRO A N 1
ATOM 4837 C CA . PRO A 1 641 ? -41.361 -29.376 71.148 1.00 61.78 641 PRO A CA 1
ATOM 4838 C C . PRO A 1 641 ? -42.337 -28.217 71.420 1.00 61.78 641 PRO A C 1
ATOM 4840 O O . PRO A 1 641 ? -43.531 -28.353 71.169 1.00 61.78 641 PRO A O 1
ATOM 4843 N N . ASP A 1 642 ? -41.824 -27.071 71.883 1.00 64.94 642 ASP A N 1
ATOM 4844 C CA . ASP A 1 642 ? -42.620 -25.919 72.326 1.00 64.94 642 ASP A CA 1
ATOM 4845 C C . ASP A 1 642 ? -42.405 -24.645 71.482 1.00 64.94 642 ASP A C 1
ATOM 4847 O O . ASP A 1 642 ? -42.825 -23.556 71.886 1.00 64.94 642 ASP A O 1
ATOM 4851 N N . ARG A 1 643 ? -41.735 -24.733 70.321 1.00 60.91 643 ARG A N 1
ATOM 4852 C CA . ARG A 1 643 ? -41.530 -23.582 69.421 1.00 60.91 643 ARG A CA 1
ATOM 4853 C C . ARG A 1 643 ? -41.725 -23.966 67.952 1.00 60.91 643 ARG A C 1
ATOM 4855 O O . ARG A 1 643 ? -41.341 -25.066 67.561 1.00 60.91 643 ARG A O 1
ATOM 4862 N N . PRO A 1 644 ? -42.302 -23.073 67.124 1.00 60.38 644 PRO A N 1
ATOM 4863 C CA . PRO A 1 644 ? -42.278 -23.265 65.678 1.00 60.38 644 PRO A CA 1
ATOM 4864 C C . PRO A 1 644 ? -40.824 -23.393 65.208 1.00 60.38 644 PRO A C 1
ATOM 4866 O O . PRO A 1 644 ? -39.942 -22.743 65.769 1.00 60.38 644 PRO A O 1
ATOM 4869 N N . ALA A 1 645 ? -40.588 -24.258 64.219 1.00 59.19 645 ALA A N 1
ATOM 4870 C CA . ALA A 1 645 ? -39.268 -24.415 63.619 1.00 59.19 645 ALA A CA 1
ATOM 4871 C C . ALA A 1 645 ? -38.788 -23.054 63.110 1.00 59.19 645 ALA A C 1
ATOM 4873 O O . ALA A 1 645 ? -39.535 -22.363 62.414 1.00 59.19 645 ALA A O 1
ATOM 4874 N N . GLU A 1 646 ? -37.571 -22.675 63.475 1.00 65.12 646 GLU A N 1
ATOM 4875 C CA . GLU A 1 646 ? -36.912 -21.505 62.914 1.00 65.12 646 GLU A CA 1
ATOM 4876 C C . GLU A 1 646 ? -35.855 -22.031 61.934 1.00 65.12 646 GLU A C 1
ATOM 4878 O O . GLU A 1 646 ? -34.839 -22.563 62.390 1.00 65.12 646 GLU A O 1
ATOM 4883 N N . PRO A 1 647 ? -36.120 -22.001 60.613 1.00 70.50 647 PRO A N 1
ATOM 4884 C CA . PRO A 1 647 ? -35.178 -22.503 59.622 1.00 70.50 647 PRO A CA 1
ATOM 4885 C C . PRO A 1 647 ? -33.898 -21.674 59.665 1.00 70.50 647 PRO A C 1
ATOM 4887 O O . PRO A 1 647 ? -33.936 -20.455 59.498 1.00 70.50 647 PRO A O 1
ATOM 4890 N N . GLN A 1 648 ? -32.760 -22.338 59.846 1.00 74.94 648 GLN A N 1
ATOM 4891 C CA . GLN A 1 648 ? -31.462 -21.759 59.519 1.00 74.94 648 GLN A CA 1
ATOM 4892 C C . GLN A 1 648 ? -31.211 -22.014 58.035 1.00 74.94 648 GLN A C 1
ATOM 4894 O O . GLN A 1 648 ? -31.378 -23.139 57.565 1.00 74.94 648 GLN A O 1
ATOM 4899 N N . ALA A 1 649 ? -30.858 -20.975 57.284 1.00 73.94 649 ALA A N 1
ATOM 4900 C CA . ALA A 1 649 ? -30.572 -21.094 55.863 1.00 73.94 649 ALA A CA 1
ATOM 4901 C C . ALA A 1 649 ? -29.229 -20.454 55.543 1.00 73.94 649 ALA A C 1
ATOM 4903 O O . ALA A 1 649 ? -28.990 -19.306 55.912 1.00 73.94 649 ALA A O 1
ATOM 4904 N N . GLU A 1 650 ? -28.401 -21.183 54.812 1.00 77.44 650 GLU A N 1
ATOM 4905 C CA . GLU A 1 650 ? -27.117 -20.711 54.315 1.00 77.44 650 GLU A CA 1
ATOM 4906 C C . GLU A 1 650 ? -27.150 -20.689 52.787 1.00 77.44 650 GLU A C 1
ATOM 4908 O O . GLU A 1 650 ? -27.776 -21.548 52.151 1.00 77.44 650 GLU A O 1
ATOM 4913 N N . ARG A 1 651 ? -26.549 -19.652 52.200 1.00 73.50 651 ARG A N 1
ATOM 4914 C CA . ARG A 1 651 ? -26.515 -19.450 50.751 1.00 73.50 651 ARG A CA 1
ATOM 4915 C C . ARG A 1 651 ? -25.147 -19.834 50.225 1.00 73.50 651 ARG A C 1
ATOM 4917 O O . ARG A 1 651 ? -24.141 -19.327 50.701 1.00 73.50 651 ARG A O 1
ATOM 4924 N N . LEU A 1 652 ? -25.140 -20.694 49.220 1.00 71.00 652 LEU A N 1
ATOM 4925 C CA . LEU A 1 652 ? -23.945 -21.133 48.522 1.00 71.00 652 LEU A CA 1
ATOM 4926 C C . LEU A 1 652 ? -23.980 -20.564 47.109 1.00 71.00 652 LEU A C 1
ATOM 4928 O O . LEU A 1 652 ? -24.827 -20.953 46.305 1.00 71.00 652 LEU A O 1
ATOM 4932 N N . VAL A 1 653 ? -23.074 -19.637 46.809 1.00 67.81 653 VAL A N 1
ATOM 4933 C CA . VAL A 1 653 ? -22.924 -19.092 45.457 1.00 67.81 653 VAL A CA 1
ATOM 4934 C C . VAL A 1 653 ? -22.148 -20.102 44.615 1.00 67.81 653 VAL A C 1
ATOM 4936 O O . VAL A 1 653 ? -21.017 -20.454 44.950 1.00 67.81 653 VAL A O 1
ATOM 4939 N N . VAL A 1 654 ? -22.750 -20.579 43.526 1.00 62.06 654 VAL A N 1
ATOM 4940 C CA . VAL A 1 654 ? -22.073 -21.405 42.522 1.00 62.06 654 VAL A CA 1
ATOM 4941 C C . VAL A 1 654 ? -21.574 -20.454 41.427 1.00 62.06 654 VAL A C 1
ATOM 4943 O O . VAL A 1 654 ? -22.387 -20.024 40.614 1.00 62.06 654 VAL A O 1
ATOM 4946 N N . PRO A 1 655 ? -20.283 -20.059 41.412 1.00 55.59 655 PRO A N 1
ATOM 4947 C CA . PRO A 1 655 ? -19.733 -19.244 40.334 1.00 55.59 655 PRO A CA 1
ATOM 4948 C C . PRO A 1 655 ? -19.842 -19.965 38.983 1.00 55.59 655 PRO A C 1
ATOM 4950 O O . PRO A 1 655 ? -19.782 -21.201 38.959 1.00 55.59 655 PRO A O 1
ATOM 4953 N N . PRO A 1 656 ? -19.907 -19.213 37.865 1.00 57.06 656 PRO A N 1
ATOM 4954 C CA . PRO A 1 656 ? -19.957 -19.786 36.529 1.00 57.06 656 PRO A CA 1
ATOM 4955 C C . PRO A 1 656 ? -18.746 -20.694 36.328 1.00 57.06 656 PRO A C 1
ATOM 4957 O O . PRO A 1 656 ? -17.597 -20.250 36.323 1.00 57.06 656 PRO A O 1
ATOM 4960 N N . LEU A 1 657 ? -19.007 -21.993 36.208 1.00 57.31 657 LEU A N 1
ATOM 4961 C CA . LEU A 1 657 ? -17.978 -22.990 35.955 1.00 57.31 657 LEU A CA 1
ATOM 4962 C C . LEU A 1 657 ? -17.649 -22.967 34.458 1.00 57.31 657 LEU A C 1
ATOM 4964 O O . LEU A 1 657 ? -18.489 -23.382 33.657 1.00 57.31 657 LEU A O 1
ATOM 4968 N N . PRO A 1 658 ? -16.441 -22.537 34.042 1.00 53.59 658 PRO A N 1
ATOM 4969 C CA . PRO A 1 658 ? -16.030 -22.682 32.659 1.00 53.59 658 PRO A CA 1
ATOM 4970 C C . PRO A 1 658 ? -15.833 -24.173 32.405 1.00 53.59 658 PRO A C 1
ATOM 4972 O O . PRO A 1 658 ? -14.816 -24.752 32.783 1.00 53.59 658 PRO A O 1
ATOM 4975 N N . VAL A 1 659 ? -16.818 -24.821 31.790 1.00 56.50 659 VAL A N 1
ATOM 4976 C CA . VAL A 1 659 ? -16.620 -26.160 31.246 1.00 56.50 659 VAL A CA 1
ATOM 4977 C C . VAL A 1 659 ? -15.630 -25.992 30.096 1.00 56.50 659 VAL A C 1
ATOM 4979 O O . VAL A 1 659 ? -15.969 -25.328 29.113 1.00 56.50 659 VAL A O 1
ATOM 4982 N N . PRO A 1 660 ? -14.396 -26.519 30.191 1.00 54.94 660 PRO A N 1
ATOM 4983 C CA . PRO A 1 660 ? -13.457 -26.421 29.088 1.00 54.94 660 PRO A CA 1
ATOM 4984 C C . PRO A 1 660 ? -14.062 -27.189 27.916 1.00 54.94 660 PRO A C 1
ATOM 4986 O O . PRO A 1 660 ? -14.192 -28.411 27.983 1.00 54.94 660 PRO A O 1
ATOM 4989 N N . VAL A 1 661 ? -14.486 -26.478 26.869 1.00 60.19 661 VAL A N 1
ATOM 4990 C CA . VAL A 1 661 ? -14.957 -27.128 25.649 1.00 60.19 661 VAL A CA 1
ATOM 4991 C C . VAL A 1 661 ? -13.717 -27.614 24.905 1.00 60.19 661 VAL A C 1
ATOM 4993 O O . VAL A 1 661 ? -12.898 -26.780 24.509 1.00 60.19 661 VAL A O 1
ATOM 4996 N N . PRO A 1 662 ? -13.517 -28.935 24.758 1.00 60.84 662 PRO A N 1
ATOM 4997 C CA . PRO A 1 662 ? -12.376 -29.441 24.019 1.00 60.84 662 PRO A CA 1
ATOM 4998 C C . PRO A 1 662 ? -12.509 -29.031 22.548 1.00 60.84 662 PRO A C 1
ATOM 5000 O O . PRO A 1 662 ? -13.541 -29.275 21.923 1.00 60.84 662 PRO A O 1
ATOM 5003 N N . ASP A 1 663 ? -11.450 -28.410 22.028 1.00 75.69 663 ASP A N 1
ATOM 5004 C CA . ASP A 1 663 ? -11.254 -28.063 20.618 1.00 75.69 663 ASP A CA 1
ATOM 5005 C C . ASP A 1 663 ? -12.353 -27.151 20.031 1.00 75.69 663 ASP A C 1
ATOM 5007 O O . ASP A 1 663 ? -13.222 -27.612 19.277 1.00 75.69 663 ASP A O 1
ATOM 5011 N N . PRO A 1 664 ? -12.342 -25.842 20.370 1.00 83.38 664 PRO A N 1
ATOM 5012 C CA . PRO A 1 664 ? -13.231 -24.883 19.734 1.00 83.38 664 PRO A CA 1
ATOM 5013 C C . PRO A 1 664 ? -12.965 -24.836 18.221 1.00 83.38 664 PRO A C 1
ATOM 5015 O O . PRO A 1 664 ? -11.821 -24.992 17.782 1.00 83.38 664 PRO A O 1
ATOM 5018 N N . PRO A 1 665 ? -14.011 -24.614 17.415 1.00 91.81 665 PRO A N 1
ATOM 5019 C CA . PRO A 1 665 ? -13.850 -24.463 15.978 1.00 91.81 665 PRO A CA 1
ATOM 5020 C C . PRO A 1 665 ? -13.018 -23.216 15.667 1.00 91.81 665 PRO A C 1
ATOM 5022 O O . PRO A 1 665 ? -13.087 -22.219 16.388 1.00 91.81 665 PRO A O 1
ATOM 5025 N N . THR A 1 666 ? -12.261 -23.257 14.575 1.00 93.62 666 THR A N 1
ATOM 5026 C CA . THR A 1 666 ? -11.452 -22.121 14.114 1.00 93.62 666 THR A CA 1
ATOM 5027 C C . THR A 1 666 ? -11.744 -21.820 12.651 1.00 93.62 666 THR A C 1
ATOM 5029 O O . THR A 1 666 ? -11.984 -22.739 11.865 1.00 93.62 666 THR A O 1
ATOM 5032 N N . LEU A 1 667 ? -11.708 -20.539 12.292 1.00 96.25 667 LEU A N 1
ATOM 5033 C CA . LEU A 1 667 ? -11.602 -20.041 10.924 1.00 96.25 667 LEU A CA 1
ATOM 5034 C C . LEU A 1 667 ? -10.431 -19.057 10.925 1.00 96.25 667 LEU A C 1
ATOM 5036 O O . LEU A 1 667 ? -10.399 -18.170 11.769 1.00 96.25 667 LEU A O 1
ATOM 5040 N N . ASP A 1 668 ? -9.474 -19.255 10.029 1.00 94.94 668 ASP A N 1
ATOM 5041 C CA . ASP A 1 668 ? -8.326 -18.367 9.853 1.00 94.94 668 ASP A CA 1
ATOM 5042 C C . ASP A 1 668 ? -8.121 -18.107 8.361 1.00 94.94 668 ASP A C 1
ATOM 5044 O O . ASP A 1 668 ? -7.916 -19.047 7.582 1.00 94.94 668 ASP A O 1
ATOM 5048 N N . CYS A 1 669 ? -8.208 -16.831 7.996 1.00 95.06 669 CYS A N 1
ATOM 5049 C CA . CYS A 1 669 ? -8.045 -16.312 6.644 1.00 95.06 669 CYS A CA 1
ATOM 5050 C C . CYS A 1 669 ? -7.026 -15.154 6.578 1.00 95.06 669 CYS A C 1
ATOM 5052 O O . CYS A 1 669 ? -6.960 -14.490 5.541 1.00 95.06 669 CYS A O 1
ATOM 5054 N N . SER A 1 670 ? -6.246 -14.924 7.646 1.00 77.38 670 SER A N 1
ATOM 5055 C CA . SER A 1 670 ? -5.515 -13.675 7.954 1.00 77.38 670 SER A CA 1
ATOM 5056 C C . SER A 1 670 ? -4.611 -13.130 6.836 1.00 77.38 670 SER A C 1
ATOM 5058 O O . SER A 1 670 ? -4.397 -11.926 6.759 1.00 77.38 670 SER A O 1
ATOM 5060 N N . ASP A 1 671 ? -4.125 -13.997 5.942 1.00 76.50 671 ASP A N 1
ATOM 5061 C CA . ASP A 1 671 ? -3.213 -13.647 4.840 1.00 76.50 671 ASP A CA 1
ATOM 5062 C C . ASP A 1 671 ? -3.755 -14.041 3.453 1.00 76.50 671 ASP A C 1
ATOM 5064 O O . ASP A 1 671 ? -3.028 -14.057 2.455 1.00 76.50 671 ASP A O 1
ATOM 5068 N N . SER A 1 672 ? -5.033 -14.413 3.366 1.00 84.50 672 SER A N 1
ATOM 5069 C CA . SER A 1 672 ? -5.595 -14.965 2.136 1.00 84.50 672 SER A CA 1
ATOM 5070 C C . SER A 1 672 ? -6.222 -13.880 1.257 1.00 84.50 672 SER A C 1
ATOM 5072 O O . SER A 1 672 ? -7.209 -13.237 1.604 1.00 84.50 672 SER A O 1
ATOM 5074 N N . THR A 1 673 ? -5.665 -13.708 0.059 1.00 88.25 673 THR A N 1
ATOM 5075 C CA . THR A 1 673 ? -6.330 -13.005 -1.045 1.00 88.25 673 THR A CA 1
ATOM 5076 C C . THR A 1 673 ? -6.878 -14.055 -2.010 1.00 88.25 673 THR A C 1
ATOM 5078 O O . THR A 1 673 ? -6.110 -14.895 -2.489 1.00 88.25 673 THR A O 1
ATOM 5081 N N . PRO A 1 674 ? -8.195 -14.082 -2.290 1.00 92.25 674 PRO A N 1
ATOM 5082 C CA . PRO A 1 674 ? -8.756 -15.076 -3.192 1.00 92.25 674 PRO A CA 1
ATOM 5083 C C . PRO A 1 674 ? -8.124 -14.980 -4.583 1.00 92.25 674 PRO A C 1
ATOM 5085 O O . PRO A 1 674 ? -8.188 -13.949 -5.251 1.00 92.25 674 PRO A O 1
ATOM 5088 N N . THR A 1 675 ? -7.531 -16.077 -5.042 1.00 91.81 675 THR A N 1
ATOM 5089 C CA . THR A 1 675 ? -6.886 -16.159 -6.355 1.00 91.81 675 THR A CA 1
ATOM 5090 C C . THR A 1 675 ? -7.870 -16.666 -7.403 1.00 91.81 675 THR A C 1
ATOM 5092 O O . THR A 1 675 ? -8.537 -17.685 -7.213 1.00 91.81 675 THR A O 1
ATOM 5095 N N . LEU A 1 676 ? -7.981 -15.964 -8.534 1.00 93.00 676 LEU A N 1
ATOM 5096 C CA . LEU A 1 676 ? -8.860 -16.370 -9.634 1.00 93.00 676 LEU A CA 1
ATOM 5097 C C . LEU A 1 676 ? -8.243 -17.542 -10.405 1.00 93.00 676 LEU A C 1
ATOM 5099 O O . LEU A 1 676 ? -7.213 -17.398 -11.061 1.00 93.00 676 LEU A O 1
ATOM 5103 N N . VAL A 1 677 ? -8.891 -18.705 -10.381 1.00 92.00 677 VAL A N 1
ATOM 5104 C CA . VAL A 1 677 ? -8.303 -19.945 -10.924 1.00 92.00 677 VAL A CA 1
ATOM 5105 C C . VAL A 1 677 ? -8.545 -20.099 -12.425 1.00 92.00 677 VAL A C 1
ATOM 5107 O O . VAL A 1 677 ? -7.751 -20.718 -13.131 1.00 92.00 677 VAL A O 1
ATOM 5110 N N . ASN A 1 678 ? -9.643 -19.543 -12.943 1.00 91.50 678 ASN A N 1
ATOM 5111 C CA . ASN A 1 678 ? -10.035 -19.682 -14.349 1.00 91.50 678 ASN A CA 1
ATOM 5112 C C . ASN A 1 678 ? -9.898 -18.393 -15.177 1.00 91.50 678 ASN A C 1
ATOM 5114 O O . ASN A 1 678 ? -10.402 -18.345 -16.296 1.00 91.50 678 ASN A O 1
ATOM 5118 N N . ALA A 1 679 ? -9.183 -17.385 -14.670 1.00 85.56 679 ALA A N 1
ATOM 5119 C CA . ALA A 1 679 ? -8.954 -16.099 -15.335 1.00 85.56 679 ALA A CA 1
ATOM 5120 C C . ALA A 1 679 ? -7.482 -15.890 -15.762 1.00 85.56 679 ALA A C 1
ATOM 5122 O O . ALA A 1 679 ? -6.933 -14.801 -15.629 1.00 85.56 679 ALA A O 1
ATOM 5123 N N . GLY A 1 680 ? -6.821 -16.945 -16.257 1.00 74.88 680 GLY A N 1
ATOM 5124 C CA . GLY A 1 680 ? -5.355 -16.994 -16.405 1.00 74.88 680 GLY A CA 1
ATOM 5125 C C . GLY A 1 680 ? -4.709 -15.917 -17.291 1.00 74.88 680 GLY A C 1
ATOM 5126 O O . GLY A 1 680 ? -3.620 -15.458 -16.968 1.00 74.88 680 GLY A O 1
ATOM 5127 N N . ASP A 1 681 ? -5.370 -15.473 -18.363 1.00 80.44 681 ASP A N 1
ATOM 5128 C CA . ASP A 1 681 ? -4.845 -14.414 -19.247 1.00 80.44 681 ASP A CA 1
ATOM 5129 C C . ASP A 1 681 ? -5.387 -13.015 -18.883 1.00 80.44 681 ASP A C 1
ATOM 5131 O O . ASP A 1 681 ? -5.274 -12.067 -19.666 1.00 80.44 681 ASP A O 1
ATOM 5135 N N . GLY A 1 682 ? -6.048 -12.889 -17.725 1.00 86.94 682 GLY A N 1
ATOM 5136 C CA . GLY A 1 682 ? -6.796 -11.690 -17.353 1.00 86.94 682 GLY A CA 1
ATOM 5137 C C . GLY A 1 682 ? -7.977 -11.414 -18.288 1.00 86.94 682 GLY A C 1
ATOM 5138 O O . GL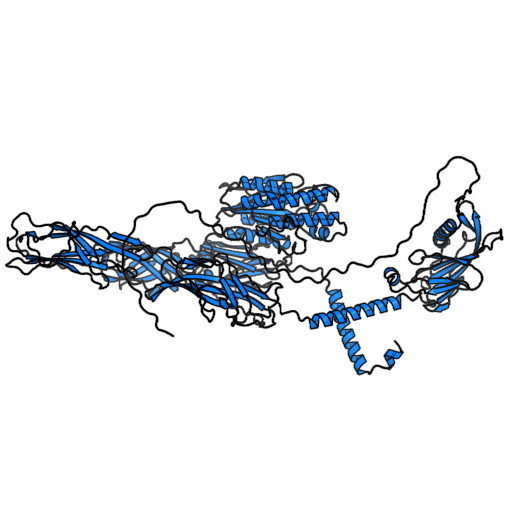Y A 1 682 ? -8.388 -10.269 -18.417 1.00 86.94 682 GLY A O 1
ATOM 5139 N N . GLU A 1 683 ? -8.505 -12.421 -18.994 1.00 91.75 683 GLU A N 1
ATOM 5140 C CA . GLU A 1 683 ? -9.746 -12.320 -19.775 1.00 91.75 683 GLU A CA 1
ATOM 5141 C C . GLU A 1 683 ? -10.933 -12.899 -18.990 1.00 91.75 683 GLU A C 1
ATOM 5143 O O . GLU A 1 683 ? -10.782 -13.853 -18.226 1.00 91.75 683 GLU A O 1
ATOM 5148 N N . VAL A 1 684 ? -12.137 -12.363 -19.214 1.00 91.69 684 VAL A N 1
ATOM 5149 C CA . VAL A 1 684 ? -13.367 -12.876 -18.592 1.00 91.69 684 VAL A CA 1
ATOM 5150 C C . VAL A 1 684 ? -13.645 -14.321 -19.049 1.00 91.69 684 VAL A C 1
ATOM 5152 O O . VAL A 1 684 ? -13.937 -14.530 -20.234 1.00 91.69 684 VAL A O 1
ATOM 5155 N N . PRO A 1 685 ? -13.646 -15.329 -18.154 1.00 92.81 685 PRO A N 1
ATOM 5156 C CA . PRO A 1 685 ? -13.875 -16.719 -18.543 1.00 92.81 685 PRO A CA 1
ATOM 5157 C C . PRO A 1 685 ? -15.268 -16.940 -19.142 1.00 92.81 685 PRO A C 1
ATOM 5159 O O . PRO A 1 685 ? -16.215 -16.201 -18.875 1.00 92.81 685 PRO A O 1
ATOM 5162 N N . VAL A 1 686 ? -15.393 -17.959 -19.999 1.00 90.62 686 VAL A N 1
ATOM 5163 C CA . VAL A 1 686 ? -16.692 -18.375 -20.569 1.00 90.62 686 VAL A CA 1
ATOM 5164 C C . VAL A 1 686 ? -17.556 -19.071 -19.516 1.00 90.62 686 VAL A C 1
ATOM 5166 O O . VAL A 1 686 ? -18.778 -18.947 -19.544 1.00 90.62 686 VAL A O 1
ATOM 5169 N N . ASP A 1 687 ? -16.912 -19.789 -18.601 1.00 94.00 687 ASP A N 1
ATOM 5170 C CA . ASP A 1 687 ? -17.546 -20.433 -17.457 1.00 94.00 687 ASP A CA 1
ATOM 5171 C C . ASP A 1 687 ? -17.669 -19.448 -16.280 1.00 94.00 687 ASP A C 1
ATOM 5173 O O . ASP A 1 687 ? -16.970 -18.430 -16.264 1.00 94.00 687 ASP A O 1
ATOM 5177 N N . PRO A 1 688 ? -18.528 -19.730 -15.280 1.00 95.69 688 PRO A N 1
ATOM 5178 C CA . PRO A 1 688 ? -18.583 -18.932 -14.061 1.00 95.69 688 PRO A CA 1
ATOM 5179 C C . PRO A 1 688 ? -17.195 -18.759 -13.436 1.00 95.69 688 PRO A C 1
ATOM 5181 O O . PRO A 1 688 ? -16.397 -19.699 -13.393 1.00 95.69 688 PRO A O 1
ATOM 5184 N N . LEU A 1 689 ? -16.902 -17.547 -12.971 1.00 94.62 689 LEU A N 1
ATOM 5185 C CA . LEU A 1 689 ? -15.642 -17.196 -12.323 1.00 94.62 689 LEU A CA 1
ATOM 5186 C C . LEU A 1 689 ? -15.425 -18.057 -11.073 1.00 94.62 689 LEU A C 1
ATOM 5188 O O . LEU A 1 689 ? -16.369 -18.262 -10.310 1.00 94.62 689 LEU A O 1
ATOM 5192 N N . ARG A 1 690 ? -14.203 -18.561 -10.889 1.00 96.00 690 ARG A N 1
ATOM 5193 C CA . ARG A 1 690 ? -13.787 -19.390 -9.753 1.00 96.00 690 ARG A CA 1
ATOM 5194 C C . ARG A 1 690 ? -12.660 -18.700 -9.000 1.00 96.00 690 ARG A C 1
ATOM 5196 O O . ARG A 1 690 ? -11.697 -18.265 -9.632 1.00 96.00 690 ARG A O 1
ATOM 5203 N N . ALA A 1 691 ? -12.762 -18.655 -7.680 1.00 94.88 691 ALA A N 1
ATOM 5204 C CA . ALA A 1 691 ? -11.742 -18.111 -6.796 1.00 94.88 691 ALA A CA 1
ATOM 5205 C C . ALA A 1 691 ? -11.385 -19.130 -5.710 1.00 94.88 691 ALA A C 1
ATOM 5207 O O . ALA A 1 691 ? -12.242 -19.903 -5.288 1.00 94.88 691 ALA A O 1
ATOM 5208 N N . VAL A 1 692 ? -10.133 -19.145 -5.265 1.00 96.12 692 VAL A N 1
ATOM 5209 C CA . VAL A 1 692 ? -9.675 -19.994 -4.157 1.00 96.12 692 VAL A CA 1
ATOM 5210 C C . VAL A 1 692 ? -8.971 -19.125 -3.132 1.00 96.12 692 VAL A C 1
ATOM 5212 O O . VAL A 1 692 ? -8.055 -18.384 -3.485 1.00 96.12 692 VAL A O 1
ATOM 5215 N N . ALA A 1 693 ? -9.409 -19.218 -1.880 1.00 95.94 693 ALA A N 1
ATOM 5216 C CA . ALA A 1 693 ? -8.776 -18.569 -0.741 1.00 95.94 693 ALA A CA 1
ATOM 5217 C C . ALA A 1 693 ? -8.124 -19.624 0.157 1.00 95.94 693 ALA A C 1
ATOM 5219 O O . ALA A 1 693 ? -8.762 -20.623 0.506 1.00 95.94 693 ALA A O 1
ATOM 5220 N N . ASP A 1 694 ? -6.880 -19.382 0.563 1.00 94.50 694 ASP A N 1
ATOM 5221 C CA . ASP A 1 694 ? -6.120 -20.236 1.483 1.00 94.50 694 ASP A CA 1
ATOM 5222 C C . ASP A 1 694 ? -6.585 -20.050 2.941 1.00 94.50 694 ASP A C 1
ATOM 5224 O O . ASP A 1 694 ? -5.812 -19.724 3.836 1.00 94.50 694 ASP A O 1
ATOM 5228 N N . CYS A 1 695 ? -7.883 -20.240 3.179 1.00 95.75 695 CYS A N 1
ATOM 5229 C CA . CYS A 1 695 ? -8.485 -20.214 4.504 1.00 95.75 695 CYS A CA 1
ATOM 5230 C C . CYS A 1 695 ? -8.460 -21.609 5.131 1.00 95.75 695 CYS A C 1
ATOM 5232 O O . CYS A 1 695 ? -8.870 -22.596 4.507 1.00 95.75 695 CYS A O 1
ATOM 5234 N N . THR A 1 696 ? -8.071 -21.692 6.402 1.00 95.44 696 THR A N 1
ATOM 5235 C CA . THR A 1 696 ? -8.182 -22.935 7.169 1.00 95.44 696 THR A CA 1
ATOM 5236 C C . THR A 1 696 ? -9.377 -22.882 8.109 1.00 95.44 696 THR A C 1
ATOM 5238 O O . THR A 1 696 ? -9.533 -21.942 8.882 1.00 95.44 696 THR A O 1
ATOM 5241 N N . ALA A 1 697 ? -10.232 -23.902 8.047 1.00 96.06 697 ALA A N 1
ATOM 5242 C CA . ALA A 1 697 ? -11.382 -24.032 8.934 1.00 96.06 697 ALA A CA 1
ATOM 5243 C C . ALA A 1 697 ? -11.389 -25.414 9.586 1.00 96.06 697 ALA A C 1
ATOM 5245 O O . ALA A 1 697 ? -11.234 -26.428 8.900 1.00 96.06 697 ALA A O 1
ATOM 5246 N N . THR A 1 698 ? -11.571 -25.466 10.904 1.00 95.62 698 THR A N 1
ATOM 5247 C CA . THR A 1 698 ? -11.616 -26.721 11.666 1.00 95.62 698 THR A CA 1
ATOM 5248 C C . THR A 1 698 ? -12.954 -26.833 12.380 1.00 95.62 698 THR A C 1
ATOM 5250 O O . THR A 1 698 ? -13.350 -25.928 13.113 1.00 95.62 698 THR A O 1
ATOM 5253 N N . GLY A 1 699 ? -13.661 -27.939 12.148 1.00 93.19 699 GLY A N 1
ATOM 5254 C CA . GLY A 1 699 ? -14.908 -28.257 12.828 1.00 93.19 699 GLY A CA 1
ATOM 5255 C C . GLY A 1 699 ? -14.688 -28.530 14.324 1.00 93.19 699 GLY A C 1
ATOM 5256 O O . GLY A 1 699 ? -13.613 -28.987 14.719 1.00 93.19 699 GLY A O 1
ATOM 5257 N N . PRO A 1 700 ? -15.694 -28.257 15.165 1.00 90.38 700 PRO A N 1
ATOM 5258 C CA . PRO A 1 700 ? -15.563 -28.276 16.620 1.00 90.38 700 PRO A CA 1
ATOM 5259 C C . PRO A 1 700 ? -15.486 -29.700 17.186 1.00 90.38 700 PRO A C 1
ATOM 5261 O O . PRO A 1 700 ? -16.002 -30.642 16.590 1.00 90.38 700 PRO A O 1
ATOM 5264 N N . GLY A 1 701 ? -14.972 -29.874 18.405 1.00 83.12 701 GLY A N 1
ATOM 5265 C CA . GLY A 1 701 ? -15.117 -31.144 19.133 1.00 83.12 701 GLY A CA 1
ATOM 5266 C C . GLY A 1 701 ? -16.586 -31.559 19.345 1.00 83.12 701 GLY A C 1
ATOM 5267 O O . GLY A 1 701 ? -16.911 -32.746 19.309 1.00 83.12 701 GLY A O 1
ATOM 5268 N N . ILE A 1 702 ? -17.491 -30.584 19.501 1.00 81.06 702 ILE A N 1
ATOM 5269 C CA . ILE A 1 702 ? -18.933 -30.770 19.738 1.00 81.06 702 ILE A CA 1
ATOM 5270 C C . ILE A 1 702 ? -19.730 -29.816 18.837 1.00 81.06 702 ILE A C 1
ATOM 5272 O O . ILE A 1 702 ? -19.435 -28.628 18.787 1.00 81.06 702 ILE A O 1
ATOM 5276 N N . GLY A 1 703 ? -20.779 -30.308 18.171 1.00 89.00 703 GLY A N 1
ATOM 5277 C CA . GLY A 1 703 ? -21.625 -29.508 17.272 1.00 89.00 703 GLY A CA 1
ATOM 5278 C C . GLY A 1 703 ? -21.157 -29.517 15.814 1.00 89.00 703 GLY A C 1
ATOM 5279 O O . GLY A 1 703 ? -20.440 -30.421 15.388 1.00 89.00 703 GLY A O 1
ATOM 5280 N N . GLU A 1 704 ? -21.594 -28.521 15.046 1.00 93.88 704 GLU A N 1
ATOM 5281 C CA . GLU A 1 704 ? -21.211 -28.305 13.643 1.00 93.88 704 GLU A CA 1
ATOM 5282 C C . GLU A 1 704 ? -20.725 -26.860 13.467 1.00 93.88 704 GLU A C 1
ATOM 5284 O O . GLU A 1 704 ? -21.281 -25.944 14.068 1.00 93.88 704 GLU A O 1
ATOM 5289 N N . LEU A 1 705 ? -19.718 -26.625 12.630 1.00 95.94 705 LEU A N 1
ATOM 5290 C CA . LEU A 1 705 ? -19.368 -25.280 12.172 1.00 95.94 705 LEU A CA 1
ATOM 5291 C C . LEU A 1 705 ? -20.096 -25.002 10.855 1.00 95.94 705 LEU A C 1
ATOM 5293 O O . LEU A 1 705 ? -19.922 -25.739 9.886 1.00 95.94 705 LEU A O 1
ATOM 5297 N N . LEU A 1 706 ? -20.909 -23.952 10.816 1.00 97.12 706 LEU A N 1
ATOM 5298 C CA . LEU A 1 706 ? -21.594 -23.467 9.624 1.00 97.12 706 LEU A CA 1
ATOM 5299 C C . LEU A 1 706 ? -20.832 -22.266 9.062 1.00 97.12 706 LEU A C 1
ATOM 5301 O O . LEU A 1 706 ? -20.705 -21.258 9.745 1.00 97.12 706 LEU A O 1
ATOM 5305 N N . LEU A 1 707 ? -20.375 -22.359 7.816 1.00 97.38 707 LEU A N 1
ATOM 5306 C CA . LEU A 1 707 ? -19.796 -21.233 7.087 1.00 97.38 707 LEU A CA 1
ATOM 5307 C C . LEU A 1 707 ? -20.815 -20.682 6.087 1.00 97.38 707 LEU A C 1
ATOM 5309 O O . LEU A 1 707 ? -21.426 -21.447 5.330 1.00 97.38 707 LEU A O 1
ATOM 5313 N N . THR A 1 708 ? -20.970 -19.364 6.064 1.00 96.88 708 THR A N 1
ATOM 5314 C CA . THR A 1 708 ? -21.766 -18.607 5.088 1.00 96.88 708 THR A CA 1
ATOM 5315 C C . THR A 1 708 ? -20.884 -17.583 4.394 1.00 96.88 708 THR A C 1
ATOM 5317 O O . THR A 1 708 ? -20.027 -16.987 5.033 1.00 96.88 708 THR A O 1
ATOM 5320 N N . ALA A 1 709 ? -21.085 -17.379 3.092 1.00 94.12 709 ALA A N 1
ATOM 5321 C CA . ALA A 1 709 ? -20.368 -16.368 2.320 1.00 94.12 709 ALA A CA 1
ATOM 5322 C C . ALA A 1 709 ? -21.350 -15.315 1.797 1.00 94.12 709 ALA A C 1
ATOM 5324 O O . ALA A 1 709 ? -22.426 -15.663 1.305 1.00 94.12 709 ALA A O 1
ATOM 5325 N N . ALA A 1 710 ? -20.976 -14.044 1.898 1.00 92.75 710 ALA A N 1
ATOM 5326 C CA . ALA A 1 710 ? -21.726 -12.913 1.372 1.00 92.75 710 ALA A CA 1
ATOM 5327 C C . ALA A 1 710 ? -20.792 -11.989 0.585 1.00 92.75 710 ALA A C 1
ATOM 5329 O O . ALA A 1 710 ? -19.666 -11.736 0.998 1.00 92.75 710 ALA A O 1
ATOM 5330 N N . TRP A 1 711 ? -21.260 -11.487 -0.555 1.00 91.19 711 TRP A N 1
ATOM 5331 C CA . TRP A 1 711 ? -20.505 -10.557 -1.389 1.00 91.19 711 TRP A CA 1
ATOM 5332 C C . TRP A 1 711 ? -21.002 -9.125 -1.208 1.00 91.19 711 TRP A C 1
ATOM 5334 O O . TRP A 1 711 ? -22.208 -8.877 -1.230 1.00 91.19 711 TRP A O 1
ATOM 5344 N N . SER A 1 712 ? -20.066 -8.185 -1.115 1.00 89.94 712 SER A N 1
ATOM 5345 C CA . SER A 1 712 ? -20.325 -6.752 -1.207 1.00 89.94 712 SER A CA 1
ATOM 5346 C C . SER A 1 712 ? -19.344 -6.124 -2.191 1.00 89.94 712 SER A C 1
ATOM 5348 O O . SER A 1 712 ? -18.134 -6.213 -2.006 1.00 89.94 712 SER A O 1
ATOM 5350 N N . ALA A 1 713 ? -19.851 -5.465 -3.232 1.00 87.12 713 ALA A N 1
ATOM 5351 C CA . ALA A 1 713 ? -19.008 -4.644 -4.099 1.00 87.12 713 ALA A CA 1
ATOM 5352 C C . ALA A 1 713 ? -18.575 -3.370 -3.352 1.00 87.12 713 ALA A C 1
ATOM 5354 O O . ALA A 1 713 ? -19.380 -2.794 -2.615 1.00 87.12 713 ALA A O 1
ATOM 5355 N N . ASP A 1 714 ? -17.338 -2.909 -3.563 1.00 85.31 714 ASP A N 1
ATOM 5356 C CA . ASP A 1 714 ? -16.917 -1.593 -3.076 1.00 85.31 714 ASP A CA 1
ATOM 5357 C C . ASP A 1 714 ? -17.746 -0.536 -3.828 1.00 85.31 714 ASP A C 1
ATOM 5359 O O . ASP A 1 714 ? -17.794 -0.521 -5.059 1.00 85.31 714 ASP A O 1
ATOM 5363 N N . SER A 1 715 ? -18.455 0.326 -3.100 1.00 55.94 715 SER A N 1
ATOM 5364 C CA . SER A 1 715 ? -19.555 1.180 -3.585 1.00 55.94 715 SER A CA 1
ATOM 5365 C C . SER A 1 715 ? -19.171 2.298 -4.573 1.00 55.94 715 SER A C 1
ATOM 5367 O O . SER A 1 715 ? -19.990 3.164 -4.880 1.00 55.94 715 SER A O 1
ATOM 5369 N N . ALA A 1 716 ? -17.969 2.276 -5.146 1.00 54.47 716 ALA A N 1
ATOM 5370 C CA . ALA A 1 716 ? -17.507 3.243 -6.135 1.00 54.47 716 ALA A CA 1
ATOM 5371 C C . ALA A 1 716 ? -17.716 2.727 -7.570 1.00 54.47 716 ALA A C 1
ATOM 5373 O O . ALA A 1 716 ? -16.769 2.535 -8.335 1.00 54.47 716 ALA A O 1
ATOM 5374 N N . ALA A 1 717 ? -18.971 2.508 -7.971 1.00 51.97 717 ALA A N 1
ATOM 5375 C CA . ALA A 1 717 ? -19.283 2.450 -9.394 1.00 51.97 717 ALA A CA 1
ATOM 5376 C C . ALA A 1 717 ? -19.131 3.868 -9.964 1.00 51.97 717 ALA A C 1
ATOM 5378 O O . ALA A 1 717 ? -20.051 4.677 -9.895 1.00 51.97 717 ALA A O 1
ATOM 5379 N N . ASP A 1 718 ? -17.951 4.175 -10.501 1.00 55.81 718 ASP A N 1
ATOM 5380 C CA . ASP A 1 718 ? -17.720 5.402 -11.261 1.00 55.81 718 ASP A CA 1
ATOM 5381 C C . ASP A 1 718 ? -18.809 5.521 -12.352 1.00 55.81 718 ASP A C 1
ATOM 5383 O O . ASP A 1 718 ? -19.120 4.527 -13.025 1.00 55.81 718 ASP A O 1
ATOM 5387 N N . ASP A 1 719 ? -19.380 6.718 -12.552 1.00 58.78 719 ASP A N 1
ATOM 5388 C CA . ASP A 1 719 ? -20.543 7.030 -13.424 1.00 58.78 719 ASP A CA 1
ATOM 5389 C C . ASP A 1 719 ? -20.400 6.526 -14.884 1.00 58.78 719 ASP A C 1
ATOM 5391 O O . ASP A 1 719 ? -21.326 6.563 -15.699 1.00 58.78 719 ASP A O 1
ATOM 5395 N N . SER A 1 720 ? -19.216 6.034 -15.240 1.00 61.06 720 SER A N 1
ATOM 5396 C CA . SER A 1 720 ? -18.871 5.411 -16.512 1.00 61.06 720 SER A CA 1
ATOM 5397 C C . SER A 1 720 ? -19.559 4.064 -16.795 1.00 61.06 720 SER A C 1
ATOM 5399 O O . SER A 1 720 ? -19.425 3.555 -17.913 1.00 61.06 720 SER A O 1
ATOM 5401 N N . GLY A 1 721 ? -20.283 3.478 -15.830 1.00 61.03 721 GLY A N 1
ATOM 5402 C CA . GLY A 1 721 ? -20.971 2.189 -15.999 1.00 61.03 721 GLY A CA 1
ATOM 5403 C C . GLY A 1 721 ? -20.011 1.006 -16.171 1.00 61.03 721 GLY A C 1
ATOM 5404 O O . GLY A 1 721 ? -20.365 0.009 -16.801 1.00 61.03 721 GLY A O 1
ATOM 5405 N N . ARG A 1 722 ? -18.776 1.147 -15.669 1.00 64.94 722 ARG A N 1
ATOM 5406 C CA . ARG A 1 722 ? -17.701 0.140 -15.731 1.00 64.94 722 ARG A CA 1
ATOM 5407 C C . ARG A 1 722 ? -17.415 -0.549 -14.394 1.00 64.94 722 ARG A C 1
ATOM 5409 O O . ARG A 1 722 ? -16.512 -1.376 -14.346 1.00 64.94 722 ARG A O 1
ATOM 5416 N N . GLY A 1 723 ? -18.161 -0.204 -13.345 1.00 65.56 723 GLY A N 1
ATOM 5417 C CA . GLY A 1 723 ? -18.038 -0.834 -12.034 1.00 65.56 723 GLY A CA 1
ATOM 5418 C C . GLY A 1 723 ? -18.479 -2.296 -12.042 1.00 65.56 723 GLY A C 1
ATOM 5419 O O . GLY A 1 723 ? -19.181 -2.754 -12.952 1.00 65.56 723 GLY A O 1
ATOM 5420 N N . LEU A 1 724 ? -18.063 -3.026 -11.009 1.00 74.00 724 LEU A N 1
ATOM 5421 C CA . LEU A 1 724 ? -18.519 -4.390 -10.783 1.00 74.00 724 LEU A CA 1
ATOM 5422 C C . LEU A 1 724 ? -20.047 -4.419 -10.672 1.00 74.00 724 LEU A C 1
ATOM 5424 O O . LEU A 1 724 ? -20.631 -3.564 -10.003 1.00 74.00 724 LEU A O 1
ATOM 5428 N N . PRO A 1 725 ? -20.723 -5.379 -11.325 1.00 72.38 725 PRO A N 1
ATOM 5429 C CA . PRO A 1 725 ? -22.157 -5.506 -11.165 1.00 72.38 725 PRO A CA 1
ATOM 5430 C C . PRO A 1 725 ? -22.461 -5.801 -9.691 1.00 72.38 725 PRO A C 1
ATOM 5432 O O . PRO A 1 725 ? -21.954 -6.778 -9.145 1.00 72.38 725 PRO A O 1
ATOM 5435 N N . GLU A 1 726 ? -23.352 -5.015 -9.074 1.00 69.19 726 GLU A N 1
ATOM 5436 C CA . GLU A 1 726 ? -23.861 -5.267 -7.708 1.00 69.19 726 GLU A CA 1
ATOM 5437 C C . GLU A 1 726 ? -24.419 -6.696 -7.542 1.00 69.19 726 GLU A C 1
ATOM 5439 O O . GLU A 1 726 ? -24.531 -7.212 -6.438 1.00 69.19 726 GLU A O 1
ATOM 5444 N N . SER A 1 727 ? -24.757 -7.353 -8.656 1.00 73.12 727 SER A N 1
ATOM 5445 C CA . SER A 1 727 ? -25.318 -8.706 -8.720 1.00 73.12 727 SER A CA 1
ATOM 5446 C C . SER A 1 727 ? -24.292 -9.847 -8.785 1.00 73.12 727 SER A C 1
ATOM 5448 O O . SER A 1 727 ? -24.684 -10.982 -9.063 1.00 73.12 727 SER A O 1
ATOM 5450 N N . LEU A 1 728 ? -22.999 -9.592 -8.559 1.00 85.38 728 LEU A N 1
ATOM 5451 C CA . LEU A 1 728 ? -21.997 -10.660 -8.527 1.00 85.38 728 LEU A CA 1
ATOM 5452 C C . LEU A 1 728 ? -22.155 -11.531 -7.266 1.00 85.38 728 LEU A C 1
ATOM 5454 O O . LEU A 1 728 ? -21.511 -11.301 -6.254 1.00 85.38 728 LEU A O 1
ATOM 5458 N N . ASP A 1 729 ? -23.022 -12.539 -7.327 1.00 88.94 729 ASP A N 1
ATOM 5459 C CA . ASP A 1 729 ? -23.245 -13.476 -6.221 1.00 88.94 729 ASP A CA 1
ATOM 5460 C C . ASP A 1 729 ? -22.221 -14.625 -6.268 1.00 88.94 729 ASP A C 1
ATOM 5462 O O . ASP A 1 729 ? -22.045 -15.264 -7.315 1.00 88.94 729 ASP A O 1
ATOM 5466 N N . TRP A 1 730 ? -21.567 -14.890 -5.136 1.00 93.19 730 TRP A N 1
ATOM 5467 C CA . TRP A 1 730 ? -20.551 -15.931 -4.957 1.00 93.19 730 TRP A CA 1
ATOM 5468 C C . TRP A 1 730 ? -21.070 -17.042 -4.049 1.00 93.19 730 TRP A C 1
ATOM 5470 O O . TRP A 1 730 ? -21.815 -16.802 -3.104 1.00 93.19 730 TRP A O 1
ATOM 5480 N N . ARG A 1 731 ? -20.663 -18.281 -4.327 1.00 95.69 731 ARG A N 1
ATOM 5481 C CA . ARG A 1 731 ? -21.058 -19.472 -3.564 1.00 95.69 731 ARG A CA 1
ATOM 5482 C C . ARG A 1 731 ? -19.878 -20.396 -3.361 1.00 95.69 731 ARG A C 1
ATOM 5484 O O . ARG A 1 731 ? -18.944 -20.360 -4.153 1.00 95.69 731 ARG A O 1
ATOM 5491 N N . PHE A 1 732 ? -19.934 -21.253 -2.351 1.00 96.88 732 PHE A N 1
ATOM 5492 C CA . PHE A 1 732 ? -18.931 -22.297 -2.171 1.00 96.88 732 PHE A CA 1
ATOM 5493 C C . PHE A 1 732 ? -19.031 -23.321 -3.320 1.00 96.88 732 PHE A C 1
ATOM 5495 O O . PHE A 1 732 ? -20.118 -23.825 -3.610 1.00 96.88 732 PHE A O 1
ATOM 5502 N N . ASP A 1 733 ? -17.911 -23.616 -3.986 1.00 96.25 733 ASP A N 1
ATOM 5503 C CA . ASP A 1 733 ? -17.843 -24.570 -5.110 1.00 96.25 733 ASP A CA 1
ATOM 5504 C C . ASP A 1 733 ? -17.705 -26.016 -4.611 1.00 96.25 733 ASP A C 1
ATOM 5506 O O . ASP A 1 733 ? -18.300 -26.941 -5.171 1.00 96.25 733 ASP A O 1
ATOM 5510 N N . SER A 1 734 ? -16.941 -26.225 -3.534 1.00 94.88 734 SER A N 1
ATOM 5511 C CA . SER A 1 734 ? -16.679 -27.554 -2.984 1.00 94.88 734 SER A CA 1
ATOM 5512 C C . SER A 1 734 ? -16.434 -27.540 -1.468 1.00 94.88 734 SER A C 1
ATOM 5514 O O . SER A 1 734 ? -16.157 -26.505 -0.865 1.00 94.88 734 SER A O 1
ATOM 5516 N N . GLY A 1 735 ? -16.581 -28.711 -0.841 1.00 92.62 735 GLY A N 1
ATOM 5517 C CA . GLY A 1 735 ? -16.267 -28.948 0.570 1.00 92.62 735 GLY A CA 1
ATOM 5518 C C . GLY A 1 735 ? -17.233 -29.932 1.255 1.00 92.62 735 GLY A C 1
ATOM 5519 O O . GLY A 1 735 ? -18.278 -30.284 0.694 1.00 92.62 735 GLY A O 1
ATOM 5520 N N . PRO A 1 736 ? -16.886 -30.432 2.454 1.00 89.56 736 PRO A N 1
ATOM 5521 C CA . PRO A 1 736 ? -17.754 -31.300 3.242 1.00 89.56 736 PRO A CA 1
ATOM 5522 C C . PRO A 1 736 ? -19.006 -30.541 3.701 1.00 89.56 736 PRO A C 1
ATOM 5524 O O . PRO A 1 736 ? -18.968 -29.346 3.984 1.00 89.56 736 PRO A O 1
ATOM 5527 N N . GLY A 1 737 ? -20.148 -31.231 3.706 1.00 92.50 737 GLY A N 1
ATOM 5528 C CA . GLY A 1 737 ? -21.416 -30.645 4.148 1.00 92.50 737 GLY A CA 1
ATOM 5529 C C . GLY A 1 737 ? -21.922 -29.467 3.304 1.00 92.50 737 GLY A C 1
ATOM 5530 O O . GLY A 1 737 ? -22.784 -28.726 3.778 1.00 92.50 737 GLY A O 1
ATOM 5531 N N . LEU A 1 738 ? -21.413 -29.286 2.077 1.00 96.12 738 LEU A N 1
ATOM 5532 C CA . LEU A 1 738 ? -21.856 -28.239 1.157 1.00 96.12 738 LEU A CA 1
ATOM 5533 C C . LEU A 1 738 ? -23.357 -28.371 0.867 1.00 96.12 738 LEU A C 1
ATOM 5535 O O . LEU A 1 738 ? -23.836 -29.414 0.410 1.00 96.12 738 LEU A O 1
ATOM 5539 N N . ALA A 1 739 ? -24.105 -27.303 1.138 1.00 93.75 739 ALA A N 1
ATOM 5540 C CA . ALA A 1 739 ? -25.522 -27.229 0.829 1.00 93.75 739 ALA A CA 1
ATOM 5541 C C . ALA A 1 739 ? -25.751 -27.289 -0.689 1.00 93.75 739 ALA A C 1
ATOM 5543 O O . ALA A 1 739 ? -24.937 -26.823 -1.480 1.00 93.75 739 ALA A O 1
ATOM 5544 N N . ALA A 1 740 ? -26.893 -27.840 -1.111 1.00 91.56 740 ALA A N 1
ATOM 5545 C CA . ALA A 1 740 ? -27.196 -28.046 -2.532 1.00 91.56 740 ALA A CA 1
ATOM 5546 C C . ALA A 1 740 ? -27.241 -26.747 -3.359 1.00 91.56 740 ALA A C 1
ATOM 5548 O O . ALA A 1 740 ? -27.107 -26.793 -4.579 1.00 91.56 740 ALA A O 1
ATOM 5549 N N . ASP A 1 741 ? -27.470 -25.606 -2.710 1.00 90.25 741 ASP A N 1
ATOM 5550 C CA . ASP A 1 741 ? -27.461 -24.291 -3.340 1.00 90.25 741 ASP A CA 1
ATOM 5551 C C . ASP A 1 741 ? -26.069 -23.645 -3.374 1.00 90.25 741 ASP A C 1
ATOM 5553 O O . ASP A 1 741 ? -25.910 -22.679 -4.113 1.00 90.25 741 ASP A O 1
ATOM 5557 N N . GLY A 1 742 ? -25.093 -24.175 -2.628 1.00 92.50 742 GLY A N 1
ATOM 5558 C CA . GLY A 1 742 ? -23.743 -23.636 -2.461 1.00 92.50 742 GLY A CA 1
ATOM 5559 C C . GLY A 1 742 ? -23.633 -22.479 -1.459 1.00 92.50 742 GLY A C 1
ATOM 5560 O O . GLY A 1 742 ? -22.555 -21.914 -1.308 1.00 92.50 742 GLY A O 1
ATOM 5561 N N . SER A 1 743 ? -24.719 -22.097 -0.776 1.00 92.12 743 SER A N 1
ATOM 5562 C CA . SER A 1 743 ? -24.726 -20.915 0.108 1.00 92.12 743 SER A CA 1
ATOM 5563 C C . SER A 1 743 ? -24.098 -21.169 1.480 1.00 92.12 743 SER A C 1
ATOM 5565 O O . SER A 1 743 ? -23.760 -20.230 2.199 1.00 92.12 743 SER A O 1
ATOM 5567 N N . ARG A 1 744 ? -23.984 -22.444 1.870 1.00 96.12 744 ARG A N 1
ATOM 5568 C CA . ARG A 1 744 ? -23.557 -22.868 3.205 1.00 96.12 744 ARG A CA 1
ATOM 5569 C C . ARG A 1 744 ? -22.650 -24.077 3.132 1.00 96.12 744 ARG A C 1
ATOM 5571 O O . ARG A 1 744 ? -22.940 -25.017 2.391 1.00 96.12 744 ARG A O 1
ATOM 5578 N N . LEU A 1 745 ? -21.634 -24.091 3.979 1.00 97.00 745 LEU A N 1
ATOM 5579 C CA . LEU A 1 745 ? -20.731 -25.219 4.169 1.00 97.00 745 LEU A CA 1
ATOM 5580 C C . LEU A 1 745 ? -20.795 -25.668 5.632 1.00 97.00 745 LEU A C 1
ATOM 5582 O O . LEU A 1 745 ? -20.844 -24.823 6.521 1.00 97.00 745 LEU A O 1
ATOM 5586 N N . ARG A 1 746 ? -20.857 -26.978 5.895 1.00 96.94 746 ARG A N 1
ATOM 5587 C CA . ARG A 1 746 ? -20.973 -27.520 7.259 1.00 96.94 746 ARG A CA 1
ATOM 5588 C C . ARG A 1 746 ? -19.817 -28.452 7.570 1.00 96.94 746 ARG A C 1
ATOM 5590 O O . ARG A 1 746 ? -19.663 -29.460 6.890 1.00 96.94 746 ARG A O 1
ATOM 5597 N N . LEU A 1 747 ? -19.073 -28.141 8.624 1.00 96.44 747 LEU A N 1
ATOM 5598 C CA . LEU A 1 747 ? -18.002 -28.986 9.138 1.00 96.44 747 LEU A CA 1
ATOM 5599 C C . LEU A 1 747 ? -18.451 -29.675 10.422 1.00 96.44 747 LEU A C 1
ATOM 5601 O O . LEU A 1 747 ? -18.770 -29.023 11.418 1.00 96.44 747 LEU A O 1
ATOM 5605 N N . GLY A 1 748 ? -18.472 -31.002 10.384 1.00 92.88 748 GLY A N 1
ATOM 5606 C CA . GLY A 1 748 ? -18.692 -31.837 11.557 1.00 92.88 748 GLY A CA 1
ATOM 5607 C C . GLY A 1 748 ? -17.447 -31.952 12.436 1.00 92.88 748 GLY A C 1
ATOM 5608 O O . GLY A 1 748 ? -16.392 -31.375 12.164 1.00 92.88 748 GLY A O 1
ATOM 5609 N N . SER A 1 749 ? -17.563 -32.745 13.499 1.00 89.56 749 SER A N 1
ATOM 5610 C CA . SER A 1 749 ? -16.478 -32.913 14.463 1.00 89.56 749 SER A CA 1
ATOM 5611 C C . SER A 1 749 ? -15.206 -33.495 13.845 1.00 89.56 749 SER A C 1
ATOM 5613 O O . SER A 1 749 ? -15.233 -34.556 13.217 1.00 89.56 749 SER A O 1
ATOM 5615 N N . GLY A 1 750 ? -14.089 -32.782 14.026 1.00 85.38 750 GLY A N 1
ATOM 5616 C CA . GLY A 1 750 ? -12.767 -33.162 13.520 1.00 85.38 750 GLY A CA 1
ATOM 5617 C C . GLY A 1 750 ? -12.573 -33.002 12.007 1.00 85.38 750 GLY A C 1
ATOM 5618 O O . GLY A 1 750 ? -11.508 -33.355 11.496 1.00 85.38 750 GLY A O 1
ATOM 5619 N N . GLU A 1 751 ? -13.565 -32.486 11.274 1.00 94.81 751 GLU A N 1
ATOM 5620 C CA . GLU A 1 751 ? -13.393 -32.151 9.860 1.00 94.81 751 GLU A CA 1
ATOM 5621 C C . GLU A 1 751 ? -12.534 -30.893 9.710 1.00 94.81 751 GLU A C 1
ATOM 5623 O O . GLU A 1 751 ? -12.630 -29.954 10.498 1.00 94.81 751 GLU A O 1
ATOM 5628 N N . ARG A 1 752 ? -11.678 -30.867 8.687 1.00 94.38 752 ARG A N 1
ATOM 5629 C CA . ARG A 1 752 ? -10.788 -29.738 8.415 1.00 94.38 752 ARG A CA 1
ATOM 5630 C C . ARG A 1 752 ? -10.812 -29.387 6.937 1.00 94.38 752 ARG A C 1
ATOM 5632 O O . ARG A 1 752 ? -10.687 -30.267 6.086 1.00 94.38 752 ARG A O 1
ATOM 5639 N N . LEU A 1 753 ? -10.912 -28.096 6.659 1.00 94.50 753 LEU A N 1
ATOM 5640 C CA . LEU A 1 753 ? -10.699 -27.483 5.356 1.00 94.50 753 LEU A CA 1
ATOM 5641 C C . LEU A 1 753 ? -9.400 -26.688 5.377 1.00 94.50 753 LEU A C 1
ATOM 5643 O O . LEU A 1 753 ? -9.073 -26.039 6.369 1.00 94.50 753 LEU A O 1
ATOM 5647 N N . THR A 1 754 ? -8.646 -26.777 4.287 1.00 93.44 754 THR A N 1
ATOM 5648 C CA . THR A 1 754 ? -7.379 -26.051 4.104 1.00 93.44 754 THR A CA 1
ATOM 5649 C C . THR A 1 754 ? -7.475 -24.930 3.078 1.00 93.44 754 THR A C 1
ATOM 5651 O O . THR A 1 754 ? -6.533 -24.161 2.960 1.00 93.44 754 THR A O 1
ATOM 5654 N N . ALA A 1 755 ? -8.567 -24.885 2.317 1.00 94.88 755 ALA A N 1
ATOM 5655 C CA . ALA A 1 755 ? -8.881 -23.820 1.381 1.00 94.88 755 ALA A CA 1
ATOM 5656 C C . ALA A 1 755 ? -10.403 -23.718 1.228 1.00 94.88 755 ALA A C 1
ATOM 5658 O O . ALA A 1 755 ? -11.113 -24.726 1.348 1.00 94.88 755 ALA A O 1
ATOM 5659 N N . LEU A 1 756 ? -10.889 -22.513 0.940 1.00 96.50 756 LEU A N 1
ATOM 5660 C CA . LEU A 1 756 ? -12.272 -22.252 0.558 1.00 96.50 756 LEU A CA 1
ATOM 5661 C C . LEU A 1 756 ? -12.316 -21.959 -0.941 1.00 96.50 756 LEU A C 1
ATOM 5663 O O . LEU A 1 756 ? -11.641 -21.056 -1.437 1.00 96.50 756 LEU A O 1
ATOM 5667 N N . GLU A 1 757 ? -13.103 -22.748 -1.666 1.00 96.94 757 GLU A N 1
ATOM 5668 C CA . GLU A 1 757 ? -13.299 -22.584 -3.104 1.00 96.94 757 GLU A CA 1
ATOM 5669 C C . GLU A 1 757 ? -14.632 -21.886 -3.355 1.00 96.94 757 GLU A C 1
ATOM 5671 O O . GLU A 1 757 ? -15.671 -22.315 -2.848 1.00 96.94 757 GLU A O 1
ATOM 5676 N N . PHE A 1 758 ? -14.610 -20.837 -4.169 1.00 96.69 758 PHE A N 1
ATOM 5677 C CA . PHE A 1 758 ? -15.773 -20.035 -4.514 1.00 96.69 758 PHE A CA 1
ATOM 5678 C C . PHE A 1 758 ? -16.038 -20.065 -6.016 1.00 96.69 758 PHE A C 1
ATOM 5680 O O . PHE A 1 758 ? -15.121 -20.085 -6.838 1.00 96.69 758 PHE A O 1
ATOM 5687 N N . VAL A 1 759 ? -17.313 -20.008 -6.382 1.00 96.75 759 VAL A N 1
ATOM 5688 C CA . VAL A 1 759 ? -17.784 -19.909 -7.759 1.00 96.75 759 VAL A CA 1
ATOM 5689 C C . VAL A 1 759 ? -18.889 -18.863 -7.853 1.00 96.75 759 VAL A C 1
ATOM 5691 O O . VAL A 1 759 ? -19.804 -18.819 -7.030 1.00 96.75 759 VAL A O 1
ATOM 5694 N N . SER A 1 760 ? -18.807 -17.998 -8.860 1.00 94.81 760 SER A N 1
ATOM 5695 C CA . SER A 1 760 ? -19.895 -17.069 -9.179 1.00 94.81 760 SER A CA 1
ATOM 5696 C C . SER A 1 760 ? -21.139 -17.830 -9.654 1.00 94.81 760 SER A C 1
ATOM 5698 O O . SER A 1 760 ? -21.054 -18.883 -10.288 1.00 94.81 760 SER A O 1
ATOM 5700 N N . THR A 1 761 ? -22.325 -17.307 -9.363 1.00 92.44 761 THR A N 1
ATOM 5701 C CA . THR A 1 761 ? -23.590 -17.988 -9.698 1.00 92.44 761 THR A CA 1
ATOM 5702 C C . THR A 1 761 ? -23.899 -18.064 -11.189 1.00 92.44 761 THR A C 1
ATOM 5704 O O . THR A 1 761 ? -24.655 -18.941 -11.617 1.00 92.44 761 THR A O 1
ATOM 5707 N N . ALA A 1 762 ? -23.332 -17.159 -11.987 1.00 91.75 762 ALA A N 1
ATOM 5708 C CA . ALA A 1 762 ? -23.565 -17.069 -13.418 1.00 91.75 762 ALA A CA 1
ATOM 5709 C C . ALA A 1 762 ? -22.270 -16.738 -14.178 1.00 91.75 762 ALA A C 1
ATOM 5711 O O . ALA A 1 762 ? -21.389 -16.070 -13.637 1.00 91.75 762 ALA A O 1
ATOM 5712 N N . PRO A 1 763 ? -22.154 -17.164 -15.451 1.00 92.25 763 PRO A N 1
ATOM 5713 C CA . PRO A 1 763 ? -21.104 -16.682 -16.335 1.00 92.25 763 PRO A CA 1
ATOM 5714 C C . PRO A 1 763 ? -21.137 -15.160 -16.448 1.00 92.25 763 PRO A C 1
ATOM 5716 O O . PRO A 1 763 ? -22.205 -14.563 -16.587 1.00 92.25 763 PRO A O 1
ATOM 5719 N N . LEU A 1 764 ? -19.957 -14.551 -16.446 1.00 90.94 764 LEU A N 1
ATOM 5720 C CA . LEU A 1 764 ? -19.808 -13.109 -16.572 1.00 90.94 764 LEU A CA 1
ATOM 5721 C C . LEU A 1 764 ? -20.027 -12.645 -18.020 1.00 90.94 764 LEU A C 1
ATOM 5723 O O . LEU A 1 764 ? -19.607 -13.292 -18.997 1.00 90.94 764 LEU A O 1
ATOM 5727 N N . ASP A 1 765 ? -20.659 -11.478 -18.149 1.00 90.06 765 ASP A N 1
ATOM 5728 C CA . ASP A 1 765 ? -20.828 -10.800 -19.429 1.00 90.06 765 ASP A CA 1
ATOM 5729 C C . ASP A 1 765 ? -19.473 -10.513 -20.077 1.00 90.06 765 ASP A C 1
ATOM 5731 O O . ASP A 1 765 ? -18.466 -10.286 -19.410 1.00 90.06 765 ASP A O 1
ATOM 5735 N N . ASN A 1 766 ? -19.440 -10.509 -21.414 1.00 90.75 766 ASN A N 1
ATOM 5736 C CA . ASN A 1 766 ? -18.212 -10.251 -22.164 1.00 90.75 766 ASN A CA 1
ATOM 5737 C C . ASN A 1 766 ? -17.820 -8.760 -22.178 1.00 90.75 766 ASN A C 1
ATOM 5739 O O . ASN A 1 766 ? -17.710 -8.151 -23.246 1.00 90.75 766 ASN A O 1
ATOM 5743 N N . ALA A 1 767 ? -17.664 -8.161 -21.006 1.00 88.88 767 ALA A N 1
ATOM 5744 C CA . ALA A 1 767 ? -17.288 -6.772 -20.803 1.00 88.88 767 ALA A CA 1
ATOM 5745 C C . ALA A 1 767 ? -15.959 -6.695 -20.042 1.00 88.88 767 ALA A C 1
ATOM 5747 O O . ALA A 1 767 ? -15.519 -7.671 -19.444 1.00 88.88 767 ALA A O 1
ATOM 5748 N N . ARG A 1 768 ? -15.298 -5.534 -20.091 1.00 87.56 768 ARG A N 1
ATOM 5749 C CA . ARG A 1 768 ? -14.191 -5.262 -19.170 1.00 87.56 768 ARG A CA 1
ATOM 5750 C C . ARG A 1 768 ? -14.786 -5.088 -17.775 1.00 87.56 768 ARG A C 1
ATOM 5752 O O . ARG A 1 768 ? -15.725 -4.309 -17.634 1.00 87.56 768 ARG A O 1
ATOM 5759 N N . LEU A 1 769 ? -14.238 -5.801 -16.804 1.00 87.94 769 LEU A N 1
ATOM 5760 C CA . LEU A 1 769 ? -14.602 -5.725 -15.398 1.00 87.94 769 LEU A CA 1
ATOM 5761 C C . LEU A 1 769 ? -13.381 -5.211 -14.650 1.00 87.94 769 LEU A C 1
ATOM 5763 O O . LEU A 1 769 ? -12.323 -5.828 -14.723 1.00 87.94 769 LEU A O 1
ATOM 5767 N N . GLU A 1 770 ? -13.529 -4.065 -14.002 1.00 87.62 770 GLU A N 1
ATOM 5768 C CA . GLU A 1 770 ? -12.480 -3.438 -13.207 1.00 87.62 770 GLU A CA 1
ATOM 5769 C C . GLU A 1 770 ? -13.106 -2.977 -11.894 1.00 87.62 770 GLU A C 1
ATOM 5771 O O . GLU A 1 770 ? -14.084 -2.226 -11.900 1.00 87.62 770 GLU A O 1
ATOM 5776 N N . GLY A 1 771 ? -12.587 -3.470 -10.776 1.00 87.00 771 GLY A N 1
ATOM 5777 C CA . GLY A 1 771 ? -13.048 -3.080 -9.452 1.00 87.00 771 GLY A CA 1
ATOM 5778 C C . GLY A 1 771 ? -12.592 -4.042 -8.366 1.00 87.00 771 GLY A C 1
ATOM 5779 O O . GLY A 1 771 ? -11.973 -5.070 -8.636 1.00 87.00 771 GLY A O 1
ATOM 5780 N N . ALA A 1 772 ? -12.938 -3.704 -7.132 1.00 88.31 772 ALA A N 1
ATOM 5781 C CA . ALA A 1 772 ? -12.739 -4.555 -5.973 1.00 88.31 772 ALA A CA 1
ATOM 5782 C C . ALA A 1 772 ? -14.070 -4.757 -5.240 1.00 88.31 772 ALA A C 1
ATOM 5784 O O . ALA A 1 772 ? -15.013 -3.972 -5.376 1.00 88.31 772 ALA A O 1
ATOM 5785 N N . GLY A 1 773 ? -14.152 -5.843 -4.492 1.00 90.31 773 GLY A N 1
ATOM 5786 C CA . GLY A 1 773 ? -15.199 -6.046 -3.506 1.00 90.31 773 GLY A CA 1
ATOM 5787 C C . GLY A 1 773 ? -14.718 -6.979 -2.410 1.00 90.31 773 GLY A C 1
ATOM 5788 O O . GLY A 1 773 ? -13.624 -7.543 -2.492 1.00 90.31 773 GLY A O 1
ATOM 5789 N N . SER A 1 774 ? -15.538 -7.131 -1.383 1.00 92.19 774 SER A N 1
ATOM 5790 C CA . SER A 1 774 ? -15.264 -7.995 -0.245 1.00 92.19 774 SER A CA 1
ATOM 5791 C C . SER A 1 774 ? -16.187 -9.207 -0.259 1.00 92.19 774 SER A C 1
ATOM 5793 O O . SER A 1 774 ? -17.400 -9.091 -0.463 1.00 92.19 774 SER A O 1
ATOM 5795 N N . LEU A 1 775 ? -15.601 -10.378 -0.035 1.00 94.06 775 LEU A N 1
ATOM 5796 C CA . LEU A 1 775 ? -16.303 -11.619 0.237 1.00 94.06 775 LEU A CA 1
ATOM 5797 C C . LEU A 1 775 ? -16.215 -11.903 1.740 1.00 94.06 775 LEU A C 1
ATOM 5799 O O . LEU A 1 775 ? -15.202 -12.395 2.231 1.00 94.06 775 LEU A O 1
ATOM 5803 N N . THR A 1 776 ? -17.287 -11.601 2.459 1.00 94.69 776 THR A N 1
ATOM 5804 C CA . THR A 1 776 ? -17.404 -11.841 3.896 1.00 94.69 776 THR A CA 1
ATOM 5805 C C . THR A 1 776 ? -17.746 -13.305 4.147 1.00 94.69 776 THR A C 1
ATOM 5807 O O . THR A 1 776 ? -18.806 -13.780 3.730 1.00 94.69 776 THR A O 1
ATOM 5810 N N . VAL A 1 777 ? -16.869 -14.025 4.841 1.00 96.19 777 VAL A N 1
ATOM 5811 C CA . VAL A 1 777 ? -17.091 -15.394 5.311 1.00 96.19 777 VAL A CA 1
ATOM 5812 C C . VAL A 1 777 ? -17.409 -15.355 6.801 1.00 96.19 777 VAL A C 1
ATOM 5814 O O . VAL A 1 777 ? -16.561 -15.030 7.625 1.00 96.19 777 VAL A O 1
ATOM 5817 N N . GLU A 1 778 ? -18.639 -15.705 7.156 1.00 97.00 778 GLU A N 1
ATOM 5818 C CA . GLU A 1 778 ? -19.098 -15.790 8.541 1.00 97.00 778 GLU A CA 1
ATOM 5819 C C . GLU A 1 778 ? -19.070 -17.248 9.011 1.00 97.00 778 GLU A C 1
ATOM 5821 O O . GLU A 1 778 ? -19.602 -18.141 8.344 1.00 97.00 778 GLU A O 1
ATOM 5826 N N . ALA A 1 779 ? -18.455 -17.487 10.168 1.00 96.69 779 ALA A N 1
ATOM 5827 C CA . ALA A 1 779 ? -18.358 -18.790 10.806 1.00 96.69 779 ALA A CA 1
ATOM 5828 C C . ALA A 1 779 ? -19.228 -18.848 12.065 1.00 96.69 779 ALA A C 1
ATOM 5830 O O . ALA A 1 779 ? -18.935 -18.211 13.079 1.00 96.69 779 ALA A O 1
ATOM 5831 N N . VAL A 1 780 ? -20.280 -19.664 12.018 1.00 96.50 780 VAL A N 1
ATOM 5832 C CA . VAL A 1 780 ? -21.246 -19.844 13.105 1.00 96.50 780 VAL A CA 1
ATOM 5833 C C . VAL A 1 780 ? -21.137 -21.253 13.675 1.00 96.50 780 VAL A C 1
ATOM 5835 O O . VAL A 1 780 ? -21.366 -22.246 12.985 1.00 96.50 780 VAL A O 1
ATOM 5838 N N . TRP A 1 781 ? -20.833 -21.361 14.962 1.00 94.69 781 TRP A N 1
ATOM 5839 C CA . TRP A 1 781 ? -20.915 -22.613 15.698 1.00 94.69 781 TRP A CA 1
ATOM 5840 C C . TRP A 1 781 ? -22.374 -22.976 15.955 1.00 94.69 781 TRP A C 1
ATOM 5842 O O . TRP A 1 781 ? -23.073 -22.265 16.676 1.00 94.69 781 TRP A O 1
ATOM 5852 N N . LEU A 1 782 ? -22.834 -24.091 15.399 1.00 91.94 782 LEU A N 1
ATOM 5853 C CA . LEU A 1 782 ? -24.124 -24.689 15.710 1.00 91.94 782 LEU A CA 1
ATOM 5854 C C . LEU A 1 782 ? -23.935 -25.739 16.803 1.00 91.94 782 LEU A C 1
ATOM 5856 O O . LEU A 1 782 ? -23.443 -26.844 16.551 1.00 91.94 782 LEU A O 1
ATOM 5860 N N . LEU A 1 783 ? -24.340 -25.404 18.022 1.00 84.06 783 LEU A N 1
ATOM 5861 C CA . LEU A 1 783 ? -24.290 -26.336 19.138 1.00 84.06 783 LEU A CA 1
ATOM 5862 C C . LEU A 1 783 ? -25.489 -27.306 19.074 1.00 84.06 783 LEU A C 1
ATOM 5864 O O . LEU A 1 783 ? -26.573 -26.928 18.615 1.00 84.06 783 LEU A O 1
ATOM 5868 N N . PRO A 1 784 ? -25.345 -28.560 19.548 1.00 75.94 784 PRO A N 1
ATOM 5869 C CA . PRO A 1 784 ? -26.407 -29.575 19.488 1.00 75.94 784 PRO A CA 1
ATOM 5870 C C . PRO A 1 784 ? -27.736 -29.151 20.136 1.00 75.94 784 PRO A C 1
ATOM 5872 O O . PRO A 1 784 ? -28.796 -29.662 19.778 1.00 75.94 784 PRO A O 1
ATOM 5875 N N . TRP A 1 785 ? -27.689 -28.213 21.082 1.00 76.88 785 TRP A N 1
ATOM 5876 C CA . TRP A 1 785 ? -28.833 -27.704 21.841 1.00 76.88 785 TRP A CA 1
ATOM 5877 C C . TRP A 1 785 ? -29.468 -26.438 21.240 1.00 76.88 785 TRP A C 1
ATOM 5879 O O . TRP A 1 785 ? -30.181 -25.719 21.930 1.00 76.88 785 TRP A O 1
ATOM 5889 N N . SER A 1 786 ? -29.290 -26.201 19.935 1.00 74.81 786 SER A N 1
ATOM 5890 C CA . SER A 1 786 ? -29.892 -25.084 19.174 1.00 74.81 786 SER A CA 1
ATOM 5891 C C . SER A 1 786 ? -29.352 -23.686 19.494 1.00 74.81 786 SER A C 1
ATOM 5893 O O . SER A 1 786 ? -29.881 -22.702 18.978 1.00 74.81 786 SER A O 1
ATOM 5895 N N . GLU A 1 787 ? -28.294 -23.585 20.294 1.00 79.00 787 GLU A N 1
ATOM 5896 C CA . GLU A 1 787 ? -27.543 -22.345 20.466 1.00 79.00 787 GLU A CA 1
ATOM 5897 C C . GLU A 1 787 ? -26.617 -22.119 19.263 1.00 79.00 787 GLU A C 1
ATOM 5899 O O . GLU A 1 787 ? -26.059 -23.065 18.697 1.00 79.00 787 GLU A O 1
ATOM 5904 N N . GLN A 1 788 ? -26.487 -20.859 18.852 1.00 89.31 788 GLN A N 1
ATOM 5905 C CA . GLN A 1 788 ? -25.628 -20.449 17.749 1.00 89.31 788 GLN A CA 1
ATOM 5906 C C . GLN A 1 788 ? -24.656 -19.392 18.245 1.00 89.31 788 GLN A C 1
ATOM 5908 O O . GLN A 1 788 ? -25.074 -18.414 18.863 1.00 89.31 788 GLN A O 1
ATOM 5913 N N . ARG A 1 789 ? -23.369 -19.573 17.955 1.00 88.19 789 ARG A N 1
ATOM 5914 C CA . ARG A 1 789 ? -22.326 -18.623 18.342 1.00 88.19 789 ARG A CA 1
ATOM 5915 C C . ARG A 1 789 ? -21.499 -18.242 17.128 1.00 88.19 789 ARG A C 1
ATOM 5917 O O . ARG A 1 789 ? -20.872 -19.108 16.529 1.00 88.19 789 ARG A O 1
ATOM 5924 N N . VAL A 1 790 ? -21.471 -16.961 16.778 1.00 91.69 790 VAL A N 1
ATOM 5925 C CA . VAL A 1 790 ? -20.541 -16.448 15.762 1.00 91.69 790 VAL A CA 1
ATOM 5926 C C . VAL A 1 790 ? -19.130 -16.521 16.347 1.00 91.69 790 VAL A C 1
ATOM 5928 O O . VAL A 1 790 ? -18.888 -16.005 17.438 1.00 91.69 790 VAL A O 1
ATOM 5931 N N . ILE A 1 791 ? -18.227 -17.232 15.673 1.00 92.44 791 ILE A N 1
ATOM 5932 C CA . ILE A 1 791 ? -16.845 -17.438 16.136 1.00 92.44 791 ILE A CA 1
ATOM 5933 C C . ILE A 1 791 ? -15.904 -16.456 15.447 1.00 92.44 791 ILE A C 1
ATOM 5935 O O . ILE A 1 791 ? -15.011 -15.915 16.091 1.00 92.44 791 ILE A O 1
ATOM 5939 N N . ALA A 1 792 ? -16.102 -16.254 14.145 1.00 92.75 792 ALA A N 1
ATOM 5940 C CA . ALA A 1 792 ? -15.264 -15.412 13.310 1.00 92.75 792 ALA A CA 1
ATOM 5941 C C . ALA A 1 792 ? -16.075 -14.863 12.134 1.00 92.75 792 ALA A C 1
ATOM 5943 O O . ALA A 1 792 ? -17.029 -15.496 11.668 1.00 92.75 792 ALA A O 1
ATOM 5944 N N . GLN A 1 793 ? -15.662 -13.699 11.652 1.00 95.62 793 GLN A N 1
ATOM 5945 C CA . GLN A 1 793 ? -16.134 -13.102 10.415 1.00 95.62 793 GLN A CA 1
ATOM 5946 C C . GLN A 1 793 ? -14.908 -12.541 9.696 1.00 95.62 793 GLN A C 1
ATOM 5948 O O . GLN A 1 793 ? -14.256 -11.643 10.218 1.00 95.62 793 GLN A O 1
ATOM 5953 N N . GLU A 1 794 ? -14.600 -13.097 8.529 1.00 95.56 794 GLU A N 1
ATOM 5954 C CA . GLU A 1 794 ? -13.405 -12.773 7.749 1.00 95.56 794 GLU A CA 1
ATOM 5955 C C . GLU A 1 794 ? -13.808 -12.083 6.447 1.00 95.56 794 GLU A C 1
ATOM 5957 O O . GLU A 1 794 ? -14.648 -12.596 5.708 1.00 95.56 794 GLU A O 1
ATOM 5962 N N . ASP A 1 795 ? -13.209 -10.933 6.153 1.00 93.69 795 ASP A N 1
ATOM 5963 C CA . ASP A 1 795 ? -13.475 -10.166 4.936 1.00 93.69 795 ASP A CA 1
ATOM 5964 C C . ASP A 1 795 ? -12.358 -10.403 3.913 1.00 93.69 795 ASP A C 1
ATOM 5966 O O . ASP A 1 795 ? -11.240 -9.907 4.046 1.00 93.69 795 ASP A O 1
ATOM 5970 N N . LEU A 1 796 ? -12.661 -11.171 2.866 1.00 94.31 796 LEU A N 1
ATOM 5971 C CA . LEU A 1 796 ? -11.708 -11.516 1.815 1.00 94.31 796 LEU A CA 1
ATOM 5972 C C . LEU A 1 796 ? -11.816 -10.526 0.654 1.00 94.31 796 LEU A C 1
ATOM 5974 O O . LEU A 1 796 ? -12.774 -10.560 -0.123 1.00 94.31 796 LEU A O 1
ATOM 5978 N N . ARG A 1 797 ? -10.815 -9.659 0.491 1.00 92.31 797 ARG A N 1
ATOM 5979 C CA . ARG A 1 797 ? -10.789 -8.688 -0.610 1.00 92.31 797 ARG A CA 1
ATOM 5980 C C . ARG A 1 797 ? -10.500 -9.378 -1.945 1.00 92.31 797 ARG A C 1
ATOM 5982 O O . ARG A 1 797 ? -9.442 -9.976 -2.121 1.00 92.31 797 ARG A O 1
ATOM 5989 N N . VAL A 1 798 ? -11.420 -9.257 -2.902 1.00 91.62 798 VAL A N 1
ATOM 5990 C CA . VAL A 1 798 ? -11.282 -9.778 -4.269 1.00 91.62 798 VAL A CA 1
ATOM 5991 C C . VAL A 1 798 ? -11.101 -8.614 -5.233 1.00 91.62 798 VAL A C 1
ATOM 5993 O O . VAL A 1 798 ? -12.007 -7.800 -5.420 1.00 91.62 798 VAL A O 1
ATOM 5996 N N . GLU A 1 799 ? -9.943 -8.560 -5.883 1.00 90.12 799 GLU A N 1
ATOM 5997 C CA . GLU A 1 799 ? -9.675 -7.617 -6.966 1.00 90.12 799 GLU A CA 1
ATOM 5998 C C . GLU A 1 799 ? -9.958 -8.274 -8.319 1.00 90.12 799 GLU A C 1
ATOM 6000 O O . GLU A 1 799 ? -9.504 -9.382 -8.616 1.00 90.12 799 GLU A O 1
ATOM 6005 N N . LEU A 1 800 ? -10.744 -7.592 -9.147 1.00 90.19 800 LEU A N 1
ATOM 6006 C CA . LEU A 1 800 ? -11.157 -8.054 -10.463 1.00 90.19 800 LEU A CA 1
ATOM 6007 C C . LEU A 1 800 ? -10.657 -7.054 -11.506 1.00 90.19 800 LEU A C 1
ATOM 6009 O O . LEU A 1 800 ? -11.246 -5.991 -11.673 1.00 90.19 800 LEU A O 1
ATOM 6013 N N . ASP A 1 801 ? -9.598 -7.417 -12.230 1.00 91.06 801 ASP A N 1
ATOM 6014 C CA . ASP A 1 801 ? -9.156 -6.734 -13.455 1.00 91.06 801 ASP A CA 1
ATOM 6015 C C . ASP A 1 801 ? -9.197 -7.726 -14.621 1.00 91.06 801 ASP A C 1
ATOM 6017 O O . ASP A 1 801 ? -8.223 -8.410 -14.944 1.00 91.06 801 ASP A O 1
ATOM 6021 N N . LEU A 1 802 ? -10.384 -7.864 -15.215 1.00 91.88 802 LEU A N 1
ATOM 6022 C CA . LEU A 1 802 ? -10.642 -8.786 -16.314 1.00 91.88 802 LEU A CA 1
ATOM 6023 C C . LEU A 1 802 ? -10.993 -8.020 -17.590 1.00 91.88 802 LEU A C 1
ATOM 6025 O O . LEU A 1 802 ? -11.940 -7.236 -17.668 1.00 91.88 802 LEU A O 1
ATOM 6029 N N . ARG A 1 803 ? -10.257 -8.303 -18.658 1.00 91.69 803 ARG A N 1
ATOM 6030 C CA . ARG A 1 803 ? -10.506 -7.814 -20.013 1.00 91.69 803 ARG A CA 1
ATOM 6031 C C . ARG A 1 803 ? -11.640 -8.603 -20.656 1.00 91.69 803 ARG A C 1
ATOM 6033 O O . ARG A 1 803 ? -11.785 -9.805 -20.453 1.00 91.69 803 ARG A O 1
ATOM 6040 N N . ALA A 1 804 ? -12.403 -7.941 -21.522 1.00 89.88 804 ALA A N 1
ATOM 6041 C CA . ALA A 1 804 ? -13.349 -8.643 -22.381 1.00 89.88 804 ALA A CA 1
ATOM 6042 C C . ALA A 1 804 ? -12.620 -9.712 -23.219 1.00 89.88 804 ALA A C 1
ATOM 6044 O O . ALA A 1 804 ? -11.530 -9.453 -23.737 1.00 89.88 804 ALA A O 1
ATOM 6045 N N . ARG A 1 805 ? -13.254 -10.876 -23.393 1.00 91.25 805 ARG A N 1
ATOM 6046 C CA . ARG A 1 805 ? -12.771 -11.989 -24.217 1.00 91.25 805 ARG A CA 1
ATOM 6047 C C . ARG A 1 805 ? -12.370 -11.489 -25.591 1.00 91.25 805 ARG A C 1
ATOM 6049 O O . ARG A 1 805 ? -13.156 -10.815 -26.278 1.00 91.25 805 ARG A O 1
ATOM 6056 N N . SER A 1 806 ? -11.172 -11.869 -26.013 1.00 85.44 806 SER A N 1
ATOM 6057 C CA . SER A 1 806 ? -10.671 -11.546 -27.340 1.00 85.44 806 SER A CA 1
ATOM 6058 C C . SER A 1 806 ? -11.623 -12.076 -28.418 1.00 85.44 806 SER A C 1
ATOM 6060 O O . SER A 1 806 ? -12.125 -13.198 -28.367 1.00 85.44 806 SER A O 1
ATOM 6062 N N . ASN A 1 807 ? -11.924 -11.241 -29.419 1.00 84.31 807 ASN A N 1
ATOM 6063 C CA . ASN A 1 807 ? -12.745 -11.655 -30.553 1.00 84.31 807 ASN A CA 1
ATOM 6064 C C . ASN A 1 807 ? -11.825 -12.219 -31.650 1.00 84.31 807 ASN A C 1
ATOM 6066 O O . ASN A 1 807 ? -11.247 -11.432 -32.417 1.00 84.31 807 ASN A O 1
ATOM 6070 N N . PRO A 1 808 ? -11.693 -13.554 -31.784 1.00 78.00 808 PRO A N 1
ATOM 6071 C CA . PRO A 1 808 ? -10.754 -14.159 -32.727 1.00 78.00 808 PRO A CA 1
ATOM 6072 C C . PRO A 1 808 ? -11.068 -13.777 -34.177 1.00 78.00 808 PRO A C 1
ATOM 6074 O O . PRO A 1 808 ? -10.178 -13.748 -35.029 1.00 78.00 808 PRO A O 1
ATOM 6077 N N . TRP A 1 809 ? -12.321 -13.421 -34.476 1.00 79.19 809 TRP A N 1
ATOM 6078 C CA . TRP A 1 809 ? -12.712 -13.015 -35.817 1.00 79.19 809 TRP A CA 1
ATOM 6079 C C . TRP A 1 809 ? -12.208 -11.615 -36.178 1.00 79.19 809 TRP A C 1
ATOM 6081 O O . TRP A 1 809 ? -11.760 -11.396 -37.307 1.00 79.19 809 TRP A O 1
ATOM 6091 N N . LEU A 1 810 ? -12.212 -10.682 -35.221 1.00 77.88 810 LEU A N 1
ATOM 6092 C CA . LEU A 1 810 ? -11.658 -9.344 -35.430 1.00 77.88 810 LEU A CA 1
ATOM 6093 C C . LEU A 1 810 ? -10.137 -9.407 -35.622 1.00 77.88 810 LEU A C 1
ATOM 6095 O O . LEU A 1 810 ? -9.615 -8.775 -36.540 1.00 77.88 810 LEU A O 1
ATOM 6099 N N . ALA A 1 811 ? -9.441 -10.220 -34.822 1.00 75.88 811 ALA A N 1
ATOM 6100 C CA . ALA A 1 811 ? -8.004 -10.447 -34.973 1.00 75.88 811 ALA A CA 1
ATOM 6101 C C . ALA A 1 811 ? -7.666 -11.049 -36.349 1.00 75.88 811 ALA A C 1
ATOM 6103 O O . ALA A 1 811 ? -6.782 -10.546 -37.046 1.00 75.88 811 ALA A O 1
ATOM 6104 N N . ALA A 1 812 ? -8.423 -12.056 -36.801 1.00 76.12 812 ALA A N 1
ATOM 6105 C CA . ALA A 1 812 ? -8.259 -12.636 -38.134 1.00 76.12 812 ALA A CA 1
ATOM 6106 C C . ALA A 1 812 ? -8.504 -11.610 -39.259 1.00 76.12 812 ALA A C 1
ATOM 6108 O O . ALA A 1 812 ? -7.768 -11.583 -40.249 1.00 76.12 812 ALA A O 1
ATOM 6109 N N . LEU A 1 813 ? -9.503 -10.732 -39.108 1.00 83.38 813 LEU A N 1
ATOM 6110 C CA . LEU A 1 813 ? -9.780 -9.659 -40.065 1.00 83.38 813 LEU A CA 1
ATOM 6111 C C . LEU A 1 813 ? -8.638 -8.632 -40.117 1.00 83.38 813 LEU A C 1
ATOM 6113 O O . LEU A 1 813 ? -8.215 -8.243 -41.207 1.00 83.38 813 LEU A O 1
ATOM 6117 N N . LEU A 1 814 ? -8.114 -8.213 -38.963 1.00 80.56 814 LEU A N 1
ATOM 6118 C CA . LEU A 1 814 ? -6.986 -7.282 -38.878 1.00 80.56 814 LEU A CA 1
ATOM 6119 C C . LEU A 1 814 ? -5.707 -7.887 -39.465 1.00 80.56 814 LEU A C 1
ATOM 6121 O O . LEU A 1 814 ? -5.024 -7.220 -40.242 1.00 80.56 814 LEU A O 1
ATOM 6125 N N . ALA A 1 815 ? -5.426 -9.162 -39.187 1.00 79.81 815 ALA A N 1
ATOM 6126 C CA . ALA A 1 815 ? -4.303 -9.884 -39.780 1.00 79.81 815 ALA A CA 1
ATOM 6127 C C . ALA A 1 815 ? -4.418 -9.959 -41.314 1.00 79.81 815 ALA A C 1
ATOM 6129 O O . ALA A 1 815 ? -3.438 -9.728 -42.027 1.00 79.81 815 ALA A O 1
ATOM 6130 N N . LEU A 1 816 ? -5.624 -10.201 -41.842 1.00 87.06 816 LEU A N 1
ATOM 6131 C CA . LEU A 1 816 ? -5.884 -10.183 -43.283 1.00 87.06 816 LEU A CA 1
ATOM 6132 C C . LEU A 1 816 ? -5.626 -8.791 -43.886 1.00 87.06 816 LEU A C 1
ATOM 6134 O O . LEU A 1 816 ? -4.985 -8.679 -44.934 1.00 87.06 816 LEU A O 1
ATOM 6138 N N . ILE A 1 817 ? -6.093 -7.724 -43.230 1.00 82.69 817 ILE A N 1
ATOM 6139 C CA . ILE A 1 817 ? -5.866 -6.339 -43.672 1.00 82.69 817 ILE A CA 1
ATOM 6140 C C . ILE A 1 817 ? -4.369 -6.011 -43.667 1.00 82.69 817 ILE A C 1
ATOM 6142 O O . ILE A 1 817 ? -3.861 -5.473 -44.655 1.00 82.69 817 ILE A O 1
ATOM 6146 N N . ALA A 1 818 ? -3.652 -6.376 -42.602 1.00 83.06 818 ALA A N 1
ATOM 6147 C CA . ALA A 1 818 ? -2.210 -6.184 -42.492 1.00 83.06 818 ALA A CA 1
ATOM 6148 C C . ALA A 1 818 ? -1.462 -6.922 -43.613 1.00 83.06 818 ALA A C 1
ATOM 6150 O O . ALA A 1 818 ? -0.620 -6.327 -44.285 1.00 83.06 818 ALA A O 1
ATOM 6151 N N . ALA A 1 819 ? -1.826 -8.174 -43.904 1.00 84.38 819 ALA A N 1
ATOM 6152 C CA . ALA A 1 819 ? -1.236 -8.937 -45.002 1.00 84.38 819 ALA A CA 1
ATOM 6153 C C . ALA A 1 819 ? -1.445 -8.251 -46.368 1.00 84.38 819 ALA A C 1
ATOM 6155 O O . ALA A 1 819 ? -0.508 -8.151 -47.166 1.00 84.38 819 ALA A O 1
ATOM 6156 N N . VAL A 1 820 ? -2.645 -7.719 -46.630 1.00 83.56 820 VAL A N 1
ATOM 6157 C CA . VAL A 1 820 ? -2.944 -6.972 -47.865 1.00 83.56 820 VAL A CA 1
ATOM 6158 C C . VAL A 1 820 ? -2.131 -5.676 -47.943 1.00 83.56 820 VAL A C 1
ATOM 6160 O O . VAL A 1 820 ? -1.561 -5.373 -48.996 1.00 83.56 820 VAL A O 1
ATOM 6163 N N . LEU A 1 821 ? -2.033 -4.916 -46.850 1.00 82.12 821 LEU A N 1
ATOM 6164 C CA . LEU A 1 821 ? -1.245 -3.682 -46.799 1.00 82.12 821 LEU A CA 1
ATOM 6165 C C . LEU A 1 821 ? 0.239 -3.955 -47.055 1.00 82.12 821 LEU A C 1
ATOM 6167 O O . LEU A 1 821 ? 0.819 -3.346 -47.956 1.00 82.12 821 LEU A O 1
ATOM 6171 N N . THR A 1 822 ? 0.828 -4.932 -46.369 1.00 80.62 822 THR A N 1
ATOM 6172 C CA . THR A 1 822 ? 2.232 -5.317 -46.562 1.00 80.62 822 THR A CA 1
ATOM 6173 C C . THR A 1 822 ? 2.491 -5.768 -47.998 1.00 80.62 822 THR A C 1
ATOM 6175 O O . THR A 1 822 ? 3.455 -5.327 -48.629 1.00 80.62 822 THR A O 1
ATOM 6178 N N . TYR A 1 823 ? 1.589 -6.568 -48.578 1.00 81.81 823 TYR A N 1
ATOM 6179 C CA . TYR A 1 823 ? 1.709 -7.009 -49.968 1.00 81.81 823 TYR A CA 1
ATOM 6180 C C . TYR A 1 823 ? 1.629 -5.839 -50.964 1.00 81.81 823 TYR A C 1
ATOM 6182 O O . TYR A 1 823 ? 2.420 -5.754 -51.909 1.00 81.81 823 TYR A O 1
ATOM 6190 N N . THR A 1 824 ? 0.704 -4.897 -50.754 1.00 78.56 824 THR A N 1
ATOM 6191 C CA . THR A 1 824 ? 0.573 -3.714 -51.621 1.00 78.56 824 THR A CA 1
ATOM 6192 C C . THR A 1 824 ? 1.759 -2.756 -51.499 1.00 78.56 824 THR A C 1
ATOM 6194 O O . THR A 1 824 ? 2.211 -2.230 -52.521 1.00 78.56 824 THR A O 1
ATOM 6197 N N . MET A 1 825 ? 2.311 -2.571 -50.297 1.00 79.25 825 MET A N 1
ATOM 6198 C CA . MET A 1 825 ? 3.509 -1.763 -50.055 1.00 79.25 825 MET A CA 1
ATOM 6199 C C . MET A 1 825 ? 4.737 -2.375 -50.735 1.00 79.25 825 MET A C 1
ATOM 6201 O O . MET A 1 825 ? 5.435 -1.679 -51.477 1.00 79.25 825 MET A O 1
ATOM 6205 N N . LEU A 1 826 ? 4.937 -3.689 -50.589 1.00 79.31 826 LEU A N 1
ATOM 6206 C CA . LEU A 1 826 ? 6.005 -4.428 -51.264 1.00 79.31 826 LEU A CA 1
ATOM 6207 C C . LEU A 1 826 ? 5.891 -4.304 -52.792 1.00 79.31 826 LEU A C 1
ATOM 6209 O O . LEU A 1 826 ? 6.873 -4.006 -53.477 1.00 79.31 826 LEU A O 1
ATOM 6213 N N . TYR A 1 827 ? 4.681 -4.446 -53.343 1.00 79.19 827 TYR A N 1
ATOM 6214 C CA . TYR A 1 827 ? 4.439 -4.254 -54.775 1.00 79.19 827 TYR A CA 1
ATOM 6215 C C . TYR A 1 827 ? 4.721 -2.812 -55.231 1.00 79.19 827 TYR A C 1
ATOM 6217 O O . TYR A 1 827 ? 5.292 -2.589 -56.302 1.00 79.19 827 TYR A O 1
ATOM 6225 N N . GLY A 1 828 ? 4.363 -1.821 -54.410 1.00 78.31 828 GLY A N 1
ATOM 6226 C CA . GLY A 1 828 ? 4.666 -0.410 -54.646 1.00 78.31 828 GLY A CA 1
ATOM 6227 C C . GLY A 1 828 ? 6.169 -0.124 -54.698 1.00 78.31 828 GLY A C 1
ATOM 6228 O O . GLY A 1 828 ? 6.628 0.565 -55.615 1.00 78.31 828 GLY A O 1
ATOM 6229 N N . MET A 1 829 ? 6.942 -0.700 -53.773 1.00 74.38 829 MET A N 1
ATOM 6230 C CA . MET A 1 829 ? 8.405 -0.596 -53.756 1.00 74.38 829 MET A CA 1
ATOM 6231 C C . MET A 1 829 ? 9.030 -1.241 -54.999 1.00 74.38 829 MET A C 1
ATOM 6233 O O . MET A 1 829 ? 9.794 -0.579 -55.704 1.00 74.38 829 MET A O 1
ATOM 6237 N N . MET A 1 830 ? 8.611 -2.461 -55.360 1.00 73.56 830 MET A N 1
ATOM 6238 C CA . MET A 1 830 ? 9.076 -3.145 -56.578 1.00 73.56 830 MET A CA 1
ATOM 6239 C C . MET A 1 830 ? 8.739 -2.376 -57.868 1.00 73.56 830 MET A C 1
ATOM 6241 O O . MET A 1 830 ? 9.491 -2.397 -58.843 1.00 73.56 830 MET A O 1
ATOM 6245 N N . ALA A 1 831 ? 7.608 -1.667 -57.914 1.00 73.81 831 ALA A N 1
ATOM 6246 C CA . ALA A 1 831 ? 7.251 -0.833 -59.063 1.00 73.81 831 ALA A CA 1
ATOM 6247 C C . ALA A 1 831 ? 8.099 0.451 -59.162 1.00 73.81 831 ALA A C 1
ATOM 6249 O O . ALA A 1 831 ? 8.226 1.028 -60.253 1.00 73.81 831 ALA A O 1
ATOM 6250 N N . ARG A 1 832 ? 8.659 0.918 -58.037 1.00 70.81 832 ARG A N 1
ATOM 6251 C CA . ARG A 1 832 ? 9.483 2.129 -57.952 1.00 70.81 832 ARG A CA 1
ATOM 6252 C C . ARG A 1 832 ? 10.964 1.849 -58.220 1.00 70.81 832 ARG A C 1
ATOM 6254 O O . ARG A 1 832 ? 11.589 2.687 -58.861 1.00 70.81 832 ARG A O 1
ATOM 6261 N N . SER A 1 833 ? 11.479 0.684 -57.825 1.00 71.25 833 SER A N 1
ATOM 6262 C CA . SER A 1 833 ? 12.876 0.263 -58.035 1.00 71.25 833 SER A CA 1
ATOM 6263 C C . SER A 1 833 ? 13.246 0.002 -59.505 1.00 71.25 833 SER A C 1
ATOM 6265 O O . SER A 1 833 ? 14.417 -0.076 -59.842 1.00 71.25 833 SER A O 1
ATOM 6267 N N . ASN A 1 834 ? 12.266 -0.097 -60.410 1.00 71.12 834 ASN A N 1
ATOM 6268 C CA . ASN A 1 834 ? 12.480 -0.401 -61.834 1.00 71.12 834 ASN A CA 1
ATOM 6269 C C . ASN A 1 834 ? 12.592 0.855 -62.721 1.00 71.12 834 ASN A C 1
ATOM 6271 O O . ASN A 1 834 ? 12.021 0.893 -63.818 1.00 71.12 834 ASN A O 1
ATOM 6275 N N . ARG A 1 835 ? 13.207 1.933 -62.221 1.00 83.69 835 ARG A N 1
ATOM 6276 C CA . ARG A 1 835 ? 13.242 3.229 -62.915 1.00 83.69 835 ARG A CA 1
ATOM 6277 C C . ARG A 1 835 ? 14.601 3.908 -62.772 1.00 83.69 835 ARG A C 1
ATOM 6279 O O . ARG A 1 835 ? 14.940 4.335 -61.677 1.00 83.69 835 ARG A O 1
ATOM 6286 N N . LEU A 1 836 ? 15.285 4.105 -63.896 1.00 89.38 836 LEU A N 1
ATOM 6287 C CA . LEU A 1 836 ? 16.402 5.034 -64.030 1.00 89.38 836 LEU A CA 1
ATOM 6288 C C . LEU A 1 836 ? 15.926 6.489 -63.851 1.00 89.38 836 LEU A C 1
ATOM 6290 O O . LEU A 1 836 ? 14.736 6.794 -64.067 1.00 89.38 836 LEU A O 1
ATOM 6294 N N . PRO A 1 837 ? 16.846 7.407 -63.504 1.00 88.81 837 PRO A N 1
ATOM 6295 C CA . PRO A 1 837 ? 16.582 8.836 -63.514 1.00 88.81 837 PRO A CA 1
ATOM 6296 C C . PRO A 1 837 ? 16.031 9.307 -64.875 1.00 88.81 837 PRO A C 1
ATOM 6298 O O . PRO A 1 837 ? 16.331 8.717 -65.913 1.00 88.81 837 PRO A O 1
ATOM 6301 N N . PRO A 1 838 ? 15.182 10.347 -64.917 1.00 90.31 838 PRO A N 1
ATOM 6302 C CA . PRO A 1 838 ? 14.660 10.859 -66.181 1.00 90.31 838 PRO A CA 1
ATOM 6303 C C . PRO A 1 838 ? 15.785 11.456 -67.042 1.00 90.31 838 PRO A C 1
ATOM 6305 O O . PRO A 1 838 ? 16.526 12.312 -66.566 1.00 90.31 838 PRO A O 1
ATOM 6308 N N . ALA A 1 839 ? 15.848 11.075 -68.325 1.00 89.94 839 ALA A N 1
ATOM 6309 C CA . ALA A 1 839 ? 16.873 11.529 -69.277 1.00 89.94 839 ALA A CA 1
ATOM 6310 C C . ALA A 1 839 ? 17.030 13.061 -69.325 1.00 89.94 839 ALA A C 1
ATOM 6312 O O . ALA A 1 839 ? 18.138 13.584 -69.316 1.00 89.94 839 ALA A O 1
ATOM 6313 N N . GLY A 1 840 ? 15.916 13.799 -69.267 1.00 88.56 840 GLY A N 1
ATOM 6314 C CA . GLY A 1 840 ? 15.930 15.265 -69.294 1.00 88.56 840 GLY A CA 1
ATOM 6315 C C . GLY A 1 840 ? 16.660 15.937 -68.123 1.00 88.56 840 GLY A C 1
ATOM 6316 O O . GLY A 1 840 ? 16.886 17.141 -68.193 1.00 88.56 840 GLY A O 1
ATOM 6317 N N . GLY A 1 841 ? 17.022 15.190 -67.073 1.00 87.44 841 GLY A N 1
ATOM 6318 C CA . GLY A 1 841 ? 17.752 15.687 -65.908 1.00 87.44 841 GLY A CA 1
ATOM 6319 C C . GLY A 1 841 ? 19.274 15.720 -66.056 1.00 87.44 841 GLY A C 1
ATOM 6320 O O . GLY A 1 841 ? 19.919 16.236 -65.148 1.00 87.44 841 GLY A O 1
ATOM 6321 N N . PHE A 1 842 ? 19.839 15.225 -67.164 1.00 90.81 842 PHE A N 1
ATOM 6322 C CA . PHE A 1 842 ? 21.290 15.114 -67.345 1.00 90.81 842 PHE A CA 1
ATOM 6323 C C . PHE A 1 842 ? 21.771 15.743 -68.653 1.00 90.81 842 PHE A C 1
ATOM 6325 O O . PHE A 1 842 ? 21.058 15.757 -69.661 1.00 90.81 842 PHE A O 1
ATOM 6332 N N . PHE A 1 843 ? 23.001 16.232 -68.609 1.00 90.88 843 PHE A N 1
ATOM 6333 C CA . PHE A 1 843 ? 23.867 16.420 -69.762 1.00 90.88 843 PHE A CA 1
ATOM 6334 C C . PHE A 1 843 ? 24.878 15.278 -69.807 1.00 90.88 843 PHE A C 1
ATOM 6336 O O . PHE A 1 843 ? 25.146 14.655 -68.777 1.00 90.88 843 PHE A O 1
ATOM 6343 N N . ALA A 1 844 ? 25.420 14.985 -70.982 1.00 92.38 844 ALA A N 1
ATOM 6344 C CA . ALA A 1 844 ? 26.491 14.019 -71.104 1.00 92.38 844 ALA A CA 1
ATOM 6345 C C . ALA A 1 844 ? 27.567 14.454 -72.083 1.00 92.38 844 ALA A C 1
ATOM 6347 O O . ALA A 1 844 ? 27.304 15.174 -73.040 1.00 92.38 844 ALA A O 1
ATOM 6348 N N . THR A 1 845 ? 28.770 13.948 -71.861 1.00 91.81 845 THR A N 1
ATOM 6349 C CA . THR A 1 845 ? 29.881 14.069 -72.800 1.00 91.81 845 THR A CA 1
ATOM 6350 C C . THR A 1 845 ? 30.480 12.698 -73.098 1.00 91.81 845 THR A C 1
ATOM 6352 O O . THR A 1 845 ? 30.273 11.736 -72.345 1.00 91.81 845 THR A O 1
ATOM 6355 N N . ARG A 1 846 ? 31.209 12.618 -74.207 1.00 92.50 846 ARG A N 1
ATOM 6356 C CA . ARG A 1 846 ? 31.946 11.440 -74.650 1.00 92.50 846 ARG A CA 1
ATOM 6357 C C . ARG A 1 846 ? 33.414 11.818 -74.779 1.00 92.50 846 ARG A C 1
ATOM 6359 O O . ARG A 1 846 ? 33.744 12.754 -75.498 1.00 92.50 846 ARG A O 1
ATOM 6366 N N . VAL A 1 847 ? 34.278 11.044 -74.134 1.00 89.38 847 VAL A N 1
ATOM 6367 C CA . VAL A 1 847 ? 35.728 11.243 -74.161 1.00 89.38 847 VAL A CA 1
ATOM 6368 C C . VAL A 1 847 ? 36.380 9.979 -74.680 1.00 89.38 847 VAL A C 1
ATOM 6370 O O . VAL A 1 847 ? 36.271 8.925 -74.058 1.00 89.38 847 VAL A O 1
ATOM 6373 N N . GLU A 1 848 ? 37.036 10.076 -75.826 1.00 89.81 848 GLU A N 1
ATOM 6374 C CA . GLU A 1 848 ? 37.852 8.990 -76.363 1.00 89.81 848 GLU A CA 1
ATOM 6375 C C . GLU A 1 848 ? 39.272 9.118 -75.820 1.00 89.81 848 GLU A C 1
ATOM 6377 O O . GLU A 1 848 ? 39.821 10.218 -75.747 1.00 89.81 848 GLU A O 1
ATOM 6382 N N . PHE A 1 849 ? 39.862 8.001 -75.413 1.00 87.06 849 PHE A N 1
ATOM 6383 C CA . PHE A 1 849 ? 41.220 7.964 -74.895 1.00 87.06 849 PHE A CA 1
ATOM 6384 C C . PHE A 1 849 ? 41.922 6.678 -75.321 1.00 87.06 849 PHE A C 1
ATOM 6386 O O . PHE A 1 849 ? 41.310 5.615 -75.436 1.00 87.06 849 PHE A O 1
ATOM 6393 N N . ALA A 1 850 ? 43.236 6.771 -75.503 1.00 84.94 850 ALA A N 1
ATOM 6394 C CA . ALA A 1 850 ? 44.069 5.606 -75.751 1.00 84.94 850 ALA A CA 1
ATOM 6395 C C . ALA A 1 850 ? 44.505 5.000 -74.412 1.00 84.94 850 ALA A C 1
ATOM 6397 O O . ALA A 1 850 ? 44.896 5.720 -73.485 1.00 84.94 850 ALA A O 1
ATOM 6398 N N . THR A 1 851 ? 44.478 3.675 -74.297 1.00 81.75 851 THR A N 1
ATOM 6399 C CA . THR A 1 851 ? 45.031 2.995 -73.119 1.00 81.75 851 THR A CA 1
ATOM 6400 C C . THR A 1 851 ? 46.439 2.498 -73.409 1.00 81.75 851 THR A C 1
ATOM 6402 O O . THR A 1 851 ? 46.693 1.876 -74.425 1.00 81.75 851 THR A O 1
ATOM 6405 N N . GLN A 1 852 ? 47.390 2.750 -72.521 1.00 82.06 852 GLN A N 1
ATOM 6406 C CA . GLN A 1 852 ? 48.728 2.173 -72.592 1.00 82.06 852 GLN A CA 1
ATOM 6407 C C . GLN A 1 852 ? 48.898 1.210 -71.428 1.00 82.06 852 GLN A C 1
ATOM 6409 O O . GLN A 1 852 ? 48.815 1.604 -70.265 1.00 82.06 852 GLN A O 1
ATOM 6414 N N . ARG A 1 853 ? 49.158 -0.064 -71.718 1.00 75.00 853 ARG A N 1
ATOM 6415 C CA . ARG A 1 853 ? 49.454 -1.041 -70.670 1.00 75.00 853 ARG A CA 1
ATOM 6416 C C . ARG A 1 853 ? 50.853 -0.760 -70.116 1.00 75.00 853 ARG A C 1
ATOM 6418 O O . ARG A 1 853 ? 51.839 -0.901 -70.834 1.00 75.00 853 ARG A O 1
ATOM 6425 N N . ARG A 1 854 ? 50.946 -0.345 -68.852 1.00 78.81 854 ARG A N 1
ATOM 6426 C CA . ARG A 1 854 ? 52.211 -0.209 -68.117 1.00 78.81 854 ARG A CA 1
ATOM 6427 C C . ARG A 1 854 ? 52.363 -1.375 -67.129 1.00 78.81 854 ARG A C 1
ATOM 6429 O O . ARG A 1 854 ? 51.363 -1.982 -66.749 1.00 78.81 854 ARG A O 1
ATOM 6436 N N . PRO A 1 855 ? 53.588 -1.687 -66.665 1.00 73.50 855 PRO A N 1
ATOM 6437 C CA . PRO A 1 855 ? 53.815 -2.732 -65.659 1.00 73.50 855 PRO A CA 1
ATOM 6438 C C . PRO A 1 855 ? 53.033 -2.520 -64.353 1.00 73.50 855 PRO A C 1
ATOM 6440 O O . PRO A 1 855 ? 52.760 -3.474 -63.638 1.00 73.50 855 PRO A O 1
ATOM 6443 N N . THR A 1 856 ? 52.664 -1.273 -64.049 1.00 71.50 856 THR A N 1
ATOM 6444 C CA . THR A 1 856 ? 51.922 -0.871 -62.846 1.00 71.50 856 THR A CA 1
ATOM 6445 C C . THR A 1 856 ? 50.402 -0.784 -63.048 1.00 71.50 856 THR A C 1
ATOM 6447 O O . THR A 1 856 ? 49.705 -0.377 -62.126 1.00 71.50 856 THR A O 1
ATOM 6450 N N . GLY A 1 857 ? 49.876 -1.125 -64.234 1.00 73.75 857 GLY A N 1
ATOM 6451 C CA . GLY A 1 857 ? 48.446 -1.049 -64.562 1.00 73.75 857 GLY A CA 1
ATOM 6452 C C . GLY A 1 857 ? 48.157 -0.401 -65.922 1.00 73.75 857 GLY A C 1
ATOM 6453 O O . GLY A 1 857 ? 49.063 -0.090 -66.698 1.00 73.75 857 GLY A O 1
ATOM 6454 N N . LEU A 1 858 ? 46.877 -0.195 -66.234 1.00 74.56 858 LEU A N 1
ATOM 6455 C CA . LEU A 1 858 ? 46.453 0.538 -67.431 1.00 74.56 858 LEU A CA 1
ATOM 6456 C C . LEU A 1 858 ? 46.634 2.045 -67.215 1.00 74.56 858 LEU A C 1
ATOM 6458 O O . LEU A 1 858 ? 46.086 2.622 -66.280 1.00 74.56 858 LEU A O 1
ATOM 6462 N N . HIS A 1 859 ? 47.404 2.683 -68.091 1.00 79.81 859 HIS A N 1
ATOM 6463 C CA . HIS A 1 859 ? 47.579 4.128 -68.127 1.00 79.81 859 HIS A CA 1
ATOM 6464 C C . HIS A 1 859 ? 46.669 4.734 -69.192 1.00 79.81 859 HIS A C 1
ATOM 6466 O O . HIS A 1 859 ? 46.697 4.312 -70.346 1.00 79.81 859 HIS A O 1
ATOM 6472 N N . PHE A 1 860 ? 45.894 5.753 -68.841 1.00 82.69 860 PHE A N 1
ATOM 6473 C CA . PHE A 1 860 ? 44.941 6.379 -69.754 1.00 82.69 860 PHE A CA 1
ATOM 6474 C C . PHE A 1 860 ? 45.545 7.648 -70.366 1.00 82.69 860 PHE A C 1
ATOM 6476 O O . PHE A 1 860 ? 45.550 8.711 -69.747 1.00 82.69 860 PHE A O 1
ATOM 6483 N N . ALA A 1 861 ? 46.105 7.537 -71.572 1.00 78.94 861 ALA A N 1
ATOM 6484 C CA . ALA A 1 861 ? 46.711 8.673 -72.257 1.00 78.94 861 ALA A CA 1
ATOM 6485 C C . ALA A 1 861 ? 45.619 9.619 -72.788 1.00 78.94 861 ALA A C 1
ATOM 6487 O O . ALA A 1 861 ? 44.713 9.195 -73.502 1.00 78.94 861 ALA A O 1
ATOM 6488 N N . GLY A 1 862 ? 45.718 10.906 -72.439 1.00 73.56 862 GLY A N 1
ATOM 6489 C CA . GLY A 1 862 ? 44.785 11.955 -72.878 1.00 73.56 862 GLY A CA 1
ATOM 6490 C C . GLY A 1 862 ? 43.756 12.400 -71.833 1.00 73.56 862 GLY A C 1
ATOM 6491 O O . GLY A 1 862 ? 43.166 13.462 -72.000 1.00 73.56 862 GLY A O 1
ATOM 6492 N N . LEU A 1 863 ? 43.587 11.667 -70.725 1.00 73.06 863 LEU A N 1
ATOM 6493 C CA . LEU A 1 863 ? 42.648 12.047 -69.654 1.00 73.06 863 LEU A CA 1
ATOM 6494 C C . LEU A 1 863 ? 43.239 13.043 -68.639 1.00 73.06 863 LEU A C 1
ATOM 6496 O O . LEU A 1 863 ? 42.491 13.708 -67.931 1.00 73.06 863 LEU A O 1
ATOM 6500 N N . GLU A 1 864 ? 44.565 13.196 -68.591 1.00 70.19 864 GLU A N 1
ATOM 6501 C CA . GLU A 1 864 ? 45.264 14.046 -67.608 1.00 70.19 864 GLU A CA 1
ATOM 6502 C C . GLU A 1 864 ? 45.007 15.553 -67.796 1.00 70.19 864 GLU A C 1
ATOM 6504 O O . GLU A 1 864 ? 45.008 16.304 -66.825 1.00 70.19 864 GLU A O 1
ATOM 6509 N N . ASN A 1 865 ? 44.730 15.989 -69.030 1.00 69.25 865 ASN A N 1
ATOM 6510 C CA . ASN A 1 865 ? 44.479 17.396 -69.378 1.00 69.25 865 ASN A CA 1
ATOM 6511 C C . ASN A 1 865 ? 43.008 17.673 -69.723 1.00 69.25 865 ASN A C 1
ATOM 6513 O O . ASN A 1 865 ? 42.687 18.695 -70.328 1.00 69.25 865 ASN A O 1
ATOM 6517 N N . PHE A 1 866 ? 42.113 16.746 -69.394 1.00 72.31 866 PHE A N 1
ATOM 6518 C CA . PHE A 1 866 ? 40.722 16.835 -69.799 1.00 72.31 866 PHE A CA 1
ATOM 6519 C C . PHE A 1 866 ? 39.931 17.782 -68.882 1.00 72.31 866 PHE A C 1
ATOM 6521 O O . PHE A 1 866 ? 39.818 17.541 -67.682 1.00 72.31 866 PHE A O 1
ATOM 6528 N N . SER A 1 867 ? 39.367 18.847 -69.452 1.00 72.62 867 SER A N 1
ATOM 6529 C CA . SER A 1 867 ? 38.479 19.799 -68.774 1.00 72.62 867 SER A CA 1
ATOM 6530 C C . SER A 1 867 ? 37.147 19.845 -69.512 1.00 72.62 867 SER A C 1
ATOM 6532 O O . SER A 1 867 ? 37.135 19.937 -70.737 1.00 72.62 867 SER A O 1
ATOM 6534 N N . LEU A 1 868 ? 36.038 19.795 -68.773 1.00 73.19 868 LEU A N 1
ATOM 6535 C CA . LEU A 1 868 ? 34.685 19.877 -69.325 1.00 73.19 868 LEU A CA 1
ATOM 6536 C C . LEU A 1 868 ? 34.093 21.253 -69.065 1.00 73.19 868 LEU A C 1
ATOM 6538 O O . LEU A 1 868 ? 33.840 21.615 -67.911 1.00 73.19 868 LEU A O 1
ATOM 6542 N N . GLU A 1 869 ? 33.800 21.986 -70.134 1.00 74.56 869 GLU A N 1
ATOM 6543 C CA . GLU A 1 869 ? 32.892 23.122 -70.053 1.00 74.56 869 GLU A CA 1
ATOM 6544 C C . GLU A 1 869 ? 31.459 22.660 -70.339 1.00 74.56 869 GLU A C 1
ATOM 6546 O O . GLU A 1 869 ? 31.215 21.737 -71.117 1.00 74.56 869 GLU A O 1
ATOM 6551 N N . ALA A 1 870 ? 30.478 23.297 -69.696 1.00 70.50 870 ALA A N 1
ATOM 6552 C CA . ALA A 1 870 ? 29.066 22.948 -69.872 1.00 70.50 870 ALA A CA 1
ATOM 6553 C C . ALA A 1 870 ? 28.599 23.072 -71.338 1.00 70.50 870 ALA A C 1
ATOM 6555 O O . ALA A 1 870 ? 27.649 22.402 -71.738 1.00 70.50 870 ALA A O 1
ATOM 6556 N N . ALA A 1 871 ? 29.284 23.897 -72.140 1.00 77.00 871 ALA A N 1
ATOM 6557 C CA . ALA A 1 871 ? 29.024 24.069 -73.566 1.00 77.00 871 ALA A CA 1
ATOM 6558 C C . ALA A 1 871 ? 29.343 22.817 -74.408 1.00 77.00 871 ALA A C 1
ATOM 6560 O O . ALA A 1 871 ? 28.755 22.651 -75.475 1.00 77.00 871 ALA A O 1
ATOM 6561 N N . ASP A 1 872 ? 30.208 21.924 -73.917 1.00 78.75 872 ASP A N 1
ATOM 6562 C CA . ASP A 1 872 ? 30.662 20.722 -74.631 1.00 78.75 872 ASP A CA 1
ATOM 6563 C C . ASP A 1 872 ? 29.805 19.479 -74.327 1.00 78.75 872 ASP A C 1
ATOM 6565 O O . ASP A 1 872 ? 30.147 18.357 -74.714 1.00 78.75 872 ASP A O 1
ATOM 6569 N N . MET A 1 873 ? 28.701 19.645 -73.588 1.00 87.31 873 MET A N 1
ATOM 6570 C CA . MET A 1 873 ? 27.831 18.541 -73.190 1.00 87.31 873 MET A CA 1
ATOM 6571 C C . MET A 1 873 ? 26.523 18.516 -73.988 1.00 87.31 873 MET A C 1
ATOM 6573 O O . MET A 1 873 ? 25.849 19.528 -74.176 1.00 87.31 873 MET A O 1
ATOM 6577 N N . GLU A 1 874 ? 26.097 17.322 -74.394 1.00 90.56 874 GLU A N 1
ATOM 6578 C CA . GLU A 1 874 ? 24.853 17.102 -75.127 1.00 90.56 874 GLU A CA 1
ATOM 6579 C C . GLU A 1 874 ? 23.722 16.622 -74.209 1.00 90.56 874 GLU A C 1
ATOM 6581 O O . GLU A 1 874 ? 23.924 15.981 -73.173 1.00 90.56 874 GLU A O 1
ATOM 6586 N N . ALA A 1 875 ? 22.479 16.917 -74.591 1.00 89.50 875 ALA A N 1
ATOM 6587 C CA . ALA A 1 875 ? 21.315 16.393 -73.892 1.00 89.50 875 ALA A CA 1
ATOM 6588 C C . ALA A 1 875 ? 21.126 14.901 -74.203 1.00 89.50 875 ALA A C 1
ATOM 6590 O O . ALA A 1 875 ? 21.052 14.496 -75.361 1.00 89.50 875 ALA A O 1
ATOM 6591 N N . ILE A 1 876 ? 20.956 14.086 -73.163 1.00 92.56 876 ILE A N 1
ATOM 6592 C CA . ILE A 1 876 ? 20.669 12.659 -73.339 1.00 92.56 876 ILE A CA 1
ATOM 6593 C C . ILE A 1 876 ? 19.185 12.420 -73.639 1.00 92.56 876 ILE A C 1
ATOM 6595 O O . ILE A 1 876 ? 18.307 13.198 -73.250 1.00 92.56 876 ILE A O 1
ATOM 6599 N N . SER A 1 877 ? 18.882 11.303 -74.299 1.00 92.31 877 SER A N 1
ATOM 6600 C CA . SER A 1 877 ? 17.509 10.895 -74.620 1.00 92.31 877 SER A CA 1
ATOM 6601 C C . SER A 1 877 ? 17.171 9.559 -73.963 1.00 92.31 877 SER A C 1
ATOM 6603 O O . SER A 1 877 ? 18.052 8.802 -73.566 1.00 92.31 877 SER A O 1
ATOM 6605 N N . GLY A 1 878 ? 15.885 9.248 -73.800 1.00 91.31 878 GLY A N 1
ATOM 6606 C CA . GLY A 1 878 ? 15.474 7.950 -73.264 1.00 91.31 878 GLY A CA 1
ATOM 6607 C C . GLY A 1 878 ? 14.235 7.985 -72.382 1.00 91.31 878 GLY A C 1
ATOM 6608 O O . GLY A 1 878 ? 13.593 9.015 -72.179 1.00 91.31 878 GLY A O 1
ATOM 6609 N N . THR A 1 879 ? 13.898 6.815 -71.853 1.00 92.06 879 THR A N 1
ATOM 6610 C CA . THR A 1 879 ? 12.808 6.592 -70.900 1.00 92.06 879 THR A CA 1
ATOM 6611 C C . THR A 1 879 ? 13.377 6.230 -69.529 1.00 92.06 879 THR A C 1
ATOM 6613 O O . THR A 1 879 ? 14.558 5.937 -69.385 1.00 92.06 879 THR A O 1
ATOM 6616 N N . ARG A 1 880 ? 12.526 6.150 -68.500 1.00 87.81 880 ARG A N 1
ATOM 6617 C CA . ARG A 1 880 ? 12.955 5.649 -67.180 1.00 87.81 880 ARG A CA 1
ATOM 6618 C C . ARG A 1 880 ? 13.357 4.168 -67.178 1.00 87.81 880 ARG A C 1
ATOM 6620 O O . ARG A 1 880 ? 13.793 3.677 -66.153 1.00 87.81 880 ARG A O 1
ATOM 6627 N N . GLN A 1 881 ? 13.169 3.435 -68.272 1.00 91.12 881 GLN A N 1
ATOM 6628 C CA . GLN A 1 881 ? 13.640 2.051 -68.392 1.00 91.12 881 GLN A CA 1
ATOM 6629 C C . GLN A 1 881 ? 14.917 1.944 -69.221 1.00 91.12 881 GLN A C 1
ATOM 6631 O O . GLN A 1 881 ? 15.577 0.917 -69.166 1.00 91.12 881 GLN A O 1
ATOM 6636 N N . GLN A 1 882 ? 15.251 2.981 -69.989 1.00 92.88 882 GLN A N 1
ATOM 6637 C CA . GLN A 1 882 ? 16.353 2.950 -70.935 1.00 92.88 882 GLN A CA 1
ATOM 6638 C C . GLN A 1 882 ? 16.870 4.368 -71.172 1.00 92.88 882 GLN A C 1
ATOM 6640 O O . GLN A 1 882 ? 16.147 5.187 -71.744 1.00 92.88 882 GLN A O 1
ATOM 6645 N N . LEU A 1 883 ? 18.118 4.638 -70.806 1.00 93.69 883 LEU A N 1
ATOM 6646 C CA . LEU A 1 883 ? 18.821 5.872 -71.151 1.00 93.69 883 LEU A CA 1
ATOM 6647 C C . LEU A 1 883 ? 19.708 5.643 -72.377 1.00 93.69 883 LEU A C 1
ATOM 6649 O O . LEU A 1 883 ? 20.324 4.588 -72.517 1.00 93.69 883 LEU A O 1
ATOM 6653 N N . ARG A 1 884 ? 19.750 6.622 -73.279 1.00 94.19 884 ARG A N 1
ATOM 6654 C CA . ARG A 1 884 ? 20.616 6.641 -74.460 1.00 94.19 884 ARG A CA 1
ATOM 6655 C C . ARG A 1 884 ? 21.524 7.859 -74.389 1.00 94.19 884 ARG A C 1
ATOM 6657 O O . ARG A 1 884 ? 21.046 8.994 -74.343 1.00 94.19 884 ARG A O 1
ATOM 6664 N N . VAL A 1 885 ? 22.821 7.591 -74.376 1.00 93.75 885 VAL A N 1
ATOM 6665 C CA . VAL A 1 885 ? 23.895 8.563 -74.196 1.00 93.75 885 VAL A CA 1
ATOM 6666 C C . VAL A 1 885 ? 24.858 8.377 -75.359 1.00 93.75 885 VAL A C 1
ATOM 6668 O O . VAL A 1 885 ? 25.665 7.454 -75.348 1.00 93.75 885 VAL A O 1
ATOM 6671 N N . PHE A 1 886 ? 24.720 9.194 -76.402 1.00 94.12 886 PHE A N 1
ATOM 6672 C CA . PHE A 1 886 ? 25.355 8.943 -77.700 1.00 94.12 886 PHE A CA 1
ATOM 6673 C C . PHE A 1 886 ? 25.016 7.528 -78.209 1.00 94.12 886 PHE A C 1
ATOM 6675 O O . PHE A 1 886 ? 23.849 7.214 -78.451 1.00 94.12 886 PHE A O 1
ATOM 6682 N N . ASP A 1 887 ? 26.012 6.658 -78.332 1.00 92.25 887 ASP A N 1
ATOM 6683 C CA . ASP A 1 887 ? 25.880 5.256 -78.714 1.00 92.25 887 ASP A CA 1
ATOM 6684 C C . ASP A 1 887 ? 25.862 4.279 -77.520 1.00 92.25 887 ASP A C 1
ATOM 6686 O O . ASP A 1 887 ? 25.638 3.082 -77.711 1.00 92.25 887 ASP A O 1
ATOM 6690 N N . LEU A 1 888 ? 26.022 4.775 -76.287 1.00 94.38 888 LEU A N 1
ATOM 6691 C CA . LEU A 1 888 ? 25.810 4.008 -75.061 1.00 94.38 888 LEU A CA 1
ATOM 6692 C C . LEU A 1 888 ? 24.315 3.900 -74.743 1.00 94.38 888 LEU A C 1
ATOM 6694 O O . LEU A 1 888 ? 23.570 4.883 -74.710 1.00 94.38 888 LEU A O 1
ATOM 6698 N N . ARG A 1 889 ? 23.874 2.687 -74.426 1.00 95.44 889 ARG A N 1
ATOM 6699 C CA . ARG A 1 889 ? 22.524 2.372 -73.965 1.00 95.44 889 ARG A CA 1
ATOM 6700 C C . ARG A 1 889 ? 22.587 1.798 -72.553 1.00 95.44 889 ARG A C 1
ATOM 6702 O O . ARG A 1 889 ? 23.248 0.793 -72.344 1.00 95.44 889 ARG A O 1
ATOM 6709 N N . ILE A 1 890 ? 21.857 2.385 -71.609 1.00 94.06 890 ILE A N 1
ATOM 6710 C CA . ILE A 1 890 ? 21.752 1.895 -70.228 1.00 94.06 890 ILE A CA 1
ATOM 6711 C C . ILE A 1 890 ? 20.323 1.417 -69.990 1.00 94.06 890 ILE A C 1
ATOM 6713 O O . ILE A 1 890 ? 19.402 2.234 -69.971 1.00 94.06 890 ILE A O 1
ATOM 6717 N N . ASP A 1 891 ? 20.127 0.114 -69.806 1.00 93.25 891 ASP A N 1
ATOM 6718 C CA . ASP A 1 891 ? 18.814 -0.477 -69.525 1.00 93.25 891 ASP A CA 1
ATOM 6719 C C . ASP A 1 891 ? 18.627 -0.723 -68.022 1.00 93.25 891 ASP A C 1
ATOM 6721 O O . ASP A 1 891 ? 19.520 -1.243 -67.360 1.00 93.25 891 ASP A O 1
ATOM 6725 N N . ALA A 1 892 ? 17.462 -0.373 -67.474 1.00 90.88 892 ALA A N 1
ATOM 6726 C CA . ALA A 1 892 ? 17.092 -0.730 -66.107 1.00 90.88 892 ALA A CA 1
ATOM 6727 C C . ALA A 1 892 ? 16.882 -2.246 -66.001 1.00 90.88 892 ALA A C 1
ATOM 6729 O O . ALA A 1 892 ? 15.974 -2.789 -66.640 1.00 90.88 892 ALA A O 1
ATOM 6730 N N . GLU A 1 893 ? 17.648 -2.923 -65.153 1.00 87.50 893 GLU A N 1
ATOM 6731 C CA . GLU A 1 893 ? 17.411 -4.327 -64.827 1.00 87.50 893 GLU A CA 1
ATOM 6732 C C . GLU A 1 893 ? 16.581 -4.459 -63.545 1.00 87.50 893 GLU A C 1
ATOM 6734 O O . GLU A 1 893 ? 16.613 -3.613 -62.647 1.00 87.50 893 GLU A O 1
ATOM 6739 N N . ARG A 1 894 ? 15.771 -5.523 -63.482 1.00 78.69 894 ARG A N 1
ATOM 6740 C CA . ARG A 1 894 ? 14.893 -5.776 -62.338 1.00 78.69 894 ARG A CA 1
ATOM 6741 C C . ARG A 1 894 ? 15.576 -6.731 -61.364 1.00 78.69 894 ARG A C 1
ATOM 6743 O O . ARG A 1 894 ? 15.909 -7.843 -61.786 1.00 78.69 894 ARG A O 1
ATOM 6750 N N . PRO A 1 895 ? 15.686 -6.387 -60.068 1.00 73.69 895 PRO A N 1
ATOM 6751 C CA . PRO A 1 895 ? 15.985 -7.391 -59.063 1.00 73.69 895 PRO A CA 1
ATOM 6752 C C . PRO A 1 895 ? 14.921 -8.486 -59.093 1.00 73.69 895 PRO A C 1
ATOM 6754 O O . PRO A 1 895 ? 13.726 -8.231 -59.284 1.00 73.69 895 PRO A O 1
ATOM 6757 N N . ARG A 1 896 ? 15.358 -9.727 -58.885 1.00 79.69 896 ARG A N 1
ATOM 6758 C CA . ARG A 1 896 ? 14.438 -10.830 -58.591 1.00 79.69 896 ARG A CA 1
ATOM 6759 C C . ARG A 1 896 ? 13.732 -10.511 -57.269 1.00 79.69 896 ARG A C 1
ATOM 6761 O O . ARG A 1 896 ? 14.367 -10.003 -56.351 1.00 79.69 896 ARG A O 1
ATOM 6768 N N . TRP A 1 897 ? 12.433 -10.797 -57.162 1.00 75.00 897 TRP A N 1
ATOM 6769 C CA . TRP A 1 897 ? 11.601 -10.346 -56.031 1.00 75.00 897 TRP A CA 1
ATOM 6770 C C . TRP A 1 897 ? 12.085 -10.843 -54.656 1.00 75.00 897 TRP A C 1
ATOM 6772 O O . TRP A 1 897 ? 11.817 -10.202 -53.649 1.00 75.00 897 TRP A O 1
ATOM 6782 N N . TRP A 1 898 ? 12.845 -11.940 -54.614 1.00 76.44 898 TRP A N 1
ATOM 6783 C CA . TRP A 1 898 ? 13.448 -12.476 -53.390 1.00 76.44 898 TRP A CA 1
ATOM 6784 C C . TRP A 1 898 ? 14.764 -11.792 -52.977 1.00 76.44 898 TRP A C 1
ATOM 6786 O O . TRP A 1 898 ? 15.306 -12.085 -51.917 1.00 76.44 898 TRP A O 1
ATOM 6796 N N . GLN A 1 899 ? 15.310 -10.875 -53.781 1.00 76.06 899 GLN A N 1
ATOM 6797 C CA . GLN A 1 899 ? 16.514 -10.109 -53.444 1.00 76.06 899 GLN A CA 1
ATOM 6798 C C . GLN A 1 899 ? 16.130 -8.803 -52.737 1.00 76.06 899 GLN A C 1
ATOM 6800 O O . GLN A 1 899 ? 16.295 -7.718 -53.292 1.00 76.06 899 GLN A O 1
ATOM 6805 N N . ILE A 1 900 ? 15.606 -8.914 -51.511 1.00 72.75 900 ILE A N 1
ATOM 6806 C CA . ILE A 1 900 ? 15.013 -7.800 -50.744 1.00 72.75 900 ILE A CA 1
ATOM 6807 C C . ILE A 1 900 ? 15.975 -6.605 -50.638 1.00 72.75 900 ILE A C 1
ATOM 6809 O O . ILE A 1 900 ? 15.583 -5.480 -50.936 1.00 72.75 900 ILE A O 1
ATOM 6813 N N . ALA A 1 901 ? 17.257 -6.848 -50.337 1.00 72.44 901 ALA A N 1
ATOM 6814 C CA . ALA A 1 901 ? 18.278 -5.797 -50.281 1.00 72.44 901 ALA A CA 1
ATOM 6815 C C . ALA A 1 901 ? 18.405 -5.014 -51.604 1.00 72.44 901 ALA A C 1
ATOM 6817 O O . ALA A 1 901 ? 18.518 -3.793 -51.594 1.00 72.44 901 ALA A O 1
ATOM 6818 N N . SER A 1 902 ? 18.312 -5.696 -52.750 1.00 68.88 902 SER A N 1
ATOM 6819 C CA . SER A 1 902 ? 18.399 -5.078 -54.080 1.00 68.88 902 SER A CA 1
ATOM 6820 C C . SER A 1 902 ? 17.108 -4.368 -54.507 1.00 68.88 902 SER A C 1
ATOM 6822 O O . SER A 1 902 ? 17.152 -3.412 -55.282 1.00 68.88 902 SER A O 1
ATOM 6824 N N . VAL A 1 903 ? 15.952 -4.817 -54.002 1.00 70.12 903 VAL A N 1
ATOM 6825 C CA . VAL A 1 903 ? 14.662 -4.122 -54.160 1.00 70.12 903 VAL A CA 1
ATOM 6826 C C . VAL A 1 903 ? 14.668 -2.808 -53.372 1.00 70.12 903 VAL A C 1
ATOM 6828 O O . VAL A 1 903 ? 14.171 -1.798 -53.872 1.00 70.12 903 VAL A O 1
ATOM 6831 N N . LEU A 1 904 ? 15.276 -2.804 -52.180 1.00 73.75 904 LEU A N 1
ATOM 6832 C CA . LEU A 1 904 ? 15.440 -1.612 -51.347 1.00 73.75 904 LEU A CA 1
ATOM 6833 C C . LEU A 1 904 ? 16.507 -0.651 -51.905 1.00 73.75 904 LEU A C 1
ATOM 6835 O O . LEU A 1 904 ? 16.300 0.559 -51.887 1.00 73.75 904 LEU A O 1
ATOM 6839 N N . SER A 1 905 ? 17.598 -1.159 -52.491 1.00 68.75 905 SER A N 1
ATOM 6840 C CA . SER A 1 905 ? 18.727 -0.353 -52.991 1.00 68.75 905 SER A CA 1
ATOM 6841 C C . SER A 1 905 ? 18.513 0.293 -54.374 1.00 68.75 905 SER A C 1
ATOM 6843 O O . SER A 1 905 ? 19.474 0.547 -55.098 1.00 68.75 905 SER A O 1
ATOM 6845 N N . SER A 1 906 ? 17.267 0.590 -54.755 1.00 69.06 906 SER A N 1
ATOM 6846 C CA . SER A 1 906 ? 16.878 1.353 -55.958 1.00 69.06 906 SER A CA 1
ATOM 6847 C C . SER A 1 906 ? 17.106 0.727 -57.353 1.00 69.06 906 SER A C 1
ATOM 6849 O O . SER A 1 906 ? 16.892 1.414 -58.351 1.00 69.06 906 SER A O 1
ATOM 6851 N N . GLY A 1 907 ? 17.438 -0.568 -57.449 1.00 79.62 907 GLY A N 1
ATOM 6852 C CA . GLY A 1 907 ? 17.695 -1.259 -58.728 1.00 79.62 907 GLY A CA 1
ATOM 6853 C C . GLY A 1 907 ? 19.088 -0.977 -59.320 1.00 79.62 907 GLY A C 1
ATOM 6854 O O . GLY A 1 907 ? 19.934 -0.384 -58.652 1.00 79.62 907 GLY A O 1
ATOM 6855 N N . TRP A 1 908 ? 19.346 -1.413 -60.561 1.00 88.56 908 TRP A N 1
ATOM 6856 C CA . TRP A 1 908 ? 20.598 -1.140 -61.292 1.00 88.56 908 TRP A CA 1
ATOM 6857 C C . TRP A 1 908 ? 20.376 -0.956 -62.799 1.00 88.56 908 TRP A C 1
ATOM 6859 O O . TRP A 1 908 ? 19.356 -1.371 -63.354 1.00 88.56 908 TRP A O 1
ATOM 6869 N N . GLY A 1 909 ? 21.322 -0.286 -63.453 1.00 91.12 909 GLY A N 1
ATOM 6870 C CA . GLY A 1 909 ? 21.383 -0.092 -64.896 1.00 91.12 909 GLY A CA 1
ATOM 6871 C C . GLY A 1 909 ? 22.486 -0.935 -65.532 1.00 91.12 909 GLY A C 1
ATOM 6872 O O . GLY A 1 909 ? 23.575 -1.064 -64.971 1.00 91.12 909 GLY A O 1
ATOM 6873 N N . ARG A 1 910 ? 22.228 -1.481 -66.720 1.00 93.25 910 ARG A N 1
ATOM 6874 C CA . ARG A 1 910 ? 23.207 -2.224 -67.515 1.00 93.25 910 ARG A CA 1
ATOM 6875 C C . ARG A 1 910 ? 23.601 -1.439 -68.771 1.00 93.25 910 ARG A C 1
ATOM 6877 O O . ARG A 1 910 ? 22.774 -1.326 -69.680 1.00 93.25 910 ARG A O 1
ATOM 6884 N N . PRO A 1 911 ? 24.814 -0.864 -68.829 1.00 92.69 911 PRO A N 1
ATOM 6885 C CA . PRO A 1 911 ? 25.367 -0.297 -70.051 1.00 92.69 911 PRO A CA 1
ATOM 6886 C C . PRO A 1 911 ? 25.571 -1.357 -71.145 1.00 92.69 911 PRO A C 1
ATOM 6888 O O . PRO A 1 911 ? 25.910 -2.507 -70.880 1.00 92.69 911 PRO A O 1
ATOM 6891 N N . SER A 1 912 ? 25.345 -0.953 -72.391 1.00 93.00 912 SER A N 1
ATOM 6892 C CA . SER A 1 912 ? 25.557 -1.737 -73.606 1.00 93.00 912 SER A CA 1
ATOM 6893 C C . SER A 1 912 ? 25.830 -0.801 -74.787 1.00 93.00 912 SER A C 1
ATOM 6895 O O . SER A 1 912 ? 25.316 0.319 -74.828 1.00 93.00 912 SER A O 1
ATOM 6897 N N . ARG A 1 913 ? 26.623 -1.250 -75.765 1.00 91.38 913 ARG A N 1
ATOM 6898 C CA . ARG A 1 913 ? 26.826 -0.567 -77.055 1.00 91.38 913 ARG A CA 1
ATOM 6899 C C . ARG A 1 913 ? 26.379 -1.497 -78.188 1.00 91.38 913 ARG A C 1
ATOM 6901 O O . ARG A 1 913 ? 26.582 -2.704 -78.088 1.00 91.38 913 ARG A O 1
ATOM 6908 N N . PRO A 1 914 ? 25.757 -0.972 -79.256 1.00 85.19 914 PRO A N 1
ATOM 6909 C CA . PRO A 1 914 ? 25.240 -1.798 -80.345 1.00 85.19 914 PRO A CA 1
ATOM 6910 C C . PRO A 1 914 ? 26.318 -2.363 -81.287 1.00 85.19 914 PRO A C 1
ATOM 6912 O O . PRO A 1 914 ? 25.999 -3.248 -82.076 1.00 85.19 914 PRO A O 1
ATOM 6915 N N . GLN A 1 915 ? 27.561 -1.869 -81.244 1.00 83.12 915 GLN A N 1
ATOM 6916 C CA . GLN A 1 915 ? 28.651 -2.306 -82.127 1.00 83.12 915 GLN A CA 1
ATOM 6917 C C . GLN A 1 915 ? 29.908 -2.658 -81.323 1.00 83.12 915 GLN A C 1
ATOM 6919 O O . GLN A 1 915 ? 30.395 -1.824 -80.565 1.00 83.12 915 GLN A O 1
ATOM 6924 N N . GLY A 1 916 ? 30.445 -3.863 -81.540 1.00 79.69 916 GLY A N 1
ATOM 6925 C CA . GLY A 1 916 ? 31.641 -4.387 -80.865 1.00 79.69 916 GLY A CA 1
ATOM 6926 C C . GLY A 1 916 ? 31.346 -5.053 -79.518 1.00 79.69 916 GLY A C 1
ATOM 6927 O O . GLY A 1 916 ? 30.309 -4.799 -78.903 1.00 79.69 916 GLY A O 1
ATOM 6928 N N . SER A 1 917 ? 32.248 -5.928 -79.071 1.00 82.19 917 SER A N 1
ATOM 6929 C CA . SER A 1 917 ? 32.259 -6.400 -77.687 1.00 82.19 917 SER A CA 1
ATOM 6930 C C . SER A 1 917 ? 33.044 -5.391 -76.846 1.00 82.19 917 SER A C 1
ATOM 6932 O O . SER A 1 917 ? 34.139 -4.964 -77.222 1.00 82.19 917 SER A O 1
ATOM 6934 N N . HIS A 1 918 ? 32.409 -4.920 -75.774 1.00 86.94 918 HIS A N 1
ATOM 6935 C CA . HIS A 1 918 ? 32.970 -3.913 -74.883 1.00 86.94 918 HIS A CA 1
ATOM 6936 C C . HIS A 1 918 ? 32.859 -4.394 -73.449 1.00 86.94 918 HIS A C 1
ATOM 6938 O O . HIS A 1 918 ? 31.783 -4.820 -73.013 1.00 86.94 918 HIS A O 1
ATOM 6944 N N . SER A 1 919 ? 33.942 -4.221 -72.710 1.00 86.94 919 SER A N 1
ATOM 6945 C CA . SER A 1 919 ? 33.957 -4.353 -71.262 1.00 86.94 919 SER A CA 1
ATOM 6946 C C . SER A 1 919 ? 33.564 -3.016 -70.636 1.00 86.94 919 SER A C 1
ATOM 6948 O O . SER A 1 919 ? 34.093 -1.963 -71.005 1.00 86.94 919 SER A O 1
ATOM 6950 N N . PHE A 1 920 ? 32.599 -3.041 -69.713 1.00 89.00 920 PHE A N 1
ATOM 6951 C CA . PHE A 1 920 ? 32.065 -1.836 -69.080 1.00 89.00 920 PHE A CA 1
ATOM 6952 C C . PHE A 1 920 ? 32.471 -1.750 -67.615 1.00 89.00 920 PHE A C 1
ATOM 6954 O O . PHE A 1 920 ? 32.487 -2.743 -66.894 1.00 89.00 920 PHE A O 1
ATOM 6961 N N . ALA A 1 921 ? 32.670 -0.529 -67.143 1.00 86.94 921 ALA A N 1
ATOM 6962 C CA . ALA A 1 921 ? 32.771 -0.224 -65.726 1.00 86.94 921 ALA A CA 1
ATOM 6963 C C . ALA A 1 921 ? 32.064 1.100 -65.446 1.00 86.94 921 ALA A C 1
ATOM 6965 O O . ALA A 1 921 ? 32.119 2.021 -66.260 1.00 86.94 921 ALA A O 1
ATOM 6966 N N . ALA A 1 922 ? 31.356 1.187 -64.320 1.00 88.25 922 ALA A N 1
ATOM 6967 C CA . ALA A 1 922 ? 30.525 2.342 -64.010 1.00 88.25 922 ALA A CA 1
ATOM 6968 C C . ALA A 1 922 ? 30.646 2.780 -62.548 1.00 88.25 922 ALA A C 1
ATOM 6970 O O . ALA A 1 922 ? 30.824 1.949 -61.657 1.00 88.25 922 ALA A O 1
ATOM 6971 N N . LYS A 1 923 ? 30.501 4.086 -62.299 1.00 86.00 923 LYS A N 1
ATOM 6972 C CA . LYS A 1 923 ? 30.506 4.692 -60.961 1.00 86.00 923 LYS A CA 1
ATOM 6973 C C . LYS A 1 923 ? 29.336 5.685 -60.824 1.00 86.00 923 LYS A C 1
ATOM 6975 O O . LYS A 1 923 ? 29.257 6.598 -61.646 1.00 86.00 923 LYS A O 1
ATOM 6980 N N . PRO A 1 924 ? 28.449 5.536 -59.817 1.00 86.25 924 PRO A N 1
ATOM 6981 C CA . PRO A 1 924 ? 28.429 4.460 -58.821 1.00 86.25 924 PRO A CA 1
ATOM 6982 C C . PRO A 1 924 ? 28.118 3.091 -59.453 1.00 86.25 924 PRO A C 1
ATOM 6984 O O . PRO A 1 924 ? 27.269 2.977 -60.345 1.00 86.25 924 PRO A O 1
ATOM 6987 N N . ALA A 1 925 ? 28.823 2.058 -58.988 1.00 83.50 925 ALA A N 1
ATOM 6988 C CA . ALA A 1 925 ? 28.625 0.682 -59.431 1.00 83.50 925 ALA A CA 1
ATOM 6989 C C . ALA A 1 925 ? 27.306 0.113 -58.884 1.00 83.50 925 ALA A C 1
ATOM 6991 O O . ALA A 1 925 ? 26.813 0.542 -57.837 1.00 83.50 925 ALA A O 1
ATOM 6992 N N . GLY A 1 926 ? 26.723 -0.852 -59.596 1.00 82.25 926 GLY A N 1
ATOM 6993 C CA . GLY A 1 926 ? 25.533 -1.562 -59.132 1.00 82.25 926 GLY A CA 1
ATOM 6994 C C . GLY A 1 926 ? 25.780 -2.368 -57.839 1.00 82.25 926 GLY A C 1
ATOM 6995 O O . GLY A 1 926 ? 26.913 -2.779 -57.563 1.00 82.25 926 GLY A O 1
ATOM 6996 N N . PRO A 1 927 ? 24.734 -2.629 -57.030 1.00 69.81 927 PRO A N 1
ATOM 6997 C CA . PRO A 1 927 ? 24.836 -3.470 -55.839 1.00 69.81 927 PRO A CA 1
ATOM 6998 C C . PRO A 1 927 ? 25.357 -4.875 -56.196 1.00 69.81 927 PRO A C 1
ATOM 7000 O O . PRO A 1 927 ? 24.836 -5.520 -57.103 1.00 69.81 927 PRO A O 1
ATOM 7003 N N . ARG A 1 928 ? 26.356 -5.354 -55.436 1.00 64.25 928 ARG A N 1
ATOM 7004 C CA . ARG A 1 928 ? 27.129 -6.608 -55.623 1.00 64.25 928 ARG A CA 1
ATOM 7005 C C . ARG A 1 928 ? 28.203 -6.624 -56.720 1.00 64.25 928 ARG A C 1
ATOM 7007 O O . ARG A 1 928 ? 28.585 -7.712 -57.135 1.00 64.25 928 ARG A O 1
ATOM 7014 N N . ALA A 1 929 ? 28.716 -5.467 -57.146 1.00 55.19 929 ALA A N 1
ATOM 7015 C CA . ALA A 1 929 ? 29.922 -5.387 -57.983 1.00 55.19 929 ALA A CA 1
ATOM 7016 C C . ALA A 1 929 ? 29.886 -6.302 -59.224 1.00 55.19 929 ALA A C 1
ATOM 7018 O O . ALA A 1 929 ? 30.923 -6.802 -59.644 1.00 55.19 929 ALA A O 1
ATOM 7019 N N . GLN A 1 930 ? 28.700 -6.541 -59.808 1.00 68.06 930 GLN A N 1
ATOM 7020 C CA . GLN A 1 930 ? 28.627 -7.206 -61.105 1.00 68.06 930 GLN A CA 1
ATOM 7021 C C . GLN A 1 930 ? 29.372 -6.310 -62.100 1.00 68.06 930 GLN A C 1
ATOM 7023 O O . GLN A 1 930 ? 28.918 -5.170 -62.301 1.00 68.06 930 GLN A O 1
ATOM 7028 N N . PRO A 1 931 ? 30.504 -6.775 -62.667 1.00 69.62 931 PRO A N 1
ATOM 7029 C CA . PRO A 1 931 ? 31.314 -5.964 -63.562 1.00 69.62 931 PRO A CA 1
ATOM 7030 C C . PRO A 1 931 ? 30.432 -5.419 -64.686 1.00 69.62 931 PRO A C 1
ATOM 7032 O O . PRO A 1 931 ? 29.616 -6.142 -65.261 1.00 69.62 931 PRO A O 1
ATOM 7035 N N . GLY A 1 932 ? 30.518 -4.113 -64.930 1.00 79.31 932 GLY A N 1
ATOM 7036 C CA . GLY A 1 932 ? 29.727 -3.456 -65.970 1.00 79.31 932 GLY A CA 1
ATOM 7037 C C . GLY A 1 932 ? 28.269 -3.147 -65.637 1.00 79.31 932 GLY A C 1
ATOM 7038 O O . GLY A 1 932 ? 27.475 -3.024 -66.563 1.00 79.31 932 GLY A O 1
ATOM 7039 N N . THR A 1 933 ? 27.893 -2.970 -64.365 1.00 89.00 933 THR A N 1
ATOM 7040 C CA . THR A 1 933 ? 26.572 -2.430 -63.969 1.00 89.00 933 THR A CA 1
ATOM 7041 C C . THR A 1 933 ? 26.691 -1.129 -63.164 1.00 89.00 933 THR A C 1
ATOM 7043 O O . THR A 1 933 ? 27.688 -0.894 -62.484 1.00 89.00 933 THR A O 1
ATOM 7046 N N . THR A 1 934 ? 25.667 -0.272 -63.217 1.00 89.12 934 THR A N 1
ATOM 7047 C CA . THR A 1 934 ? 25.579 0.991 -62.457 1.00 89.12 934 THR A CA 1
ATOM 7048 C C . THR A 1 934 ? 24.398 0.996 -61.488 1.00 89.12 934 THR A C 1
ATOM 7050 O O . THR A 1 934 ? 23.416 0.299 -61.724 1.00 89.12 934 THR A O 1
ATOM 7053 N N . ALA A 1 935 ? 24.447 1.773 -60.403 1.00 87.88 935 ALA A N 1
ATOM 7054 C CA . ALA A 1 935 ? 23.304 1.942 -59.503 1.00 87.88 935 ALA A CA 1
ATOM 7055 C C . ALA A 1 935 ? 22.044 2.436 -60.250 1.00 87.88 935 ALA A C 1
ATOM 7057 O O . ALA A 1 935 ? 22.125 3.174 -61.226 1.00 87.88 935 ALA A O 1
ATOM 7058 N N . GLY A 1 936 ? 20.850 2.026 -59.812 1.00 85.06 936 GLY A N 1
ATOM 7059 C CA . GLY A 1 936 ? 19.583 2.398 -60.459 1.00 85.06 936 GLY A CA 1
ATOM 7060 C C . GLY A 1 936 ? 19.163 3.844 -60.191 1.00 85.06 936 GLY A C 1
ATOM 7061 O O . GLY A 1 936 ? 18.419 4.429 -60.979 1.00 85.06 936 GLY A O 1
ATOM 7062 N N . GLN A 1 937 ? 19.676 4.442 -59.114 1.00 85.56 937 GLN A N 1
ATOM 7063 C CA . GLN A 1 937 ? 19.604 5.871 -58.832 1.00 85.56 937 GLN A CA 1
ATOM 7064 C C . GLN A 1 937 ? 21.012 6.439 -58.709 1.00 85.56 937 GLN A C 1
ATOM 7066 O O . GLN A 1 937 ? 21.811 5.984 -57.896 1.00 85.56 937 GLN A O 1
ATOM 7071 N N . PHE A 1 938 ? 21.293 7.462 -59.505 1.00 88.44 938 PHE A N 1
ATOM 7072 C CA . PHE A 1 938 ? 22.550 8.191 -59.477 1.00 88.44 938 PHE A CA 1
ATOM 7073 C C . PHE A 1 938 ? 22.281 9.676 -59.701 1.00 88.44 938 PHE A C 1
ATOM 7075 O O . PHE A 1 938 ? 21.390 10.053 -60.468 1.00 88.44 938 PHE A O 1
ATOM 7082 N N . SER A 1 939 ? 23.039 10.519 -59.004 1.00 83.81 939 SER A N 1
ATOM 7083 C CA . SER A 1 939 ? 23.079 11.962 -59.251 1.00 83.81 939 SER A CA 1
ATOM 7084 C C . SER A 1 939 ? 24.064 12.315 -60.358 1.00 83.81 939 SER A C 1
ATOM 7086 O O . SER A 1 939 ? 23.835 13.286 -61.066 1.00 83.81 939 SER A O 1
ATOM 7088 N N . GLU A 1 940 ? 25.117 11.515 -60.513 1.00 87.00 940 GLU A N 1
ATOM 7089 C CA . GLU A 1 940 ? 26.191 11.619 -61.501 1.00 87.00 940 GLU A CA 1
ATOM 7090 C C . GLU A 1 940 ? 26.584 10.194 -61.897 1.00 87.00 940 GLU A C 1
ATOM 7092 O O . GLU A 1 940 ? 26.544 9.291 -61.056 1.00 87.00 940 GLU A O 1
ATOM 7097 N N . LEU A 1 941 ? 26.920 9.976 -63.167 1.00 90.50 941 LEU A N 1
ATOM 7098 C CA . LEU A 1 941 ? 27.294 8.653 -63.657 1.00 90.50 941 LEU A CA 1
ATOM 7099 C C . LEU A 1 941 ? 28.465 8.746 -64.626 1.00 90.50 941 LEU A C 1
ATOM 7101 O O . LEU A 1 941 ? 28.351 9.378 -65.669 1.00 90.50 941 LEU A O 1
ATOM 7105 N N . ALA A 1 942 ? 29.552 8.045 -64.317 1.00 89.31 942 ALA A N 1
ATOM 7106 C CA . ALA A 1 942 ? 30.622 7.775 -65.267 1.00 89.31 942 ALA A CA 1
ATOM 7107 C C . ALA A 1 942 ? 30.542 6.314 -65.721 1.00 89.31 942 ALA A C 1
ATOM 7109 O O . ALA A 1 942 ? 30.458 5.418 -64.881 1.00 89.31 942 ALA A O 1
ATOM 7110 N N . VAL A 1 943 ? 30.572 6.073 -67.031 1.00 89.75 943 VAL A N 1
ATOM 7111 C CA . VAL A 1 943 ? 30.659 4.739 -67.636 1.00 89.75 943 VAL A CA 1
ATOM 7112 C C . VAL A 1 943 ? 31.856 4.709 -68.568 1.00 89.75 943 VAL A C 1
ATOM 7114 O O . VAL A 1 943 ? 31.922 5.494 -69.505 1.00 89.75 943 VAL A O 1
ATOM 7117 N N . ILE A 1 944 ? 32.779 3.786 -68.351 1.00 88.94 944 ILE A N 1
ATOM 7118 C CA . ILE A 1 944 ? 33.888 3.523 -69.265 1.00 88.94 944 ILE A CA 1
ATOM 7119 C C . ILE A 1 944 ? 33.559 2.263 -70.054 1.00 88.94 944 ILE A C 1
ATOM 7121 O O . ILE A 1 944 ? 33.155 1.257 -69.473 1.00 88.94 944 ILE A O 1
ATOM 7125 N N . ALA A 1 945 ? 33.729 2.337 -71.369 1.00 89.25 945 ALA A N 1
ATOM 7126 C CA . ALA A 1 945 ? 33.661 1.217 -72.289 1.00 89.25 945 ALA A CA 1
ATOM 7127 C C . ALA A 1 945 ? 35.048 1.013 -72.904 1.00 89.25 945 ALA A C 1
ATOM 7129 O O . ALA A 1 945 ? 35.582 1.931 -73.530 1.00 89.25 945 ALA A O 1
ATOM 7130 N N . LEU A 1 946 ? 35.624 -0.170 -72.724 1.00 86.75 946 LEU A N 1
ATOM 7131 C CA . LEU A 1 946 ? 36.854 -0.576 -73.395 1.00 86.75 946 LEU A CA 1
ATOM 7132 C C . LEU A 1 946 ? 36.519 -1.561 -74.501 1.00 86.75 946 LEU A C 1
ATOM 7134 O O . LEU A 1 946 ? 35.789 -2.521 -74.262 1.00 86.75 946 LEU A O 1
ATOM 7138 N N . THR A 1 947 ? 37.068 -1.329 -75.689 1.00 86.06 947 THR A N 1
ATOM 7139 C CA . THR A 1 947 ? 36.922 -2.270 -76.801 1.00 86.06 947 THR A CA 1
ATOM 7140 C C . THR A 1 947 ? 37.712 -3.533 -76.472 1.00 86.06 947 THR A C 1
ATOM 7142 O O . THR A 1 947 ? 38.904 -3.440 -76.171 1.00 86.06 947 THR A O 1
ATOM 7145 N N . ASP A 1 948 ? 37.079 -4.707 -76.515 1.00 80.06 948 ASP A N 1
ATOM 7146 C CA . ASP A 1 948 ? 37.805 -5.946 -76.238 1.00 80.06 948 ASP A CA 1
ATOM 7147 C C . ASP A 1 948 ? 38.829 -6.180 -77.359 1.00 80.06 948 ASP A C 1
ATOM 7149 O O . ASP A 1 948 ? 38.477 -6.282 -78.539 1.00 80.06 948 ASP A O 1
ATOM 7153 N N . ALA A 1 949 ? 40.112 -6.255 -77.003 1.00 71.31 949 ALA A N 1
ATOM 7154 C CA . ALA A 1 949 ? 41.153 -6.586 -77.963 1.00 71.31 949 ALA A CA 1
ATOM 7155 C C . ALA A 1 949 ? 40.945 -8.036 -78.422 1.00 71.31 949 ALA A C 1
ATOM 7157 O O . ALA A 1 949 ? 41.088 -8.978 -77.641 1.00 71.31 949 ALA A O 1
ATOM 7158 N N . GLY A 1 950 ? 40.583 -8.224 -79.693 1.00 69.88 950 GLY A N 1
ATOM 7159 C CA . GLY A 1 950 ? 40.489 -9.557 -80.279 1.00 69.88 950 GLY A CA 1
ATOM 7160 C C . GLY A 1 950 ? 41.822 -10.310 -80.135 1.00 69.88 950 GLY A C 1
ATOM 7161 O O . GLY A 1 950 ? 42.885 -9.680 -80.175 1.00 69.88 950 GLY A O 1
ATOM 7162 N N . PRO A 1 951 ? 41.802 -11.646 -79.979 1.00 61.44 951 PRO A N 1
ATOM 7163 C CA . PRO A 1 951 ? 43.017 -12.437 -79.812 1.00 61.44 951 PRO A CA 1
ATOM 7164 C C . PRO A 1 951 ? 43.925 -12.261 -81.040 1.00 61.44 951 PRO A C 1
ATOM 7166 O O . PRO A 1 951 ? 43.637 -12.787 -82.112 1.00 61.44 951 PRO A O 1
ATOM 7169 N N . GLY A 1 952 ? 45.003 -11.483 -80.889 1.00 62.84 952 GLY A N 1
ATOM 7170 C CA . GLY A 1 952 ? 45.984 -11.208 -81.946 1.00 62.84 952 GLY A CA 1
ATOM 7171 C C . GLY A 1 952 ? 46.202 -9.733 -82.313 1.00 62.84 952 GLY A C 1
ATOM 7172 O O . GLY A 1 952 ? 47.103 -9.463 -83.103 1.00 62.84 952 GLY A O 1
ATOM 7173 N N . MET A 1 953 ? 45.452 -8.775 -81.752 1.00 56.91 953 MET A N 1
ATOM 7174 C CA . MET A 1 953 ? 45.794 -7.348 -81.875 1.00 56.91 953 MET A CA 1
ATOM 7175 C C . MET A 1 953 ? 46.767 -6.944 -80.763 1.00 56.91 953 MET A C 1
ATOM 7177 O O . MET A 1 953 ? 46.417 -6.959 -79.586 1.00 56.91 953 MET A O 1
ATOM 7181 N N . ALA A 1 954 ? 48.006 -6.625 -81.142 1.00 52.88 954 ALA A N 1
ATOM 7182 C CA . ALA A 1 954 ? 49.087 -6.288 -80.215 1.00 52.88 954 ALA A CA 1
ATOM 7183 C C . ALA A 1 954 ? 49.112 -4.813 -79.775 1.00 52.88 954 ALA A C 1
ATOM 7185 O O . ALA A 1 954 ? 49.932 -4.469 -78.929 1.00 52.88 954 ALA A O 1
ATOM 7186 N N . ASP A 1 955 ? 48.212 -3.963 -80.272 1.00 60.19 955 ASP A N 1
ATOM 7187 C CA . ASP A 1 955 ? 48.217 -2.539 -79.937 1.00 60.19 955 ASP A CA 1
ATOM 7188 C C . ASP A 1 955 ? 46.953 -2.145 -79.161 1.00 60.19 955 ASP A C 1
ATOM 7190 O O . ASP A 1 955 ? 45.832 -2.280 -79.643 1.00 60.19 955 ASP A O 1
ATOM 7194 N N . THR A 1 956 ? 47.195 -1.736 -77.910 1.00 65.75 956 THR A N 1
ATOM 7195 C CA . THR A 1 956 ? 46.410 -0.847 -77.030 1.00 65.75 956 THR A CA 1
ATOM 7196 C C . THR A 1 956 ? 44.897 -0.732 -77.288 1.00 65.75 956 THR A C 1
ATOM 7198 O O . THR A 1 956 ? 44.514 -0.108 -78.275 1.00 65.75 956 THR A O 1
ATOM 7201 N N . PRO A 1 957 ? 44.011 -1.221 -76.390 1.00 71.75 957 PRO A N 1
ATOM 7202 C CA . PRO A 1 957 ? 42.575 -1.025 -76.566 1.00 71.75 957 PRO A CA 1
ATOM 7203 C C . PRO A 1 957 ? 42.202 0.462 -76.488 1.00 71.75 957 PRO A C 1
ATOM 7205 O O . PRO A 1 957 ? 42.574 1.162 -75.540 1.00 71.75 957 PRO A O 1
ATOM 7208 N N . ASP A 1 958 ? 41.436 0.942 -77.465 1.00 80.94 958 ASP A N 1
ATOM 7209 C CA . ASP A 1 958 ? 40.804 2.259 -77.397 1.00 80.94 958 ASP A CA 1
ATOM 7210 C C . ASP A 1 958 ? 39.652 2.224 -76.387 1.00 80.94 958 ASP A C 1
ATOM 7212 O O . ASP A 1 958 ? 38.822 1.301 -76.373 1.00 80.94 958 ASP A O 1
ATOM 7216 N N . GLY A 1 959 ? 39.615 3.240 -75.525 1.00 87.00 959 GLY A N 1
ATOM 7217 C CA . GLY A 1 959 ? 38.602 3.410 -74.496 1.00 87.00 959 GLY A CA 1
ATOM 7218 C C . GLY A 1 959 ? 37.727 4.631 -74.742 1.00 87.00 959 GLY A C 1
ATOM 7219 O O . GLY A 1 959 ? 38.164 5.647 -75.280 1.00 87.00 959 GLY A O 1
ATOM 7220 N N . VAL A 1 960 ? 36.465 4.537 -74.329 1.00 90.19 960 VAL A N 1
ATOM 7221 C CA . VAL A 1 960 ? 35.516 5.652 -74.361 1.00 90.19 960 VAL A CA 1
ATOM 7222 C C . VAL A 1 960 ? 34.900 5.823 -72.979 1.00 90.19 960 VAL A C 1
ATOM 7224 O O . VAL A 1 960 ? 34.310 4.887 -72.439 1.00 90.19 960 VAL A O 1
ATOM 7227 N N . ALA A 1 961 ? 35.009 7.020 -72.407 1.00 89.25 961 ALA A N 1
ATOM 7228 C CA . ALA A 1 961 ? 34.315 7.408 -71.186 1.00 89.25 961 ALA A CA 1
ATOM 7229 C C . ALA A 1 961 ? 33.068 8.228 -71.528 1.00 89.25 961 ALA A C 1
ATOM 7231 O O . ALA A 1 961 ? 33.123 9.204 -72.275 1.00 89.25 961 ALA A O 1
ATOM 7232 N N . TYR A 1 962 ? 31.946 7.841 -70.937 1.00 92.31 962 TYR A N 1
ATOM 7233 C CA . TYR A 1 962 ? 30.685 8.563 -70.941 1.00 92.31 962 TYR A CA 1
ATOM 7234 C C . TYR A 1 962 ? 30.480 9.157 -69.558 1.00 92.31 962 TYR A C 1
ATOM 7236 O O . TYR A 1 962 ? 30.443 8.422 -68.571 1.00 92.31 962 TYR A O 1
ATOM 7244 N N . VAL A 1 963 ? 30.326 10.473 -69.475 1.00 89.38 963 VAL A N 1
ATOM 7245 C CA . VAL A 1 963 ? 30.106 11.168 -68.200 1.00 89.38 963 VAL A CA 1
ATOM 7246 C C . VAL A 1 963 ? 28.755 11.856 -68.261 1.00 89.38 963 VAL A C 1
ATOM 7248 O O . VAL A 1 963 ? 28.532 12.667 -69.152 1.00 89.38 963 VAL A O 1
ATOM 7251 N N . LEU A 1 964 ? 27.853 11.513 -67.342 1.00 90.44 964 LEU A N 1
ATOM 7252 C CA . LEU A 1 964 ? 26.526 12.099 -67.188 1.00 90.44 964 LEU A CA 1
ATOM 7253 C C . LEU A 1 964 ? 26.503 12.984 -65.938 1.00 90.44 964 LEU A C 1
ATOM 7255 O O . LEU A 1 964 ? 26.715 12.500 -64.822 1.00 90.44 964 LEU A O 1
ATOM 7259 N N . VAL A 1 965 ? 26.165 14.256 -66.124 1.00 86.38 965 VAL A N 1
ATOM 7260 C CA . VAL A 1 965 ? 26.162 15.296 -65.084 1.00 86.38 965 VAL A CA 1
ATOM 7261 C C . VAL A 1 965 ? 24.755 15.899 -64.977 1.00 86.38 965 VAL A C 1
ATOM 7263 O O . VAL A 1 965 ? 24.088 16.082 -65.999 1.00 86.38 965 VAL A O 1
ATOM 7266 N N . PRO A 1 966 ? 24.236 16.195 -63.773 1.00 86.12 966 PRO A N 1
ATOM 7267 C CA . PRO A 1 966 ? 22.879 16.704 -63.615 1.00 86.12 966 PRO A CA 1
ATOM 7268 C C . PRO A 1 966 ? 22.756 18.156 -64.104 1.00 86.12 966 PRO A C 1
ATOM 7270 O O . PRO A 1 966 ? 23.569 19.007 -63.756 1.00 86.12 966 PRO A O 1
ATOM 7273 N N . LYS A 1 967 ? 21.670 18.486 -64.820 1.00 83.00 967 LYS A N 1
ATOM 7274 C CA . LYS A 1 967 ? 21.445 19.835 -65.388 1.00 83.00 967 LYS A CA 1
ATOM 7275 C C . LYS A 1 967 ? 21.315 20.959 -64.356 1.00 83.00 967 LYS A C 1
ATOM 7277 O O . LYS A 1 967 ? 21.469 22.117 -64.696 1.00 83.00 967 LYS A O 1
ATOM 7282 N N . ARG A 1 968 ? 20.993 20.651 -63.095 1.00 75.38 968 ARG A N 1
ATOM 7283 C CA . ARG A 1 968 ? 20.746 21.663 -62.043 1.00 75.38 968 ARG A CA 1
ATOM 7284 C C . ARG A 1 968 ? 22.017 22.338 -61.495 1.00 75.38 968 ARG A C 1
ATOM 7286 O O . ARG A 1 968 ? 21.900 23.149 -60.584 1.00 75.38 968 ARG A O 1
ATOM 7293 N N . ARG A 1 969 ? 23.206 22.002 -62.004 1.00 61.25 969 ARG A N 1
ATOM 7294 C CA . ARG A 1 969 ? 24.505 22.571 -61.599 1.00 61.25 969 ARG A CA 1
ATOM 7295 C C . ARG A 1 969 ? 25.164 23.334 -62.761 1.00 61.25 969 ARG A C 1
ATOM 7297 O O . ARG A 1 969 ? 26.289 23.020 -63.123 1.00 61.25 969 ARG A O 1
ATOM 7304 N N . GLU A 1 970 ? 24.472 24.308 -63.354 1.00 56.91 970 GLU A N 1
ATOM 7305 C CA . GLU A 1 970 ? 24.996 25.077 -64.504 1.00 56.91 970 GLU A CA 1
ATOM 7306 C C . GLU A 1 970 ? 26.278 25.886 -64.186 1.00 56.91 970 GLU A C 1
ATOM 7308 O O . GLU A 1 970 ? 27.055 26.148 -65.098 1.00 56.91 970 GLU A O 1
ATOM 7313 N N . ASP A 1 971 ? 26.575 26.178 -62.910 1.00 56.41 971 ASP A N 1
ATOM 7314 C CA . ASP A 1 971 ? 27.690 27.066 -62.522 1.00 56.41 971 ASP A CA 1
ATOM 7315 C C . ASP A 1 971 ? 28.999 26.366 -62.091 1.00 56.41 971 ASP A C 1
ATOM 7317 O O . ASP A 1 971 ? 29.962 27.038 -61.715 1.00 56.41 971 ASP A O 1
ATOM 7321 N N . ARG A 1 972 ? 29.086 25.027 -62.105 1.00 56.69 972 ARG A N 1
ATOM 7322 C CA . ARG A 1 972 ? 30.334 24.321 -61.739 1.00 56.69 972 ARG A CA 1
ATOM 7323 C C . ARG A 1 972 ? 31.114 23.880 -62.975 1.00 56.69 972 ARG A C 1
ATOM 7325 O O . ARG A 1 972 ? 30.639 23.045 -63.739 1.00 56.69 972 ARG A O 1
ATOM 7332 N N . ARG A 1 973 ? 32.352 24.370 -63.110 1.00 59.78 973 ARG A N 1
ATOM 7333 C CA . ARG A 1 973 ? 33.376 23.734 -63.956 1.00 59.78 973 ARG A CA 1
ATOM 7334 C C . ARG A 1 973 ? 33.669 22.347 -63.388 1.00 59.78 973 ARG A C 1
ATOM 7336 O O . ARG A 1 973 ? 33.912 22.225 -62.190 1.00 59.78 973 ARG A O 1
ATOM 7343 N N . PHE A 1 974 ? 33.606 21.320 -64.229 1.00 61.59 974 PHE A N 1
ATOM 7344 C CA . PHE A 1 974 ? 33.985 19.964 -63.842 1.00 61.59 974 PHE A CA 1
ATOM 7345 C C . PHE A 1 974 ? 35.504 19.863 -64.018 1.00 61.59 974 PHE A C 1
ATOM 7347 O O . PHE A 1 974 ? 36.000 19.845 -65.147 1.00 61.59 974 PHE A O 1
ATOM 7354 N N . GLU A 1 975 ? 36.251 19.912 -62.915 1.00 61.56 975 GLU A N 1
ATOM 7355 C CA . GLU A 1 975 ? 37.714 19.924 -62.965 1.00 61.56 975 GLU A CA 1
ATOM 7356 C C . GLU A 1 975 ? 38.260 18.532 -63.322 1.00 61.56 975 GLU A C 1
ATOM 7358 O O . GLU A 1 975 ? 37.678 17.502 -62.973 1.00 61.56 975 GLU A O 1
ATOM 7363 N N . SER A 1 976 ? 39.417 18.485 -63.992 1.00 58.50 976 SER A N 1
ATOM 7364 C CA . SER A 1 976 ? 40.089 17.237 -64.398 1.00 58.50 976 SER A CA 1
ATOM 7365 C C . SER A 1 976 ? 40.328 16.272 -63.229 1.00 58.50 976 SER A C 1
ATOM 7367 O O . SER A 1 976 ? 40.347 15.053 -63.408 1.00 58.50 976 SER A O 1
ATOM 7369 N N . ARG A 1 977 ? 40.455 16.816 -62.012 1.00 62.72 977 ARG A N 1
ATOM 7370 C CA . ARG A 1 977 ? 40.639 16.070 -60.766 1.00 62.72 977 ARG A CA 1
ATOM 7371 C C . ARG A 1 977 ? 39.427 15.206 -60.408 1.00 62.72 977 ARG A C 1
ATOM 7373 O O . ARG A 1 977 ? 39.617 14.053 -60.030 1.00 62.72 977 ARG A O 1
ATOM 7380 N N . ASP A 1 978 ? 38.210 15.710 -60.615 1.00 64.25 978 ASP A N 1
ATOM 7381 C CA . ASP A 1 978 ? 36.972 14.972 -60.335 1.00 64.25 978 ASP A CA 1
ATOM 7382 C C . ASP A 1 978 ? 36.804 13.796 -61.304 1.00 64.25 978 ASP A C 1
ATOM 7384 O O . ASP A 1 978 ? 36.407 12.697 -60.910 1.00 64.25 978 ASP A O 1
ATOM 7388 N N . LEU A 1 979 ? 37.178 13.988 -62.575 1.00 66.12 979 LEU A N 1
ATOM 7389 C CA . LEU A 1 979 ? 37.196 12.897 -63.542 1.00 66.12 979 LEU A CA 1
ATOM 7390 C C . LEU A 1 979 ? 38.291 11.877 -63.203 1.00 66.12 979 LEU A C 1
ATOM 7392 O O . LEU A 1 979 ? 38.016 10.682 -63.184 1.00 66.12 979 LEU A O 1
ATOM 7396 N N . ALA A 1 980 ? 39.506 12.314 -62.867 1.00 66.25 980 ALA A N 1
ATOM 7397 C CA . ALA A 1 980 ? 40.585 11.411 -62.465 1.00 66.25 980 ALA A CA 1
ATOM 7398 C C . ALA A 1 980 ? 40.206 10.556 -61.235 1.00 66.25 980 ALA A C 1
ATOM 7400 O O . ALA A 1 980 ? 40.466 9.351 -61.218 1.00 66.25 980 ALA A O 1
ATOM 7401 N N . ASP A 1 981 ? 39.522 11.136 -60.244 1.00 66.81 981 ASP A N 1
ATOM 7402 C CA . ASP A 1 981 ? 39.010 10.428 -59.061 1.00 66.81 981 ASP A CA 1
ATOM 7403 C C . ASP A 1 981 ? 37.824 9.487 -59.380 1.00 66.81 981 ASP A C 1
ATOM 7405 O O . ASP A 1 981 ? 37.586 8.490 -58.680 1.00 66.81 981 ASP A O 1
ATOM 7409 N N . LEU A 1 982 ? 37.074 9.753 -60.455 1.00 63.47 982 LEU A N 1
ATOM 7410 C CA . LEU A 1 982 ? 36.048 8.847 -60.981 1.00 63.47 982 LEU A CA 1
ATOM 7411 C C . LEU A 1 982 ? 36.650 7.672 -61.770 1.00 63.47 982 LEU A C 1
ATOM 7413 O O . LEU A 1 982 ? 36.130 6.561 -61.665 1.00 63.47 982 LEU A O 1
ATOM 7417 N N . LEU A 1 983 ? 37.741 7.897 -62.507 1.00 66.31 983 LEU A N 1
ATOM 7418 C CA . LEU A 1 983 ? 38.396 6.905 -63.368 1.00 66.31 983 LEU A CA 1
ATOM 7419 C C . LEU A 1 983 ? 39.365 5.979 -62.605 1.00 66.31 983 LEU A C 1
ATOM 7421 O O . LEU A 1 983 ? 39.525 4.821 -62.995 1.00 66.31 983 LEU A O 1
ATOM 7425 N N . ARG A 1 984 ? 39.989 6.448 -61.510 1.00 67.94 984 ARG A N 1
ATOM 7426 C CA . ARG A 1 984 ? 40.987 5.684 -60.726 1.00 67.94 984 ARG A CA 1
ATOM 7427 C C . ARG A 1 984 ? 40.501 4.282 -60.300 1.00 67.94 984 ARG A C 1
ATOM 7429 O O . ARG A 1 984 ? 41.190 3.319 -60.629 1.00 67.94 984 ARG A O 1
ATOM 7436 N N . PRO A 1 985 ? 39.307 4.110 -59.693 1.00 62.06 985 PRO A N 1
ATOM 7437 C CA . PRO A 1 985 ? 38.829 2.786 -59.273 1.00 62.06 985 PRO A CA 1
ATOM 7438 C C . PRO A 1 985 ? 38.511 1.855 -60.449 1.00 62.06 985 PRO A C 1
ATOM 7440 O O . PRO A 1 985 ? 38.535 0.637 -60.313 1.00 62.06 985 PRO A O 1
ATOM 7443 N N . VAL A 1 986 ? 38.197 2.418 -61.620 1.00 63.50 986 VAL A N 1
ATOM 7444 C CA . VAL A 1 986 ? 37.945 1.625 -62.826 1.00 63.50 986 VAL A CA 1
ATOM 7445 C C . VAL A 1 986 ? 39.253 1.098 -63.414 1.00 63.50 986 VAL A C 1
ATOM 7447 O O . VAL A 1 986 ? 39.303 -0.056 -63.833 1.00 63.50 986 VAL A O 1
ATOM 7450 N N . GLY A 1 987 ? 40.324 1.896 -63.376 1.00 64.81 987 GLY A N 1
ATOM 7451 C CA . GLY A 1 987 ? 41.670 1.426 -63.708 1.00 64.81 987 GLY A CA 1
ATOM 7452 C C . GLY A 1 987 ? 42.128 0.269 -62.818 1.00 64.81 987 GLY A C 1
ATOM 7453 O O . GLY A 1 987 ? 42.707 -0.688 -63.323 1.00 64.81 987 GLY A O 1
ATOM 7454 N N . GLU A 1 988 ? 41.813 0.318 -61.521 1.00 66.94 988 GLU A N 1
ATOM 7455 C CA . GLU A 1 988 ? 42.118 -0.750 -60.556 1.00 66.94 988 GLU A CA 1
ATOM 7456 C C . GLU A 1 988 ? 41.311 -2.033 -60.823 1.00 66.94 988 GLU A C 1
ATOM 7458 O O . GLU A 1 988 ? 41.887 -3.120 -60.843 1.00 66.94 988 GLU A O 1
ATOM 7463 N N . LEU A 1 989 ? 40.005 -1.918 -61.103 1.00 63.84 989 LEU A N 1
ATOM 7464 C CA . LEU A 1 989 ? 39.147 -3.063 -61.446 1.00 63.84 989 LEU A CA 1
ATOM 7465 C C . LEU A 1 989 ? 39.605 -3.768 -62.732 1.00 63.84 989 LEU A C 1
ATOM 7467 O O . LEU A 1 989 ? 39.683 -4.992 -62.773 1.00 63.84 989 LEU A O 1
ATOM 7471 N N . LEU A 1 990 ? 39.966 -3.000 -63.761 1.00 64.62 990 LEU A N 1
ATOM 7472 C CA . LEU A 1 990 ? 40.457 -3.540 -65.032 1.00 64.62 990 LEU A CA 1
ATOM 7473 C C . LEU A 1 990 ? 41.878 -4.108 -64.920 1.00 64.62 990 LEU A C 1
ATOM 7475 O O . LEU A 1 990 ? 42.224 -5.065 -65.612 1.00 64.62 990 LEU A O 1
ATOM 7479 N N . ALA A 1 991 ? 42.713 -3.542 -64.043 1.00 64.31 991 ALA A N 1
ATOM 7480 C CA . ALA A 1 991 ? 44.031 -4.091 -63.751 1.00 64.31 991 ALA A CA 1
ATOM 7481 C C . ALA A 1 991 ? 43.920 -5.468 -63.074 1.00 64.31 991 ALA A C 1
ATOM 7483 O O . ALA A 1 991 ? 44.623 -6.388 -63.495 1.00 64.31 991 ALA A O 1
ATOM 7484 N N . ALA A 1 992 ? 43.001 -5.624 -62.112 1.00 62.91 992 ALA A N 1
ATOM 7485 C CA . ALA A 1 992 ? 42.753 -6.876 -61.392 1.00 62.91 992 ALA A CA 1
ATOM 7486 C C . ALA A 1 992 ? 42.212 -8.010 -62.286 1.00 62.91 992 ALA A C 1
ATOM 7488 O O . ALA A 1 992 ? 42.514 -9.175 -62.051 1.00 62.91 992 ALA A O 1
ATOM 7489 N N . GLU A 1 993 ? 41.455 -7.684 -63.335 1.00 59.25 993 GLU A N 1
ATOM 7490 C CA . GLU A 1 993 ? 40.921 -8.671 -64.287 1.00 59.25 993 GLU A CA 1
ATOM 7491 C C . GLU A 1 993 ? 41.963 -9.102 -65.345 1.00 59.25 993 GLU A C 1
ATOM 7493 O O . GLU A 1 993 ? 41.808 -10.120 -66.015 1.00 59.25 993 GLU A O 1
ATOM 7498 N N . SER A 1 994 ? 43.058 -8.342 -65.489 1.00 53.88 994 SER A N 1
ATOM 7499 C CA . SER A 1 994 ? 44.067 -8.528 -66.542 1.00 53.88 994 SER A CA 1
ATOM 7500 C C . SER A 1 994 ? 45.346 -9.263 -66.109 1.00 53.88 994 SER A C 1
ATOM 7502 O O . SER A 1 994 ? 46.221 -9.495 -66.953 1.00 53.88 994 SER A O 1
ATOM 7504 N N . THR A 1 995 ? 45.486 -9.630 -64.830 1.00 51.75 995 THR A N 1
ATOM 7505 C CA . THR A 1 995 ? 46.553 -10.527 -64.354 1.00 51.75 995 THR A CA 1
ATOM 7506 C C . THR A 1 995 ? 46.308 -11.944 -64.884 1.00 51.75 995 THR A C 1
ATOM 7508 O O . THR A 1 995 ? 45.329 -12.564 -64.478 1.00 51.75 995 THR A O 1
ATOM 7511 N N . PRO A 1 996 ? 47.157 -12.480 -65.786 1.00 49.47 996 PRO A N 1
ATOM 7512 C CA . PRO A 1 996 ? 47.030 -13.862 -66.229 1.00 49.47 996 PRO A CA 1
ATOM 7513 C C . PRO A 1 996 ? 47.351 -14.784 -65.052 1.00 49.47 996 PRO A C 1
ATOM 7515 O O . PRO A 1 996 ? 48.385 -14.597 -64.408 1.00 49.47 996 PRO A O 1
ATOM 7518 N N . ASP A 1 997 ? 46.493 -15.774 -64.799 1.00 43.25 997 ASP A N 1
ATOM 7519 C CA . ASP A 1 997 ? 46.730 -16.839 -63.824 1.00 43.25 997 ASP A CA 1
ATOM 7520 C C . ASP A 1 997 ? 48.143 -17.416 -63.984 1.00 43.25 997 ASP A C 1
ATOM 7522 O O . ASP A 1 997 ? 48.473 -18.111 -64.952 1.00 43.25 997 ASP A O 1
ATOM 7526 N N . ALA A 1 998 ? 49.002 -17.115 -63.014 1.00 41.34 998 ALA A N 1
ATOM 7527 C CA . ALA A 1 998 ? 50.305 -17.730 -62.884 1.00 41.34 998 ALA A CA 1
ATOM 7528 C C . ALA A 1 998 ? 50.119 -19.184 -62.418 1.00 41.34 998 ALA A C 1
ATOM 7530 O O . ALA A 1 998 ? 49.967 -19.457 -61.235 1.00 41.34 998 ALA A O 1
ATOM 7531 N N . GLY A 1 999 ? 50.144 -20.110 -63.379 1.00 40.59 999 GLY A N 1
ATOM 7532 C CA . GLY A 1 999 ? 50.657 -21.473 -63.227 1.00 40.59 999 GLY A CA 1
ATOM 7533 C C . GLY A 1 999 ? 49.953 -22.402 -62.232 1.00 40.59 999 GLY A C 1
ATOM 7534 O O . GLY A 1 999 ? 50.441 -22.623 -61.130 1.00 40.59 999 GLY A O 1
ATOM 7535 N N . THR A 1 1000 ? 48.925 -23.117 -62.694 1.00 36.69 1000 THR A N 1
ATOM 7536 C CA . THR A 1 1000 ? 48.681 -24.503 -62.252 1.00 36.69 1000 THR A CA 1
ATOM 7537 C C . THR A 1 1000 ? 49.140 -25.448 -63.359 1.00 36.69 1000 THR A C 1
ATOM 7539 O O . THR A 1 1000 ? 48.396 -25.818 -64.265 1.00 36.69 1000 THR A O 1
ATOM 7542 N N . THR A 1 1001 ? 50.423 -25.803 -63.323 1.00 38.28 1001 THR A N 1
ATOM 7543 C CA . THR A 1 1001 ? 51.003 -26.857 -64.155 1.00 38.28 1001 THR A CA 1
ATOM 7544 C C . THR A 1 1001 ? 50.466 -28.213 -63.707 1.00 38.28 1001 THR A C 1
ATOM 7546 O O . THR A 1 1001 ? 50.804 -28.720 -62.642 1.00 38.28 1001 THR A O 1
ATOM 7549 N N . SER A 1 1002 ? 49.634 -28.803 -64.562 1.00 37.62 1002 SER A N 1
ATOM 7550 C CA . SER A 1 1002 ? 49.377 -30.239 -64.610 1.00 37.62 1002 SER A CA 1
ATOM 7551 C C . SER A 1 1002 ? 50.644 -30.943 -65.109 1.00 37.62 1002 SER A C 1
ATOM 7553 O O . SER A 1 1002 ? 51.077 -30.718 -66.238 1.00 37.62 1002 SER A O 1
ATOM 7555 N N . THR A 1 1003 ? 51.260 -31.769 -64.266 1.00 35.41 1003 THR A N 1
ATOM 7556 C CA . THR A 1 1003 ? 52.292 -32.736 -64.660 1.00 35.41 1003 THR A CA 1
ATOM 7557 C C . THR A 1 1003 ? 51.654 -34.114 -64.801 1.00 35.41 1003 THR A C 1
ATOM 7559 O O . THR A 1 1003 ? 51.112 -34.651 -63.838 1.00 35.41 1003 THR A O 1
ATOM 7562 N N . SER A 1 1004 ? 51.714 -34.671 -66.015 1.00 36.59 1004 SER A N 1
ATOM 7563 C CA . SER A 1 1004 ? 51.410 -36.073 -66.313 1.00 36.59 1004 SER A CA 1
ATOM 7564 C C . SER A 1 1004 ? 52.662 -36.946 -66.189 1.00 36.59 1004 SER A C 1
ATOM 7566 O O . SER A 1 1004 ? 53.765 -36.510 -66.517 1.00 36.59 1004 SER A O 1
ATOM 7568 N N . ASP A 1 1005 ? 52.440 -38.189 -65.778 1.00 39.19 1005 ASP A N 1
ATOM 7569 C CA . ASP A 1 1005 ? 53.396 -39.272 -65.542 1.00 39.19 1005 ASP A CA 1
ATOM 7570 C C . ASP A 1 1005 ? 54.328 -39.661 -66.707 1.00 39.19 1005 ASP A C 1
ATOM 7572 O O . ASP A 1 1005 ? 53.943 -39.632 -67.878 1.00 39.19 1005 ASP A O 1
ATOM 7576 N N . ALA A 1 1006 ? 55.498 -40.206 -66.339 1.00 35.97 1006 ALA A N 1
ATOM 7577 C CA . ALA A 1 1006 ? 56.160 -41.317 -67.031 1.00 35.97 1006 ALA A CA 1
ATOM 7578 C C . ALA A 1 1006 ? 56.949 -42.206 -66.028 1.00 35.97 1006 ALA A C 1
ATOM 7580 O O . ALA A 1 1006 ? 57.851 -41.712 -65.359 1.00 35.97 1006 ALA A O 1
ATOM 7581 N N . HIS A 1 1007 ? 56.530 -43.486 -65.946 1.00 32.03 1007 HIS A N 1
ATOM 7582 C CA . HIS A 1 1007 ? 57.219 -44.779 -65.654 1.00 32.03 1007 HIS A CA 1
ATOM 7583 C C . HIS A 1 1007 ? 58.642 -44.789 -65.033 1.00 32.03 1007 HIS A C 1
ATOM 7585 O O . HIS A 1 1007 ? 59.488 -44.021 -65.465 1.00 32.03 1007 HIS A O 1
ATOM 7591 N N . GLU A 1 1008 ? 59.071 -45.686 -64.118 1.00 32.66 1008 GLU A N 1
ATOM 7592 C CA . GLU A 1 1008 ? 58.805 -47.124 -63.797 1.00 32.66 1008 GLU A CA 1
ATOM 7593 C C . GLU A 1 1008 ? 59.680 -47.524 -62.546 1.00 32.66 1008 GLU A C 1
ATOM 7595 O O . GLU A 1 1008 ? 60.517 -46.704 -62.163 1.00 32.66 1008 GLU A O 1
ATOM 7600 N N . PRO A 1 1009 ? 59.736 -48.772 -61.996 1.00 53.94 1009 PRO A N 1
ATOM 7601 C CA . PRO A 1 1009 ? 58.716 -49.760 -61.584 1.00 53.94 1009 PRO A CA 1
ATOM 7602 C C . PRO A 1 1009 ? 58.862 -50.243 -60.104 1.00 53.94 1009 PRO A C 1
ATOM 7604 O O . PRO A 1 1009 ? 59.937 -50.172 -59.509 1.00 53.94 1009 PRO A O 1
ATOM 7607 N N . GLY A 1 1010 ? 57.828 -50.915 -59.560 1.00 29.41 1010 GLY A N 1
ATOM 7608 C CA . GLY A 1 1010 ? 58.052 -52.037 -58.624 1.00 29.41 1010 GLY A CA 1
ATOM 7609 C C . GLY A 1 1010 ? 57.014 -52.333 -57.525 1.00 29.41 1010 GLY A C 1
ATOM 7610 O O . GLY A 1 1010 ? 57.017 -51.678 -56.491 1.00 29.41 1010 GLY A O 1
ATOM 7611 N N . ARG A 1 1011 ? 56.313 -53.468 -57.709 1.00 31.89 1011 ARG A N 1
ATOM 7612 C CA . ARG A 1 1011 ? 55.701 -54.402 -56.725 1.00 31.89 1011 ARG A CA 1
ATOM 7613 C C . ARG A 1 1011 ? 54.252 -54.206 -56.239 1.00 31.89 1011 ARG A C 1
ATOM 7615 O O . ARG A 1 1011 ? 53.970 -53.496 -55.285 1.00 31.89 1011 ARG A O 1
ATOM 7622 N N . ASP A 1 1012 ? 53.389 -55.005 -56.877 1.00 33.81 1012 ASP A N 1
ATOM 7623 C CA . ASP A 1 1012 ? 52.548 -56.070 -56.299 1.00 33.81 1012 ASP A CA 1
ATOM 7624 C C . ASP A 1 1012 ? 51.614 -55.758 -55.117 1.00 33.81 1012 ASP A C 1
ATOM 7626 O O . ASP A 1 1012 ? 52.016 -55.818 -53.960 1.00 33.81 1012 ASP A O 1
ATOM 7630 N N . ALA A 1 1013 ? 50.316 -55.619 -55.411 1.00 34.84 1013 ALA A N 1
ATOM 7631 C CA . ALA A 1 1013 ? 49.285 -56.608 -55.047 1.00 34.84 1013 ALA A CA 1
ATOM 7632 C C . ALA A 1 1013 ? 47.908 -56.170 -55.589 1.00 34.84 1013 ALA A C 1
ATOM 7634 O O . ALA A 1 1013 ? 47.459 -55.050 -55.365 1.00 34.84 1013 ALA A O 1
ATOM 7635 N N . SER A 1 1014 ? 47.246 -57.064 -56.327 1.00 34.16 1014 SER A N 1
ATOM 7636 C CA . SER A 1 1014 ? 45.919 -56.858 -56.927 1.00 34.16 1014 SER A CA 1
ATOM 7637 C C . SER A 1 1014 ? 44.747 -57.252 -56.000 1.00 34.16 1014 SER A C 1
ATOM 7639 O O . SER A 1 1014 ? 44.963 -57.966 -55.021 1.00 34.16 1014 SER A O 1
ATOM 7641 N N . PRO A 1 1015 ? 43.512 -56.804 -56.326 1.00 55.00 1015 PRO A N 1
ATOM 7642 C CA . PRO A 1 1015 ? 42.337 -56.744 -55.448 1.00 55.00 1015 PRO A CA 1
ATOM 7643 C C . PRO A 1 1015 ? 41.309 -57.861 -55.725 1.00 55.00 1015 PRO A C 1
ATOM 7645 O O . PRO A 1 1015 ? 41.490 -58.679 -56.628 1.00 55.00 1015 PRO A O 1
ATOM 7648 N N . PRO A 1 1016 ? 40.179 -57.861 -54.998 1.00 48.62 1016 PRO A N 1
ATOM 7649 C CA . PRO A 1 1016 ? 38.866 -57.868 -55.672 1.00 48.62 1016 PRO A CA 1
ATOM 7650 C C . PRO A 1 1016 ? 37.817 -57.063 -54.863 1.00 48.62 1016 PRO A C 1
ATOM 7652 O O . PRO A 1 1016 ? 38.077 -56.658 -53.741 1.00 48.62 1016 PRO A O 1
ATOM 7655 N N . ALA A 1 1017 ? 36.578 -56.798 -55.261 1.00 32.28 1017 ALA A N 1
ATOM 7656 C CA . ALA A 1 1017 ? 35.824 -56.767 -56.507 1.00 32.28 1017 ALA A CA 1
ATOM 7657 C C . ALA A 1 1017 ? 34.507 -56.033 -56.160 1.00 32.28 1017 ALA A C 1
ATOM 7659 O O . ALA A 1 1017 ? 34.089 -55.988 -55.003 1.00 32.28 1017 ALA A O 1
ATOM 7660 N N . ARG A 1 1018 ? 33.842 -55.468 -57.170 1.00 38.56 1018 ARG A N 1
ATOM 7661 C CA . ARG A 1 1018 ? 32.498 -54.881 -57.070 1.00 38.56 1018 ARG A CA 1
ATOM 7662 C C . ARG A 1 1018 ? 31.450 -55.924 -56.660 1.00 38.56 1018 ARG A C 1
ATOM 7664 O O . ARG A 1 1018 ? 31.415 -57.006 -57.239 1.00 38.56 1018 ARG A O 1
ATOM 7671 N N . GLY A 1 1019 ? 30.525 -55.529 -55.786 1.00 29.11 1019 GLY A N 1
ATOM 7672 C CA . GLY A 1 1019 ? 29.255 -56.210 -55.534 1.00 29.11 1019 GLY A CA 1
ATOM 7673 C C . GLY A 1 1019 ? 28.173 -55.182 -55.203 1.00 29.11 1019 GLY A C 1
ATOM 7674 O O . GLY A 1 1019 ? 28.395 -54.290 -54.393 1.00 29.11 1019 GLY A O 1
ATOM 7675 N N . ALA A 1 1020 ? 27.051 -55.267 -55.911 1.00 39.06 1020 ALA A N 1
ATOM 7676 C CA . ALA A 1 1020 ? 25.924 -54.344 -55.881 1.00 39.06 1020 ALA A CA 1
ATOM 7677 C C . ALA A 1 1020 ? 24.929 -54.664 -54.754 1.00 39.06 1020 ALA A C 1
ATOM 7679 O O . ALA A 1 1020 ? 24.737 -55.838 -54.448 1.00 39.06 1020 ALA A O 1
ATOM 7680 N N . SER A 1 1021 ? 24.201 -53.657 -54.255 1.00 32.47 1021 SER A N 1
ATOM 7681 C CA . SER A 1 1021 ? 22.862 -53.854 -53.676 1.00 32.47 1021 SER A CA 1
ATOM 7682 C C . SER A 1 1021 ? 22.071 -52.545 -53.546 1.00 32.47 1021 SER A C 1
ATOM 7684 O O . SER A 1 1021 ? 22.603 -51.502 -53.176 1.00 32.47 1021 SER A O 1
ATOM 7686 N N . SER A 1 1022 ? 20.795 -52.672 -53.914 1.00 31.80 1022 SER A N 1
ATOM 7687 C CA . SER A 1 1022 ? 19.686 -51.715 -53.984 1.00 31.80 1022 SER A CA 1
ATOM 7688 C C . SER A 1 1022 ? 19.332 -50.971 -52.685 1.00 31.80 1022 SER A C 1
ATOM 7690 O O . SER A 1 1022 ? 19.713 -51.416 -51.606 1.00 31.80 1022 SER A O 1
ATOM 7692 N N . PRO A 1 1023 ? 18.528 -49.888 -52.781 1.00 43.06 1023 PRO A N 1
ATOM 7693 C CA . PRO A 1 1023 ? 18.006 -49.162 -51.628 1.00 43.06 1023 PRO A CA 1
ATOM 7694 C C . PRO A 1 1023 ? 16.788 -49.887 -51.039 1.00 43.06 1023 PRO A C 1
ATOM 7696 O O . PRO A 1 1023 ? 15.791 -50.114 -51.727 1.00 43.06 1023 PRO A O 1
ATOM 7699 N N . GLU A 1 1024 ? 16.880 -50.255 -49.764 1.00 31.95 1024 GLU A N 1
ATOM 7700 C CA . GLU A 1 1024 ? 15.799 -50.878 -49.001 1.00 31.95 1024 GLU A CA 1
ATOM 7701 C C . GLU A 1 1024 ? 14.936 -49.810 -48.305 1.00 31.95 1024 GLU A C 1
ATOM 7703 O O . GLU A 1 1024 ? 15.414 -48.763 -47.866 1.00 31.95 1024 GLU A O 1
ATOM 7708 N N . ALA A 1 1025 ? 13.632 -50.072 -48.305 1.00 38.16 1025 ALA A N 1
ATOM 7709 C CA . ALA A 1 1025 ? 12.529 -49.216 -47.889 1.00 38.16 1025 ALA A CA 1
ATOM 7710 C C . ALA A 1 1025 ? 12.491 -48.968 -46.357 1.00 38.16 1025 ALA A C 1
ATOM 7712 O O . ALA A 1 1025 ? 13.136 -49.691 -45.598 1.00 38.16 1025 ALA A O 1
ATOM 7713 N N . PRO A 1 1026 ? 11.724 -47.967 -45.873 1.00 46.06 1026 PRO A N 1
ATOM 7714 C CA . PRO A 1 1026 ? 11.647 -47.644 -44.450 1.00 46.06 1026 PRO A CA 1
ATOM 7715 C C . PRO A 1 1026 ? 10.871 -48.723 -43.677 1.00 46.06 1026 PRO A C 1
ATOM 7717 O O . PRO A 1 1026 ? 9.893 -49.261 -44.205 1.00 46.06 1026 PRO A O 1
ATOM 7720 N N . PRO A 1 1027 ? 11.215 -49.012 -42.409 1.00 44.38 1027 PRO A N 1
ATOM 7721 C CA . PRO A 1 1027 ? 10.395 -49.895 -41.602 1.00 44.38 1027 PRO A CA 1
ATOM 7722 C C . PRO A 1 1027 ? 9.109 -49.172 -41.184 1.00 44.38 1027 PRO A C 1
ATOM 7724 O O . PRO A 1 1027 ? 9.110 -48.235 -40.387 1.00 44.38 1027 PRO A O 1
ATOM 7727 N N . THR A 1 1028 ? 7.987 -49.661 -41.705 1.00 40.25 1028 THR A N 1
ATOM 7728 C CA . THR A 1 1028 ? 6.670 -49.591 -41.068 1.00 40.25 1028 THR A CA 1
ATOM 7729 C C . THR A 1 1028 ? 6.776 -50.065 -39.618 1.00 40.25 1028 THR A C 1
ATOM 7731 O O . THR A 1 1028 ? 7.027 -51.246 -39.375 1.00 40.25 1028 THR A O 1
ATOM 7734 N N . ARG A 1 1029 ? 6.554 -49.165 -38.653 1.00 33.75 1029 ARG A N 1
ATOM 7735 C CA . ARG A 1 1029 ? 6.261 -49.538 -37.265 1.00 33.75 1029 ARG A CA 1
ATOM 7736 C C . ARG A 1 1029 ? 4.747 -49.622 -37.088 1.00 33.75 1029 ARG A C 1
ATOM 7738 O O . ARG A 1 1029 ? 4.010 -48.739 -37.522 1.00 33.75 1029 ARG A O 1
ATOM 7745 N N . ALA A 1 1030 ? 4.330 -50.746 -36.525 1.00 34.72 1030 ALA A N 1
ATOM 7746 C CA . ALA A 1 1030 ? 2.957 -51.162 -36.322 1.00 34.72 1030 ALA A CA 1
ATOM 7747 C C . ALA A 1 1030 ? 2.163 -50.194 -35.430 1.00 34.72 1030 ALA A C 1
ATOM 7749 O O . ALA A 1 1030 ? 2.711 -49.540 -34.544 1.00 34.72 1030 ALA A O 1
ATOM 7750 N N . ARG A 1 1031 ? 0.850 -50.149 -35.681 1.00 45.91 1031 ARG A N 1
ATOM 7751 C CA . ARG A 1 1031 ? -0.161 -49.764 -34.696 1.00 45.91 1031 ARG A CA 1
ATOM 7752 C C . ARG A 1 1031 ? -0.100 -50.770 -33.549 1.00 45.91 1031 ARG A C 1
ATOM 7754 O O . ARG A 1 1031 ? -0.404 -51.929 -33.801 1.00 45.91 1031 ARG A O 1
ATOM 7761 N N . ASP A 1 1032 ? 0.199 -50.299 -32.347 1.00 33.31 1032 ASP A N 1
ATOM 7762 C CA . ASP A 1 1032 ? -0.151 -50.972 -31.099 1.00 33.31 1032 ASP A CA 1
ATOM 7763 C C . ASP A 1 1032 ? -0.912 -49.988 -30.198 1.00 33.31 1032 ASP A C 1
ATOM 7765 O O . ASP A 1 1032 ? -0.698 -48.774 -30.233 1.00 33.31 1032 ASP A O 1
ATOM 7769 N N . GLU A 1 1033 ? -1.873 -50.558 -29.481 1.00 38.91 1033 GLU A N 1
ATOM 7770 C CA . GLU A 1 1033 ? -2.866 -49.973 -28.580 1.00 38.91 1033 GLU A CA 1
ATOM 7771 C C . GLU A 1 1033 ? -2.309 -49.053 -27.473 1.00 38.91 1033 GLU A C 1
ATOM 7773 O O . GLU A 1 1033 ? -1.133 -49.130 -27.113 1.00 38.91 1033 GLU A O 1
ATOM 7778 N N . PRO A 1 1034 ? -3.163 -48.193 -26.879 1.00 47.22 1034 PRO A N 1
ATOM 7779 C CA . PRO A 1 1034 ? -2.772 -47.339 -25.761 1.00 47.22 1034 PRO A CA 1
ATOM 7780 C C . PRO A 1 1034 ? -2.459 -48.169 -24.500 1.00 47.22 1034 PRO A C 1
ATOM 7782 O O . PRO A 1 1034 ? -3.199 -49.107 -24.185 1.00 47.22 1034 PRO A O 1
ATOM 7785 N N . PRO A 1 1035 ? -1.414 -47.823 -23.724 1.00 43.31 1035 PRO A N 1
ATOM 7786 C CA . PRO A 1 1035 ? -1.123 -48.520 -22.483 1.00 43.31 1035 PRO A CA 1
ATOM 7787 C C . PRO A 1 1035 ? -2.210 -48.243 -21.442 1.00 43.31 1035 PRO A C 1
ATOM 7789 O O . PRO A 1 1035 ? -2.575 -47.103 -21.146 1.00 43.31 1035 PRO A O 1
ATOM 7792 N N . SER A 1 1036 ? -2.711 -49.339 -20.882 1.00 36.91 1036 SER A N 1
ATOM 7793 C CA . SER A 1 1036 ? -3.596 -49.359 -19.729 1.00 36.91 1036 SER A CA 1
ATOM 7794 C C . SER A 1 1036 ? -2.921 -48.750 -18.499 1.00 36.91 1036 SER A C 1
ATOM 7796 O O . SER A 1 1036 ? -1.731 -48.936 -18.257 1.00 36.91 1036 SER A O 1
ATOM 7798 N N . ARG A 1 1037 ? -3.744 -48.052 -17.713 1.00 37.56 1037 ARG A N 1
ATOM 7799 C CA . ARG A 1 1037 ? -3.471 -47.505 -16.380 1.00 37.56 1037 ARG A CA 1
ATOM 7800 C C . ARG A 1 1037 ? -2.694 -48.494 -15.505 1.00 37.56 1037 ARG A C 1
ATOM 7802 O O . ARG A 1 1037 ? -3.224 -49.536 -15.124 1.00 37.56 1037 ARG A O 1
ATOM 7809 N N . THR A 1 1038 ? -1.479 -48.125 -15.125 1.00 35.56 1038 THR A N 1
ATOM 7810 C CA . THR A 1 1038 ? -0.760 -48.745 -14.012 1.00 35.56 1038 THR A CA 1
ATOM 7811 C C . THR A 1 1038 ? -1.368 -48.246 -12.700 1.00 35.56 1038 THR A C 1
ATOM 7813 O O . THR A 1 1038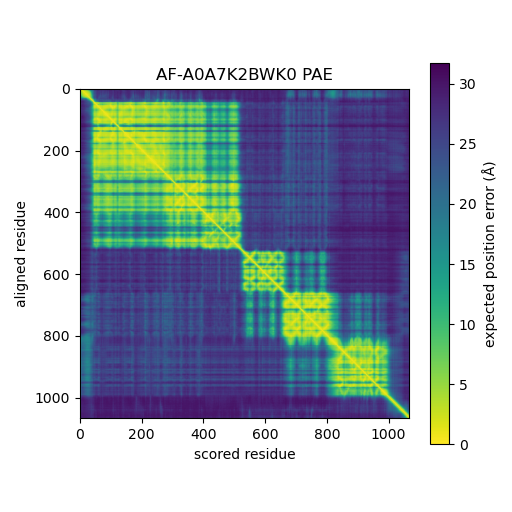 ? -1.541 -47.045 -12.499 1.00 35.56 1038 THR A O 1
ATOM 7816 N N . ALA A 1 1039 ? -1.744 -49.184 -11.834 1.00 45.97 1039 ALA A N 1
ATOM 7817 C CA . ALA A 1 1039 ? -2.284 -48.934 -10.503 1.00 45.97 1039 ALA A CA 1
ATOM 7818 C C . ALA A 1 1039 ? -1.257 -48.237 -9.579 1.00 45.97 1039 ALA A C 1
ATOM 7820 O O . ALA A 1 1039 ? -0.052 -48.435 -9.759 1.00 45.97 1039 ALA A O 1
ATOM 7821 N N . PRO A 1 1040 ? -1.708 -47.458 -8.577 1.00 53.44 1040 PRO A N 1
ATOM 7822 C CA . PRO A 1 1040 ? -0.825 -46.843 -7.589 1.00 53.44 1040 PRO A CA 1
ATOM 7823 C C . PRO A 1 1040 ? -0.179 -47.896 -6.663 1.00 53.44 1040 PRO A C 1
ATOM 7825 O O . PRO A 1 1040 ? -0.730 -48.990 -6.490 1.00 53.44 1040 PRO A O 1
ATOM 7828 N N . PRO A 1 1041 ? 0.981 -47.586 -6.052 1.00 49.81 1041 PRO A N 1
ATOM 7829 C CA . PRO A 1 1041 ? 1.695 -48.509 -5.173 1.00 49.81 1041 PRO A CA 1
ATOM 7830 C C . PRO A 1 1041 ? 0.883 -48.844 -3.905 1.00 49.81 1041 PRO A C 1
ATOM 7832 O O . PRO A 1 1041 ? 0.143 -47.996 -3.397 1.00 49.81 1041 PRO A O 1
ATOM 7835 N N . PRO A 1 1042 ? 1.006 -50.070 -3.360 1.00 41.75 1042 PRO A N 1
ATOM 7836 C CA . PRO A 1 1042 ? 0.284 -50.469 -2.159 1.00 41.75 1042 PRO A CA 1
ATOM 7837 C C . PRO A 1 1042 ? 0.817 -49.742 -0.916 1.00 41.75 1042 PRO A C 1
ATOM 7839 O O . PRO A 1 1042 ? 2.025 -49.615 -0.720 1.00 41.75 1042 PRO A O 1
ATOM 7842 N N . ARG A 1 1043 ? -0.112 -49.305 -0.056 1.00 42.69 1043 ARG A N 1
ATOM 7843 C CA . ARG A 1 1043 ? 0.165 -48.715 1.264 1.00 42.69 1043 ARG A CA 1
ATOM 7844 C C . ARG A 1 1043 ? 1.051 -49.640 2.123 1.00 42.69 1043 ARG A C 1
ATOM 7846 O O . ARG A 1 1043 ? 0.857 -50.860 2.080 1.00 42.69 1043 ARG A O 1
ATOM 7853 N N . PRO A 1 1044 ? 1.948 -49.091 2.965 1.00 38.34 1044 PRO A N 1
ATOM 7854 C CA . PRO A 1 1044 ? 2.658 -49.881 3.962 1.00 38.34 1044 PRO A CA 1
ATOM 7855 C C . PRO A 1 1044 ? 1.663 -50.438 4.988 1.00 38.34 1044 PRO A C 1
ATOM 7857 O O . PRO A 1 1044 ? 0.835 -49.707 5.532 1.00 38.34 1044 PRO A O 1
ATOM 7860 N N . ARG A 1 1045 ? 1.734 -51.748 5.243 1.00 36.81 1045 ARG A N 1
ATOM 7861 C CA . ARG A 1 1045 ? 0.992 -52.400 6.328 1.00 36.81 1045 ARG A CA 1
ATOM 7862 C C . ARG A 1 1045 ? 1.601 -52.009 7.682 1.00 36.81 1045 ARG A C 1
ATOM 7864 O O . ARG A 1 1045 ? 2.828 -51.995 7.790 1.00 36.81 1045 ARG A O 1
ATOM 7871 N N . PRO A 1 1046 ? 0.781 -51.759 8.713 1.00 40.88 1046 PRO A N 1
ATOM 7872 C CA . PRO A 1 1046 ? 1.272 -51.560 10.065 1.00 40.88 1046 PRO A CA 1
ATOM 7873 C C . PRO A 1 1046 ? 1.825 -52.871 10.635 1.00 40.88 1046 PRO A C 1
ATOM 7875 O O . PRO A 1 1046 ? 1.299 -53.960 10.395 1.00 40.88 1046 PRO A O 1
ATOM 7878 N N . ARG A 1 1047 ? 2.921 -52.731 11.380 1.00 35.47 1047 ARG A N 1
ATOM 7879 C CA . ARG A 1 1047 ? 3.574 -53.770 12.176 1.00 35.47 1047 ARG A CA 1
ATOM 7880 C C . ARG A 1 1047 ? 2.616 -54.229 13.281 1.00 35.47 1047 ARG A C 1
ATOM 7882 O O . ARG A 1 1047 ? 2.171 -53.414 14.080 1.00 35.47 1047 ARG A O 1
ATOM 7889 N N . THR A 1 1048 ? 2.324 -55.523 13.315 1.00 36.50 1048 THR A N 1
ATOM 7890 C CA . THR A 1 1048 ? 1.674 -56.219 14.430 1.00 36.50 1048 THR A CA 1
ATOM 7891 C C . THR A 1 1048 ? 2.726 -57.010 15.205 1.00 36.50 1048 THR A C 1
ATOM 7893 O O . THR A 1 1048 ? 3.172 -58.045 14.719 1.00 36.50 1048 THR A O 1
ATOM 7896 N N . ASP A 1 1049 ? 3.060 -56.534 16.400 1.00 39.84 1049 ASP A N 1
ATOM 7897 C CA . ASP A 1 1049 ? 3.543 -57.300 17.558 1.00 39.84 1049 ASP A CA 1
ATOM 7898 C C . ASP A 1 1049 ? 2.481 -57.012 18.654 1.00 39.84 1049 ASP A C 1
ATOM 7900 O O . ASP A 1 1049 ? 2.026 -55.878 18.741 1.00 39.84 1049 ASP A O 1
ATOM 7904 N N . GLY A 1 1050 ? 1.936 -57.884 19.500 1.00 32.50 1050 GLY A N 1
ATOM 7905 C CA . GLY A 1 1050 ? 2.215 -59.264 19.866 1.00 32.50 1050 GLY A CA 1
ATOM 7906 C C . GLY A 1 1050 ? 1.784 -59.502 21.330 1.00 32.50 1050 GLY A C 1
ATOM 7907 O O . GLY A 1 1050 ? 2.641 -59.473 22.200 1.00 32.50 1050 GLY A O 1
ATOM 7908 N N . GLY A 1 1051 ? 0.483 -59.765 21.570 1.00 32.16 1051 GLY A N 1
ATOM 7909 C CA . GLY A 1 1051 ? -0.097 -60.536 22.706 1.00 32.16 1051 GLY A CA 1
ATOM 7910 C C . GLY A 1 1051 ? -0.427 -59.826 24.047 1.00 32.16 1051 GLY A C 1
ATOM 7911 O O . GLY A 1 1051 ? 0.069 -58.727 24.277 1.00 32.16 1051 GLY A O 1
ATOM 7912 N N . PRO A 1 1052 ? -1.165 -60.474 24.989 1.00 48.62 1052 PRO A N 1
ATOM 7913 C CA . PRO A 1 1052 ? -2.161 -61.547 24.829 1.00 48.62 1052 PRO A CA 1
ATOM 7914 C C . PRO A 1 1052 ? -3.529 -61.304 25.531 1.00 48.62 1052 PRO A C 1
ATOM 7916 O O . PRO A 1 1052 ? -3.680 -60.439 26.388 1.00 48.62 1052 PRO A O 1
ATOM 7919 N N . ASP A 1 1053 ? -4.485 -62.137 25.103 1.00 35.41 1053 ASP A N 1
ATOM 7920 C CA . ASP A 1 1053 ? -5.801 -62.525 25.643 1.00 35.41 1053 ASP A CA 1
ATOM 7921 C C . ASP A 1 1053 ? -6.154 -62.210 27.111 1.00 35.41 1053 ASP A C 1
ATOM 7923 O O . ASP A 1 1053 ? -5.432 -62.592 28.026 1.00 35.41 1053 ASP A O 1
ATOM 7927 N N . ASP A 1 1054 ? -7.379 -61.702 27.314 1.00 33.44 1054 ASP A N 1
ATOM 7928 C CA . ASP A 1 1054 ? -8.436 -62.473 27.994 1.00 33.44 1054 ASP A CA 1
ATOM 7929 C C . ASP A 1 1054 ? -9.851 -61.964 27.614 1.00 33.44 1054 ASP A C 1
ATOM 7931 O O . ASP A 1 1054 ? -10.156 -60.774 27.614 1.00 33.44 1054 ASP A O 1
ATOM 7935 N N . SER A 1 1055 ? -10.727 -62.904 27.257 1.00 33.66 1055 SER A N 1
ATOM 7936 C CA . SER A 1 1055 ? -12.176 -62.778 26.970 1.00 33.66 1055 SER A CA 1
ATOM 7937 C C . SER A 1 1055 ? -12.948 -63.676 27.969 1.00 33.66 1055 SER A C 1
ATOM 7939 O O . SER A 1 1055 ? -12.279 -64.481 28.617 1.00 33.66 1055 SER A O 1
ATOM 7941 N N . PRO A 1 1056 ? -14.308 -63.794 28.016 1.00 61.88 1056 PRO A N 1
ATOM 7942 C CA . PRO A 1 1056 ? -15.489 -62.973 27.619 1.00 61.88 1056 PRO A CA 1
ATOM 7943 C C . PRO A 1 1056 ? -16.511 -62.897 28.838 1.00 61.88 1056 PRO A C 1
ATOM 7945 O O . PRO A 1 1056 ? -16.013 -63.081 29.947 1.00 61.88 1056 PRO A O 1
ATOM 7948 N N . PRO A 1 1057 ? -17.881 -62.725 28.778 1.00 57.78 1057 PRO A N 1
ATOM 7949 C CA . PRO A 1 1057 ? -18.815 -62.766 27.631 1.00 57.78 1057 PRO A CA 1
ATOM 7950 C C . PRO A 1 1057 ? -20.147 -61.938 27.606 1.00 57.78 1057 PRO A C 1
ATOM 7952 O O . PRO A 1 1057 ? -20.721 -61.565 28.618 1.00 57.78 1057 PRO A O 1
ATOM 7955 N N . ARG A 1 1058 ? -20.719 -61.906 26.379 1.00 36.50 1058 ARG A N 1
ATOM 7956 C CA . ARG A 1 1058 ? -22.151 -62.030 25.963 1.00 36.50 1058 ARG A CA 1
ATOM 7957 C C . ARG A 1 1058 ? -23.166 -60.884 26.193 1.00 36.50 1058 ARG A C 1
ATOM 7959 O O . ARG A 1 1058 ? -23.650 -60.699 27.298 1.00 36.50 1058 ARG A O 1
ATOM 7966 N N . GLY A 1 1059 ? -23.771 -60.450 25.072 1.00 30.92 1059 GLY A N 1
ATOM 7967 C CA . GLY A 1 1059 ? -25.217 -60.657 24.844 1.00 30.92 1059 GLY A CA 1
ATOM 7968 C C . GLY A 1 1059 ? -25.998 -59.588 24.053 1.00 30.92 1059 GLY A C 1
ATOM 7969 O O . GLY A 1 1059 ? -26.178 -58.508 24.583 1.00 30.92 1059 GLY A O 1
ATOM 7970 N N . ARG A 1 1060 ? -26.580 -60.008 22.899 1.00 33.59 1060 ARG A N 1
ATOM 7971 C CA . ARG A 1 1060 ? -27.856 -59.565 22.241 1.00 33.59 1060 ARG A CA 1
ATOM 7972 C C . ARG A 1 1060 ? -27.962 -58.089 21.798 1.00 33.59 1060 ARG A C 1
ATOM 7974 O O . ARG A 1 1060 ? -27.409 -57.226 22.441 1.00 33.59 1060 ARG A O 1
ATOM 7981 N N . GLU A 1 1061 ? -28.674 -57.639 20.764 1.00 36.09 1061 GLU A N 1
ATOM 7982 C CA . GLU A 1 1061 ? -29.509 -58.098 19.631 1.00 36.09 1061 GLU A CA 1
ATOM 7983 C C . GLU A 1 1061 ? -29.693 -56.827 18.742 1.00 36.09 1061 GLU A C 1
ATOM 7985 O O . GLU A 1 1061 ? -29.535 -55.723 19.266 1.00 36.09 1061 GLU A O 1
ATOM 7990 N N . PRO A 1 1062 ? -30.018 -56.898 17.435 1.00 50.97 1062 PRO A N 1
ATOM 7991 C CA . PRO A 1 1062 ? -30.119 -55.705 16.584 1.00 50.97 1062 PRO A CA 1
ATOM 7992 C C . PRO A 1 1062 ? -31.559 -55.151 16.502 1.00 50.97 1062 PRO A C 1
ATOM 7994 O O . PRO A 1 1062 ? -32.502 -55.947 16.476 1.00 50.97 1062 PRO A O 1
ATOM 7997 N N . PRO A 1 1063 ? -31.772 -53.826 16.349 1.00 52.88 1063 PRO A N 1
ATOM 7998 C CA . PRO A 1 1063 ? -33.069 -53.295 15.950 1.00 52.88 1063 PRO A CA 1
ATOM 7999 C C . PRO A 1 1063 ? -33.191 -53.144 14.417 1.00 52.88 1063 PRO A C 1
ATOM 8001 O O . PRO A 1 1063 ? -32.188 -53.106 13.695 1.00 52.88 1063 PRO A O 1
ATOM 8004 N N . PRO A 1 1064 ? -34.430 -53.111 13.894 1.00 56.59 1064 PRO A N 1
ATOM 8005 C CA . PRO A 1 1064 ? -34.733 -53.402 12.501 1.00 56.59 1064 PRO A CA 1
ATOM 8006 C C . PRO A 1 1064 ? -34.680 -52.164 11.599 1.00 56.59 1064 PRO A C 1
ATOM 8008 O O . PRO A 1 1064 ? -35.059 -51.060 11.978 1.00 56.59 1064 PRO A O 1
ATOM 8011 N N . ARG A 1 1065 ? -34.299 -52.393 10.339 1.00 56.34 1065 ARG A N 1
ATOM 8012 C CA . ARG A 1 1065 ? -34.600 -51.498 9.214 1.00 56.34 1065 ARG A CA 1
ATOM 8013 C C . ARG A 1 1065 ? -36.088 -51.556 8.881 1.00 56.34 1065 ARG A C 1
ATOM 8015 O O . ARG A 1 1065 ? -36.616 -52.655 8.735 1.00 56.34 1065 ARG A O 1
ATOM 8022 N N . MET A 1 1066 ? -36.691 -50.404 8.597 1.00 34.91 1066 MET A N 1
ATOM 8023 C CA . MET A 1 1066 ? -37.826 -50.261 7.675 1.00 34.91 1066 MET A CA 1
ATOM 8024 C C . MET A 1 1066 ? -37.896 -48.827 7.109 1.00 34.91 1066 MET A C 1
ATOM 8026 O O . MET A 1 1066 ? -37.275 -47.933 7.679 1.00 34.91 1066 MET A O 1
ATOM 8030 N N . PRO A 1 1067 ? -38.517 -48.643 5.927 1.00 57.16 1067 PRO A N 1
ATOM 8031 C CA . PRO A 1 1067 ? -37.832 -47.989 4.817 1.00 57.16 1067 PRO A CA 1
ATOM 8032 C C . PRO A 1 1067 ? -38.609 -46.864 4.109 1.00 57.16 1067 PRO A C 1
ATOM 8034 O O . PRO A 1 1067 ? -39.831 -46.898 4.034 1.00 57.16 1067 PRO A O 1
ATOM 8037 N N . ARG A 1 1068 ? -37.792 -46.031 3.448 1.00 37.59 1068 ARG A N 1
ATOM 8038 C CA . ARG A 1 1068 ? -37.999 -45.201 2.245 1.00 37.59 1068 ARG A CA 1
ATOM 8039 C C . ARG A 1 1068 ? -38.992 -44.051 2.295 1.00 37.59 1068 ARG A C 1
ATOM 8041 O O . ARG A 1 1068 ? -40.209 -44.298 2.186 1.00 37.59 1068 ARG A O 1
#